Protein AF-0000000074118441 (afdb_homodimer)

Solvent-accessible surface area (backbone atoms only — not comparable to full-atom values): 52347 Å² total; per-residue (Å²): 134,74,75,50,67,67,54,44,51,49,45,45,50,50,43,49,51,46,47,49,44,42,48,49,42,42,48,43,39,48,58,31,47,74,72,45,66,77,75,59,44,64,58,52,54,61,42,54,58,50,47,57,56,16,64,75,68,41,92,73,46,68,39,77,50,61,51,85,44,88,80,38,62,77,92,50,25,36,25,37,32,75,58,68,56,70,75,68,83,51,82,76,58,71,38,61,59,48,60,73,62,56,78,52,41,27,33,36,29,44,79,37,62,91,62,74,19,56,34,28,37,40,25,53,38,66,90,48,88,95,55,78,43,46,67,58,19,53,48,29,46,61,68,18,36,46,73,88,48,47,86,36,33,34,38,39,35,32,42,70,50,82,53,60,68,58,50,51,52,51,52,40,52,48,40,70,73,39,43,66,44,25,74,70,10,29,30,27,38,34,24,54,28,92,77,58,73,72,83,61,87,58,76,72,45,96,84,41,55,61,69,55,46,33,50,38,18,48,52,21,38,52,51,20,50,53,46,52,70,47,37,78,47,19,53,23,41,32,35,43,57,35,33,34,40,46,21,36,21,41,61,55,40,49,52,52,52,48,64,76,41,65,86,53,85,49,67,33,39,30,32,24,85,48,76,64,35,36,34,39,29,48,29,82,52,33,53,35,52,23,51,50,30,44,50,45,18,67,64,48,49,52,50,57,49,52,50,49,53,42,44,65,78,41,42,53,93,89,54,54,68,67,56,26,51,53,42,33,51,65,21,42,43,68,51,81,57,18,39,40,34,55,66,46,52,68,45,81,51,85,93,40,71,41,84,71,60,43,84,45,44,44,78,61,62,81,30,76,56,89,60,70,40,79,65,58,50,62,47,63,72,60,48,55,63,59,92,40,37,66,49,57,18,40,64,29,32,58,49,74,73,39,42,26,37,28,41,47,42,45,61,68,30,32,44,35,37,38,38,78,56,70,40,74,33,42,37,38,41,36,34,27,29,38,94,90,44,100,51,28,40,42,54,55,27,32,34,36,29,34,32,62,49,83,85,59,50,82,89,67,39,44,80,53,24,50,25,34,83,72,9,36,26,51,25,77,63,69,41,65,26,24,32,37,31,40,34,26,70,41,68,35,81,57,51,30,30,36,40,33,40,35,60,76,132,76,74,50,66,68,55,41,50,49,44,44,48,49,43,46,51,45,46,47,45,39,47,49,41,41,46,45,34,45,59,32,41,71,70,52,62,77,80,58,52,62,60,50,41,66,52,51,58,54,47,55,60,22,61,76,74,47,88,81,52,70,42,75,49,56,48,82,43,89,80,38,60,77,91,51,24,34,24,41,34,76,56,76,56,72,75,66,84,45,87,76,57,73,37,60,54,46,64,73,64,56,78,52,42,26,32,36,30,45,78,38,62,91,61,74,18,56,34,27,37,41,26,52,37,66,90,49,85,97,56,78,42,46,67,59,20,54,48,30,48,61,67,18,36,47,74,88,47,46,88,36,33,33,36,39,35,33,41,68,50,82,52,60,68,58,49,51,49,51,49,41,51,47,42,72,72,38,44,65,42,25,72,69,10,29,29,27,39,34,26,52,29,92,79,57,73,72,84,62,87,57,74,72,45,95,83,41,55,60,70,57,44,33,51,37,19,48,51,21,40,51,51,18,50,52,46,52,68,46,36,78,46,18,53,25,41,34,35,43,56,34,33,34,40,46,22,37,22,40,61,56,41,48,52,50,52,47,65,74,40,66,86,52,84,50,68,34,38,30,32,23,84,49,77,63,33,36,33,38,30,48,29,79,51,33,52,37,51,22,50,49,31,41,48,46,16,69,61,47,49,54,50,59,48,52,50,48,53,42,44,65,78,41,42,52,92,90,53,54,69,66,56,25,52,55,41,33,50,66,23,42,44,68,50,81,58,18,39,40,32,54,66,45,53,68,46,80,51,86,92,42,71,40,84,71,61,44,85,46,43,42,78,59,60,80,32,76,55,88,59,69,40,78,66,56,50,63,48,62,72,61,48,54,65,60,91,41,38,66,49,57,18,39,64,31,31,56,46,73,73,39,40,26,38,27,41,46,41,44,61,69,30,32,43,36,37,39,37,78,56,70,40,73,33,44,34,39,39,37,33,26,29,39,95,90,44,98,56,26,40,40,53,56,27,32,35,36,29,34,32,62,47,82,85,57,51,80,91,68,39,45,79,54,23,50,25,33,83,72,9,36,26,52,28,78,63,68,41,66,26,22,33,38,31,39,34,25,70,41,70,33,81,58,52,30,30,37,39,34,39,35,59,75

InterPro domains:
  IPR006759 Glycosyl transferase family 54 [PTHR12062] (14-489)
  IPR057279 MGAT4, conserved region [PF04666] (101-361)

Sequence (1008 aa):
MVLPSSMRVFLIICFAMSFGALIINTNIMLSVHNVVSKKRLSSMFHDELRHVLYDINGPFYRRNEIEINKQLPLGHMPQTLISGINQAKDDIDASPFLYQKNFTPSVVLGHGHYNKDSFVIGIPSVKREGVSYLETTIRSLCRSMYPVNENKTSIVVFLAETDMDYVHKTMGEVYNTFTREVDTGLLQVISPPTHLYPSFNLPQTLGDPSERVQWRSKEVFDAAYLMFVCRNKADYYLMLEDDVIAVKGFVESMKKIVAENKETDFGYISLSTFNSIGKLFRRRDIPAWASFFFTFYGLKPIDWLMLDVMRIQSCNPEKSSSECEANIKKRMPQFSKGLFQHIGKMSSLAGKKQLITDTKFSREPQATNPHVNIKAEVSTTLTSADLSTANELYIDSGGMNKHFLVSKLQTDDVIKVLFSTPSYVQYILVKTGNADMQLRYCTECGLIEYFVDVSQTPSTYQQCGAFDRHGSAHCVINHQISGFQIRNTKPVDSQVWFDLIYMQMVLPSSMRVFLIICFAMSFGALIINTNIMLSVHNVVSKKRLSSMFHDELRHVLYDINGPFYRRNEIEINKQLPLGHMPQTLISGINQAKDDIDASPFLYQKNFTPSVVLGHGHYNKDSFVIGIPSVKREGVSYLETTIRSLCRSMYPVNENKTSIVVFLAETDMDYVHKTMGEVYNTFTREVDTGLLQVISPPTHLYPSFNLPQTLGDPSERVQWRSKEVFDAAYLMFVCRNKADYYLMLEDDVIAVKGFVESMKKIVAENKETDFGYISLSTFNSIGKLFRRRDIPAWASFFFTFYGLKPIDWLMLDVMRIQSCNPEKSSSECEANIKKRMPQFSKGLFQHIGKMSSLAGKKQLITDTKFSREPQATNPHVNIKAEVSTTLTSADLSTANELYIDSGGMNKHFLVSKLQTDDVIKVLFSTPSYVQYILVKTGNADMQLRYCTECGLIEYFVDVSQTPSTYQQCGAFDRHGSAHCVINHQISGFQIRNTKPVDSQVWFDLIYMQ

Secondary structure (DSSP, 8-state):
----HHHHHHHHHHHHHHHHHHHHHHHHHHHHHTTS-HHHHHHHHHHHHHHHHHHHH-S------B---TTS-GGGPPEE----S--------S---SSS---S-SEEES---SSPEEEEEEEEE---SS---HHHHHHHHHHHS-GGGGGGEEEEEEE----HHHHHHHHHHHHHHSHHHHHHTSEEEE---TT----------TT--HHHHHHHHHHHHHHHHHHHHTTTTEEEEEE--SSEEE-TTHHHHHHHHHHHTTT---S-EESSSSTTTTEEEEGGGHHHHHHHHHHHTTTS-HHHHHHHHHHHHH--TTS-HHHHHHHHHHHS-B-SSBSEEE---B-SSTT-B-----TTB--S--S-----PPPEEEEESPPBSSS--HHHHHHHTTSS---EEES-B-TT-EEEEEEEEEEEEEEEEEEE--TTTT----TT-EEEEEESSTT--GGGPEEEEE--TTSEEEEEEEEEEEEEEEEE-S-B-S-EEEEEEEE-/----HHHHHHHHHHHHHHHHHHHHHHHHHHHHHTTS-THHHHHHHHHHHHHHHHHHS-S------B---TTS-GGGPPEE----S--------S---SSS---S-SEEES---SSPEEEEEEEEE---SS---HHHHHHHHHHHS-GGGGGGEEEEEEE----HHHHHHHHHHHHHHSHHHHHHTSEEEE---TT-PPP------TT--HHHHHHHHHHHHHHHHHHHHTTTTEEEEEE--SSEEE-TTHHHHHHHHHHHTTT---S-EESSSSTTTTEEEEGGGHHHHHHHHHHHTTTS-HHHHHHHHHHHHH--TTS-HHHHHHHHHHHS-B-SSBSEEE---B-SSTT-B-----TTB--S--S-----PPPEEEEESPPBSSS--HHHHHHHTTSS---EEES-B-TT-EEEEEEEEEEEEEEEEEEE--TTTT----TT-EEEEEESSTT--GGGPEEEEE--TTSEEEEEEEEEEEEEEEEE-S-B-S-EEEEEEEE-

Foldseek 3Di:
DPPDPVVVVVVVVVVVVVVVVVCVVCVVCVVCVVPPPPVPVVLVVVLVVLVVCDVVQDQASFPLPQPPPVLDDSVFGWGAGDQSQPPPPCPVADQLDPPRDRLRFGTKGADAARDAAAEEEEEEDEDAPPDFLQLVAVVQVVLLAQPVRQNRYAYEYEYADLPVVVLSVVSSVCCVQPVVCRHSRRYMYTYGDNPSDGPLQDDDEPPDDSLVLSVLLSVLLRQLSRLVSCLRRHQKYWYAYSFKHFARHVVVVVVVVCVVCVVQQAQWEAQFDDARHGTMHGSVCSVVLSSQSSRCSSHDHSSVSSLVVLQVVFPDPVDDPVSSVVRSCSNYHYDQAHGMWGRAQDDRRPPDGDPDTGPRYDNHHPDFDPDADADWDKDWPFDAPDPADPVVQNRCQSGPQGKGKTQKAAAFTKIWTFHPDFDFWFKKKWAKADPVPPGLACAQFWFKWFAADPPDDPVPTHTAWTQHRSRMIMGGDRDGGGIMMIGTHHIDNHMMMTGHIHID/DPPDPVVVVVVVVVVCVVVVVCCVVCVVCVVVVVPPNPVPPVVVVVVVVLVVVPVVQDADSAPLPQPPPVLDDSVFRWGADDQVQPPPPCCVADQLDPPRDRLHFGTKGADAASDAAAEEEEEEDEDAPPDFLQLVAVVQVVLLAQPVRLNRYAYEYEYADLPVVVLSVVSSVCCVQPVVCRHSRRYMYTYGDNPSDGPLQDDDEPPDDSLVLSVLLSVLLRQLSRLVSCLRRHQKYWYAYSQKHFARHVVVVVVVVCVVCVVQQAQWEAQFDDARHGTMHGSVCSVVLSSQSSRCSSHDHSSVSSVVVLQVVFDDPVDDPVSSVVRSCSNYHYDQAHGMWGRAQDDRRPPDGDPDIGPRYDNHHPDFDPDADADWDKDWPFDAPDPADPVVQNRCQSGPQGKGKTQKAAAFTKIWTFHPDFDFWFKKKWAKADPVPPQLACAQFWWKWFAADPPDDPVPTHTAWTQHRNRMIMGGDRDGGGIMMIGTHHIDNHMMMTGHIHID

Organism: Ciona intestinalis (NCBI:txid7719)

Structure (mmCIF, N/CA/C/O backbone):
data_AF-0000000074118441-model_v1
#
loop_
_entity.id
_entity.type
_entity.pdbx_description
1 polymer 'Alpha-1,3-mannosyl-glycoprotein 4-beta-N-acetylglucosaminyltransferase A-like'
#
loop_
_atom_site.group_PDB
_atom_site.id
_atom_site.type_symbol
_atom_site.label_atom_id
_atom_site.label_alt_id
_atom_site.label_comp_id
_atom_site.label_asym_id
_atom_site.label_entity_id
_atom_site.label_seq_id
_atom_site.pdbx_PDB_ins_code
_atom_site.Cartn_x
_atom_site.Cartn_y
_atom_site.Cartn_z
_atom_site.occupancy
_atom_site.B_iso_or_equiv
_atom_site.auth_seq_id
_atom_site.auth_comp_id
_atom_site.auth_asym_id
_atom_site.auth_atom_id
_atom_site.pdbx_PDB_model_num
ATOM 1 N N . MET A 1 1 ? -7.27 42.156 -55.875 1 28.77 1 MET A N 1
ATOM 2 C CA . MET A 1 1 ? -5.965 42.031 -55.25 1 28.77 1 MET A CA 1
ATOM 3 C C . MET A 1 1 ? -5.473 40.594 -55.25 1 28.77 1 MET A C 1
ATOM 5 O O . MET A 1 1 ? -6.109 39.719 -54.656 1 28.77 1 MET A O 1
ATOM 9 N N . VAL A 1 2 ? -4.832 40.25 -56.188 1 34.28 2 VAL A N 1
ATOM 10 C CA . VAL A 1 2 ? -4.191 39 -56.531 1 34.28 2 VAL A CA 1
ATOM 11 C C . VAL A 1 2 ? -3.172 38.625 -55.438 1 34.28 2 VAL A C 1
ATOM 13 O O . VAL A 1 2 ? -2.312 39.438 -55.094 1 34.28 2 VAL A O 1
ATOM 16 N N . LEU A 1 3 ? -3.652 37.75 -54.688 1 47.34 3 LEU A N 1
ATOM 17 C CA . LEU A 1 3 ? -2.691 37.312 -53.688 1 47.34 3 LEU A CA 1
ATOM 18 C C . LEU A 1 3 ? -1.372 36.906 -54.344 1 47.34 3 LEU A C 1
ATOM 20 O O . LEU A 1 3 ? -1.361 36.25 -55.375 1 47.34 3 LEU A O 1
ATOM 24 N N . PRO A 1 4 ? -0.341 37.719 -54.25 1 49.69 4 PRO A N 1
ATOM 25 C CA . PRO A 1 4 ? 0.948 37.469 -54.906 1 49.69 4 PRO A CA 1
ATOM 26 C C . PRO A 1 4 ? 1.347 36 -54.844 1 49.69 4 PRO A C 1
ATOM 28 O O . PRO A 1 4 ? 0.874 35.25 -53.969 1 49.69 4 PRO A O 1
ATOM 31 N N . SER A 1 5 ? 2.141 35.625 -55.812 1 53.03 5 SER A N 1
ATOM 32 C CA . SER A 1 5 ? 2.574 34.25 -56.094 1 53.03 5 SER A CA 1
ATOM 33 C C . SER A 1 5 ? 3.213 33.625 -54.844 1 53.03 5 SER A C 1
ATOM 35 O O . SER A 1 5 ? 3.021 32.438 -54.562 1 53.03 5 SER A O 1
ATOM 37 N N . SER A 1 6 ? 3.969 34.5 -54.281 1 51.34 6 SER A N 1
ATOM 38 C CA . SER A 1 6 ? 4.645 33.969 -53.094 1 51.34 6 SER A CA 1
ATOM 39 C C . SER A 1 6 ? 3.643 33.594 -52 1 51.34 6 SER A C 1
ATOM 41 O O . SER A 1 6 ? 3.836 32.594 -51.312 1 51.34 6 SER A O 1
ATOM 43 N N . MET A 1 7 ? 2.641 34.344 -51.906 1 50.94 7 MET A N 1
ATOM 44 C CA . MET A 1 7 ? 1.613 34.031 -50.938 1 50.94 7 MET A CA 1
ATOM 45 C C . MET A 1 7 ? 0.824 32.781 -51.344 1 50.94 7 MET A C 1
ATOM 47 O O . MET A 1 7 ? 0.375 32.031 -50.5 1 50.94 7 MET A O 1
ATOM 51 N N . ARG A 1 8 ? 0.768 32.625 -52.562 1 52 8 ARG A N 1
ATOM 52 C CA . ARG A 1 8 ? 0.094 31.438 -53.031 1 52 8 ARG A CA 1
ATOM 53 C C . ARG A 1 8 ? 0.9 30.188 -52.719 1 52 8 ARG A C 1
ATOM 55 O O . ARG A 1 8 ? 0.342 29.172 -52.281 1 52 8 ARG A O 1
ATOM 62 N N . VAL A 1 9 ? 2.068 30.328 -53.125 1 52.75 9 VAL A N 1
ATOM 63 C CA . VAL A 1 9 ? 2.93 29.188 -52.812 1 52.75 9 VAL A CA 1
ATOM 64 C C . VAL A 1 9 ? 2.939 28.922 -51.312 1 52.75 9 VAL A C 1
ATOM 66 O O . VAL A 1 9 ? 2.855 27.781 -50.875 1 52.75 9 VAL A O 1
ATOM 69 N N . PHE A 1 10 ? 2.986 30.031 -50.562 1 53.25 10 PHE A N 1
ATOM 70 C CA . PHE A 1 10 ? 2.928 29.875 -49.125 1 53.25 10 PHE A CA 1
ATOM 71 C C . PHE A 1 10 ? 1.597 29.266 -48.688 1 53.25 10 PHE A C 1
ATOM 73 O O . PHE A 1 10 ? 1.558 28.375 -47.844 1 53.25 10 PHE A O 1
ATOM 80 N N . LEU A 1 11 ? 0.623 29.625 -49.375 1 51.5 11 LEU A N 1
ATOM 81 C CA . LEU A 1 11 ? -0.678 29.047 -49.062 1 51.5 11 LEU A CA 1
ATOM 82 C C . LEU A 1 11 ? -0.742 27.594 -49.531 1 51.5 11 LEU A C 1
ATOM 84 O O . LEU A 1 11 ? -1.319 26.75 -48.844 1 51.5 11 LEU A O 1
ATOM 88 N N . ILE A 1 12 ? -0.161 27.375 -50.594 1 54.09 12 ILE A N 1
ATOM 89 C CA . ILE A 1 12 ? -0.129 25.984 -51.062 1 54.09 12 ILE A CA 1
ATOM 90 C C . ILE A 1 12 ? 0.71 25.141 -50.094 1 54.09 12 ILE A C 1
ATOM 92 O O . ILE A 1 12 ? 0.326 24.031 -49.75 1 54.09 12 ILE A O 1
ATOM 96 N N . ILE A 1 13 ? 1.788 25.734 -49.688 1 50.56 13 ILE A N 1
ATOM 97 C CA . ILE A 1 13 ? 2.598 24.984 -48.75 1 50.56 13 ILE A CA 1
ATOM 98 C C . ILE A 1 13 ? 1.836 24.844 -47.438 1 50.56 13 ILE A C 1
ATOM 100 O O . ILE A 1 13 ? 1.809 23.766 -46.844 1 50.56 13 ILE A O 1
ATOM 104 N N . CYS A 1 14 ? 1.225 25.891 -47.062 1 50.66 14 CYS A N 1
ATOM 105 C CA . CYS A 1 14 ? 0.407 25.781 -45.875 1 50.66 14 CYS A CA 1
ATOM 106 C C . CYS A 1 14 ? -0.753 24.812 -46.094 1 50.66 14 CYS A C 1
ATOM 108 O O . CYS A 1 14 ? -1.082 24.031 -45.188 1 50.66 14 CYS A O 1
ATOM 110 N N . PHE A 1 15 ? -1.298 24.844 -47.25 1 49.25 15 PHE A N 1
ATOM 111 C CA . PHE A 1 15 ? -2.348 23.891 -47.594 1 49.25 15 PHE A CA 1
ATOM 112 C C . PHE A 1 15 ? -1.788 22.469 -47.656 1 49.25 15 PHE A C 1
ATOM 114 O O . PHE A 1 15 ? -2.404 21.531 -47.156 1 49.25 15 PHE A O 1
ATOM 121 N N . ALA A 1 16 ? -0.771 22.312 -48.312 1 47.03 16 ALA A N 1
ATOM 122 C CA . ALA A 1 16 ? -0.168 20.984 -48.375 1 47.03 16 ALA A CA 1
ATOM 123 C C . ALA A 1 16 ? 0.252 20.5 -47 1 47.03 16 ALA A C 1
ATOM 125 O O . ALA A 1 16 ? 0.066 19.344 -46.656 1 47.03 16 ALA A O 1
ATOM 126 N N . MET A 1 17 ? 0.749 21.391 -46.219 1 45.69 17 MET A N 1
ATOM 127 C CA . MET A 1 17 ? 1.08 21 -44.844 1 45.69 17 MET A CA 1
ATOM 128 C C . MET A 1 17 ? -0.183 20.75 -44.031 1 45.69 17 MET A C 1
ATOM 130 O O . MET A 1 17 ? -0.235 19.812 -43.219 1 45.69 17 MET A O 1
ATOM 134 N N . SER A 1 18 ? -1.138 21.562 -44.312 1 44.22 18 SER A N 1
ATOM 135 C CA . SER A 1 18 ? -2.42 21.312 -43.656 1 44.22 18 SER A CA 1
ATOM 136 C C . SER A 1 18 ? -3.09 20.062 -44.188 1 44.22 18 SER A C 1
ATOM 138 O O . SER A 1 18 ? -3.666 19.281 -43.438 1 44.22 18 SER A O 1
ATOM 140 N N . PHE A 1 19 ? -3.135 19.875 -45.438 1 48.47 19 PHE A N 1
ATOM 141 C CA . PHE A 1 19 ? -3.689 18.656 -46.031 1 48.47 19 PHE A CA 1
ATOM 142 C C . PHE A 1 19 ? -2.857 17.438 -45.625 1 48.47 19 PHE A C 1
ATOM 144 O O . PHE A 1 19 ? -3.404 16.375 -45.375 1 48.47 19 PHE A O 1
ATOM 151 N N . GLY A 1 20 ? -1.539 17.578 -45.688 1 41.5 20 GLY A N 1
ATOM 152 C CA . GLY A 1 20 ? -0.737 16.5 -45.125 1 41.5 20 GLY A CA 1
ATOM 153 C C . GLY A 1 20 ? -1.01 16.234 -43.656 1 41.5 20 GLY A C 1
ATOM 154 O O . GLY A 1 20 ? -1.088 15.094 -43.219 1 41.5 20 GLY A O 1
ATOM 155 N N . ALA A 1 21 ? -1.208 17.328 -42.938 1 43.91 21 ALA A N 1
ATOM 156 C CA . ALA A 1 21 ? -1.635 17.156 -41.562 1 43.91 21 ALA A CA 1
ATOM 157 C C . ALA A 1 21 ? -3.037 16.562 -41.469 1 43.91 21 ALA A C 1
ATOM 159 O O . ALA A 1 21 ? -3.312 15.711 -40.625 1 43.91 21 ALA A O 1
ATOM 160 N N . LEU A 1 22 ? -3.877 16.953 -42.312 1 42.78 22 LEU A N 1
ATOM 161 C CA . LEU A 1 22 ? -5.191 16.328 -42.406 1 42.78 22 LEU A CA 1
ATOM 162 C C . LEU A 1 22 ? -5.07 14.867 -42.812 1 42.78 22 LEU A C 1
ATOM 164 O O . LEU A 1 22 ? -5.738 13.992 -42.25 1 42.78 22 LEU A O 1
ATOM 168 N N . ILE A 1 23 ? -4.402 14.625 -43.875 1 41.09 23 ILE A N 1
ATOM 169 C CA . ILE A 1 23 ? -4.242 13.219 -44.25 1 41.09 23 ILE A CA 1
ATOM 170 C C . ILE A 1 23 ? -3.582 12.461 -43.094 1 41.09 23 ILE A C 1
ATOM 172 O O . ILE A 1 23 ? -4.02 11.359 -42.75 1 41.09 23 ILE A O 1
ATOM 176 N N . ILE A 1 24 ? -2.537 13.133 -42.531 1 39.97 24 ILE A N 1
ATOM 177 C CA . ILE A 1 24 ? -1.952 12.438 -41.406 1 39.97 24 ILE A CA 1
ATOM 178 C C . ILE A 1 24 ? -2.973 12.359 -40.281 1 39.97 24 ILE A C 1
ATOM 180 O O . ILE A 1 24 ? -3.16 11.297 -39.656 1 39.97 24 ILE A O 1
ATOM 184 N N . ASN A 1 25 ? -3.645 13.414 -40.062 1 39.31 25 ASN A N 1
ATOM 185 C CA . ASN A 1 25 ? -4.699 13.367 -39.062 1 39.31 25 ASN A CA 1
ATOM 186 C C . ASN A 1 25 ? -5.836 12.445 -39.5 1 39.31 25 ASN A C 1
ATOM 188 O O . ASN A 1 25 ? -6.352 11.672 -38.688 1 39.31 25 ASN A O 1
ATOM 192 N N . THR A 1 26 ? -6.355 12.641 -40.625 1 39.97 26 THR A N 1
ATOM 193 C CA . THR A 1 26 ? -7.379 11.703 -41.094 1 39.97 26 THR A CA 1
ATOM 194 C C . THR A 1 26 ? -6.832 10.281 -41.125 1 39.97 26 THR A C 1
ATOM 196 O O . THR A 1 26 ? -7.523 9.336 -40.75 1 39.97 26 THR A O 1
ATOM 199 N N . ASN A 1 27 ? -5.621 10.125 -41.625 1 35.31 27 ASN A N 1
ATOM 200 C CA . ASN A 1 27 ? -5.094 8.766 -41.594 1 35.31 27 ASN A CA 1
ATOM 201 C C . ASN A 1 27 ? -4.883 8.297 -40.156 1 35.31 27 ASN A C 1
ATOM 203 O O . ASN A 1 27 ? -5.141 7.137 -39.812 1 35.31 27 ASN A O 1
ATOM 207 N N . ILE A 1 28 ? -4.445 9.227 -39.281 1 37.56 28 ILE A N 1
ATOM 208 C CA . ILE A 1 28 ? -4.488 8.883 -37.844 1 37.56 28 ILE A CA 1
ATOM 209 C C . ILE A 1 28 ? -5.941 8.75 -37.406 1 37.56 28 ILE A C 1
ATOM 211 O O . ILE A 1 28 ? -6.297 7.797 -36.719 1 37.56 28 ILE A O 1
ATOM 215 N N . MET A 1 29 ? -6.766 9.703 -37.656 1 36.12 29 MET A N 1
ATOM 216 C CA . MET A 1 29 ? -8.18 9.578 -37.312 1 36.12 29 MET A CA 1
ATOM 217 C C . MET A 1 29 ? -8.797 8.375 -38.031 1 36.12 29 MET A C 1
ATOM 219 O O . MET A 1 29 ? -9.578 7.633 -37.438 1 36.12 29 MET A O 1
ATOM 223 N N . LEU A 1 30 ? -8.672 8.336 -39.219 1 37.03 30 LEU A N 1
ATOM 224 C CA . LEU A 1 30 ? -9.203 7.164 -39.906 1 37.03 30 LEU A CA 1
ATOM 225 C C . LEU A 1 30 ? -8.516 5.895 -39.406 1 37.03 30 LEU A C 1
ATOM 227 O O . LEU A 1 30 ? -9.156 4.844 -39.281 1 37.03 30 LEU A O 1
ATOM 231 N N . SER A 1 31 ? -7.203 5.973 -39.156 1 31.48 31 SER A N 1
ATOM 232 C CA . SER A 1 31 ? -6.621 4.82 -38.469 1 31.48 31 SER A CA 1
ATOM 233 C C . SER A 1 31 ? -7.117 4.73 -37.031 1 31.48 31 SER A C 1
ATOM 235 O O . SER A 1 31 ? -7.324 3.631 -36.5 1 31.48 31 SER A O 1
ATOM 237 N N . VAL A 1 32 ? -7.336 5.879 -36.312 1 30.75 32 VAL A N 1
ATOM 238 C CA . VAL A 1 32 ? -8.062 5.895 -35.062 1 30.75 32 VAL A CA 1
ATOM 239 C C . VAL A 1 32 ? -9.555 5.707 -35.312 1 30.75 32 VAL A C 1
ATOM 241 O O . VAL A 1 32 ? -10.242 5.023 -34.562 1 30.75 32 VAL A O 1
ATOM 244 N N . HIS A 1 33 ? -10.164 6.488 -36.062 1 32.03 33 HIS A N 1
ATOM 245 C CA . HIS A 1 33 ? -11.57 6.289 -36.406 1 32.03 33 HIS A CA 1
ATOM 246 C C . HIS A 1 33 ? -11.852 4.832 -36.75 1 32.03 33 HIS A C 1
ATOM 248 O O . HIS A 1 33 ? -12.961 4.336 -36.562 1 32.03 33 HIS A O 1
ATOM 254 N N . ASN A 1 34 ? -11.094 4.234 -37.656 1 31.5 34 ASN A N 1
ATOM 255 C CA . ASN A 1 34 ? -11.445 2.826 -37.781 1 31.5 34 ASN A CA 1
ATOM 256 C C . ASN A 1 34 ? -11.375 2.082 -36.469 1 31.5 34 ASN A C 1
ATOM 258 O O . ASN A 1 34 ? -11.945 0.999 -36.312 1 31.5 34 ASN A O 1
ATOM 262 N N . VAL A 1 35 ? -10.422 2.441 -35.406 1 29.25 35 VAL A N 1
ATOM 263 C CA . VAL A 1 35 ? -10.578 1.751 -34.125 1 29.25 35 VAL A CA 1
ATOM 264 C C . VAL A 1 35 ? -11.273 2.67 -33.125 1 29.25 35 VAL A C 1
ATOM 266 O O . VAL A 1 35 ? -12.039 2.205 -32.281 1 29.25 35 VAL A O 1
ATOM 269 N N . VAL A 1 36 ? -10.773 4.016 -32.625 1 28 36 VAL A N 1
ATOM 270 C CA . VAL A 1 36 ? -11.438 4.785 -31.578 1 28 36 VAL A CA 1
ATOM 271 C C . VAL A 1 36 ? -12.312 5.871 -32.188 1 28 36 VAL A C 1
ATOM 273 O O . VAL A 1 36 ? -11.922 6.496 -33.188 1 28 36 VAL A O 1
ATOM 276 N N . SER A 1 37 ? -13.469 6.031 -31.797 1 30.5 37 SER A N 1
ATOM 277 C CA . SER A 1 37 ? -14.414 7.051 -32.219 1 30.5 37 SER A CA 1
ATOM 278 C C . SER A 1 37 ? -13.891 8.453 -31.953 1 30.5 37 SER A C 1
ATOM 280 O O . SER A 1 37 ? -13.055 8.641 -31.062 1 30.5 37 SER A O 1
ATOM 282 N N . LYS A 1 38 ? -13.984 9.727 -32.688 1 32.38 38 LYS A N 1
ATOM 283 C CA . LYS A 1 38 ? -13.656 11.148 -32.688 1 32.38 38 LYS A CA 1
ATOM 284 C C . LYS A 1 38 ? -13.789 11.742 -31.281 1 32.38 38 LYS A C 1
ATOM 286 O O . LYS A 1 38 ? -12.953 12.547 -30.859 1 32.38 38 LYS A O 1
ATOM 291 N N . LYS A 1 39 ? -14.68 11.57 -30.516 1 32.56 39 LYS A N 1
ATOM 292 C CA . LYS A 1 39 ? -15.047 12.164 -29.234 1 32.56 39 LYS A CA 1
ATOM 293 C C . LYS A 1 39 ? -14.031 11.812 -28.141 1 32.56 39 LYS A C 1
ATOM 295 O O . LYS A 1 39 ? -13.719 12.641 -27.281 1 32.56 39 LYS A O 1
ATOM 300 N N . ARG A 1 40 ? -13.398 10.828 -28.219 1 32.16 40 ARG A N 1
ATOM 301 C CA . ARG A 1 40 ? -12.555 10.297 -27.156 1 32.16 40 ARG A CA 1
ATOM 302 C C . ARG A 1 40 ? -11.141 10.867 -27.234 1 32.16 40 ARG A C 1
ATOM 304 O O . ARG A 1 40 ? -10.492 11.086 -26.219 1 32.16 40 ARG A O 1
ATOM 311 N N . LEU A 1 41 ? -10.688 11.266 -28.359 1 31.92 41 LEU A N 1
ATOM 312 C CA . LEU A 1 41 ? -9.359 11.828 -28.562 1 31.92 41 LEU A CA 1
ATOM 313 C C . LEU A 1 41 ? -9.25 13.219 -27.953 1 31.92 41 LEU A C 1
ATOM 315 O O . LEU A 1 41 ? -8.25 13.547 -27.312 1 31.92 41 LEU A O 1
ATOM 319 N N . SER A 1 42 ? -10.148 14 -28.047 1 32.34 42 SER A N 1
ATOM 320 C CA . S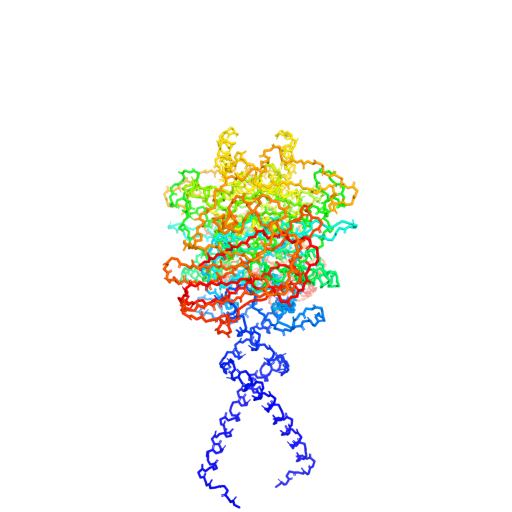ER A 1 42 ? -10.18 15.352 -27.484 1 32.34 42 SER A CA 1
ATOM 321 C C . SER A 1 42 ? -10.078 15.328 -25.969 1 32.34 42 SER A C 1
ATOM 323 O O . SER A 1 42 ? -9.352 16.125 -25.375 1 32.34 42 SER A O 1
ATOM 325 N N . SER A 1 43 ? -10.516 14.391 -25.281 1 34.47 43 SER A N 1
ATOM 326 C CA . SER A 1 43 ? -10.57 14.336 -23.828 1 34.47 43 SER A CA 1
ATOM 327 C C . SER A 1 43 ? -9.234 13.906 -23.234 1 34.47 43 SER A C 1
ATOM 329 O O . SER A 1 43 ? -8.797 14.438 -22.219 1 34.47 43 SER A O 1
ATOM 331 N N . MET A 1 44 ? -8.445 13.25 -23.969 1 32.41 44 MET A N 1
ATOM 332 C CA . MET A 1 44 ? -7.176 12.727 -23.469 1 32.41 44 MET A CA 1
ATOM 333 C C . MET A 1 44 ? -6.098 13.805 -23.484 1 32.41 44 MET A C 1
ATOM 335 O O . MET A 1 44 ? -5.316 13.93 -22.531 1 32.41 44 MET A O 1
ATOM 339 N N . PHE A 1 45 ? -6.02 14.648 -24.484 1 34.44 45 PHE A N 1
ATOM 340 C CA . PHE A 1 45 ? -5.051 15.734 -24.562 1 34.44 45 PHE A CA 1
ATOM 341 C C . PHE A 1 45 ? -5.262 16.734 -23.438 1 34.44 45 PHE A C 1
ATOM 343 O O . PHE A 1 45 ? -4.301 17.156 -22.797 1 34.44 45 PHE A O 1
ATOM 350 N N . HIS A 1 46 ? -6.406 17.094 -23.156 1 33.62 46 HIS A N 1
ATOM 351 C CA . HIS A 1 46 ? -6.699 18.016 -22.062 1 33.62 46 HIS A CA 1
ATOM 352 C C . HIS A 1 46 ? -6.246 17.438 -20.734 1 33.62 46 HIS A C 1
ATOM 354 O O . HIS A 1 46 ? -5.688 18.156 -19.906 1 33.62 46 HIS A O 1
ATOM 360 N N . ASP A 1 47 ? -6.195 16.219 -20.609 1 37.25 47 ASP A N 1
ATOM 361 C CA . ASP A 1 47 ? -5.875 15.594 -19.328 1 37.25 47 ASP A CA 1
ATOM 362 C C . ASP A 1 47 ? -4.363 15.531 -19.109 1 37.25 47 ASP A C 1
ATOM 364 O O . ASP A 1 47 ? -3.879 15.836 -18.016 1 37.25 47 ASP A O 1
ATOM 368 N N . GLU A 1 48 ? -3.525 15.305 -20.062 1 35.5 48 GLU A N 1
ATOM 369 C CA . GLU A 1 48 ? -2.08 15.211 -19.891 1 35.5 48 GLU A CA 1
ATOM 370 C C . GLU A 1 48 ? -1.457 16.594 -19.688 1 35.5 48 GLU A C 1
ATOM 372 O O . GLU A 1 48 ? -0.579 16.766 -18.844 1 35.5 48 GLU A O 1
ATOM 377 N N . LEU A 1 49 ? -1.8 17.609 -20.391 1 34.97 49 LEU A N 1
ATOM 378 C CA . LEU A 1 49 ? -1.317 18.969 -20.172 1 34.97 49 LEU A CA 1
ATOM 379 C C . LEU A 1 49 ? -1.663 19.438 -18.766 1 34.97 49 LEU A C 1
ATOM 381 O O . LEU A 1 49 ? -0.834 20.062 -18.094 1 34.97 49 LEU A O 1
ATOM 385 N N . ARG A 1 50 ? -2.727 19.094 -18.25 1 34.47 50 ARG A N 1
ATOM 386 C CA . ARG A 1 50 ? -3.088 19.406 -16.859 1 34.47 50 ARG A CA 1
ATOM 387 C C . ARG A 1 50 ? -2.145 18.719 -15.883 1 34.47 50 ARG A C 1
ATOM 389 O O . ARG A 1 50 ? -1.725 19.328 -14.891 1 34.47 50 ARG A O 1
ATOM 396 N N . HIS A 1 51 ? -1.67 17.594 -16.203 1 34.41 51 HIS A N 1
ATOM 397 C CA . HIS A 1 51 ? -0.781 16.906 -15.266 1 34.41 51 HIS A CA 1
ATOM 398 C C . HIS A 1 51 ? 0.601 17.547 -15.25 1 34.41 51 HIS A C 1
ATOM 400 O O . HIS A 1 51 ? 1.18 17.75 -14.18 1 34.41 51 HIS A O 1
ATOM 406 N N . VAL A 1 52 ? 1.286 17.891 -16.281 1 32.06 52 VAL A N 1
ATOM 407 C CA . VAL A 1 52 ? 2.588 18.547 -16.297 1 32.06 52 VAL A CA 1
ATOM 408 C C . VAL A 1 52 ? 2.48 19.906 -15.617 1 32.06 52 VAL A C 1
ATOM 410 O O . VAL A 1 52 ? 3.328 20.281 -14.805 1 32.06 52 VAL A O 1
ATOM 413 N N . LEU A 1 53 ? 1.566 20.703 -15.984 1 30.89 53 LEU A N 1
ATOM 414 C CA . LEU A 1 53 ? 1.374 21.969 -15.305 1 30.89 53 LEU A CA 1
ATOM 415 C C . LEU A 1 53 ? 1.021 21.766 -13.836 1 30.89 53 LEU A C 1
ATOM 417 O O . LEU A 1 53 ? 1.401 22.562 -12.977 1 30.89 53 LEU A O 1
ATOM 421 N N . TYR A 1 54 ? 0.415 20.688 -13.523 1 32.84 54 TYR A N 1
ATOM 422 C CA . TYR A 1 54 ? 0.184 20.297 -12.141 1 32.84 54 TYR A CA 1
ATOM 423 C C . TYR A 1 54 ? 1.492 19.906 -11.461 1 32.84 54 TYR A C 1
ATOM 425 O O . TYR A 1 54 ? 1.731 20.281 -10.305 1 32.84 54 TYR A O 1
ATOM 433 N N . ASP A 1 55 ? 2.377 19.078 -11.984 1 33.31 55 ASP A N 1
ATOM 434 C CA . ASP A 1 55 ? 3.65 18.734 -11.352 1 33.31 55 ASP A CA 1
ATOM 435 C C . ASP A 1 55 ? 4.48 19.984 -11.086 1 33.31 55 ASP A C 1
ATOM 437 O O . ASP A 1 55 ? 5.168 20.078 -10.062 1 33.31 55 ASP A O 1
ATOM 441 N N . ILE A 1 56 ? 4.824 20.797 -11.922 1 29.27 56 ILE A N 1
ATOM 442 C CA . ILE A 1 56 ? 5.465 22.078 -11.617 1 29.27 56 ILE A CA 1
ATOM 443 C C . ILE A 1 56 ? 4.637 22.844 -10.594 1 29.27 56 ILE A C 1
ATOM 445 O O . ILE A 1 56 ? 5.188 23.438 -9.656 1 29.27 56 ILE A O 1
ATOM 449 N N . ASN A 1 57 ? 3.451 23.188 -10.961 1 32.88 57 ASN A N 1
ATOM 450 C CA . ASN A 1 57 ? 2.686 24.078 -10.102 1 32.88 57 ASN A CA 1
ATOM 451 C C . ASN A 1 57 ? 2.113 23.344 -8.898 1 32.88 57 ASN A C 1
ATOM 453 O O . ASN A 1 57 ? 1.581 23.969 -7.977 1 32.88 57 ASN A O 1
ATOM 457 N N . GLY A 1 58 ? 2.729 22.266 -8.102 1 34.25 58 GLY A N 1
ATOM 458 C CA . GLY A 1 58 ? 2.383 21.562 -6.871 1 34.25 58 GLY A CA 1
ATOM 459 C C . GLY A 1 58 ? 1.005 20.922 -6.91 1 34.25 58 GLY A C 1
ATOM 460 O O . GLY A 1 58 ? 0.299 21.031 -7.918 1 34.25 58 GLY A O 1
ATOM 461 N N . PRO A 1 59 ? 0.57 19.969 -5.719 1 33.81 59 PRO A N 1
ATOM 462 C CA . PRO A 1 59 ? -0.559 19.062 -5.496 1 33.81 59 PRO A CA 1
ATOM 463 C C . PRO A 1 59 ? -1.853 19.562 -6.137 1 33.81 59 PRO A C 1
ATOM 465 O O . PRO A 1 59 ? -2.783 18.781 -6.348 1 33.81 59 PRO A O 1
ATOM 468 N N . PHE A 1 60 ? -2.432 20.594 -5.871 1 34.91 60 PHE A N 1
ATOM 469 C CA . PHE A 1 60 ? -3.799 20.953 -6.223 1 34.91 60 PHE A CA 1
ATOM 470 C C . PHE A 1 60 ? -3.855 21.547 -7.629 1 34.91 60 PHE A C 1
ATOM 472 O O . PHE A 1 60 ? -3.428 22.688 -7.852 1 34.91 60 PHE A O 1
ATOM 479 N N . TYR A 1 61 ? -3.619 20.719 -8.578 1 34.78 61 TYR A N 1
ATOM 480 C CA . TYR A 1 61 ? -3.875 21.312 -9.891 1 34.78 61 TYR A CA 1
ATOM 481 C C . TYR A 1 61 ? -5.324 21.766 -10.008 1 34.78 61 TYR A C 1
ATOM 483 O O . TYR A 1 61 ? -6.246 21 -9.727 1 34.78 61 TYR A O 1
ATOM 491 N N . ARG A 1 62 ? -5.57 22.969 -9.961 1 36.56 62 ARG A N 1
ATOM 492 C CA . ARG A 1 62 ? -6.816 23.719 -9.922 1 36.56 62 ARG A CA 1
ATOM 493 C C . ARG A 1 62 ? -7.473 23.766 -11.297 1 36.56 62 ARG A C 1
ATOM 495 O O . ARG A 1 62 ? -6.832 24.141 -12.281 1 36.56 62 ARG A O 1
ATOM 502 N N . ARG A 1 63 ? -8.297 22.766 -11.602 1 37.78 63 ARG A N 1
ATOM 503 C CA . ARG A 1 63 ? -9.219 23.266 -12.617 1 37.78 63 ARG A CA 1
ATOM 504 C C . ARG A 1 63 ? -10.18 24.297 -12.023 1 37.78 63 ARG A C 1
ATOM 506 O O . ARG A 1 63 ? -10.789 24.047 -10.969 1 37.78 63 ARG A O 1
ATOM 513 N N . ASN A 1 64 ? -10.102 25.438 -12.391 1 38.28 64 ASN A N 1
ATOM 514 C CA . ASN A 1 64 ? -10.883 26.547 -11.867 1 38.28 64 ASN A CA 1
ATOM 515 C C . ASN A 1 64 ? -12.375 26.375 -12.172 1 38.28 64 ASN A C 1
ATOM 517 O O . ASN A 1 64 ? -12.891 26.984 -13.117 1 38.28 64 ASN A O 1
ATOM 521 N N . GLU A 1 65 ? -12.812 25.125 -12.188 1 42.09 65 GLU A N 1
ATOM 522 C CA . GLU A 1 65 ? -14.25 25.375 -12.164 1 42.09 65 GLU A CA 1
ATOM 523 C C . GLU A 1 65 ? -14.703 25.859 -10.789 1 42.09 65 GLU A C 1
ATOM 525 O O . GLU A 1 65 ? -14.484 25.188 -9.781 1 42.09 65 GLU A O 1
ATOM 530 N N . ILE A 1 66 ? -14.867 27.094 -10.625 1 42.56 66 ILE A N 1
ATOM 531 C CA . ILE A 1 66 ? -15.375 27.781 -9.445 1 42.56 66 ILE A CA 1
ATOM 532 C C . ILE A 1 66 ? -16.812 27.344 -9.172 1 42.56 66 ILE A C 1
ATOM 534 O O . ILE A 1 66 ? -17.688 27.469 -10.039 1 42.56 66 ILE A O 1
ATOM 538 N N . GLU A 1 67 ? -16.906 26.297 -8.375 1 47.94 67 GLU A N 1
ATOM 539 C CA . GLU A 1 67 ? -18.281 26.156 -7.891 1 47.94 67 GLU A CA 1
ATOM 540 C C . GLU A 1 67 ? -18.719 27.406 -7.129 1 47.94 67 GLU A C 1
ATOM 542 O O . GLU A 1 67 ? -18.047 27.844 -6.203 1 47.94 67 GLU A O 1
ATOM 547 N N . ILE A 1 68 ? -19.578 28.031 -7.754 1 43.47 68 ILE A N 1
ATOM 548 C CA . ILE A 1 68 ? -20.109 2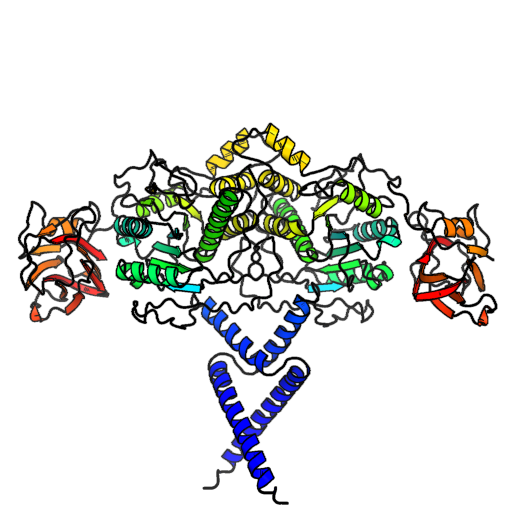9.297 -7.254 1 43.47 68 ILE A CA 1
ATOM 549 C C . ILE A 1 68 ? -20.766 29.078 -5.895 1 43.47 68 ILE A C 1
ATOM 551 O O . ILE A 1 68 ? -21.781 28.391 -5.793 1 43.47 68 ILE A O 1
ATOM 555 N N . ASN A 1 69 ? -19.906 29.016 -4.949 1 44.31 69 ASN A N 1
ATOM 556 C CA . ASN A 1 69 ? -20.484 29.203 -3.623 1 44.31 69 ASN A CA 1
ATOM 557 C C . ASN A 1 69 ? -20.625 30.688 -3.285 1 44.31 69 ASN A C 1
ATOM 559 O O . ASN A 1 69 ? -19.641 31.375 -3.039 1 44.31 69 ASN A O 1
ATOM 563 N N . LYS A 1 70 ? -21.734 31.203 -3.391 1 51.16 70 LYS A N 1
ATOM 564 C CA . LYS A 1 70 ? -22.125 32.625 -3.291 1 51.16 70 LYS A CA 1
ATOM 565 C C . LYS A 1 70 ? -21.656 33.219 -1.975 1 51.16 70 LYS A C 1
ATOM 567 O O . LYS A 1 70 ? -21.656 34.438 -1.815 1 51.16 70 LYS A O 1
ATOM 572 N N . GLN A 1 71 ? -21.25 32.312 -1.112 1 50.41 71 GLN A N 1
ATOM 573 C CA . GLN A 1 71 ? -20.875 32.906 0.17 1 50.41 71 GLN A CA 1
ATOM 574 C C . GLN A 1 71 ? -19.391 33.219 0.221 1 50.41 71 GLN A C 1
ATOM 576 O O . GLN A 1 71 ? -18.922 33.844 1.17 1 50.41 71 GLN A O 1
ATOM 581 N N . LEU A 1 72 ? -18.656 32.75 -0.762 1 54.47 72 LEU A N 1
ATOM 582 C CA . LEU A 1 72 ? -17.219 32.969 -0.765 1 54.47 72 LEU A CA 1
ATOM 583 C C . LEU A 1 72 ? -16.828 33.906 -1.916 1 54.47 72 LEU A C 1
ATOM 585 O O . LEU A 1 72 ? -17.453 33.875 -2.979 1 54.47 72 LEU A O 1
ATOM 589 N N . PRO A 1 73 ? -15.977 34.781 -1.57 1 49.88 73 PRO A N 1
ATOM 590 C CA . PRO A 1 73 ? -15.445 35.531 -2.709 1 49.88 73 PRO A CA 1
ATOM 591 C C . PRO A 1 73 ? -14.859 34.625 -3.789 1 49.88 73 PRO A C 1
ATOM 593 O O . PRO A 1 73 ? -14.453 33.469 -3.5 1 49.88 73 PRO A O 1
ATOM 596 N N . LEU A 1 74 ? -15.023 34.938 -5.016 1 44.84 74 LEU A N 1
ATOM 597 C CA . LEU A 1 74 ? -14.648 34.188 -6.207 1 44.84 74 LEU A CA 1
ATOM 598 C C . LEU A 1 74 ? -13.266 33.562 -6.047 1 44.84 74 LEU A C 1
ATOM 600 O O . LEU A 1 74 ? -13.055 32.406 -6.418 1 44.84 74 LEU A O 1
ATOM 604 N N . GLY A 1 75 ? -12.359 34.344 -5.492 1 44.66 75 GLY A N 1
ATOM 605 C CA . GLY A 1 75 ? -10.984 33.875 -5.398 1 44.66 75 GLY A CA 1
ATOM 606 C C . GLY A 1 75 ? -10.812 32.75 -4.426 1 44.66 75 GLY A C 1
ATOM 607 O O . GLY A 1 75 ? -9.773 32.062 -4.43 1 44.66 75 GLY A O 1
ATOM 608 N N . HIS A 1 76 ? -11.719 32.562 -3.646 1 44.78 76 HIS A N 1
ATOM 609 C CA . HIS A 1 76 ? -11.609 31.531 -2.627 1 44.78 76 HIS A CA 1
ATOM 610 C C . HIS A 1 76 ? -12.664 30.453 -2.818 1 44.78 76 HIS A C 1
ATOM 612 O O . HIS A 1 76 ? -12.969 29.703 -1.887 1 44.78 76 HIS A O 1
ATOM 618 N N . MET A 1 77 ? -13.164 30.516 -3.904 1 46.53 77 MET A N 1
ATOM 619 C CA . MET A 1 77 ? -14.141 29.484 -4.215 1 46.53 77 MET A CA 1
ATOM 620 C C . MET A 1 77 ? -13.469 28.109 -4.301 1 46.53 77 MET A C 1
ATOM 622 O O . MET A 1 77 ? -12.383 27.984 -4.867 1 46.53 77 MET A O 1
ATOM 626 N N . PRO A 1 78 ? -14.109 27.219 -3.504 1 49.41 78 PRO A N 1
ATOM 627 C CA . PRO A 1 78 ? -13.555 25.859 -3.598 1 49.41 78 PRO A CA 1
ATOM 628 C C . PRO A 1 78 ? -13.398 25.391 -5.039 1 49.41 78 PRO A C 1
ATOM 630 O O . PRO A 1 78 ? -14.266 25.641 -5.875 1 49.41 78 PRO A O 1
ATOM 633 N N . GLN A 1 79 ? -12.219 25 -5.441 1 49.06 79 GLN A N 1
ATOM 634 C CA . GLN A 1 79 ? -11.93 24.484 -6.777 1 49.06 79 GLN A CA 1
ATOM 635 C C . GLN A 1 79 ? -12.141 22.984 -6.848 1 49.06 79 GLN A C 1
ATOM 637 O O . GLN A 1 79 ? -11.727 22.25 -5.941 1 49.06 79 GLN A O 1
ATOM 642 N N . THR A 1 80 ? -13.102 22.625 -7.723 1 45.97 80 THR A N 1
ATOM 643 C CA . THR A 1 80 ? -13.266 21.188 -7.977 1 45.97 80 THR A CA 1
ATOM 644 C C . THR A 1 80 ? -12.094 20.656 -8.789 1 45.97 80 THR A C 1
ATOM 646 O O . THR A 1 80 ? -11.68 21.266 -9.773 1 45.97 80 THR A O 1
ATOM 649 N N . LEU A 1 81 ? -11.445 19.75 -8.211 1 46.53 81 LEU A N 1
ATOM 650 C CA . LEU A 1 81 ? -10.305 19.141 -8.875 1 46.53 81 LEU A CA 1
ATOM 651 C C . LEU A 1 81 ? -10.742 17.938 -9.711 1 46.53 81 LEU A C 1
ATOM 653 O O . LEU A 1 81 ? -11.664 17.219 -9.328 1 46.53 81 LEU A O 1
ATOM 657 N N . ILE A 1 82 ? -10.617 17.969 -11.133 1 40.16 82 ILE A N 1
ATOM 658 C CA . ILE A 1 82 ? -10.992 16.859 -12.008 1 40.16 82 ILE A CA 1
ATOM 659 C C . ILE A 1 82 ? -9.914 15.773 -11.945 1 40.16 82 ILE A C 1
ATOM 661 O O . ILE A 1 82 ? -8.719 16.062 -12.047 1 40.16 82 ILE A O 1
ATOM 665 N N . SER A 1 83 ? -10.289 14.75 -11.336 1 40.72 83 SER A N 1
ATOM 666 C CA . SER A 1 83 ? -9.445 13.562 -11.391 1 40.72 83 SER A CA 1
ATOM 667 C C . SER A 1 83 ? -9.336 13.031 -12.812 1 40.72 83 SER A C 1
ATOM 669 O O . SER A 1 83 ? -10.352 12.844 -13.492 1 40.72 83 SER A O 1
ATOM 671 N N . GLY A 1 84 ? -8.523 13.57 -13.594 1 33.5 84 GLY A N 1
ATOM 672 C CA . GLY A 1 84 ? -8.406 12.984 -14.922 1 33.5 84 GLY A CA 1
ATOM 673 C C . GLY A 1 84 ? -8.328 11.469 -14.898 1 33.5 84 GLY A C 1
ATOM 674 O O . GLY A 1 84 ? -7.98 10.852 -15.906 1 33.5 84 GLY A O 1
ATOM 675 N N . ILE A 1 85 ? -8.117 10.984 -13.758 1 34.12 85 ILE A N 1
ATOM 676 C CA . ILE A 1 85 ? -7.977 9.547 -13.945 1 34.12 85 ILE A CA 1
ATOM 677 C C . ILE A 1 85 ? -9.344 8.922 -14.234 1 34.12 85 ILE A C 1
ATOM 679 O O . ILE A 1 85 ? -10.297 9.141 -13.484 1 34.12 85 ILE A O 1
ATOM 683 N N . ASN A 1 86 ? -9.727 8.797 -15.484 1 30.25 86 ASN A N 1
ATOM 684 C CA . ASN A 1 86 ? -10.875 7.953 -15.797 1 30.25 86 ASN A CA 1
ATOM 685 C C . ASN A 1 86 ? -11.047 6.836 -14.773 1 30.25 86 ASN A C 1
ATOM 687 O O . ASN A 1 86 ? -10.07 6.184 -14.398 1 30.25 86 ASN A O 1
ATOM 691 N N . GLN A 1 87 ? -12.211 6.984 -14.016 1 31.36 87 GLN A N 1
ATOM 692 C CA . GLN A 1 87 ? -12.781 6.004 -13.094 1 31.36 87 GLN A CA 1
ATOM 693 C C . GLN A 1 87 ? -12.727 4.598 -13.688 1 31.36 87 GLN A C 1
ATOM 695 O O . GLN A 1 87 ? -13.492 4.277 -14.602 1 31.36 87 GLN A O 1
ATOM 700 N N . ALA A 1 88 ? -11.812 4.059 -14.109 1 30 88 ALA A N 1
ATOM 701 C CA . ALA A 1 88 ? -12.047 2.635 -14.328 1 30 88 ALA A CA 1
ATOM 702 C C . ALA A 1 88 ? -12.836 2.025 -13.172 1 30 88 ALA A C 1
ATOM 704 O O . ALA A 1 88 ? -12.656 2.416 -12.016 1 30 88 ALA A O 1
ATOM 705 N N . LYS A 1 89 ? -14.156 1.559 -13.523 1 28.97 89 LYS A N 1
ATOM 706 C CA . LYS A 1 89 ? -15 0.798 -12.609 1 28.97 89 LYS A CA 1
ATOM 707 C C . LYS A 1 89 ? -14.164 -0.055 -11.664 1 28.97 89 LYS A C 1
ATOM 709 O O . LYS A 1 89 ? -13.328 -0.849 -12.102 1 28.97 89 LYS A O 1
ATOM 714 N N . ASP A 1 90 ? -14.133 0.281 -10.492 1 29.66 90 ASP A N 1
ATOM 715 C CA . ASP A 1 90 ? -13.562 -0.231 -9.258 1 29.66 90 ASP A CA 1
ATOM 716 C C . ASP A 1 90 ? -13.992 -1.674 -9.008 1 29.66 90 ASP A C 1
ATOM 718 O O . ASP A 1 90 ? -13.812 -2.199 -7.902 1 29.66 90 ASP A O 1
ATOM 722 N N . ASP A 1 91 ? -14.875 -2.357 -9.742 1 27.61 91 ASP A N 1
ATOM 723 C CA . ASP A 1 91 ? -15.109 -3.486 -8.844 1 27.61 91 ASP A CA 1
ATOM 724 C C . ASP A 1 91 ? -13.789 -4.027 -8.297 1 27.61 91 ASP A C 1
ATOM 726 O O . ASP A 1 91 ? -13.672 -5.223 -8.008 1 27.61 91 ASP A O 1
ATOM 730 N N . ILE A 1 92 ? -12.859 -3.723 -8.805 1 30.78 92 ILE A N 1
ATOM 731 C CA . ILE A 1 92 ? -11.578 -4.094 -8.219 1 30.78 92 ILE A CA 1
ATOM 732 C C . ILE A 1 92 ? -11.562 -3.725 -6.738 1 30.78 92 ILE A C 1
ATOM 734 O O . ILE A 1 92 ? -11.406 -2.553 -6.387 1 30.78 92 ILE A O 1
ATOM 738 N N . ASP A 1 93 ? -12.578 -4.102 -5.914 1 30.95 93 ASP A N 1
ATOM 739 C CA . ASP A 1 93 ? -12.984 -4.027 -4.516 1 30.95 93 ASP A CA 1
ATOM 740 C C . ASP A 1 93 ? -11.773 -3.865 -3.598 1 30.95 93 ASP A C 1
ATOM 742 O O . ASP A 1 93 ? -11.758 -2.975 -2.744 1 30.95 93 ASP A O 1
ATOM 746 N N . ALA A 1 94 ? -11.359 -5.012 -2.939 1 30.81 94 ALA A N 1
ATOM 747 C CA . ALA A 1 94 ? -10.953 -4.996 -1.536 1 30.81 94 ALA A CA 1
ATOM 748 C C . ALA A 1 94 ? -9.703 -4.145 -1.335 1 30.81 94 ALA A C 1
ATOM 750 O O . ALA A 1 94 ? -9.578 -3.436 -0.333 1 30.81 94 ALA A O 1
ATOM 751 N N . SER A 1 95 ? -8.531 -4.543 -1.832 1 34.06 95 SER A N 1
ATOM 752 C CA . SER A 1 95 ? -7.461 -3.807 -1.179 1 34.06 95 SER A CA 1
ATOM 753 C C . SER A 1 95 ? -7.387 -2.369 -1.685 1 34.06 95 SER A C 1
ATOM 755 O O . SER A 1 95 ? -7.367 -2.131 -2.895 1 34.06 95 SER A O 1
ATOM 757 N N . PRO A 1 96 ? -8.086 -1.388 -1.109 1 39.62 96 PRO A N 1
ATOM 758 C CA . PRO A 1 96 ? -7.926 0.045 -1.366 1 39.62 96 PRO A CA 1
ATOM 759 C C . PRO A 1 96 ? -6.656 0.364 -2.156 1 39.62 96 PRO A C 1
ATOM 761 O O . PRO A 1 96 ? -6.312 1.536 -2.33 1 39.62 96 PRO A O 1
ATOM 764 N N . PHE A 1 97 ? -5.766 -0.514 -2.191 1 40.47 97 PHE A N 1
ATOM 765 C CA . PHE A 1 97 ? -4.52 0.033 -2.715 1 40.47 97 PHE A CA 1
ATOM 766 C C . PHE A 1 97 ? -4.77 0.824 -3.994 1 40.47 97 PHE A C 1
ATOM 768 O O . PHE A 1 97 ? -5.789 0.627 -4.664 1 40.47 97 PHE A O 1
ATOM 775 N N . LEU A 1 98 ? -3.791 1.862 -3.963 1 44.56 98 LEU A N 1
ATOM 776 C CA . LEU A 1 98 ? -3.408 3.1 -4.633 1 44.56 98 LEU A CA 1
ATOM 777 C C . LEU A 1 98 ? -3.486 2.941 -6.148 1 44.56 98 LEU A C 1
ATOM 779 O O . LEU A 1 98 ? -3.26 3.902 -6.891 1 44.56 98 LEU A O 1
ATOM 783 N N . TYR A 1 99 ? -3.955 1.576 -6.43 1 42.16 99 TYR A N 1
ATOM 784 C CA . TYR A 1 99 ? -3.754 1.567 -7.875 1 42.16 99 TYR A CA 1
ATOM 785 C C . TYR A 1 99 ? -4.965 2.146 -8.602 1 42.16 99 TYR A C 1
ATOM 787 O O . TYR A 1 99 ? -6.105 1.787 -8.297 1 42.16 99 TYR A O 1
ATOM 795 N N . GLN A 1 100 ? -4.871 3.18 -8.945 1 46.84 100 GLN A N 1
ATOM 796 C CA . GLN A 1 100 ? -5.66 3.877 -9.953 1 46.84 100 GLN A CA 1
ATOM 797 C C . GLN A 1 100 ? -6.695 4.793 -9.305 1 46.84 100 GLN A C 1
ATOM 799 O O . GLN A 1 100 ? -7.605 5.281 -9.977 1 46.84 100 GLN A O 1
ATOM 804 N N . LYS A 1 101 ? -6.637 4.855 -7.977 1 52.38 101 LYS A N 1
ATOM 805 C CA . LYS A 1 101 ? -7.617 5.758 -7.379 1 52.38 101 LYS A CA 1
ATOM 806 C C . LYS A 1 101 ? -7.184 7.215 -7.516 1 52.38 101 LYS A C 1
ATOM 808 O O . LYS A 1 101 ? -5.984 7.508 -7.555 1 52.38 101 LYS A O 1
ATOM 813 N N . ASN A 1 102 ? -8.258 7.898 -7.812 1 55.97 102 ASN A N 1
ATOM 814 C CA . ASN A 1 102 ? -8.047 9.344 -7.777 1 55.97 102 ASN A CA 1
ATOM 815 C C . ASN A 1 102 ? -7.961 9.859 -6.344 1 55.97 102 ASN A C 1
ATOM 817 O O . ASN A 1 102 ? -8.898 9.688 -5.559 1 55.97 102 ASN A O 1
ATOM 821 N N . PHE A 1 103 ? -6.844 10.367 -5.938 1 67 103 PHE A N 1
ATOM 822 C CA . PHE A 1 103 ? -6.668 10.867 -4.574 1 67 103 PHE A CA 1
ATOM 823 C C . PHE A 1 103 ? -6.684 12.391 -4.547 1 67 103 PHE A C 1
ATOM 825 O O . PHE A 1 103 ? -6.422 13 -3.51 1 67 103 PHE A O 1
ATOM 832 N N . THR A 1 104 ? -7.121 12.914 -5.664 1 68.19 104 THR A N 1
ATOM 833 C CA . THR A 1 104 ? -7.215 14.367 -5.711 1 68.19 104 THR A CA 1
ATOM 834 C C . THR A 1 104 ? -8.461 14.852 -4.98 1 68.19 104 THR A C 1
ATOM 836 O O . THR A 1 104 ? -9.57 14.375 -5.25 1 68.19 104 THR A O 1
ATOM 839 N N . PRO A 1 105 ? -8.281 15.797 -4.051 1 79.5 105 PRO A N 1
ATOM 840 C CA . PRO A 1 105 ? -9.461 16.328 -3.371 1 79.5 105 PRO A CA 1
ATOM 841 C C . PRO A 1 105 ? -10.492 16.906 -4.34 1 79.5 105 PRO A C 1
ATOM 843 O O . PRO A 1 105 ? -10.133 17.453 -5.383 1 79.5 105 PRO A O 1
ATOM 846 N N . SER A 1 106 ? -11.812 16.781 -4.043 1 76.25 106 SER A N 1
ATOM 847 C CA . SER A 1 106 ? -12.891 17.297 -4.875 1 76.25 106 SER A CA 1
ATOM 848 C C . SER A 1 106 ? -12.961 18.828 -4.801 1 76.25 106 SER A C 1
ATOM 850 O O . SER A 1 106 ? -13.188 19.484 -5.812 1 76.25 106 SER A O 1
ATOM 852 N N . VAL A 1 107 ? -12.922 19.328 -3.584 1 80.25 107 VAL A N 1
ATOM 853 C CA . VAL A 1 107 ? -12.969 20.766 -3.34 1 80.25 107 VAL A CA 1
ATOM 854 C C . VAL A 1 107 ? -11.805 21.188 -2.443 1 80.25 107 VAL A C 1
ATOM 856 O O . VAL A 1 107 ? -11.445 20.469 -1.508 1 80.25 107 VAL A O 1
ATOM 859 N N . VAL A 1 108 ? -11.188 22.297 -2.816 1 84.12 108 VAL A N 1
ATOM 860 C CA . VAL A 1 108 ? -10.094 22.844 -2.018 1 84.12 108 VAL A CA 1
ATOM 861 C C . VAL A 1 108 ? -10.359 24.328 -1.721 1 84.12 108 VAL A C 1
ATOM 863 O O . VAL A 1 108 ? -10.672 25.094 -2.627 1 84.12 108 VAL A O 1
ATOM 866 N N . LEU A 1 109 ? -10.383 24.656 -0.49 1 85.88 109 LEU A N 1
ATOM 867 C CA . LEU A 1 109 ? -10.391 26.047 -0.037 1 85.88 109 LEU A CA 1
ATOM 868 C C . LEU A 1 109 ? -9 26.469 0.415 1 85.88 109 LEU A C 1
ATOM 870 O O . LEU A 1 109 ? -8.375 25.797 1.237 1 85.88 109 LEU A O 1
ATOM 874 N N . GLY A 1 110 ? -8.492 27.594 -0.142 1 83.25 110 GLY A N 1
ATOM 875 C CA . GLY A 1 110 ? -7.176 28.094 0.206 1 83.25 110 GLY A CA 1
ATOM 876 C C . GLY A 1 110 ? -6.086 27.594 -0.722 1 83.25 110 GLY A C 1
ATOM 877 O O . GLY A 1 110 ? -6.129 26.469 -1.19 1 83.25 110 GLY A O 1
ATOM 878 N N . HIS A 1 111 ? -5.094 28.344 -0.954 1 75.88 111 HIS A N 1
ATOM 879 C CA . HIS A 1 111 ? -4.051 28.016 -1.918 1 75.88 111 HIS A CA 1
ATOM 880 C C . HIS A 1 111 ? -2.855 27.359 -1.233 1 75.88 111 HIS A C 1
ATOM 882 O O . HIS A 1 111 ? -2.008 26.75 -1.897 1 75.88 111 HIS A O 1
ATOM 888 N N . GLY A 1 112 ? -2.848 27.391 0.06 1 82.12 112 GLY A N 1
ATOM 889 C CA . GLY A 1 112 ? -1.673 26.859 0.741 1 82.12 112 GLY A CA 1
ATOM 890 C C . GLY A 1 112 ? -0.413 27.656 0.449 1 82.12 112 GLY A C 1
ATOM 891 O O . GLY A 1 112 ? -0.471 28.719 -0.176 1 82.12 112 GLY A O 1
ATOM 892 N N . HIS A 1 113 ? 0.674 27.203 1.069 1 81.19 113 HIS A N 1
ATOM 893 C CA . HIS A 1 113 ? 1.959 27.859 0.835 1 81.19 113 HIS A CA 1
ATOM 894 C C . HIS A 1 113 ? 2.592 27.375 -0.465 1 81.19 113 HIS A C 1
ATOM 896 O O . HIS A 1 113 ? 2.371 26.234 -0.883 1 81.19 113 HIS A O 1
ATOM 902 N N . TYR A 1 114 ? 3.371 28.156 -1.046 1 70.5 114 TYR A N 1
ATOM 903 C CA . TYR A 1 114 ? 4.051 27.812 -2.291 1 70.5 114 TYR A CA 1
ATOM 904 C C . TYR A 1 114 ? 5.289 26.969 -2.023 1 70.5 114 TYR A C 1
ATOM 906 O O . TYR A 1 114 ? 5.582 26.031 -2.768 1 70.5 114 TYR A O 1
ATOM 914 N N . ASN A 1 115 ? 5.922 27.312 -0.998 1 76.38 115 ASN A N 1
ATOM 915 C CA . ASN A 1 115 ? 7.133 26.594 -0.633 1 76.38 115 ASN A CA 1
ATOM 916 C C . ASN A 1 115 ? 6.844 25.5 0.389 1 76.38 115 ASN A C 1
ATOM 918 O O . ASN A 1 115 ? 5.816 25.531 1.065 1 76.38 115 ASN A O 1
ATOM 922 N N . LYS A 1 116 ? 7.758 24.578 0.44 1 82.81 116 LYS A N 1
ATOM 923 C CA . LYS A 1 116 ? 7.633 23.5 1.414 1 82.81 116 LYS A CA 1
ATOM 924 C C . LYS A 1 116 ? 7.723 24.031 2.84 1 82.81 116 LYS A C 1
ATOM 926 O O . LYS A 1 116 ? 8.562 24.891 3.137 1 82.81 116 LYS A O 1
ATOM 931 N N . ASP A 1 117 ? 6.859 23.578 3.664 1 92.44 117 ASP A N 1
ATOM 932 C CA . ASP A 1 117 ? 6.805 23.984 5.062 1 92.44 117 ASP A CA 1
ATOM 933 C C . ASP A 1 117 ? 7.672 23.078 5.934 1 92.44 117 ASP A C 1
ATOM 935 O O . ASP A 1 117 ? 8.141 22.031 5.477 1 92.44 117 ASP A O 1
ATOM 939 N N . SER A 1 118 ? 7.926 23.578 7.121 1 96.75 118 SER A N 1
ATOM 940 C CA . SER A 1 118 ? 8.555 22.719 8.117 1 96.75 118 SER A CA 1
ATOM 941 C C . SER A 1 118 ? 7.562 21.703 8.68 1 96.75 118 SER A C 1
ATOM 943 O O . SER A 1 118 ? 7.887 20.531 8.844 1 96.75 118 SER A O 1
ATOM 945 N N . PHE A 1 119 ? 6.344 22.219 8.914 1 98.12 119 PHE A N 1
ATOM 946 C CA . PHE A 1 119 ? 5.32 21.375 9.516 1 98.12 119 PHE A CA 1
ATOM 947 C C . PHE A 1 119 ? 4.004 21.5 8.758 1 98.12 119 PHE A C 1
ATOM 949 O O . PHE A 1 119 ? 3.629 22.594 8.32 1 98.12 119 PHE A O 1
ATOM 956 N N . VAL A 1 120 ? 3.314 20.453 8.523 1 97.94 120 VAL A N 1
ATOM 957 C CA . VAL A 1 120 ? 1.917 20.469 8.102 1 97.94 120 VAL A CA 1
ATOM 958 C C . VAL A 1 120 ? 1.064 19.719 9.133 1 97.94 120 VAL A C 1
ATOM 960 O O . VAL A 1 120 ? 1.418 18.625 9.562 1 97.94 120 VAL A O 1
ATOM 963 N N . ILE A 1 121 ? 0.03 20.359 9.578 1 98.69 121 ILE A N 1
ATOM 964 C CA . ILE A 1 121 ? -0.898 19.812 10.555 1 98.69 121 ILE A CA 1
ATOM 965 C C . ILE A 1 121 ? -2.141 19.281 9.852 1 98.69 121 ILE A C 1
ATOM 967 O O . ILE A 1 121 ? -2.869 20.031 9.203 1 98.69 121 ILE A O 1
ATOM 971 N N . GLY A 1 122 ? -2.34 17.953 9.914 1 98.25 122 GLY A N 1
ATOM 972 C CA . GLY A 1 122 ? -3.525 17.344 9.328 1 98.25 122 GLY A CA 1
ATOM 973 C C . GLY A 1 122 ? -4.645 17.141 10.328 1 98.25 122 GLY A C 1
ATOM 974 O O . GLY A 1 122 ? -4.449 16.516 11.375 1 98.25 122 GLY A O 1
ATOM 975 N N . ILE A 1 123 ? -5.863 17.641 9.969 1 98.31 123 ILE A N 1
ATOM 976 C CA . ILE A 1 123 ? -7.023 17.547 10.844 1 98.31 123 ILE A CA 1
ATOM 977 C C . ILE A 1 123 ? -8.211 16.969 10.078 1 98.31 123 ILE A C 1
ATOM 979 O O . ILE A 1 123 ? -8.938 17.703 9.406 1 98.31 123 ILE A O 1
ATOM 983 N N . PRO A 1 124 ? -8.406 15.719 10.273 1 97.25 124 PRO A N 1
ATOM 984 C CA . PRO A 1 124 ? -9.664 15.195 9.742 1 97.25 124 PRO A CA 1
ATOM 985 C C . PRO A 1 124 ? -10.883 15.625 10.555 1 97.25 124 PRO A C 1
ATOM 987 O O . PRO A 1 124 ? -10.805 15.711 11.789 1 97.25 124 PRO A O 1
ATOM 990 N N . SER A 1 125 ? -11.93 15.945 9.875 1 96.12 125 SER A N 1
ATOM 991 C CA . SER A 1 125 ? -13.164 16.375 10.531 1 96.12 125 SER A CA 1
ATOM 992 C C . SER A 1 125 ? -14.383 15.695 9.914 1 96.12 125 SER A C 1
ATOM 994 O O . SER A 1 125 ? -14.469 15.562 8.695 1 96.12 125 SER A O 1
ATOM 996 N N . VAL A 1 126 ? -15.266 15.219 10.773 1 93.5 126 VAL A N 1
ATOM 997 C CA . VAL A 1 126 ? -16.516 14.594 10.336 1 93.5 126 VAL A CA 1
ATOM 998 C C . VAL A 1 126 ? -17.703 15.367 10.906 1 93.5 126 VAL A C 1
ATOM 1000 O O . VAL A 1 126 ? -17.578 16.062 11.922 1 93.5 126 VAL A O 1
ATOM 1003 N N . LYS A 1 127 ? -18.828 15.227 10.211 1 88.25 127 LYS A N 1
ATOM 1004 C CA . LYS A 1 127 ? -20.062 15.867 10.656 1 88.25 127 LYS A CA 1
ATOM 1005 C C . LYS A 1 127 ? -20.578 15.242 11.945 1 88.25 127 LYS A C 1
ATOM 1007 O O . LYS A 1 127 ? -20.625 14.016 12.07 1 88.25 127 LYS A O 1
ATOM 1012 N N . ARG A 1 128 ? -20.656 16.125 12.977 1 82.25 128 ARG A N 1
ATOM 1013 C CA . ARG A 1 128 ? -21.25 15.711 14.242 1 82.25 128 ARG A CA 1
ATOM 1014 C C . ARG A 1 128 ? -22.609 16.375 14.445 1 82.25 128 ARG A C 1
ATOM 1016 O O . ARG A 1 128 ? -22.844 17.484 13.977 1 82.25 128 ARG A O 1
ATOM 1023 N N . GLU A 1 129 ? -23.422 15.641 15.078 1 77.5 129 GLU A N 1
ATOM 1024 C CA . GLU A 1 129 ? -24.719 16.234 15.375 1 77.5 129 GLU A CA 1
ATOM 1025 C C . GLU A 1 129 ? -24.641 17.188 16.578 1 77.5 129 GLU A C 1
ATOM 1027 O O . GLU A 1 129 ? -24.125 16.812 17.625 1 77.5 129 GLU A O 1
ATOM 1032 N N . GLY A 1 130 ? -25.016 18.438 16.438 1 72.88 130 GLY A N 1
ATOM 1033 C CA . GLY A 1 130 ? -25.266 19.375 17.516 1 72.88 130 GLY A CA 1
ATOM 1034 C C . GLY A 1 130 ? -24.031 20.172 17.922 1 72.88 130 GLY A C 1
ATOM 1035 O O . GLY A 1 130 ? -24.141 21.219 18.562 1 72.88 130 GLY A O 1
ATOM 1036 N N . VAL A 1 131 ? -22.812 19.547 17.828 1 75.69 131 VAL A N 1
ATOM 1037 C CA . VAL A 1 131 ? -21.641 20.281 18.312 1 75.69 131 VAL A CA 1
ATOM 1038 C C . VAL A 1 131 ? -20.531 20.234 17.266 1 75.69 131 VAL A C 1
ATOM 1040 O O . VAL A 1 131 ? -20.391 19.25 16.531 1 75.69 131 VAL A O 1
ATOM 1043 N N . SER A 1 132 ? -19.891 21.359 17.016 1 80.81 132 SER A N 1
ATOM 1044 C CA . SER A 1 132 ? -18.672 21.344 16.203 1 80.81 132 SER A CA 1
ATOM 1045 C C . SER A 1 132 ? -17.5 21.938 16.984 1 80.81 132 SER A C 1
ATOM 1047 O O . SER A 1 132 ? -17.609 23.016 17.562 1 80.81 132 SER A O 1
ATOM 1049 N N . TYR A 1 133 ? -16.453 21.141 17.078 1 89.44 133 TYR A N 1
ATOM 1050 C CA . TYR A 1 133 ? -15.242 21.562 17.766 1 89.44 133 TYR A CA 1
ATOM 1051 C C . TYR A 1 133 ? -14.211 22.094 16.781 1 89.44 133 TYR A C 1
ATOM 1053 O O . TYR A 1 133 ? -13.172 22.625 17.188 1 89.44 133 TYR A O 1
ATOM 1061 N N . LEU A 1 134 ? -14.562 22.031 15.508 1 94.31 134 LEU A N 1
ATOM 1062 C CA . LEU A 1 134 ? -13.586 22.328 14.461 1 94.31 134 LEU A CA 1
ATOM 1063 C C . LEU A 1 134 ? -13.102 23.766 14.562 1 94.31 134 LEU A C 1
ATOM 1065 O O . LEU A 1 134 ? -11.898 24.031 14.547 1 94.31 134 LEU A O 1
ATOM 1069 N N . GLU A 1 135 ? -14.039 24.688 14.672 1 91.44 135 GLU A N 1
ATOM 1070 C CA . GLU A 1 135 ? -13.688 26.109 14.758 1 91.44 135 GLU A CA 1
ATOM 1071 C C . GLU A 1 135 ? -12.789 26.375 15.969 1 91.44 135 GLU A C 1
ATOM 1073 O O . GLU A 1 135 ? -11.805 27.109 15.867 1 91.44 135 GLU A O 1
ATOM 1078 N N . THR A 1 136 ? -13.148 25.781 17.109 1 89 136 THR A N 1
ATOM 1079 C CA . THR A 1 136 ? -12.375 25.938 18.328 1 89 136 THR A CA 1
ATOM 1080 C C . THR A 1 136 ? -10.953 25.406 18.141 1 89 136 THR A C 1
ATOM 1082 O O . THR A 1 136 ? -9.992 26.031 18.578 1 89 136 THR A O 1
ATOM 1085 N N . THR A 1 137 ? -10.836 24.266 17.531 1 94.5 137 THR A N 1
ATOM 1086 C CA . THR A 1 137 ? -9.531 23.656 17.281 1 94.5 137 THR A CA 1
ATOM 1087 C C . THR A 1 137 ? -8.68 24.531 16.375 1 94.5 137 THR A C 1
ATOM 1089 O O . THR A 1 137 ? -7.531 24.844 16.703 1 94.5 137 THR A O 1
ATOM 1092 N N . ILE A 1 138 ? -9.234 25.031 15.25 1 95.25 138 ILE A N 1
ATOM 1093 C CA . ILE A 1 138 ? -8.492 25.875 14.32 1 95.25 138 ILE A CA 1
ATOM 1094 C C . ILE A 1 138 ? -8.07 27.172 15.023 1 95.25 138 ILE A C 1
ATOM 1096 O O . ILE A 1 138 ? -6.918 27.594 14.906 1 95.25 138 ILE A O 1
ATOM 1100 N N . ARG A 1 139 ? -8.961 27.703 15.766 1 88.5 139 ARG A N 1
ATOM 1101 C CA . ARG A 1 139 ? -8.672 28.938 16.5 1 88.5 139 ARG A CA 1
ATOM 1102 C C . ARG A 1 139 ? -7.531 28.734 17.484 1 88.5 139 ARG A C 1
ATOM 1104 O O . ARG A 1 139 ? -6.633 29.578 17.578 1 88.5 139 ARG A O 1
ATOM 1111 N N . SER A 1 140 ? -7.664 27.656 18.234 1 88.88 140 SER A N 1
ATOM 1112 C CA . SER A 1 140 ? -6.621 27.375 19.219 1 88.88 140 SER A CA 1
ATOM 1113 C C . SER A 1 140 ? -5.258 27.219 18.547 1 88.88 140 SER A C 1
ATOM 1115 O O . SER A 1 140 ? -4.262 27.75 19.031 1 88.88 140 SER A O 1
ATOM 1117 N N . LEU A 1 141 ? -5.184 26.531 17.438 1 94.94 141 LEU A N 1
ATOM 1118 C CA . LEU A 1 141 ? -3.928 26.328 16.734 1 94.94 141 LEU A CA 1
ATOM 1119 C C . LEU A 1 141 ? -3.359 27.641 16.219 1 94.94 141 LEU A C 1
ATOM 1121 O O . LEU A 1 141 ? -2.168 27.922 16.391 1 94.94 141 LEU A O 1
ATOM 1125 N N . CYS A 1 142 ? -4.211 28.453 15.648 1 90 142 CYS A N 1
ATOM 1126 C CA . CYS A 1 142 ? -3.777 29.734 15.07 1 90 142 CYS A CA 1
ATOM 1127 C C . CYS A 1 142 ? -3.326 30.688 16.156 1 90 142 CYS A C 1
ATOM 1129 O O . CYS A 1 142 ? -2.336 31.406 15.992 1 90 142 CYS A O 1
ATOM 1131 N N . ARG A 1 143 ? -3.984 30.641 17.25 1 83.38 143 ARG A N 1
ATOM 1132 C CA . ARG A 1 143 ? -3.686 31.594 18.312 1 83.38 143 ARG A CA 1
ATOM 1133 C C . ARG A 1 143 ? -2.48 31.141 19.141 1 83.38 143 ARG A C 1
ATOM 1135 O O . ARG A 1 143 ? -1.756 31.953 19.703 1 83.38 143 ARG A O 1
ATOM 1142 N N . SER A 1 144 ? -2.309 29.859 19.188 1 88.31 144 SER A N 1
ATOM 1143 C CA . SER A 1 144 ? -1.243 29.312 20.016 1 88.31 144 SER A CA 1
ATOM 1144 C C . SER A 1 144 ? 0.065 29.203 19.25 1 88.31 144 SER A C 1
ATOM 1146 O O . SER A 1 144 ? 1.096 28.828 19.812 1 88.31 144 SER A O 1
ATOM 1148 N N . MET A 1 145 ? 0.046 29.578 18.031 1 92.31 145 MET A N 1
ATOM 1149 C CA . MET A 1 145 ? 1.245 29.625 17.203 1 92.31 145 MET A CA 1
ATOM 1150 C C . MET A 1 145 ? 1.818 31.031 17.141 1 92.31 145 MET A C 1
ATOM 1152 O O . MET A 1 145 ? 1.097 31.984 16.844 1 92.31 145 MET A O 1
ATOM 1156 N N . TYR A 1 146 ? 3.111 31.125 17.484 1 90.19 146 TYR A N 1
ATOM 1157 C CA . TYR A 1 146 ? 3.736 32.438 17.297 1 90.19 146 TYR A CA 1
ATOM 1158 C C . TYR A 1 146 ? 3.742 32.812 15.828 1 90.19 146 TYR A C 1
ATOM 1160 O O . TYR A 1 146 ? 4.004 32 14.953 1 90.19 146 TYR A O 1
ATOM 1168 N N . PRO A 1 147 ? 3.475 34.062 15.516 1 88.94 147 PRO A N 1
ATOM 1169 C CA . PRO A 1 147 ? 3.32 34.531 14.141 1 88.94 147 PRO A CA 1
ATOM 1170 C C . PRO A 1 147 ? 4.543 34.219 13.273 1 88.94 147 PRO A C 1
ATOM 1172 O O . PRO A 1 147 ? 4.41 34 12.07 1 88.94 147 PRO A O 1
ATOM 1175 N N . VAL A 1 148 ? 5.703 34.156 13.836 1 89.56 148 VAL A N 1
ATOM 1176 C CA . VAL A 1 148 ? 6.934 33.938 13.086 1 89.56 148 VAL A CA 1
ATOM 1177 C C . VAL A 1 148 ? 6.906 32.562 12.43 1 89.56 148 VAL A C 1
ATOM 1179 O O . VAL A 1 148 ? 7.578 32.344 11.43 1 89.56 148 VAL A O 1
ATOM 1182 N N . ASN A 1 149 ? 6.062 31.672 12.914 1 93.88 149 ASN A N 1
ATOM 1183 C CA . ASN A 1 149 ? 6.023 30.297 12.43 1 93.88 149 ASN A CA 1
ATOM 1184 C C . ASN A 1 149 ? 4.93 30.109 11.375 1 93.88 149 ASN A C 1
ATOM 1186 O O . ASN A 1 149 ? 4.855 29.062 10.734 1 93.88 149 ASN A O 1
ATOM 1190 N N . GLU A 1 150 ? 4.098 31.094 11.109 1 92.19 150 GLU A N 1
ATOM 1191 C CA . GLU A 1 150 ? 2.916 30.938 10.266 1 92.19 150 GLU A CA 1
ATOM 1192 C C . GLU A 1 150 ? 3.305 30.672 8.82 1 92.19 150 GLU A C 1
ATOM 1194 O O . GLU A 1 150 ? 2.584 29.984 8.086 1 92.19 150 GLU A O 1
ATOM 1199 N N . ASN A 1 151 ? 4.469 31.156 8.375 1 88.31 151 ASN A N 1
ATOM 1200 C CA . ASN A 1 151 ? 4.871 31 6.98 1 88.31 151 ASN A CA 1
ATOM 1201 C C . ASN A 1 151 ? 5.59 29.688 6.75 1 88.31 151 ASN A C 1
ATOM 1203 O O . ASN A 1 151 ? 5.91 29.328 5.609 1 88.31 151 ASN A O 1
ATOM 1207 N N . LYS A 1 152 ? 5.828 28.922 7.801 1 94.81 152 LYS A N 1
ATOM 1208 C CA . LYS A 1 152 ? 6.516 27.641 7.684 1 94.81 152 LYS A CA 1
ATOM 1209 C C . LYS A 1 152 ? 5.66 26.5 8.242 1 94.81 152 LYS A C 1
ATOM 1211 O O . LYS A 1 152 ? 6.164 25.406 8.5 1 94.81 152 LYS A O 1
ATOM 1216 N N . THR A 1 153 ? 4.434 26.859 8.461 1 97.44 153 THR A N 1
ATOM 1217 C CA . THR A 1 153 ? 3.482 25.875 8.961 1 97.44 153 THR A CA 1
ATOM 1218 C C . THR A 1 153 ? 2.189 25.906 8.148 1 97.44 153 THR A C 1
ATOM 1220 O O . THR A 1 153 ? 1.712 26.984 7.785 1 97.44 153 THR A O 1
ATOM 1223 N N . SER A 1 154 ? 1.667 24.766 7.828 1 96.75 154 SER A N 1
ATOM 1224 C CA . SER A 1 154 ? 0.375 24.656 7.16 1 96.75 154 SER A CA 1
ATOM 1225 C C . SER A 1 154 ? -0.608 23.828 7.98 1 96.75 154 SER A C 1
ATOM 1227 O O . SER A 1 154 ? -0.215 22.875 8.648 1 96.75 154 SER A O 1
ATOM 1229 N N . ILE A 1 155 ? -1.83 24.266 7.969 1 98.12 155 ILE A N 1
ATOM 1230 C CA . ILE A 1 155 ? -2.936 23.516 8.555 1 98.12 155 ILE A CA 1
ATOM 1231 C C . ILE A 1 155 ? -3.869 23.031 7.449 1 98.12 155 ILE A C 1
ATOM 1233 O O . ILE A 1 155 ? -4.383 23.828 6.66 1 98.12 155 ILE A O 1
ATOM 1237 N N . VAL A 1 156 ? -4.059 21.766 7.359 1 96.69 156 VAL A N 1
ATOM 1238 C CA . VAL A 1 156 ? -4.957 21.203 6.363 1 96.69 156 VAL A CA 1
ATOM 1239 C C . VAL A 1 156 ? -6.117 20.5 7.059 1 96.69 156 VAL A C 1
ATOM 1241 O O . VAL A 1 156 ? -5.922 19.469 7.711 1 96.69 156 VAL A O 1
ATOM 1244 N N . VAL A 1 157 ? -7.293 21.062 6.867 1 97.75 157 VAL A N 1
ATOM 1245 C CA . VAL A 1 157 ? -8.516 20.453 7.379 1 97.75 157 VAL A CA 1
ATOM 1246 C C . VAL A 1 157 ? -9.148 19.594 6.293 1 97.75 157 VAL A C 1
ATOM 1248 O O . VAL A 1 157 ? -9.414 20.062 5.184 1 97.75 157 VAL A O 1
ATOM 1251 N N . PHE A 1 158 ? -9.312 18.328 6.641 1 97.06 158 PHE A N 1
ATOM 1252 C CA . PHE A 1 158 ? -9.984 17.406 5.742 1 97.06 158 PHE A CA 1
ATOM 1253 C C . PHE A 1 158 ? -11.422 17.172 6.184 1 97.06 158 PHE A C 1
ATOM 1255 O O . PHE A 1 158 ? -11.672 16.469 7.16 1 97.06 158 PHE A O 1
ATOM 1262 N N . LEU A 1 159 ? -12.32 17.859 5.477 1 95.94 159 LEU A N 1
ATOM 1263 C CA . LEU A 1 159 ? -13.727 17.562 5.719 1 95.94 159 LEU A CA 1
ATOM 1264 C C . LEU A 1 159 ? -14.094 16.203 5.121 1 95.94 159 LEU A C 1
ATOM 1266 O O . LEU A 1 159 ? -14.445 16.109 3.941 1 95.94 159 LEU A O 1
ATOM 1270 N N . ALA A 1 160 ? -14.133 15.188 5.957 1 95.75 160 ALA A N 1
ATOM 1271 C CA . ALA A 1 160 ? -14.297 13.797 5.531 1 95.75 160 ALA A CA 1
ATOM 1272 C C . ALA A 1 160 ? -15.766 13.469 5.289 1 95.75 160 ALA A C 1
ATOM 1274 O O . ALA A 1 160 ? -16.281 12.492 5.84 1 95.75 160 ALA A O 1
ATOM 1275 N N . GLU A 1 161 ? -16.391 14.227 4.484 1 91.81 161 GLU A N 1
ATOM 1276 C CA . GLU A 1 161 ? -17.797 14.094 4.117 1 91.81 161 GLU A CA 1
ATOM 1277 C C . GLU A 1 161 ? -17.984 14.203 2.607 1 91.81 161 GLU A C 1
ATOM 1279 O O . GLU A 1 161 ? -17.312 14.992 1.947 1 91.81 161 GLU A O 1
ATOM 1284 N N . THR A 1 162 ? -18.938 13.422 2.098 1 87.12 162 THR A N 1
ATOM 1285 C CA . THR A 1 162 ? -19.219 13.469 0.666 1 87.12 162 THR A CA 1
ATOM 1286 C C . THR A 1 162 ? -20.453 14.328 0.378 1 87.12 162 THR A C 1
ATOM 1288 O O . THR A 1 162 ? -20.75 14.617 -0.781 1 87.12 162 THR A O 1
ATOM 1291 N N . ASP A 1 163 ? -21.141 14.766 1.388 1 88.25 163 ASP A N 1
ATOM 1292 C CA . ASP A 1 163 ? -22.25 15.703 1.246 1 88.25 163 ASP A CA 1
ATOM 1293 C C . ASP A 1 163 ? -21.75 17.109 0.91 1 88.25 163 ASP A C 1
ATOM 1295 O O . ASP A 1 163 ? -21.328 17.844 1.797 1 88.25 163 ASP A O 1
ATOM 1299 N N . MET A 1 164 ? -21.969 17.484 -0.307 1 83.62 164 MET A N 1
ATOM 1300 C CA . MET A 1 164 ? -21.375 18.719 -0.807 1 83.62 164 MET A CA 1
ATOM 1301 C C . MET A 1 164 ? -22.031 19.938 -0.172 1 83.62 164 MET A C 1
ATOM 1303 O O . MET A 1 164 ? -21.391 20.984 -0.018 1 83.62 164 MET A O 1
ATOM 1307 N N . ASP A 1 165 ? -23.312 19.812 0.182 1 86 165 ASP A N 1
ATOM 1308 C CA . ASP A 1 165 ? -23.953 20.922 0.876 1 86 165 ASP A CA 1
ATOM 1309 C C . ASP A 1 165 ? -23.281 21.188 2.217 1 86 165 ASP A C 1
ATOM 1311 O O . ASP A 1 165 ? -23 22.344 2.553 1 86 165 ASP A O 1
ATOM 1315 N N . TYR A 1 166 ? -23 20.156 2.926 1 89.38 166 TYR A N 1
ATOM 1316 C CA . TYR A 1 166 ? -22.312 20.281 4.199 1 89.38 166 TYR A CA 1
ATOM 1317 C C . TYR A 1 166 ? -20.906 20.828 3.994 1 89.38 166 TYR A C 1
ATOM 1319 O O . TYR A 1 166 ? -20.453 21.719 4.734 1 89.38 166 TYR A O 1
ATOM 1327 N N . VAL A 1 167 ? -20.219 20.328 3.016 1 89.5 167 VAL A N 1
ATOM 1328 C CA . VAL A 1 167 ? -18.844 20.703 2.738 1 89.5 167 VAL A CA 1
ATOM 1329 C C . VAL A 1 167 ? -18.766 22.188 2.404 1 89.5 167 VAL A C 1
ATOM 1331 O O . VAL A 1 167 ? -17.984 22.938 2.994 1 89.5 167 VAL A O 1
ATOM 1334 N N . HIS A 1 168 ? -19.656 22.625 1.567 1 85.06 168 HIS A N 1
ATOM 1335 C CA . HIS A 1 168 ? -19.641 24.031 1.147 1 85.06 168 HIS A CA 1
ATOM 1336 C C . HIS A 1 168 ? -20.016 24.953 2.299 1 85.06 168 HIS A C 1
ATOM 1338 O O . HIS A 1 168 ? -19.422 26.016 2.467 1 85.06 168 HIS A O 1
ATOM 1344 N N . LYS A 1 169 ? -20.953 24.516 3.004 1 87.81 169 LYS A N 1
ATOM 1345 C CA . LYS A 1 169 ? -21.375 25.312 4.156 1 87.81 169 LYS A CA 1
ATOM 1346 C C . LYS A 1 169 ? -20.234 25.453 5.16 1 87.81 169 LYS A C 1
ATOM 1348 O O . LYS A 1 169 ? -19.938 26.562 5.605 1 87.81 169 LYS A O 1
ATOM 1353 N N . THR A 1 170 ? -19.641 24.344 5.512 1 91.06 170 THR A N 1
ATOM 1354 C CA . THR A 1 170 ? -18.562 24.359 6.484 1 91.06 170 THR A CA 1
ATOM 1355 C C . THR A 1 170 ? -17.375 25.156 5.961 1 91.06 170 THR A C 1
ATOM 1357 O O . THR A 1 170 ? -16.75 25.906 6.707 1 91.06 170 THR A O 1
ATOM 1360 N N . MET A 1 171 ? -16.984 25.031 4.684 1 89 171 MET A N 1
ATOM 1361 C CA . MET A 1 171 ? -15.906 25.812 4.074 1 89 171 MET A CA 1
ATOM 1362 C C . MET A 1 171 ? -16.203 27.297 4.137 1 89 171 MET A C 1
ATOM 1364 O O . MET A 1 171 ? -15.305 28.109 4.418 1 89 171 MET A O 1
ATOM 1368 N N . GLY A 1 172 ? -17.422 27.625 3.828 1 86.06 172 GLY A N 1
ATOM 1369 C CA . GLY A 1 172 ? -17.828 29.016 3.953 1 86.06 172 GLY A CA 1
ATOM 1370 C C . GLY A 1 172 ? -17.656 29.562 5.355 1 86.06 172 GLY A C 1
ATOM 1371 O O . GLY A 1 172 ? -17.156 30.672 5.539 1 86.06 172 GLY A O 1
ATOM 1372 N N . GLU A 1 173 ? -18.078 28.766 6.324 1 86.5 173 GLU A N 1
ATOM 1373 C CA . GLU A 1 173 ? -17.938 29.156 7.723 1 86.5 173 GLU A CA 1
ATOM 1374 C C . GLU A 1 173 ? -16.469 29.328 8.109 1 86.5 173 GLU A C 1
ATOM 1376 O O . GLU A 1 173 ? -16.109 30.297 8.773 1 86.5 173 GLU A O 1
ATOM 1381 N N . VAL A 1 174 ? -15.672 28.422 7.68 1 89.75 174 VAL A N 1
ATOM 1382 C CA . VAL A 1 174 ? -14.242 28.469 7.98 1 89.75 174 VAL A CA 1
ATOM 1383 C C . VAL A 1 174 ? -13.617 29.703 7.328 1 89.75 174 VAL A C 1
ATOM 1385 O O . VAL A 1 174 ? -12.852 30.422 7.961 1 89.75 174 VAL A O 1
ATOM 1388 N N . TYR A 1 175 ? -13.953 29.953 6.109 1 85.56 175 TYR A N 1
ATOM 1389 C CA . TYR A 1 175 ? -13.398 31.109 5.418 1 85.56 175 TYR A CA 1
ATOM 1390 C C . TYR A 1 175 ? -13.805 32.406 6.113 1 85.56 175 TYR A C 1
ATOM 1392 O O . TYR A 1 175 ? -12.977 33.281 6.301 1 85.56 175 TYR A O 1
ATOM 1400 N N . ASN A 1 176 ? -15.055 32.438 6.449 1 81 176 ASN A N 1
ATOM 1401 C CA . ASN A 1 176 ? -15.555 33.656 7.066 1 81 176 ASN A CA 1
ATOM 1402 C C . ASN A 1 176 ? -14.891 33.938 8.414 1 81 176 ASN A C 1
ATOM 1404 O O . ASN A 1 176 ? -14.672 35.062 8.797 1 81 176 ASN A O 1
ATOM 1408 N N . THR A 1 177 ? -14.648 32.906 9.094 1 83.19 177 THR A N 1
ATOM 1409 C CA . THR A 1 177 ? -14.07 33.031 10.43 1 83.19 177 THR A CA 1
ATOM 1410 C C . THR A 1 177 ? -12.555 33.219 10.344 1 83.19 177 THR A C 1
ATOM 1412 O O . THR A 1 177 ? -11.961 33.938 11.141 1 83.19 177 THR A O 1
ATOM 1415 N N . PHE A 1 178 ? -11.914 32.531 9.422 1 86.69 178 PHE A N 1
ATOM 1416 C CA . PHE A 1 178 ? -10.461 32.5 9.328 1 86.69 178 PHE A CA 1
ATOM 1417 C C . PHE A 1 178 ? -9.992 33 7.969 1 86.69 178 PHE A C 1
ATOM 1419 O O . PHE A 1 178 ? -9.172 32.375 7.309 1 86.69 178 PHE A O 1
ATOM 1426 N N . THR A 1 179 ? -10.508 34.094 7.574 1 80.44 179 THR A N 1
ATOM 1427 C CA . THR A 1 179 ? -10.234 34.656 6.262 1 80.44 179 THR A CA 1
ATOM 1428 C C . THR A 1 179 ? -8.734 34.906 6.074 1 80.44 179 THR A C 1
ATOM 1430 O O . THR A 1 179 ? -8.164 34.5 5.055 1 80.44 179 THR A O 1
ATOM 1433 N N . ARG A 1 180 ? -8.078 35.531 6.961 1 78.94 180 ARG A N 1
ATOM 1434 C CA . ARG A 1 180 ? -6.652 35.844 6.848 1 78.94 180 ARG A CA 1
ATOM 1435 C C . ARG A 1 180 ? -5.828 34.562 6.707 1 78.94 180 ARG A C 1
ATOM 1437 O O . ARG A 1 180 ? -4.945 34.469 5.852 1 78.94 180 ARG A O 1
ATOM 1444 N N . GLU A 1 181 ? -6.137 33.594 7.59 1 89.25 181 GLU A N 1
ATOM 1445 C CA . GLU A 1 181 ? -5.379 32.344 7.605 1 89.25 181 GLU A CA 1
ATOM 1446 C C . GLU A 1 181 ? -5.512 31.609 6.277 1 89.25 181 GLU A C 1
ATOM 1448 O O . GLU A 1 181 ? -4.555 30.984 5.812 1 89.25 181 GLU A O 1
ATOM 1453 N N . VAL A 1 182 ? -6.699 31.672 5.668 1 86.75 182 VAL A N 1
ATOM 1454 C CA . VAL A 1 182 ? -6.914 31.047 4.371 1 86.75 182 VAL A CA 1
ATOM 1455 C C . VAL A 1 182 ? -6.191 31.828 3.283 1 86.75 182 VAL A C 1
ATOM 1457 O O . VAL A 1 182 ? -5.496 31.25 2.443 1 86.75 182 VAL A O 1
ATOM 1460 N N . ASP A 1 183 ? -6.23 33.125 3.387 1 76.88 183 ASP A N 1
ATOM 1461 C CA . ASP A 1 183 ? -5.676 34 2.354 1 76.88 183 ASP A CA 1
ATOM 1462 C C . ASP A 1 183 ? -4.148 33.969 2.365 1 76.88 183 ASP A C 1
ATOM 1464 O O . ASP A 1 183 ? -3.512 34.125 1.323 1 76.88 183 ASP A O 1
ATOM 1468 N N . THR A 1 184 ? -3.586 33.781 3.512 1 79.44 184 THR A N 1
ATOM 1469 C CA . THR A 1 184 ? -2.131 33.781 3.619 1 79.44 184 THR A CA 1
ATOM 1470 C C . THR A 1 184 ? -1.568 32.406 3.285 1 79.44 184 THR A C 1
ATOM 1472 O O . THR A 1 184 ? -0.357 32.25 3.113 1 79.44 184 THR A O 1
ATOM 1475 N N . GLY A 1 185 ? -2.438 31.344 3.223 1 84.88 185 GLY A N 1
ATOM 1476 C CA . GLY A 1 185 ? -1.988 30 2.887 1 84.88 185 GLY A CA 1
ATOM 1477 C C . GLY A 1 185 ? -1.781 29.125 4.102 1 84.88 185 GLY A C 1
ATOM 1478 O O . GLY A 1 185 ? -1.514 27.922 3.971 1 84.88 185 GLY A O 1
ATOM 1479 N N . LEU A 1 186 ? -1.916 29.719 5.273 1 92.94 186 LEU A N 1
ATOM 1480 C CA . LEU A 1 186 ? -1.728 28.969 6.516 1 92.94 186 LEU A CA 1
ATOM 1481 C C . LEU A 1 186 ? -2.754 27.859 6.641 1 92.94 186 LEU A C 1
ATOM 1483 O O . LEU A 1 186 ? -2.432 26.766 7.105 1 92.94 186 LEU A O 1
ATOM 1487 N N . LEU A 1 187 ? -3.984 28.141 6.188 1 94.69 187 LEU A N 1
ATOM 1488 C CA . LEU A 1 187 ? -5.102 27.234 6.371 1 94.69 187 LEU A CA 1
ATOM 1489 C C . LEU A 1 187 ? -5.68 26.797 5.027 1 94.69 187 LEU A C 1
ATOM 1491 O O . LEU A 1 187 ? -5.965 27.641 4.172 1 94.69 187 LEU A O 1
ATOM 1495 N N . GLN A 1 188 ? -5.801 25.5 4.84 1 91.44 188 GLN A N 1
ATOM 1496 C CA . GLN A 1 188 ? -6.504 24.906 3.705 1 91.44 188 GLN A CA 1
ATOM 1497 C C . GLN A 1 188 ? -7.594 23.953 4.172 1 91.44 188 GLN A C 1
ATOM 1499 O O . GLN A 1 188 ? -7.469 23.328 5.23 1 91.44 188 GLN A O 1
ATOM 1504 N N . VAL A 1 189 ? -8.664 23.938 3.432 1 93.12 189 VAL A N 1
ATOM 1505 C CA . VAL A 1 189 ? -9.734 22.969 3.668 1 93.12 189 VAL A CA 1
ATOM 1506 C C . VAL A 1 189 ? -9.969 22.141 2.408 1 93.12 189 VAL A C 1
ATOM 1508 O O . VAL A 1 189 ? -10.102 22.688 1.311 1 93.12 189 VAL A O 1
ATOM 1511 N N . ILE A 1 190 ? -9.953 20.812 2.639 1 89.5 190 ILE A N 1
ATOM 1512 C CA . ILE A 1 190 ? -10.133 19.938 1.485 1 89.5 190 ILE A CA 1
ATOM 1513 C C . ILE A 1 190 ? -11.266 18.953 1.755 1 89.5 190 ILE A C 1
ATOM 1515 O O . ILE A 1 190 ? -11.648 18.734 2.908 1 89.5 190 ILE A O 1
ATOM 1519 N N . SER A 1 191 ? -11.852 18.438 0.694 1 89.06 191 SER A N 1
ATOM 1520 C CA . SER A 1 191 ? -12.859 17.391 0.766 1 89.06 191 SER A CA 1
ATOM 1521 C C . SER A 1 191 ? -12.461 16.172 -0.072 1 89.06 191 SER A C 1
ATOM 1523 O O . SER A 1 191 ? -11.633 16.281 -0.98 1 89.06 191 SER A O 1
ATOM 1525 N N . PRO A 1 192 ? -12.977 15.016 0.368 1 87.38 192 PRO A N 1
ATOM 1526 C CA . PRO A 1 192 ? -12.594 13.828 -0.397 1 87.38 192 PRO A CA 1
ATOM 1527 C C . PRO A 1 192 ? -13.148 13.836 -1.817 1 87.38 192 PRO A C 1
ATOM 1529 O O . PRO A 1 192 ? -14.18 14.461 -2.078 1 87.38 192 PRO A O 1
ATOM 1532 N N . PRO A 1 193 ? -12.398 13.086 -2.689 1 73.88 193 PRO A N 1
ATOM 1533 C CA . PRO A 1 193 ? -13.023 12.836 -3.988 1 73.88 193 PRO A CA 1
ATOM 1534 C C . PRO A 1 193 ? -14.32 12.031 -3.873 1 73.88 193 PRO A C 1
ATOM 1536 O O . PRO A 1 193 ? -14.508 11.289 -2.904 1 73.88 193 PRO A O 1
ATOM 1539 N N . THR A 1 194 ? -15.227 12.148 -4.793 1 70.06 194 THR A N 1
ATOM 1540 C CA . THR A 1 194 ? -16.562 11.562 -4.781 1 70.06 194 THR A CA 1
ATOM 1541 C C . THR A 1 194 ? -16.484 10.047 -4.621 1 70.06 194 THR A C 1
ATOM 1543 O O . THR A 1 194 ? -17.328 9.453 -3.932 1 70.06 194 THR A O 1
ATOM 1546 N N . HIS A 1 195 ? -15.516 9.383 -5.141 1 70.38 195 HIS A N 1
ATOM 1547 C CA . HIS A 1 195 ? -15.445 7.926 -5.098 1 70.38 195 HIS A CA 1
ATOM 1548 C C . HIS A 1 195 ? -14.227 7.457 -4.301 1 70.38 195 HIS A C 1
ATOM 1550 O O . HIS A 1 195 ? -13.633 6.43 -4.625 1 70.38 195 HIS A O 1
ATOM 1556 N N . LEU A 1 196 ? -13.922 8.234 -3.236 1 75.62 196 LEU A N 1
ATOM 1557 C CA . LEU A 1 196 ? -12.75 7.906 -2.426 1 75.62 196 LEU A CA 1
ATOM 1558 C C . LEU A 1 196 ? -12.992 6.629 -1.622 1 75.62 196 LEU A C 1
ATOM 1560 O O . LEU A 1 196 ? -12.148 5.734 -1.603 1 75.62 196 LEU A O 1
ATOM 1564 N N . TYR A 1 197 ? -14.203 6.582 -1.058 1 81.88 197 TYR A N 1
ATOM 1565 C CA . TYR A 1 197 ? -14.43 5.598 -0.003 1 81.88 197 TYR A CA 1
ATOM 1566 C C . TYR A 1 197 ? -14.836 4.254 -0.589 1 81.88 197 TYR A C 1
ATOM 1568 O O . TYR A 1 197 ? -15.633 4.191 -1.529 1 81.88 197 TYR A O 1
ATOM 1576 N N . PRO A 1 198 ? -14.305 3.18 -0.03 1 76.88 198 PRO A N 1
ATOM 1577 C CA . PRO A 1 198 ? -14.844 1.847 -0.302 1 76.88 198 PRO A CA 1
ATOM 1578 C C . PRO A 1 198 ? -16.125 1.562 0.474 1 76.88 198 PRO A C 1
ATOM 1580 O O . PRO A 1 198 ? -16.578 2.402 1.255 1 76.88 198 PRO A O 1
ATOM 1583 N N . SER A 1 199 ? -16.688 0.373 0.127 1 81 199 SER A N 1
ATOM 1584 C CA . SER A 1 199 ? -17.781 -0.065 0.999 1 81 199 SER A CA 1
ATOM 1585 C C . SER A 1 199 ? -17.266 -0.385 2.398 1 81 199 SER A C 1
ATOM 1587 O O . SER A 1 199 ? -16.25 -1.064 2.555 1 81 199 SER A O 1
ATOM 1589 N N . PHE A 1 200 ? -17.859 0.188 3.354 1 84.31 200 PHE A N 1
ATOM 1590 C CA . PHE A 1 200 ? -17.438 -0.093 4.723 1 84.31 200 PHE A CA 1
ATOM 1591 C C . PHE A 1 200 ? -18.266 -1.234 5.312 1 84.31 200 PHE A C 1
ATOM 1593 O O . PHE A 1 200 ? -18.359 -1.36 6.535 1 84.31 200 PHE A O 1
ATOM 1600 N N . ASN A 1 201 ? -18.969 -1.958 4.383 1 85.44 201 ASN A N 1
ATOM 1601 C CA . ASN A 1 201 ? -19.516 -3.238 4.805 1 85.44 201 ASN A CA 1
ATOM 1602 C C . ASN A 1 201 ? -18.422 -4.285 5.008 1 85.44 201 ASN A C 1
ATOM 1604 O O . ASN A 1 201 ? -18.188 -5.113 4.129 1 85.44 201 ASN A O 1
ATOM 1608 N N . LEU A 1 202 ? -17.844 -4.258 6.16 1 89.25 202 LEU A N 1
ATOM 1609 C CA . LEU A 1 202 ? -16.641 -5.023 6.473 1 89.25 202 LEU A CA 1
ATOM 1610 C C . LEU A 1 202 ? -16.953 -6.133 7.469 1 89.25 202 LEU A C 1
ATOM 1612 O O . LEU A 1 202 ? -17.875 -6.02 8.266 1 89.25 202 LEU A O 1
ATOM 1616 N N . PRO A 1 203 ? -16.234 -7.188 7.328 1 88 203 PRO A N 1
ATOM 1617 C CA . PRO A 1 203 ? -16.375 -8.211 8.359 1 88 203 PRO A CA 1
ATOM 1618 C C . PRO A 1 203 ? -16.062 -7.691 9.758 1 88 203 PRO A C 1
ATOM 1620 O O . PRO A 1 203 ? -15.18 -6.836 9.922 1 88 203 PRO A O 1
ATOM 1623 N N . GLN A 1 204 ? -16.719 -8.258 10.789 1 91.81 204 GLN A N 1
ATOM 1624 C CA . GLN A 1 204 ? -16.484 -7.859 12.164 1 91.81 204 GLN A CA 1
ATOM 1625 C C . GLN A 1 204 ? -15.109 -8.336 12.641 1 91.81 204 GLN A C 1
ATOM 1627 O O . GLN A 1 204 ? -14.672 -9.438 12.297 1 91.81 204 GLN A O 1
ATOM 1632 N N . THR A 1 205 ? -14.43 -7.492 13.266 1 90.5 205 THR A N 1
ATOM 1633 C CA . THR A 1 205 ? -13.141 -7.801 13.883 1 90.5 205 THR A CA 1
ATOM 1634 C C . THR A 1 205 ? -13.102 -7.316 15.328 1 90.5 205 THR A C 1
ATOM 1636 O O . THR A 1 205 ? -13.859 -6.422 15.711 1 90.5 205 THR A O 1
ATOM 1639 N N . LEU A 1 206 ? -12.289 -7.957 16.219 1 91.94 206 LEU A N 1
ATOM 1640 C CA . LEU A 1 206 ? -12.016 -7.574 17.594 1 91.94 206 LEU A CA 1
ATOM 1641 C C . LEU A 1 206 ? -13.273 -7.676 18.453 1 91.94 206 LEU A C 1
ATOM 1643 O O . LEU A 1 206 ? -13.359 -7.066 19.516 1 91.94 206 LEU A O 1
ATOM 1647 N N . GLY A 1 207 ? -14.32 -8.273 17.938 1 90.19 207 GLY A N 1
ATOM 1648 C CA . GLY A 1 207 ? -15.578 -8.398 18.656 1 90.19 207 GLY A CA 1
ATOM 1649 C C . GLY A 1 207 ? -16.422 -7.141 18.609 1 90.19 207 GLY A C 1
ATOM 1650 O O . GLY A 1 207 ? -17.422 -7.031 19.312 1 90.19 207 GLY A O 1
ATOM 1651 N N . ASP A 1 208 ? -16.094 -6.207 17.766 1 93.38 208 ASP A N 1
ATOM 1652 C CA . ASP A 1 208 ? -16.844 -4.957 17.656 1 93.38 208 ASP A CA 1
ATOM 1653 C C . ASP A 1 208 ? -18.094 -5.141 16.797 1 93.38 208 ASP A C 1
ATOM 1655 O O . ASP A 1 208 ? -18.078 -5.879 15.82 1 93.38 208 ASP A O 1
ATOM 1659 N N . PRO A 1 209 ? -19.156 -4.457 17.234 1 94.25 209 PRO A N 1
ATOM 1660 C CA . PRO A 1 209 ? -20.328 -4.441 16.344 1 94.25 209 PRO A CA 1
ATOM 1661 C C . PRO A 1 209 ? -20.031 -3.77 15 1 94.25 209 PRO A C 1
ATOM 1663 O O . PRO A 1 209 ? -19.078 -3.008 14.883 1 94.25 209 PRO A O 1
ATOM 1666 N N . SER A 1 210 ? -20.859 -4.027 14 1 94.12 210 SER A N 1
ATOM 1667 C CA . SER A 1 210 ? -20.641 -3.574 12.633 1 94.12 210 SER A CA 1
ATOM 1668 C C . SER A 1 210 ? -20.562 -2.053 12.555 1 94.12 210 SER A C 1
ATOM 1670 O O . SER A 1 210 ? -19.75 -1.506 11.805 1 94.12 210 SER A O 1
ATOM 1672 N N . GLU A 1 211 ? -21.375 -1.435 13.336 1 92.81 211 GLU A N 1
ATOM 1673 C CA . GLU A 1 211 ? -21.375 0.025 13.305 1 92.81 211 GLU A CA 1
ATOM 1674 C C . GLU A 1 211 ? -20.047 0.591 13.789 1 92.81 211 GLU A C 1
ATOM 1676 O O . GLU A 1 211 ? -19.531 1.56 13.219 1 92.81 211 GLU A O 1
ATOM 1681 N N . ARG A 1 212 ? -19.5 0.034 14.812 1 93.75 212 ARG A N 1
ATOM 1682 C CA . ARG A 1 212 ? -18.203 0.479 15.336 1 93.75 212 ARG A CA 1
ATOM 1683 C C . ARG A 1 212 ? -17.078 0.173 14.359 1 93.75 212 ARG A C 1
ATOM 1685 O O . ARG A 1 212 ? -16.156 0.978 14.195 1 93.75 212 ARG A O 1
ATOM 1692 N N . VAL A 1 213 ? -17.172 -1.014 13.727 1 95.19 213 VAL A N 1
ATOM 1693 C CA . VAL A 1 213 ? -16.172 -1.373 12.727 1 95.19 213 VAL A CA 1
ATOM 1694 C C . VAL A 1 213 ? -16.172 -0.346 11.594 1 95.19 213 VAL A C 1
ATOM 1696 O O . VAL A 1 213 ? -15.125 0.106 11.156 1 95.19 213 VAL A O 1
ATOM 1699 N N . GLN A 1 214 ? -17.375 -0.013 11.148 1 94.19 214 GLN A N 1
ATOM 1700 C CA . GLN A 1 214 ? -17.5 0.969 10.07 1 94.19 214 GLN A CA 1
ATOM 1701 C C . GLN A 1 214 ? -16.922 2.318 10.492 1 94.19 214 GLN A C 1
ATOM 1703 O O . GLN A 1 214 ? -16.188 2.953 9.734 1 94.19 214 GLN A O 1
ATOM 1708 N N . TRP A 1 215 ? -17.172 2.695 11.688 1 93.88 215 TRP A N 1
ATOM 1709 C CA . TRP A 1 215 ? -16.75 3.99 12.211 1 93.88 215 TRP A CA 1
ATOM 1710 C C . TRP A 1 215 ? -15.227 4.066 12.312 1 93.88 215 TRP A C 1
ATOM 1712 O O . TRP A 1 215 ? -14.609 4.996 11.789 1 93.88 215 TRP A O 1
ATOM 1722 N N . ARG A 1 216 ? -14.625 3.123 12.961 1 95 216 ARG A N 1
ATOM 1723 C CA . ARG A 1 216 ? -13.18 3.186 13.156 1 95 216 ARG A CA 1
ATOM 1724 C C . ARG A 1 216 ? -12.438 2.965 11.844 1 95 216 ARG A C 1
ATOM 1726 O O . ARG A 1 216 ? -11.344 3.49 11.648 1 95 216 ARG A O 1
ATOM 1733 N N . SER A 1 217 ? -13.055 2.137 10.93 1 94 217 SER A N 1
ATOM 1734 C CA . SER A 1 217 ? -12.438 1.921 9.625 1 94 217 SER A CA 1
ATOM 1735 C C . SER A 1 217 ? -12.406 3.209 8.805 1 94 217 SER A C 1
ATOM 1737 O O . SER A 1 217 ? -11.422 3.496 8.125 1 94 217 SER A O 1
ATOM 1739 N N . LYS A 1 218 ? -13.484 3.936 8.836 1 93.5 218 LYS A N 1
ATOM 1740 C CA . LYS A 1 218 ? -13.5 5.219 8.141 1 93.5 218 LYS A CA 1
ATOM 1741 C C . LYS A 1 218 ? -12.484 6.184 8.734 1 93.5 218 LYS A C 1
ATOM 1743 O O . LYS A 1 218 ? -11.844 6.949 8.008 1 93.5 218 LYS A O 1
ATOM 1748 N N . GLU A 1 219 ? -12.344 6.176 10.062 1 95.25 219 GLU A N 1
ATOM 1749 C CA . GLU A 1 219 ? -11.359 7.02 10.727 1 95.25 219 GLU A CA 1
ATOM 1750 C C . GLU A 1 219 ? -9.953 6.73 10.211 1 95.25 219 GLU A C 1
ATOM 1752 O O . GLU A 1 219 ? -9.195 7.656 9.914 1 95.25 219 GLU A O 1
ATOM 1757 N N . VAL A 1 220 ? -9.641 5.445 10.141 1 95.38 220 VAL A N 1
ATOM 1758 C CA . VAL A 1 220 ? -8.328 5.035 9.656 1 95.38 220 VAL A CA 1
ATOM 1759 C C . VAL A 1 220 ? -8.164 5.453 8.195 1 95.38 220 VAL A C 1
ATOM 1761 O O . VAL A 1 220 ? -7.109 5.969 7.809 1 95.38 220 VAL A O 1
ATOM 1764 N N . PHE A 1 221 ? -9.227 5.195 7.438 1 90.94 221 PHE A N 1
ATOM 1765 C CA . PHE A 1 221 ? -9.18 5.516 6.016 1 90.94 221 PHE A CA 1
ATOM 1766 C C . PHE A 1 221 ? -9.016 7.016 5.797 1 90.94 221 PHE A C 1
ATOM 1768 O O . PHE A 1 221 ? -8.234 7.441 4.945 1 90.94 221 PHE A O 1
ATOM 1775 N N . ASP A 1 222 ? -9.688 7.82 6.574 1 94.06 222 ASP A N 1
ATOM 1776 C CA . ASP A 1 222 ? -9.586 9.273 6.512 1 94.06 222 ASP A CA 1
ATOM 1777 C C . ASP A 1 222 ? -8.18 9.75 6.855 1 94.06 222 ASP A C 1
ATOM 1779 O O . ASP A 1 222 ? -7.629 10.617 6.184 1 94.06 222 ASP A O 1
ATOM 1783 N N . ALA A 1 223 ? -7.648 9.195 7.906 1 95.31 223 ALA A N 1
ATOM 1784 C CA . ALA A 1 223 ? -6.293 9.555 8.32 1 95.31 223 ALA A CA 1
ATOM 1785 C C . ALA A 1 223 ? -5.281 9.211 7.23 1 95.31 223 ALA A C 1
ATOM 1787 O O . ALA A 1 223 ? -4.371 10 6.957 1 95.31 223 ALA A O 1
ATOM 1788 N N . ALA A 1 224 ? -5.457 8.031 6.637 1 90.19 224 ALA A N 1
ATOM 1789 C CA . ALA A 1 224 ? -4.559 7.59 5.574 1 90.19 224 ALA A CA 1
ATOM 1790 C C . ALA A 1 224 ? -4.613 8.539 4.383 1 90.19 224 ALA A C 1
ATOM 1792 O O . ALA A 1 224 ? -3.574 8.938 3.848 1 90.19 224 ALA A O 1
ATOM 1793 N N . TYR A 1 225 ? -5.773 8.891 3.986 1 87.88 225 TYR A N 1
ATOM 1794 C CA . TYR A 1 225 ? -5.961 9.781 2.846 1 87.88 225 TYR A CA 1
ATOM 1795 C C . TYR A 1 225 ? -5.32 11.141 3.104 1 87.88 225 TYR A C 1
ATOM 1797 O O . TYR A 1 225 ? -4.602 11.664 2.25 1 87.88 225 TYR A O 1
ATOM 1805 N N . LEU A 1 226 ? -5.609 11.68 4.273 1 93.62 226 LEU A N 1
ATOM 1806 C CA . LEU A 1 226 ? -5.09 13 4.602 1 93.62 226 LEU A CA 1
ATOM 1807 C C . LEU A 1 226 ? -3.566 12.992 4.652 1 93.62 226 LEU A C 1
ATOM 1809 O O . LEU A 1 226 ? -2.916 13.898 4.125 1 93.62 226 LEU A O 1
ATOM 1813 N N . MET A 1 227 ? -3.008 11.953 5.289 1 90.56 227 MET A N 1
ATOM 1814 C CA . MET A 1 227 ? -1.556 11.797 5.309 1 90.56 227 MET A CA 1
ATOM 1815 C C . MET A 1 227 ? -0.991 11.773 3.895 1 90.56 227 MET A C 1
ATOM 1817 O O . MET A 1 227 ? 0.004 12.438 3.607 1 90.56 227 MET A O 1
ATOM 1821 N N . PHE A 1 228 ? -1.651 11.062 3.1 1 80.56 228 PHE A N 1
ATOM 1822 C CA . PHE A 1 228 ? -1.184 10.906 1.729 1 80.56 228 PHE A CA 1
ATOM 1823 C C . PHE A 1 228 ? -1.226 12.234 0.988 1 80.56 228 PHE A C 1
ATOM 1825 O O . PHE A 1 228 ? -0.276 12.594 0.288 1 80.56 228 PHE A O 1
ATOM 1832 N N . VAL A 1 229 ? -2.311 12.969 1.112 1 80.75 229 VAL A N 1
ATOM 1833 C CA . VAL A 1 229 ? -2.49 14.227 0.398 1 80.75 229 VAL A CA 1
ATOM 1834 C C . VAL A 1 229 ? -1.459 15.25 0.876 1 80.75 229 VAL A C 1
ATOM 1836 O O . VAL A 1 229 ? -0.97 16.062 0.09 1 80.75 229 VAL A O 1
ATOM 1839 N N . CYS A 1 230 ? -1.024 15.141 2.096 1 87.56 230 CYS A N 1
ATOM 1840 C CA . CYS A 1 230 ? -0.123 16.109 2.699 1 87.56 230 CYS A CA 1
ATOM 1841 C C . CYS A 1 230 ? 1.329 15.672 2.562 1 87.56 230 CYS A C 1
ATOM 1843 O O . CYS A 1 230 ? 2.24 16.375 3.006 1 87.56 230 CYS A O 1
ATOM 1845 N N . ARG A 1 231 ? 1.657 14.578 1.913 1 80.19 231 ARG A N 1
ATOM 1846 C CA . ARG A 1 231 ? 2.943 13.891 1.974 1 80.19 231 ARG A CA 1
ATOM 1847 C C . ARG A 1 231 ? 4.07 14.789 1.491 1 80.19 231 ARG A C 1
ATOM 1849 O O . ARG A 1 231 ? 5.219 14.648 1.923 1 80.19 231 ARG A O 1
ATOM 1856 N N . ASN A 1 232 ? 3.816 15.734 0.687 1 74.75 232 ASN A N 1
ATOM 1857 C CA . ASN A 1 232 ? 4.883 16.562 0.13 1 74.75 232 ASN A CA 1
ATOM 1858 C C . ASN A 1 232 ? 4.762 18.016 0.586 1 74.75 232 ASN A C 1
ATOM 1860 O O . ASN A 1 232 ? 5.422 18.891 0.036 1 74.75 232 ASN A O 1
ATOM 1864 N N . LYS A 1 233 ? 3.957 18.312 1.566 1 84.69 233 LYS A N 1
ATOM 1865 C CA . LYS A 1 233 ? 3.678 19.703 1.956 1 84.69 233 LYS A CA 1
ATOM 1866 C C . LYS A 1 233 ? 4.73 20.219 2.93 1 84.69 233 LYS A C 1
ATOM 1868 O O . LYS A 1 233 ? 4.977 21.422 3.004 1 84.69 233 LYS A O 1
ATOM 1873 N N . ALA A 1 234 ? 5.297 19.281 3.689 1 93.5 234 ALA A N 1
ATOM 1874 C CA . ALA A 1 234 ? 6.199 19.734 4.742 1 93.5 234 ALA A CA 1
ATOM 1875 C C . ALA A 1 234 ? 7.223 18.656 5.086 1 93.5 234 ALA A C 1
ATOM 1877 O O . ALA A 1 234 ? 7.117 17.531 4.625 1 93.5 234 ALA A O 1
ATOM 1878 N N . ASP A 1 235 ? 8.227 19.062 5.875 1 93.88 235 ASP A N 1
ATOM 1879 C CA . ASP A 1 235 ? 9.227 18.109 6.332 1 93.88 235 ASP A CA 1
ATOM 1880 C C . ASP A 1 235 ? 8.641 17.141 7.359 1 93.88 235 ASP A C 1
ATOM 1882 O O . ASP A 1 235 ? 9.086 15.984 7.461 1 93.88 235 ASP A O 1
ATOM 1886 N N . TYR A 1 236 ? 7.652 17.672 8.086 1 97.19 236 TYR A N 1
ATOM 1887 C CA . TYR A 1 236 ? 7.023 16.859 9.125 1 97.19 236 TYR A CA 1
ATOM 1888 C C . TYR A 1 236 ? 5.504 16.969 9.055 1 97.19 236 TYR A C 1
ATOM 1890 O O . TYR A 1 236 ? 4.965 18.031 8.766 1 97.19 236 TYR A O 1
ATOM 1898 N N . TYR A 1 237 ? 4.816 15.906 9.266 1 97.31 237 TYR A N 1
ATOM 1899 C CA . TYR A 1 237 ? 3.361 15.82 9.328 1 97.31 237 TYR A CA 1
ATOM 1900 C C . TYR A 1 237 ? 2.885 15.586 10.75 1 97.31 237 TYR A C 1
ATOM 1902 O O . TYR A 1 237 ? 3.275 14.602 11.391 1 97.31 237 TYR A O 1
ATOM 1910 N N . LEU A 1 238 ? 2.094 16.469 11.25 1 98.44 238 LEU A N 1
ATOM 1911 C CA . LEU A 1 238 ? 1.493 16.328 12.57 1 98.44 238 LEU A CA 1
ATOM 1912 C C . LEU A 1 238 ? 0.057 15.828 12.461 1 98.44 238 LEU A C 1
ATOM 1914 O O . LEU A 1 238 ? -0.79 16.484 11.844 1 98.44 238 LEU A O 1
ATOM 1918 N N . MET A 1 239 ? -0.186 14.68 13.039 1 97.94 239 MET A N 1
ATOM 1919 C CA . MET A 1 239 ? -1.514 14.07 13.062 1 97.94 239 MET A CA 1
ATOM 1920 C C . MET A 1 239 ? -2.328 14.578 14.25 1 97.94 239 MET A C 1
ATOM 1922 O O . MET A 1 239 ? -1.963 14.344 15.398 1 97.94 239 MET A O 1
ATOM 1926 N N . LEU A 1 240 ? -3.428 15.312 13.992 1 97.31 240 LEU A N 1
ATOM 1927 C CA . LEU A 1 240 ? -4.34 15.789 15.023 1 97.31 240 LEU A CA 1
ATOM 1928 C C . LEU A 1 240 ? -5.777 15.391 14.711 1 97.31 240 LEU A C 1
ATOM 1930 O O . LEU A 1 240 ? -6.027 14.672 13.742 1 97.31 240 LEU A O 1
ATOM 1934 N N . GLU A 1 241 ? -6.691 15.672 15.672 1 94.5 241 GLU A N 1
ATOM 1935 C CA . GLU A 1 241 ? -8.133 15.531 15.5 1 94.5 241 GLU A CA 1
ATOM 1936 C C . GLU A 1 241 ? -8.828 16.891 15.547 1 94.5 241 GLU A C 1
ATOM 1938 O O . GLU A 1 241 ? -8.18 17.922 15.75 1 94.5 241 GLU A O 1
ATOM 1943 N N . ASP A 1 242 ? -10.086 16.938 15.289 1 95.25 242 ASP A N 1
ATOM 1944 C CA . ASP A 1 242 ? -10.805 18.203 15.164 1 95.25 242 ASP A CA 1
ATOM 1945 C C . ASP A 1 242 ? -11.367 18.641 16.516 1 95.25 242 ASP A C 1
ATOM 1947 O O . ASP A 1 242 ? -12.227 19.531 16.578 1 95.25 242 ASP A O 1
ATOM 1951 N N . ASP A 1 243 ? -10.984 17.969 17.609 1 91.88 243 ASP A N 1
ATOM 1952 C CA . ASP A 1 243 ? -11.469 18.328 18.938 1 91.88 243 ASP A CA 1
ATOM 1953 C C . ASP A 1 243 ? -10.312 18.438 19.938 1 91.88 243 ASP A C 1
ATOM 1955 O O . ASP A 1 243 ? -10.375 17.859 21.031 1 91.88 243 ASP A O 1
ATOM 1959 N N . VAL A 1 244 ? -9.312 19.266 19.562 1 92.5 244 VAL A N 1
ATOM 1960 C CA . VAL A 1 244 ? -8.133 19.422 20.406 1 92.5 244 VAL A CA 1
ATOM 1961 C C . VAL A 1 244 ? -7.797 20.906 20.547 1 92.5 244 VAL A C 1
ATOM 1963 O O . VAL A 1 244 ? -8.211 21.734 19.719 1 92.5 244 VAL A O 1
ATOM 1966 N N . ILE A 1 245 ? -7.066 21.266 21.578 1 89.94 245 ILE A N 1
ATOM 1967 C CA . ILE A 1 245 ? -6.473 22.578 21.75 1 89.94 245 ILE A CA 1
ATOM 1968 C C . ILE A 1 245 ? -4.961 22.438 21.922 1 89.94 245 ILE A C 1
ATOM 1970 O O . ILE A 1 245 ? -4.469 21.422 22.391 1 89.94 245 ILE A O 1
ATOM 1974 N N . ALA A 1 246 ? -4.258 23.422 21.562 1 92.81 246 ALA A N 1
ATOM 1975 C CA . ALA A 1 246 ? -2.797 23.422 21.609 1 92.81 246 ALA A CA 1
ATOM 1976 C C . ALA A 1 246 ? -2.27 24.359 22.688 1 92.81 246 ALA A C 1
ATOM 1978 O O . ALA A 1 246 ? -2.92 25.344 23.031 1 92.81 246 ALA A O 1
ATOM 1979 N N . VAL A 1 247 ? -1.161 24.047 23.172 1 89.19 247 VAL A N 1
ATOM 1980 C CA . VAL A 1 247 ? -0.474 24.938 24.109 1 89.19 247 VAL A CA 1
ATOM 1981 C C . VAL A 1 247 ? 0.206 26.078 23.344 1 89.19 247 VAL A C 1
ATOM 1983 O O . VAL A 1 247 ? 0.626 25.891 22.203 1 89.19 247 VAL A O 1
ATOM 1986 N N . LYS A 1 248 ? 0.343 27.203 23.984 1 87.69 248 LYS A N 1
ATOM 1987 C CA . LYS A 1 248 ? 1.009 28.344 23.359 1 87.69 248 LYS A CA 1
ATOM 1988 C C . LYS A 1 248 ? 2.461 28.016 23.031 1 87.69 248 LYS A C 1
ATOM 1990 O O . LYS A 1 248 ? 3.186 27.469 23.859 1 87.69 248 LYS A O 1
ATOM 1995 N N . GLY A 1 249 ? 2.869 28.297 21.812 1 90.75 249 GLY A N 1
ATOM 1996 C CA . GLY A 1 249 ? 4.238 28.062 21.375 1 90.75 249 GLY A CA 1
ATOM 1997 C C . GLY A 1 249 ? 4.496 26.625 20.969 1 90.75 249 GLY A C 1
ATOM 1998 O O . GLY A 1 249 ? 5.645 26.172 20.969 1 90.75 249 GLY A O 1
ATOM 1999 N N . PHE A 1 250 ? 3.471 25.906 20.656 1 94.06 250 PHE A N 1
ATOM 2000 C CA . PHE A 1 250 ? 3.609 24.484 20.375 1 94.06 250 PHE A CA 1
ATOM 2001 C C . PHE A 1 250 ? 4.512 24.25 19.172 1 94.06 250 PHE A C 1
ATOM 2003 O O . PHE A 1 250 ? 5.27 23.281 19.125 1 94.06 250 PHE A O 1
ATOM 2010 N N . VAL A 1 251 ? 4.523 25.125 18.188 1 96.31 251 VAL A N 1
ATOM 2011 C CA . VAL A 1 251 ? 5.371 24.938 17.016 1 96.31 251 VAL A CA 1
ATOM 2012 C C . VAL A 1 251 ? 6.84 25.078 17.406 1 96.31 251 VAL A C 1
ATOM 2014 O O . VAL A 1 251 ? 7.688 24.312 16.938 1 96.31 251 VAL A O 1
ATOM 2017 N N . GLU A 1 252 ? 7.141 26.094 18.25 1 93.62 252 GLU A N 1
ATOM 2018 C CA . GLU A 1 252 ? 8.508 26.234 18.75 1 93.62 252 GLU A CA 1
ATOM 2019 C C . GLU A 1 252 ? 8.945 24.984 19.516 1 93.62 252 GLU A C 1
ATOM 2021 O O . GLU A 1 252 ? 10.102 24.562 19.422 1 93.62 252 GLU A O 1
ATOM 2026 N N . SER A 1 253 ? 8.039 24.5 20.312 1 93.5 253 SER A N 1
ATOM 2027 C CA . SER A 1 253 ? 8.336 23.266 21.047 1 93.5 253 SER A CA 1
ATOM 2028 C C . SER A 1 253 ? 8.625 22.109 20.078 1 93.5 253 SER A C 1
ATOM 2030 O O . SER A 1 253 ? 9.562 21.344 20.297 1 93.5 253 SER A O 1
ATOM 2032 N N . MET A 1 254 ? 7.871 21.969 19.016 1 96.06 254 MET A N 1
ATOM 2033 C CA . MET A 1 254 ? 8.07 20.938 18.016 1 96.06 254 MET A CA 1
ATOM 2034 C C . MET A 1 254 ? 9.43 21.078 17.344 1 96.06 254 MET A C 1
ATOM 2036 O O . MET A 1 254 ? 10.125 20.094 17.109 1 96.06 254 MET A O 1
ATOM 2040 N N . LYS A 1 255 ? 9.797 22.312 17.016 1 96.12 255 LYS A N 1
ATOM 2041 C CA . LYS A 1 255 ? 11.109 22.562 16.406 1 96.12 255 LYS A CA 1
ATOM 2042 C C . LYS A 1 255 ? 12.227 22.047 17.297 1 96.12 255 LYS A C 1
ATOM 2044 O O . LYS A 1 255 ? 13.172 21.406 16.828 1 96.12 255 LYS A O 1
ATOM 2049 N N . LYS A 1 256 ? 12.07 22.359 18.547 1 94.06 256 LYS A N 1
ATOM 2050 C CA . LYS A 1 256 ? 13.078 21.922 19.516 1 94.06 256 LYS A CA 1
ATOM 2051 C C . LYS A 1 256 ? 13.117 20.391 19.609 1 94.06 256 LYS A C 1
ATOM 2053 O O . LYS A 1 256 ? 14.203 19.797 19.625 1 94.06 256 LYS A O 1
ATOM 2058 N N . ILE A 1 257 ? 12 19.797 19.703 1 95.19 257 ILE A N 1
ATOM 2059 C CA . ILE A 1 257 ? 11.891 18.344 19.828 1 95.19 257 ILE A CA 1
ATOM 2060 C C . ILE A 1 257 ? 12.5 17.656 18.609 1 95.19 257 ILE A C 1
ATOM 2062 O O . ILE A 1 257 ? 13.234 16.672 18.734 1 95.19 257 ILE A O 1
ATOM 2066 N N . VAL A 1 258 ? 12.219 18.156 17.391 1 96 258 VAL A N 1
ATOM 2067 C CA . VAL A 1 258 ? 12.766 17.609 16.156 1 96 258 VAL A CA 1
ATOM 2068 C C . VAL A 1 258 ? 14.281 17.75 16.156 1 96 258 VAL A C 1
ATOM 2070 O O . VAL A 1 258 ? 15 16.844 15.742 1 96 258 VAL A O 1
ATOM 2073 N N . ALA A 1 259 ? 14.781 18.938 16.562 1 95.38 259 ALA A N 1
ATOM 2074 C CA . ALA A 1 259 ? 16.219 19.172 16.625 1 95.38 259 ALA A CA 1
ATOM 2075 C C . ALA A 1 259 ? 16.906 18.188 17.562 1 95.38 259 ALA A C 1
ATOM 2077 O O . ALA A 1 259 ? 17.984 17.688 17.266 1 95.38 259 ALA A O 1
ATOM 2078 N N . GLU A 1 260 ? 16.25 17.875 18.672 1 94.81 260 GLU A N 1
ATOM 2079 C CA . GLU A 1 260 ? 16.781 16.969 19.672 1 94.81 260 GLU A CA 1
ATOM 2080 C C . GLU A 1 260 ? 16.766 15.516 19.188 1 94.81 260 GLU A C 1
ATOM 2082 O O . GLU A 1 260 ? 17.5 14.672 19.688 1 94.81 260 GLU A O 1
ATOM 2087 N N . ASN A 1 261 ? 15.906 15.242 18.188 1 95.25 261 ASN A N 1
ATOM 2088 C CA . ASN A 1 261 ? 15.742 13.875 17.703 1 95.25 261 ASN A CA 1
ATOM 2089 C C . ASN A 1 261 ? 16.203 13.734 16.25 1 95.25 261 ASN A C 1
ATOM 2091 O O . ASN A 1 261 ? 15.789 12.82 15.547 1 95.25 261 ASN A O 1
ATOM 2095 N N . LYS A 1 262 ? 17.031 14.617 15.844 1 91.69 262 LYS A N 1
ATOM 2096 C CA . LYS A 1 262 ? 17.484 14.656 14.453 1 91.69 262 LYS A CA 1
ATOM 2097 C C . LYS A 1 262 ? 18.203 13.367 14.078 1 91.69 262 LYS A C 1
ATOM 2099 O O . LYS A 1 262 ? 18.047 12.875 12.953 1 91.69 262 LYS A O 1
ATOM 2104 N N . GLU A 1 263 ? 18.906 12.789 14.984 1 92 263 GLU A N 1
ATOM 2105 C CA . GLU A 1 263 ? 19.703 11.602 14.703 1 92 263 GLU A CA 1
ATOM 2106 C C . GLU A 1 263 ? 18.938 10.32 15.047 1 92 263 GLU A C 1
ATOM 2108 O O . GLU A 1 263 ? 19.406 9.219 14.742 1 92 263 GLU A O 1
ATOM 2113 N N . THR A 1 264 ? 17.828 10.492 15.656 1 92.5 264 THR A N 1
ATOM 2114 C CA . THR A 1 264 ? 17.016 9.336 16.031 1 92.5 264 THR A CA 1
ATOM 2115 C C . THR A 1 264 ? 16.203 8.828 14.852 1 92.5 264 THR A C 1
ATOM 2117 O O . THR A 1 264 ? 15.594 9.617 14.133 1 92.5 264 THR A O 1
ATOM 2120 N N . ASP A 1 265 ? 16.266 7.539 14.609 1 91.56 265 ASP A N 1
ATOM 2121 C CA . ASP A 1 265 ? 15.445 6.941 13.57 1 91.56 265 ASP A CA 1
ATOM 2122 C C . ASP A 1 265 ? 14.055 6.598 14.102 1 91.56 265 ASP A C 1
ATOM 2124 O O . ASP A 1 265 ? 13.656 5.43 14.102 1 91.56 265 ASP A O 1
ATOM 2128 N N . PHE A 1 266 ? 13.336 7.633 14.445 1 95.75 266 PHE A N 1
ATOM 2129 C CA . PHE A 1 266 ? 12.023 7.418 15.047 1 95.75 266 PHE A CA 1
ATOM 2130 C C . PHE A 1 266 ? 10.984 7.137 13.969 1 95.75 266 PHE A C 1
ATOM 2132 O O . PHE A 1 266 ? 11.109 7.605 12.836 1 95.75 266 PHE A O 1
ATOM 2139 N N . GLY A 1 267 ? 10.008 6.309 14.328 1 96 267 GLY A N 1
ATOM 2140 C CA . GLY A 1 267 ? 8.82 6.18 13.5 1 96 267 GLY A CA 1
ATOM 2141 C C . GLY A 1 267 ? 7.906 7.387 13.57 1 96 267 GLY A C 1
ATOM 2142 O O . GLY A 1 267 ? 7.48 7.91 12.539 1 96 267 GLY A O 1
ATOM 2143 N N . TYR A 1 268 ? 7.641 7.785 14.742 1 96.94 268 TYR A N 1
ATOM 2144 C CA . TYR A 1 268 ? 6.961 9.039 15.031 1 96.94 268 TYR A CA 1
ATOM 2145 C C . TYR A 1 268 ? 7.285 9.523 16.438 1 96.94 268 TYR A C 1
ATOM 2147 O O . TYR A 1 268 ? 7.742 8.75 17.281 1 96.94 268 TYR A O 1
ATOM 2155 N N . ILE A 1 269 ? 7.109 10.805 16.672 1 96.94 269 ILE A N 1
ATOM 2156 C CA . ILE A 1 269 ? 7.266 11.391 18 1 96.94 269 ILE A CA 1
ATOM 2157 C C . ILE A 1 269 ? 5.891 11.688 18.594 1 96.94 269 ILE A C 1
ATOM 2159 O O . ILE A 1 269 ? 5.031 12.273 17.938 1 96.94 269 ILE A O 1
ATOM 2163 N N . SER A 1 270 ? 5.699 11.211 19.812 1 95.38 270 SER A N 1
ATOM 2164 C CA . SER A 1 270 ? 4.438 11.461 20.5 1 95.38 270 SER A CA 1
ATOM 2165 C C . SER A 1 270 ? 4.484 12.773 21.281 1 95.38 270 SER A C 1
ATOM 2167 O O . SER A 1 270 ? 5.273 12.906 22.219 1 95.38 270 SER A O 1
ATOM 2169 N N . LEU A 1 271 ? 3.596 13.68 20.922 1 94.88 271 LEU A N 1
ATOM 2170 C CA . LEU A 1 271 ? 3.549 14.992 21.547 1 94.88 271 LEU A CA 1
ATOM 2171 C C . LEU A 1 271 ? 2.352 15.102 22.484 1 94.88 271 LEU A C 1
ATOM 2173 O O . LEU A 1 271 ? 2.121 16.156 23.094 1 94.88 271 LEU A O 1
ATOM 2177 N N . SER A 1 272 ? 1.543 14.086 22.484 1 90.62 272 SER A N 1
ATOM 2178 C CA . SER A 1 272 ? 0.439 13.883 23.406 1 90.62 272 SER A CA 1
ATOM 2179 C C . SER A 1 272 ? 0.309 12.414 23.797 1 90.62 272 SER A C 1
ATOM 2181 O O . SER A 1 272 ? 0.809 11.531 23.109 1 90.62 272 SER A O 1
ATOM 2183 N N . THR A 1 273 ? -0.287 12.102 24.906 1 83.19 273 THR A N 1
ATOM 2184 C CA . THR A 1 273 ? -0.345 10.734 25.406 1 83.19 273 THR A CA 1
ATOM 2185 C C . THR A 1 273 ? -1.579 10.016 24.875 1 83.19 273 THR A C 1
ATOM 2187 O O . THR A 1 273 ? -1.682 8.789 24.969 1 83.19 273 THR A O 1
ATOM 2190 N N . PHE A 1 274 ? -2.369 10.688 24.266 1 75.44 274 PHE A N 1
ATOM 2191 C CA . PHE A 1 274 ? -3.639 10.07 23.906 1 75.44 274 PHE A CA 1
ATOM 2192 C C . PHE A 1 274 ? -3.637 9.625 22.453 1 75.44 274 PHE A C 1
ATOM 2194 O O . PHE A 1 274 ? -3.414 10.438 21.547 1 75.44 274 PHE A O 1
ATOM 2201 N N . ASN A 1 275 ? -3.906 8.305 22.297 1 77.25 275 ASN A N 1
ATOM 2202 C CA . ASN A 1 275 ? -4.277 7.691 21.031 1 77.25 275 ASN A CA 1
ATOM 2203 C C . ASN A 1 275 ? -3.459 8.258 19.875 1 77.25 275 ASN A C 1
ATOM 2205 O O . ASN A 1 275 ? -2.229 8.297 19.938 1 77.25 275 ASN A O 1
ATOM 2209 N N . SER A 1 276 ? -4.141 8.648 18.812 1 86.38 276 SER A N 1
ATOM 2210 C CA . SER A 1 276 ? -3.496 9.062 17.562 1 86.38 276 SER A CA 1
ATOM 2211 C C . SER A 1 276 ? -3.359 10.586 17.5 1 86.38 276 SER A C 1
ATOM 2213 O O . SER A 1 276 ? -2.977 11.133 16.453 1 86.38 276 SER A O 1
ATOM 2215 N N . ILE A 1 277 ? -3.537 11.266 18.641 1 91.81 277 ILE A N 1
ATOM 2216 C CA . ILE A 1 277 ? -3.469 12.727 18.672 1 91.81 277 ILE A CA 1
ATOM 2217 C C . ILE A 1 277 ? -2.031 13.172 18.922 1 91.81 277 ILE A C 1
ATOM 2219 O O . ILE A 1 277 ? -1.367 12.664 19.828 1 91.81 277 ILE A O 1
ATOM 2223 N N . GLY A 1 278 ? -1.591 14.094 18.203 1 95.56 278 GLY A N 1
ATOM 2224 C CA . GLY A 1 278 ? -0.293 14.695 18.438 1 95.56 278 GLY A CA 1
ATOM 2225 C C . GLY A 1 278 ? 0.869 13.789 18.094 1 95.56 278 GLY A C 1
ATOM 2226 O O . GLY A 1 278 ? 1.781 13.594 18.891 1 95.56 278 GLY A O 1
ATOM 2227 N N . LYS A 1 279 ? 0.795 13.102 17 1 97.31 279 LYS A N 1
ATOM 2228 C CA . LYS A 1 279 ? 1.885 12.273 16.5 1 97.31 279 LYS A CA 1
ATOM 2229 C C . LYS A 1 279 ? 2.598 12.945 15.328 1 97.31 279 LYS A C 1
ATOM 2231 O O . LYS A 1 279 ? 1.959 13.352 14.352 1 97.31 279 LYS A O 1
ATOM 2236 N N . LEU A 1 280 ? 3.873 13.117 15.492 1 97.88 280 LEU A N 1
ATOM 2237 C CA . LEU A 1 280 ? 4.688 13.812 14.5 1 97.88 280 LEU A CA 1
ATOM 2238 C C . LEU A 1 280 ? 5.473 12.82 13.648 1 97.88 280 LEU A C 1
ATOM 2240 O O . LEU A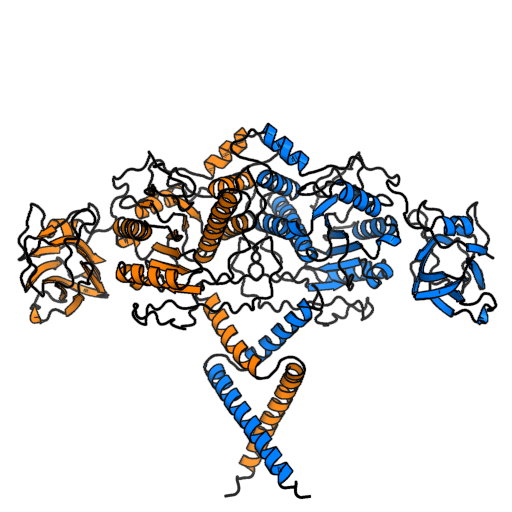 1 280 ? 6.242 12.016 14.172 1 97.88 280 LEU A O 1
ATOM 2244 N N . PHE A 1 281 ? 5.297 12.875 12.297 1 96.94 281 PHE A N 1
ATOM 2245 C CA . PHE A 1 281 ? 5.914 11.953 11.344 1 96.94 281 PHE A CA 1
ATOM 2246 C C . PHE A 1 281 ? 6.879 12.695 10.43 1 96.94 281 PHE A C 1
ATOM 2248 O O . PHE A 1 281 ? 6.672 13.875 10.117 1 96.94 281 PHE A O 1
ATOM 2255 N N . ARG A 1 282 ? 7.898 11.984 9.945 1 94.38 282 ARG A N 1
ATOM 2256 C CA . ARG A 1 282 ? 8.781 12.516 8.906 1 94.38 282 ARG A CA 1
ATOM 2257 C C . ARG A 1 282 ? 8.164 12.336 7.523 1 94.38 282 ARG A C 1
ATOM 2259 O O . ARG A 1 282 ? 7.535 11.32 7.242 1 94.38 282 ARG A O 1
ATOM 2266 N N . ARG A 1 283 ? 8.414 13.273 6.715 1 86.56 283 ARG A N 1
ATOM 2267 C CA . ARG A 1 283 ? 7.906 13.273 5.348 1 86.56 283 ARG A CA 1
ATOM 2268 C C . ARG A 1 283 ? 8.273 11.984 4.625 1 86.56 283 ARG A C 1
ATOM 2270 O O . ARG A 1 283 ? 7.434 11.367 3.969 1 86.56 283 ARG A O 1
ATOM 2277 N N . ARG A 1 284 ? 9.484 11.531 4.738 1 82.12 284 ARG A N 1
ATOM 2278 C CA . ARG A 1 284 ? 10 10.398 3.973 1 82.12 284 ARG A CA 1
ATOM 2279 C C . ARG A 1 284 ? 9.273 9.109 4.34 1 82.12 284 ARG A C 1
ATOM 2281 O O . ARG A 1 284 ? 9.258 8.156 3.555 1 82.12 284 ARG A O 1
ATOM 2288 N N . ASP A 1 285 ? 8.625 9.086 5.52 1 88.19 285 ASP A N 1
ATOM 2289 C CA . ASP A 1 285 ? 8 7.863 6.016 1 88.19 285 ASP A CA 1
ATOM 2290 C C . ASP A 1 285 ? 6.5 7.855 5.73 1 88.19 285 ASP A C 1
ATOM 2292 O O . ASP A 1 285 ? 5.844 6.824 5.871 1 88.19 285 ASP A O 1
ATOM 2296 N N . ILE A 1 286 ? 5.922 8.93 5.262 1 87.12 286 ILE A N 1
ATOM 2297 C CA . ILE A 1 286 ? 4.48 9.109 5.145 1 87.12 286 ILE A CA 1
ATOM 2298 C C . ILE A 1 286 ? 3.914 8.102 4.145 1 87.12 286 ILE A C 1
ATOM 2300 O O . ILE A 1 286 ? 2.873 7.488 4.395 1 87.12 286 ILE A O 1
ATOM 2304 N N . PRO A 1 287 ? 4.594 7.859 3.045 1 78.94 287 PRO A N 1
ATOM 2305 C CA . PRO A 1 287 ? 4.023 6.914 2.088 1 78.94 287 PRO A CA 1
ATOM 2306 C C . PRO A 1 287 ? 3.85 5.512 2.676 1 78.94 287 PRO A C 1
ATOM 2308 O O . PRO A 1 287 ? 2.828 4.863 2.438 1 78.94 287 PRO A O 1
ATOM 2311 N N . ALA A 1 288 ? 4.828 5.039 3.426 1 84.56 288 ALA A N 1
ATOM 2312 C CA . ALA A 1 288 ? 4.723 3.723 4.047 1 84.56 288 ALA A CA 1
ATOM 2313 C C . ALA A 1 288 ? 3.586 3.686 5.066 1 84.56 288 ALA A C 1
ATOM 2315 O O . ALA A 1 288 ? 2.828 2.715 5.125 1 84.56 288 ALA A O 1
ATOM 2316 N N . TRP A 1 289 ? 3.438 4.77 5.84 1 90.75 289 TRP A N 1
ATOM 2317 C CA . TRP A 1 289 ? 2.365 4.855 6.824 1 90.75 289 TRP A CA 1
ATOM 2318 C C . TRP A 1 289 ? 1 4.844 6.145 1 90.75 289 TRP A C 1
ATOM 2320 O O . TRP A 1 289 ? 0.118 4.07 6.52 1 90.75 289 TRP A O 1
ATOM 2330 N N . ALA A 1 290 ? 0.844 5.746 5.16 1 85.56 290 ALA A N 1
ATOM 2331 C CA . ALA A 1 290 ? -0.429 5.836 4.449 1 85.56 290 ALA A CA 1
ATOM 2332 C C . ALA A 1 290 ? -0.778 4.508 3.781 1 85.56 290 ALA A C 1
ATOM 2334 O O . ALA A 1 290 ? -1.917 4.043 3.869 1 85.56 290 ALA A O 1
ATOM 2335 N N . SER A 1 291 ? 0.223 3.859 3.146 1 82.5 291 SER A N 1
ATOM 2336 C CA . SER A 1 291 ? 0.017 2.572 2.494 1 82.5 291 SER A CA 1
ATOM 2337 C C . SER A 1 291 ? -0.449 1.515 3.488 1 82.5 291 SER A C 1
ATOM 2339 O O . SER A 1 291 ? -1.386 0.763 3.211 1 82.5 291 SER A O 1
ATOM 2341 N N . PHE A 1 292 ? 0.217 1.508 4.559 1 90.75 292 PHE A N 1
ATOM 2342 C CA . PHE A 1 292 ? -0.128 0.54 5.59 1 90.75 292 PHE A CA 1
ATOM 2343 C C . PHE A 1 292 ? -1.554 0.758 6.082 1 90.75 292 PHE A C 1
ATOM 2345 O O . PHE A 1 292 ? -2.324 -0.195 6.215 1 90.75 292 PHE A O 1
ATOM 2352 N N . PHE A 1 293 ? -1.908 2.002 6.363 1 91.25 293 PHE A N 1
ATOM 2353 C CA . PHE A 1 293 ? -3.244 2.316 6.855 1 91.25 293 PHE A CA 1
ATOM 2354 C C . PHE A 1 293 ? -4.301 1.961 5.82 1 91.25 293 PHE A C 1
ATOM 2356 O O . PHE A 1 293 ? -5.344 1.393 6.156 1 91.25 293 PHE A O 1
ATOM 2363 N N . PHE A 1 294 ? -4.066 2.275 4.586 1 83.94 294 PHE A N 1
ATOM 2364 C CA . PHE A 1 294 ? -5.016 1.938 3.529 1 83.94 294 PHE A CA 1
ATOM 2365 C C . PHE A 1 294 ? -5.195 0.429 3.424 1 83.94 294 PHE A C 1
ATOM 2367 O O . PHE A 1 294 ? -6.289 -0.051 3.117 1 83.94 294 PHE A O 1
ATOM 2374 N N . THR A 1 295 ? -4.117 -0.31 3.668 1 85.44 295 THR A N 1
ATOM 2375 C CA . THR A 1 295 ? -4.129 -1.76 3.514 1 85.44 295 THR A CA 1
ATOM 2376 C C . THR A 1 295 ? -4.949 -2.414 4.625 1 85.44 295 THR A C 1
ATOM 2378 O O . THR A 1 295 ? -5.691 -3.367 4.375 1 85.44 295 THR A O 1
ATOM 2381 N N . PHE A 1 296 ? -4.871 -1.846 5.828 1 91.62 296 PHE A N 1
ATOM 2382 C CA . PHE A 1 296 ? -5.43 -2.572 6.965 1 91.62 296 PHE A CA 1
ATOM 2383 C C . PHE A 1 296 ? -6.48 -1.733 7.68 1 91.62 296 PHE A C 1
ATOM 2385 O O . PHE A 1 296 ? -6.75 -1.948 8.867 1 91.62 296 PHE A O 1
ATOM 2392 N N . TYR A 1 297 ? -7.066 -0.75 6.961 1 90.12 297 TYR A N 1
ATOM 2393 C CA . TYR A 1 297 ? -7.961 0.231 7.57 1 90.12 297 TYR A CA 1
ATOM 2394 C C . TYR A 1 297 ? -9.125 -0.455 8.281 1 90.12 297 TYR A C 1
ATOM 2396 O O . TYR A 1 297 ? -9.648 0.068 9.258 1 90.12 297 TYR A O 1
ATOM 2404 N N . GLY A 1 298 ? -9.531 -1.624 7.805 1 91.44 298 GLY A N 1
ATOM 2405 C CA . GLY A 1 298 ? -10.734 -2.256 8.32 1 91.44 298 GLY A CA 1
ATOM 2406 C C . GLY A 1 298 ? -10.469 -3.184 9.492 1 91.44 298 GLY A C 1
ATOM 2407 O O . GLY A 1 298 ? -11.398 -3.764 10.055 1 91.44 298 GLY A O 1
ATOM 2408 N N . LEU A 1 299 ? -9.219 -3.277 9.984 1 93.94 299 LEU A N 1
ATOM 2409 C CA . LEU A 1 299 ? -8.875 -4.352 10.906 1 93.94 299 LEU A CA 1
ATOM 2410 C C . LEU A 1 299 ? -8.891 -3.852 12.352 1 93.94 299 LEU A C 1
ATOM 2412 O O . LEU A 1 299 ? -9.383 -4.547 13.242 1 93.94 299 LEU A O 1
ATOM 2416 N N . LYS A 1 300 ? -8.273 -2.625 12.609 1 96.19 300 LYS A N 1
ATOM 2417 C CA . LYS A 1 300 ? -8.078 -2.119 13.961 1 96.19 300 LYS A CA 1
ATOM 2418 C C . LYS A 1 300 ? -8.195 -0.599 14 1 96.19 300 LYS A C 1
ATOM 2420 O O . LYS A 1 300 ? -8.133 0.062 12.961 1 96.19 300 LYS A O 1
ATOM 2425 N N . PRO A 1 301 ? -8.375 -0.096 15.273 1 95.25 301 PRO A N 1
ATOM 2426 C CA . PRO A 1 301 ? -8.258 1.356 15.414 1 95.25 301 PRO A CA 1
ATOM 2427 C C . PRO A 1 301 ? -6.871 1.876 15.031 1 95.25 301 PRO A C 1
ATOM 2429 O O . PRO A 1 301 ? -5.895 1.125 15.07 1 95.25 301 PRO A O 1
ATOM 2432 N N . ILE A 1 302 ? -6.812 3.076 14.664 1 96.19 302 ILE A N 1
ATOM 2433 C CA . ILE A 1 302 ? -5.617 3.654 14.062 1 96.19 302 ILE A CA 1
ATOM 2434 C C . ILE A 1 302 ? -4.453 3.566 15.047 1 96.19 302 ILE A C 1
ATOM 2436 O O . ILE A 1 302 ? -3.309 3.338 14.648 1 96.19 302 ILE A O 1
ATOM 2440 N N . ASP A 1 303 ? -4.648 3.793 16.359 1 94.5 303 ASP A N 1
ATOM 2441 C CA . ASP A 1 303 ? -3.57 3.746 17.344 1 94.5 303 ASP A CA 1
ATOM 2442 C C . ASP A 1 303 ? -2.967 2.346 17.422 1 94.5 303 ASP A C 1
ATOM 2444 O O . ASP A 1 303 ? -1.757 2.195 17.609 1 94.5 303 ASP A O 1
ATOM 2448 N N . TRP A 1 304 ? -3.83 1.331 17.297 1 96.19 304 TRP A N 1
ATOM 2449 C CA . TRP A 1 304 ? -3.338 -0.042 17.328 1 96.19 304 TRP A CA 1
ATOM 2450 C C . TRP A 1 304 ? -2.566 -0.361 16.047 1 96.19 304 TRP A C 1
ATOM 2452 O O . TRP A 1 304 ? -1.571 -1.087 16.078 1 96.19 304 TRP A O 1
ATOM 2462 N N . LEU A 1 305 ? -3.068 0.1 14.93 1 96.81 305 LEU A N 1
ATOM 2463 C CA . LEU A 1 305 ? -2.346 -0.092 13.672 1 96.81 305 LEU A CA 1
ATOM 2464 C C . LEU A 1 305 ? -0.982 0.587 13.719 1 96.81 305 LEU A C 1
ATOM 2466 O O . LEU A 1 305 ? -0.006 0.069 13.172 1 96.81 305 LEU A O 1
ATOM 2470 N N . MET A 1 306 ? -0.907 1.789 14.352 1 96.56 306 MET A N 1
ATOM 2471 C CA . MET A 1 306 ? 0.374 2.475 14.5 1 96.56 306 MET A CA 1
ATOM 2472 C C . MET A 1 306 ? 1.354 1.623 15.305 1 96.56 306 MET A C 1
ATOM 2474 O O . MET A 1 306 ? 2.537 1.548 14.969 1 96.56 306 MET A O 1
ATOM 2478 N N . LEU A 1 307 ? 0.867 0.992 16.312 1 95.06 307 LEU A N 1
ATOM 2479 C CA . LEU A 1 307 ? 1.708 0.102 17.109 1 95.06 307 LEU A CA 1
ATOM 2480 C C . LEU A 1 307 ? 2.184 -1.082 16.281 1 95.06 307 LEU A C 1
ATOM 2482 O O . LEU A 1 307 ? 3.318 -1.541 16.438 1 95.06 307 LEU A O 1
ATOM 2486 N N . ASP A 1 308 ? 1.284 -1.639 15.438 1 96.44 308 ASP A N 1
ATOM 2487 C CA . ASP A 1 308 ? 1.667 -2.729 14.539 1 96.44 308 ASP A CA 1
ATOM 2488 C C . ASP A 1 308 ? 2.844 -2.326 13.656 1 96.44 308 ASP A C 1
ATOM 2490 O O . ASP A 1 308 ? 3.777 -3.107 13.461 1 96.44 308 ASP A O 1
ATOM 2494 N N . VAL A 1 309 ? 2.795 -1.109 13.078 1 95.75 309 VAL A N 1
ATOM 2495 C CA . VAL A 1 309 ? 3.885 -0.633 12.234 1 95.75 309 VAL A CA 1
ATOM 2496 C C . VAL A 1 309 ? 5.18 -0.58 13.047 1 95.75 309 VAL A C 1
ATOM 2498 O O . VAL A 1 309 ? 6.234 -1.004 12.562 1 95.75 309 VAL A O 1
ATOM 2501 N N . MET A 1 310 ? 5.129 -0.06 14.25 1 95.81 310 MET A N 1
ATOM 2502 C CA . MET A 1 310 ? 6.312 0.031 15.094 1 95.81 310 MET A CA 1
ATOM 2503 C C . MET A 1 310 ? 6.883 -1.354 15.383 1 95.81 310 MET A C 1
ATOM 2505 O O . MET A 1 310 ? 8.102 -1.53 15.422 1 95.81 310 MET A O 1
ATOM 2509 N N . ARG A 1 311 ? 6.031 -2.303 15.57 1 95.25 311 ARG A N 1
ATOM 2510 C CA . ARG A 1 311 ? 6.484 -3.668 15.805 1 95.25 311 ARG A CA 1
ATOM 2511 C C . ARG A 1 311 ? 7.176 -4.238 14.57 1 95.25 311 ARG A C 1
ATOM 2513 O O . ARG A 1 311 ? 8.219 -4.891 14.688 1 95.25 311 ARG A O 1
ATOM 2520 N N . ILE A 1 312 ? 6.602 -4.055 13.438 1 95.81 312 ILE A N 1
ATOM 2521 C CA . ILE A 1 312 ? 7.172 -4.547 12.188 1 95.81 312 ILE A CA 1
ATOM 2522 C C . ILE A 1 312 ? 8.57 -3.965 11.992 1 95.81 312 ILE A C 1
ATOM 2524 O O . ILE A 1 312 ? 9.5 -4.684 11.617 1 95.81 312 ILE A O 1
ATOM 2528 N N . GLN A 1 313 ? 8.727 -2.688 12.281 1 94.44 313 GLN A N 1
ATOM 2529 C CA . GLN A 1 313 ? 9.969 -1.971 12.008 1 94.44 313 GLN A CA 1
ATOM 2530 C C . GLN A 1 313 ? 11.023 -2.258 13.07 1 94.44 313 GLN A C 1
ATOM 2532 O O . GLN A 1 313 ? 12.219 -2.127 12.82 1 94.44 313 GLN A O 1
ATOM 2537 N N . SER A 1 314 ? 10.555 -2.707 14.258 1 94.56 314 SER A N 1
ATOM 2538 C CA . SER A 1 314 ? 11.484 -2.684 15.383 1 94.56 314 SER A CA 1
ATOM 2539 C C . SER A 1 314 ? 11.773 -4.094 15.891 1 94.56 314 SER A C 1
ATOM 2541 O O . SER A 1 314 ? 12.758 -4.312 16.609 1 94.56 314 SER A O 1
ATOM 2543 N N . CYS A 1 315 ? 10.883 -5.016 15.539 1 93.62 315 CYS A N 1
ATOM 2544 C CA . CYS A 1 315 ? 10.984 -6.312 16.203 1 93.62 315 CYS A CA 1
ATOM 2545 C C . CYS A 1 315 ? 11.609 -7.348 15.273 1 93.62 315 CYS A C 1
ATOM 2547 O O . CYS A 1 315 ? 11.359 -7.344 14.07 1 93.62 315 CYS A O 1
ATOM 2549 N N . ASN A 1 316 ? 12.43 -8.141 15.852 1 91.5 316 ASN A N 1
ATOM 2550 C CA . ASN A 1 316 ? 13.039 -9.336 15.266 1 91.5 316 ASN A CA 1
ATOM 2551 C C . ASN A 1 316 ? 12.438 -10.609 15.844 1 91.5 316 ASN A C 1
ATOM 2553 O O . ASN A 1 316 ? 12.516 -10.844 17.062 1 91.5 316 ASN A O 1
ATOM 2557 N N . PRO A 1 317 ? 11.867 -11.398 14.992 1 87.31 317 PRO A N 1
ATOM 2558 C CA . PRO A 1 317 ? 11.211 -12.602 15.508 1 87.31 317 PRO A CA 1
ATOM 2559 C C . PRO A 1 317 ? 12.172 -13.539 16.234 1 87.31 317 PRO A C 1
ATOM 2561 O O . PRO A 1 317 ? 11.742 -14.375 17.031 1 87.31 317 PRO A O 1
ATOM 2564 N N . GLU A 1 318 ? 13.422 -13.43 15.992 1 90.44 318 GLU A N 1
ATOM 2565 C CA . GLU A 1 318 ? 14.406 -14.32 16.594 1 90.44 318 GLU A CA 1
ATOM 2566 C C . GLU A 1 318 ? 14.922 -13.742 17.922 1 90.44 318 GLU A C 1
ATOM 2568 O O . GLU A 1 318 ? 15.688 -14.398 18.625 1 90.44 318 GLU A O 1
ATOM 2573 N N . LYS A 1 319 ? 14.578 -12.539 18.25 1 91.38 319 LYS A N 1
ATOM 2574 C CA . LYS A 1 319 ? 15.008 -11.898 19.484 1 91.38 319 LYS A CA 1
ATOM 2575 C C . LYS A 1 319 ? 13.883 -11.898 20.531 1 91.38 319 LYS A C 1
ATOM 2577 O O . LYS A 1 319 ? 12.758 -12.297 20.219 1 91.38 319 LYS A O 1
ATOM 2582 N N . SER A 1 320 ? 14.125 -11.484 21.703 1 90.12 320 SER A N 1
ATOM 2583 C CA . SER A 1 320 ? 13.18 -11.539 22.812 1 90.12 320 SER A CA 1
ATOM 2584 C C . SER A 1 320 ? 12.133 -10.438 22.703 1 90.12 320 SER A C 1
ATOM 2586 O O . SER A 1 320 ? 12.359 -9.422 22.047 1 90.12 320 SER A O 1
ATOM 2588 N N . SER A 1 321 ? 11 -10.68 23.391 1 88.38 321 SER A N 1
ATOM 2589 C CA . SER A 1 321 ? 9.938 -9.68 23.453 1 88.38 321 SER A CA 1
ATOM 2590 C C . SER A 1 321 ? 10.406 -8.414 24.156 1 88.38 321 SER A C 1
ATOM 2592 O O . SER A 1 321 ? 9.977 -7.305 23.828 1 88.38 321 SER A O 1
ATOM 2594 N N . SER A 1 322 ? 11.219 -8.625 25.125 1 92.38 322 SER A N 1
ATOM 2595 C CA . SER A 1 322 ? 11.75 -7.48 25.859 1 92.38 322 SER A CA 1
ATOM 2596 C C . SER A 1 322 ? 12.578 -6.574 24.953 1 92.38 322 SER A C 1
ATOM 2598 O O . SER A 1 322 ? 12.484 -5.348 25.031 1 92.38 322 SER A O 1
ATOM 2600 N N . GLU A 1 323 ? 13.391 -7.188 24.156 1 93.44 323 GLU A N 1
ATOM 2601 C CA . GLU A 1 323 ? 14.172 -6.41 23.203 1 93.44 323 GLU A CA 1
ATOM 2602 C C . GLU A 1 323 ? 13.273 -5.684 22.219 1 93.44 323 GLU A C 1
ATOM 2604 O O . GLU A 1 323 ? 13.547 -4.535 21.844 1 93.44 323 GLU A O 1
ATOM 2609 N N . CYS A 1 324 ? 12.305 -6.363 21.797 1 93.25 324 CYS A N 1
ATOM 2610 C CA . CYS A 1 324 ? 11.336 -5.754 20.906 1 93.25 324 CYS A CA 1
ATOM 2611 C C . CYS A 1 324 ? 10.719 -4.508 21.531 1 93.25 324 CYS A C 1
ATOM 2613 O O . CYS A 1 324 ? 10.703 -3.439 20.906 1 93.25 324 CYS A O 1
ATOM 2615 N N . GLU A 1 325 ? 10.289 -4.594 22.75 1 93.38 325 GLU A N 1
ATOM 2616 C CA . GLU A 1 325 ? 9.656 -3.477 23.438 1 93.38 325 GLU A CA 1
ATOM 2617 C C . GLU A 1 325 ? 10.625 -2.311 23.609 1 93.38 325 GLU A C 1
ATOM 2619 O O . GLU A 1 325 ? 10.234 -1.148 23.484 1 93.38 325 GLU A O 1
ATOM 2624 N N . ALA A 1 326 ? 11.828 -2.611 23.953 1 95.12 326 ALA A N 1
ATOM 2625 C CA . ALA A 1 326 ? 12.844 -1.573 24.109 1 95.12 326 ALA A CA 1
ATOM 2626 C C . ALA A 1 326 ? 13.078 -0.845 22.781 1 95.12 326 ALA A C 1
ATOM 2628 O O . ALA A 1 326 ? 13.219 0.38 22.766 1 95.12 326 ALA A O 1
ATOM 2629 N N . ASN A 1 327 ? 13.164 -1.618 21.719 1 94.69 327 ASN A N 1
ATOM 2630 C CA . ASN A 1 327 ? 13.367 -1.021 20.406 1 94.69 327 ASN A CA 1
ATOM 2631 C C . ASN A 1 327 ? 12.188 -0.148 20 1 94.69 327 ASN A C 1
ATOM 2633 O O . ASN A 1 327 ? 12.375 0.915 19.391 1 94.69 327 ASN A O 1
ATOM 2637 N N . ILE A 1 328 ? 11.016 -0.602 20.297 1 95.25 328 ILE A N 1
ATOM 2638 C CA . ILE A 1 328 ? 9.812 0.154 19.984 1 95.25 328 ILE A CA 1
ATOM 2639 C C . ILE A 1 328 ? 9.828 1.489 20.719 1 95.25 328 ILE A C 1
ATOM 2641 O O . ILE A 1 328 ? 9.57 2.539 20.125 1 95.25 328 ILE A O 1
ATOM 2645 N N . LYS A 1 329 ? 10.109 1.475 21.969 1 94.06 329 LYS A N 1
ATOM 2646 C CA . LYS A 1 329 ? 10.148 2.688 22.766 1 94.06 329 LYS A CA 1
ATOM 2647 C C . LYS A 1 329 ? 11.172 3.682 22.234 1 94.06 329 LYS A C 1
ATOM 2649 O O . LYS A 1 329 ? 10.938 4.891 22.25 1 94.06 329 LYS A O 1
ATOM 2654 N N . LYS A 1 330 ? 12.234 3.166 21.766 1 93.88 330 LYS A N 1
ATOM 2655 C CA . LYS A 1 330 ? 13.281 4.02 21.203 1 93.88 330 LYS A CA 1
ATOM 2656 C C . LYS A 1 330 ? 12.789 4.715 19.938 1 93.88 330 LYS A C 1
ATOM 2658 O O . LYS A 1 330 ? 13.195 5.844 19.641 1 93.88 330 LYS A O 1
ATOM 2663 N N . ARG A 1 331 ? 11.961 4.082 19.203 1 94.94 331 ARG A N 1
ATOM 2664 C CA . ARG A 1 331 ? 11.508 4.613 17.922 1 94.94 331 ARG A CA 1
ATOM 2665 C C . ARG A 1 331 ? 10.227 5.422 18.094 1 94.94 331 ARG A C 1
ATOM 2667 O O . ARG A 1 331 ? 9.711 5.992 17.125 1 94.94 331 ARG A O 1
ATOM 2674 N N . MET A 1 332 ? 9.719 5.484 19.297 1 94.25 332 MET A N 1
ATOM 2675 C CA . MET A 1 332 ? 8.531 6.273 19.609 1 94.25 332 MET A CA 1
ATOM 2676 C C . MET A 1 332 ? 8.805 7.223 20.781 1 94.25 332 MET A C 1
ATOM 2678 O O . MET A 1 332 ? 8.141 7.148 21.812 1 94.25 332 MET A O 1
ATOM 2682 N N . PRO A 1 333 ? 9.719 8.156 20.516 1 94.19 333 PRO A N 1
ATOM 2683 C CA . PRO A 1 333 ? 9.961 9.078 21.625 1 94.19 333 PRO A CA 1
ATOM 2684 C C . PRO A 1 333 ? 8.688 9.805 22.078 1 94.19 333 PRO A C 1
ATOM 2686 O O . PRO A 1 333 ? 7.859 10.18 21.25 1 94.19 333 PRO A O 1
ATOM 2689 N N . GLN A 1 334 ? 8.547 9.859 23.391 1 90.88 334 GLN A N 1
ATOM 2690 C CA . GLN A 1 334 ? 7.422 10.539 24.016 1 90.88 334 GLN A CA 1
ATOM 2691 C C . GLN A 1 334 ? 7.867 11.828 24.703 1 90.88 334 GLN A C 1
ATOM 2693 O O . GLN A 1 334 ? 8.773 11.812 25.531 1 90.88 334 GLN A O 1
ATOM 2698 N N . PHE A 1 335 ? 7.273 12.875 24.25 1 87.69 335 PHE A N 1
ATOM 2699 C CA . PHE A 1 335 ? 7.551 14.141 24.922 1 87.69 335 PHE A CA 1
ATOM 2700 C C . PHE A 1 335 ? 6.816 14.219 26.266 1 87.69 335 PHE A C 1
ATOM 2702 O O . PHE A 1 335 ? 5.664 13.805 26.359 1 87.69 335 PHE A O 1
ATOM 2709 N N . SER A 1 336 ? 7.508 14.641 27.234 1 79.56 336 SER A N 1
ATOM 2710 C CA . SER A 1 336 ? 7.031 14.586 28.609 1 79.56 336 SER A CA 1
ATOM 2711 C C . SER A 1 336 ? 5.879 15.555 28.844 1 79.56 336 SER A C 1
ATOM 2713 O O . SER A 1 336 ? 4.996 15.297 29.656 1 79.56 336 SER A O 1
ATOM 2715 N N . LYS A 1 337 ? 5.918 16.656 28.141 1 82.38 337 LYS A N 1
ATOM 2716 C CA . LYS A 1 337 ? 4.855 17.656 28.297 1 82.38 337 LYS A CA 1
ATOM 2717 C C . LYS A 1 337 ? 3.877 17.594 27.125 1 82.38 337 LYS A C 1
ATOM 2719 O O . LYS A 1 337 ? 4.293 17.5 25.969 1 82.38 337 LYS A O 1
ATOM 2724 N N . GLY A 1 338 ? 2.631 17.344 27.359 1 87.44 338 GLY A N 1
ATOM 2725 C CA . GLY A 1 338 ? 1.622 17.312 26.312 1 87.44 338 GLY A CA 1
ATOM 2726 C C . GLY A 1 338 ? 1.386 18.656 25.656 1 87.44 338 GLY A C 1
ATOM 2727 O O . GLY A 1 338 ? 1.227 19.672 26.359 1 87.44 338 GLY A O 1
ATOM 2728 N N . LEU A 1 339 ? 1.507 18.672 24.312 1 92.5 339 LEU A N 1
ATOM 2729 C CA . LEU A 1 339 ? 1.319 19.922 23.594 1 92.5 339 LEU A CA 1
ATOM 2730 C C . LEU A 1 339 ? -0.136 20.094 23.172 1 92.5 339 LEU A C 1
ATOM 2732 O O . LEU A 1 339 ? -0.553 21.203 22.797 1 92.5 339 LEU A O 1
ATOM 2736 N N . PHE A 1 340 ? -0.903 19.016 23.266 1 92.62 340 PHE A N 1
ATOM 2737 C CA . PHE A 1 340 ? -2.281 19.047 22.797 1 92.62 340 PHE A CA 1
ATOM 2738 C C . PHE A 1 340 ? -3.213 18.375 23.797 1 92.62 340 PHE A C 1
ATOM 2740 O O . PHE A 1 340 ? -2.848 17.375 24.422 1 92.62 340 PHE A O 1
ATOM 2747 N N . GLN A 1 341 ? -4.402 18.922 23.922 1 88.94 341 GLN A N 1
ATOM 2748 C CA . GLN A 1 341 ? -5.398 18.391 24.844 1 88.94 341 GLN A CA 1
ATOM 2749 C C . GLN A 1 341 ? -6.719 18.109 24.125 1 88.94 341 GLN A C 1
ATOM 2751 O O . GLN A 1 341 ? -7.199 18.953 23.359 1 88.94 341 GLN A O 1
ATOM 2756 N N . HIS A 1 342 ? -7.219 16.953 24.344 1 88.44 342 HIS A N 1
ATOM 2757 C CA . HIS A 1 342 ? -8.523 16.578 23.812 1 88.44 342 HIS A CA 1
ATOM 2758 C C . HIS A 1 342 ? -9.648 17.328 24.516 1 88.44 342 HIS A C 1
ATOM 2760 O O . HIS A 1 342 ? -9.68 17.375 25.75 1 88.44 342 HIS A O 1
ATOM 2766 N N . ILE A 1 343 ? -10.562 17.875 23.812 1 83.81 343 ILE A N 1
ATOM 2767 C CA . ILE A 1 343 ? -11.633 18.656 24.422 1 83.81 343 ILE A CA 1
ATOM 2768 C C . ILE A 1 343 ? -12.984 18.078 24.016 1 83.81 343 ILE A C 1
ATOM 2770 O O . ILE A 1 343 ? -14.031 18.531 24.484 1 83.81 343 ILE A O 1
ATOM 2774 N N . GLY A 1 344 ? -12.938 17.125 23.109 1 80.38 344 GLY A N 1
ATOM 2775 C CA . GLY A 1 344 ? -14.188 16.547 22.656 1 80.38 344 GLY A CA 1
ATOM 2776 C C . GLY A 1 344 ? -14.891 15.727 23.719 1 80.38 344 GLY A C 1
ATOM 2777 O O . GLY A 1 344 ? -14.336 14.742 24.219 1 80.38 344 GLY A O 1
ATOM 2778 N N . LYS A 1 345 ? -16.031 16.172 24.047 1 76.94 345 LYS A N 1
ATOM 2779 C CA . LYS A 1 345 ? -16.828 15.422 25.016 1 76.94 345 LYS A CA 1
ATOM 2780 C C . LYS A 1 345 ? -17.734 14.422 24.312 1 76.94 345 LYS A C 1
ATOM 2782 O O . LYS A 1 345 ? -18.016 13.352 24.844 1 76.94 345 LYS A O 1
ATOM 2787 N N . MET A 1 346 ? -18.141 14.789 23.109 1 73.69 346 MET A N 1
ATOM 2788 C CA . MET A 1 346 ? -19 13.906 22.328 1 73.69 346 MET A CA 1
ATOM 2789 C C . MET A 1 346 ? -18.219 13.289 21.172 1 73.69 346 MET A C 1
ATOM 2791 O O . MET A 1 346 ? -17.656 14 20.344 1 73.69 346 MET A O 1
ATOM 2795 N N . SER A 1 347 ? -18.266 11.938 21.188 1 75.62 347 SER A N 1
ATOM 2796 C CA . SER A 1 347 ? -17.594 11.219 20.109 1 75.62 347 SER A CA 1
ATOM 2797 C C . SER A 1 347 ? -18.391 11.312 18.812 1 75.62 347 SER A C 1
ATOM 2799 O O . SER A 1 347 ? -19.578 11.617 18.828 1 75.62 347 SER A O 1
ATOM 2801 N N . SER A 1 348 ? -17.672 11.148 17.688 1 75.19 348 SER A N 1
ATOM 2802 C CA . SER A 1 348 ? -18.328 11.102 16.391 1 75.19 348 SER A CA 1
ATOM 2803 C C . SER A 1 348 ? -19.125 9.805 16.219 1 75.19 348 SER A C 1
ATOM 2805 O O . SER A 1 348 ? -19.953 9.695 15.312 1 75.19 348 SER A O 1
ATOM 2807 N N . LEU A 1 349 ? -18.75 8.852 17.016 1 73.94 349 LEU A N 1
ATOM 2808 C CA . LEU A 1 349 ? -19.594 7.668 17.094 1 73.94 349 LEU A CA 1
ATOM 2809 C C . LEU A 1 349 ? -20.828 7.934 17.938 1 73.94 349 LEU A C 1
ATOM 2811 O O . LEU A 1 349 ? -20.734 8.312 19.109 1 73.94 349 LEU A O 1
ATOM 2815 N N . ALA A 1 350 ? -21.922 7.715 17.297 1 72.06 350 ALA A N 1
ATOM 2816 C CA . ALA A 1 350 ? -23.188 8.055 17.953 1 72.06 350 ALA A CA 1
ATOM 2817 C C . ALA A 1 350 ? -23.297 7.371 19.312 1 72.06 350 ALA A C 1
ATOM 2819 O O . ALA A 1 350 ? -23.062 6.168 19.438 1 72.06 350 ALA A O 1
ATOM 2820 N N . GLY A 1 351 ? -23.547 8.156 20.297 1 69.31 351 GLY A N 1
ATOM 2821 C CA . GLY A 1 351 ? -23.828 7.637 21.625 1 69.31 351 GLY A CA 1
ATOM 2822 C C . GLY A 1 351 ? -22.578 7.473 22.484 1 69.31 351 GLY A C 1
ATOM 2823 O O . GLY A 1 351 ? -22.672 7.184 23.672 1 69.31 351 GLY A O 1
ATOM 2824 N N . LYS A 1 352 ? -21.328 7.734 21.922 1 69.75 352 LYS A N 1
ATOM 2825 C CA . LYS A 1 352 ? -20.094 7.531 22.672 1 69.75 352 LYS A CA 1
ATOM 2826 C C . LYS A 1 352 ? -19.562 8.844 23.234 1 69.75 352 LYS A C 1
ATOM 2828 O O . LYS A 1 352 ? -19.438 9.836 22.516 1 69.75 352 LYS A O 1
ATOM 2833 N N . LYS A 1 353 ? -19.453 8.812 24.609 1 70.12 353 LYS A N 1
ATOM 2834 C CA . LYS A 1 353 ? -18.844 9.953 25.297 1 70.12 353 LYS A CA 1
ATOM 2835 C C . LYS A 1 353 ? -17.406 9.664 25.688 1 70.12 353 LYS A C 1
ATOM 2837 O O . LYS A 1 353 ? -17.094 8.547 26.125 1 70.12 353 LYS A O 1
ATOM 2842 N N . GLN A 1 354 ? -16.484 10.484 25.344 1 66.81 354 GLN A N 1
ATOM 2843 C CA . GLN A 1 354 ? -15.078 10.312 25.703 1 66.81 354 GLN A CA 1
ATOM 2844 C C . GLN A 1 354 ? -14.594 11.469 26.578 1 66.81 354 GLN A C 1
ATOM 2846 O O . GLN A 1 354 ? -14.516 12.609 26.109 1 66.81 354 GLN A O 1
ATOM 2851 N N . LEU A 1 355 ? -14.273 11.188 27.797 1 67.44 355 LEU A N 1
ATOM 2852 C CA . LEU A 1 355 ? -13.867 12.227 28.734 1 67.44 355 LEU A CA 1
ATOM 2853 C C . LEU A 1 355 ? -12.367 12.172 29 1 67.44 355 LEU A C 1
ATOM 2855 O O . LEU A 1 355 ? -11.859 12.891 29.859 1 67.44 355 LEU A O 1
ATOM 2859 N N . ILE A 1 356 ? -11.711 11.492 28.125 1 68.12 356 ILE A N 1
ATOM 2860 C CA . ILE A 1 356 ? -10.305 11.273 28.406 1 68.12 356 ILE A CA 1
ATOM 2861 C C . ILE A 1 356 ? -9.5 12.523 28.062 1 68.12 356 ILE A C 1
ATOM 2863 O O . ILE A 1 356 ? -9.719 13.141 27.016 1 68.12 356 ILE A O 1
ATOM 2867 N N . THR A 1 357 ? -8.758 13.062 29.047 1 71.69 357 THR A N 1
ATOM 2868 C CA . THR A 1 357 ? -7.859 14.195 28.859 1 71.69 357 THR A CA 1
ATOM 2869 C C . THR A 1 357 ? -6.41 13.789 29.109 1 71.69 357 THR A C 1
ATOM 2871 O O . THR A 1 357 ? -6.152 12.781 29.766 1 71.69 357 THR A O 1
ATOM 2874 N N . ASP A 1 358 ? -5.535 14.406 28.453 1 73.69 358 ASP A N 1
ATOM 2875 C CA . ASP A 1 358 ? -4.113 14.203 28.703 1 73.69 358 ASP A CA 1
ATOM 2876 C C . ASP A 1 358 ? -3.693 14.836 30.031 1 73.69 358 ASP A C 1
ATOM 2878 O O . ASP A 1 358 ? -3.717 16.062 30.172 1 73.69 358 ASP A O 1
ATOM 2882 N N . THR A 1 359 ? -3.287 14.008 30.859 1 69.38 359 THR A N 1
ATOM 2883 C CA . THR A 1 359 ? -2.908 14.484 32.188 1 69.38 359 THR A CA 1
ATOM 2884 C C . THR A 1 359 ? -1.589 15.25 32.125 1 69.38 359 THR A C 1
ATOM 2886 O O . THR A 1 359 ? -1.265 16 33.062 1 69.38 359 THR A O 1
ATOM 2889 N N . LYS A 1 360 ? -0.894 15.141 31.078 1 70 360 LYS A N 1
ATOM 2890 C CA . LYS A 1 360 ? 0.412 15.789 30.984 1 70 360 LYS A CA 1
ATOM 2891 C C . LYS A 1 360 ? 0.312 17.109 30.219 1 70 360 LYS A C 1
ATOM 2893 O O . LYS A 1 360 ? 1.322 17.781 30 1 70 360 LYS A O 1
ATOM 2898 N N . PHE A 1 361 ? -0.889 17.484 29.891 1 73.56 361 PHE A N 1
ATOM 2899 C CA . PHE A 1 361 ? -1.087 18.734 29.188 1 73.56 361 PHE A CA 1
ATOM 2900 C C . PHE A 1 361 ? -0.866 19.922 30.125 1 73.56 361 PHE A C 1
ATOM 2902 O O . PHE A 1 361 ? -1.411 19.953 31.234 1 73.56 361 PHE A O 1
ATOM 2909 N N . SER A 1 362 ? 0.139 20.719 29.766 1 67.44 362 SER A N 1
ATOM 2910 C CA . SER A 1 362 ? 0.364 21.953 30.516 1 67.44 362 SER A CA 1
ATOM 2911 C C . SER A 1 362 ? -0.08 23.172 29.703 1 67.44 362 SER A C 1
ATOM 2913 O O . SER A 1 362 ? 0.361 23.359 28.562 1 67.44 362 SER A O 1
ATOM 2915 N N . ARG A 1 363 ? -0.835 23.953 30.328 1 69.62 363 ARG A N 1
ATOM 2916 C CA . ARG A 1 363 ? -1.329 25.156 29.656 1 69.62 363 ARG A CA 1
ATOM 2917 C C . ARG A 1 363 ? -0.234 26.203 29.547 1 69.62 363 ARG A C 1
ATOM 2919 O O . ARG A 1 363 ? -0.322 27.109 28.719 1 69.62 363 ARG A O 1
ATOM 2926 N N . GLU A 1 364 ? 0.781 25.984 30.328 1 70.81 364 GLU A N 1
ATOM 2927 C CA . GLU A 1 364 ? 1.861 26.969 30.281 1 70.81 364 GLU A CA 1
ATOM 2928 C C . GLU A 1 364 ? 2.697 26.812 29.016 1 70.81 364 GLU A C 1
ATOM 2930 O O . GLU A 1 364 ? 2.979 25.688 28.594 1 70.81 364 GLU A O 1
ATOM 2935 N N . PRO A 1 365 ? 2.99 28.031 28.531 1 72.56 365 PRO A N 1
ATOM 2936 C CA . PRO A 1 365 ? 3.832 27.953 27.328 1 72.56 365 PRO A CA 1
ATOM 2937 C C . PRO A 1 365 ? 5.141 27.203 27.578 1 72.56 365 PRO A C 1
ATOM 2939 O O . PRO A 1 365 ? 5.793 27.422 28.609 1 72.56 365 PRO A O 1
ATOM 2942 N N . GLN A 1 366 ? 5.426 26.375 26.688 1 71 366 GLN A N 1
ATOM 2943 C CA . GLN A 1 366 ? 6.605 25.531 26.875 1 71 366 GLN A CA 1
ATOM 2944 C C . GLN A 1 366 ? 7.816 26.125 26.156 1 71 366 GLN A C 1
ATOM 2946 O O . GLN A 1 366 ? 8.961 25.797 26.5 1 71 366 GLN A O 1
ATOM 2951 N N . ALA A 1 367 ? 7.543 27 25.172 1 79.5 367 ALA A N 1
ATOM 2952 C CA . ALA A 1 367 ? 8.633 27.609 24.422 1 79.5 367 ALA A CA 1
ATOM 2953 C C . ALA A 1 367 ? 8.438 29.125 24.297 1 79.5 367 ALA A C 1
ATOM 2955 O O . ALA A 1 367 ? 7.305 29.594 24.188 1 79.5 367 ALA A O 1
ATOM 2956 N N . THR A 1 368 ? 9.57 29.75 24.375 1 80.94 368 THR A N 1
ATOM 2957 C CA . THR A 1 368 ? 9.531 31.203 24.297 1 80.94 368 THR A CA 1
ATOM 2958 C C . THR A 1 368 ? 9.375 31.656 22.844 1 80.94 368 THR A C 1
ATOM 2960 O O . THR A 1 368 ? 9.734 30.938 21.922 1 80.94 368 THR A O 1
ATOM 2963 N N . ASN A 1 369 ? 8.805 32.812 22.688 1 87.31 369 ASN A N 1
ATOM 2964 C CA . ASN A 1 369 ? 8.727 33.438 21.375 1 87.31 369 ASN A CA 1
ATOM 2965 C C . ASN A 1 369 ? 10.102 33.844 20.859 1 87.31 369 ASN A C 1
ATOM 2967 O O . ASN A 1 369 ? 10.812 34.594 21.5 1 87.31 369 ASN A O 1
ATOM 2971 N N . PRO A 1 370 ? 10.445 33.344 19.719 1 87.75 370 PRO A N 1
ATOM 2972 C CA . PRO A 1 370 ? 11.781 33.656 19.203 1 87.75 370 PRO A CA 1
ATOM 2973 C C . PRO A 1 370 ? 11.836 35.031 18.547 1 87.75 370 PRO A C 1
ATOM 2975 O O . PRO A 1 370 ? 12.93 35.531 18.25 1 87.75 370 PRO A O 1
ATOM 2978 N N . HIS A 1 371 ? 10.719 35.656 18.422 1 90.88 371 HIS A N 1
ATOM 2979 C CA . HIS A 1 371 ? 10.656 36.906 17.672 1 90.88 371 HIS A CA 1
ATOM 2980 C C . HIS A 1 371 ? 10.633 38.125 18.609 1 90.88 371 HIS A C 1
ATOM 2982 O O . HIS A 1 371 ? 9.984 38.094 19.656 1 90.88 371 HIS A O 1
ATOM 2988 N N . VAL A 1 372 ? 11.414 39.125 18.188 1 91.19 372 VAL A N 1
ATOM 2989 C CA . VAL A 1 372 ? 11.375 40.438 18.844 1 91.19 372 VAL A CA 1
ATOM 2990 C C . VAL A 1 372 ? 11.133 41.531 17.812 1 91.19 372 VAL A C 1
ATOM 2992 O O . VAL A 1 372 ? 11.859 41.625 16.812 1 91.19 372 VAL A O 1
ATOM 2995 N N . ASN A 1 373 ? 10.086 42.312 18.094 1 94.94 373 ASN A N 1
ATOM 2996 C CA . ASN A 1 373 ? 9.82 43.438 17.203 1 94.94 373 ASN A CA 1
ATOM 2997 C C . ASN A 1 373 ? 10.984 44.438 17.172 1 94.94 373 ASN A C 1
ATOM 2999 O O . ASN A 1 373 ? 11.781 44.469 18.125 1 94.94 373 ASN A O 1
ATOM 3003 N N . ILE A 1 374 ? 11.031 45.188 16.125 1 94.5 374 ILE A N 1
ATOM 3004 C CA . ILE A 1 374 ? 12.039 46.25 15.984 1 94.5 374 ILE A CA 1
ATOM 3005 C C . ILE A 1 374 ? 11.914 47.219 17.141 1 94.5 374 ILE A C 1
ATOM 3007 O O . ILE A 1 374 ? 10.805 47.594 17.547 1 94.5 374 ILE A O 1
ATOM 3011 N N . LYS A 1 375 ? 13.102 47.625 17.641 1 94.88 375 LYS A N 1
ATOM 3012 C CA . LYS A 1 375 ? 13.094 48.594 18.734 1 94.88 375 LYS A CA 1
ATOM 3013 C C . LYS A 1 375 ? 12.43 49.906 18.281 1 94.88 375 LYS A C 1
ATOM 3015 O O . LYS A 1 375 ? 12.766 50.438 17.234 1 94.88 375 LYS A O 1
ATOM 3020 N N . ALA A 1 376 ? 11.477 50.344 19.156 1 96.69 376 ALA A N 1
ATOM 3021 C CA . ALA A 1 376 ? 10.711 51.531 18.766 1 96.69 376 ALA A CA 1
ATOM 3022 C C . ALA A 1 376 ? 10.148 52.25 19.984 1 96.69 376 ALA A C 1
ATOM 3024 O O . ALA A 1 376 ? 10.156 51.719 21.094 1 96.69 376 ALA A O 1
ATOM 3025 N N . GLU A 1 377 ? 9.812 53.5 19.719 1 96.38 377 GLU A N 1
ATOM 3026 C CA . GLU A 1 377 ? 9.008 54.281 20.672 1 96.38 377 GLU A CA 1
ATOM 3027 C C . GLU A 1 377 ? 7.527 54.188 20.328 1 96.38 377 GLU A C 1
ATOM 3029 O O . GLU A 1 377 ? 7.133 54.469 19.188 1 96.38 377 GLU A O 1
ATOM 3034 N N . VAL A 1 378 ? 6.742 53.781 21.328 1 97.81 378 VAL A N 1
ATOM 3035 C CA . VAL A 1 378 ? 5.309 53.625 21.094 1 97.81 378 VAL A CA 1
ATOM 3036 C C . VAL A 1 378 ? 4.543 54.719 21.828 1 97.81 378 VAL A C 1
ATOM 3038 O O . VAL A 1 378 ? 4.75 54.938 23.031 1 97.81 378 VAL A O 1
ATOM 3041 N N . SER A 1 379 ? 3.768 55.438 21.094 1 96.81 379 SER A N 1
ATOM 3042 C CA . SER A 1 379 ? 2.877 56.438 21.656 1 96.81 379 SER A CA 1
ATOM 3043 C C . SER A 1 379 ? 1.433 56.219 21.219 1 96.81 379 SER A C 1
ATOM 3045 O O . SER A 1 379 ? 1.181 55.562 20.219 1 96.81 379 SER A O 1
ATOM 3047 N N . THR A 1 380 ? 0.464 56.625 22.047 1 97.69 380 THR A N 1
ATOM 3048 C CA . THR A 1 380 ? -0.934 56.406 21.688 1 97.69 380 THR A CA 1
ATOM 3049 C C . THR A 1 380 ? -1.815 57.531 22.234 1 97.69 380 THR A C 1
ATOM 3051 O O . THR A 1 380 ? -1.457 58.188 23.219 1 97.69 380 THR A O 1
ATOM 3054 N N . THR A 1 381 ? -2.865 57.812 21.516 1 97.25 381 THR A N 1
ATOM 3055 C CA . THR A 1 381 ? -3.885 58.75 22 1 97.25 381 THR A CA 1
ATOM 3056 C C . THR A 1 381 ? -5.012 58 22.688 1 97.25 381 THR A C 1
ATOM 3058 O O . THR A 1 381 ? -5.953 58.594 23.203 1 97.25 381 THR A O 1
ATOM 3061 N N . LEU A 1 382 ? -4.898 56.688 22.734 1 96.12 382 LEU A N 1
ATOM 3062 C CA . LEU A 1 382 ? -5.938 55.875 23.328 1 96.12 382 LEU A CA 1
ATOM 3063 C C . LEU A 1 382 ? -5.789 55.781 24.844 1 96.12 382 LEU A C 1
ATOM 3065 O O . LEU A 1 382 ? -4.672 55.844 25.359 1 96.12 382 LEU A O 1
ATOM 3069 N N . THR A 1 383 ? -6.898 55.688 25.438 1 94.94 383 THR A N 1
ATOM 3070 C CA . THR A 1 383 ? -6.898 55.562 26.891 1 94.94 383 THR A CA 1
ATOM 3071 C C . THR A 1 383 ? -7.066 54.094 27.312 1 94.94 383 THR A C 1
ATOM 3073 O O . THR A 1 383 ? -8 53.438 26.875 1 94.94 383 THR A O 1
ATOM 3076 N N . SER A 1 384 ? -6.199 53.688 28.141 1 95.12 384 SER A N 1
ATOM 3077 C CA . SER A 1 384 ? -6.258 52.312 28.625 1 95.12 384 SER A CA 1
ATOM 3078 C C . SER A 1 384 ? -7.41 52.125 29.625 1 95.12 384 SER A C 1
ATOM 3080 O O . SER A 1 384 ? -7.68 53 30.438 1 95.12 384 SER A O 1
ATOM 3082 N N . ALA A 1 385 ? -8.055 51.031 29.484 1 93.75 385 ALA A N 1
ATOM 3083 C CA . ALA A 1 385 ? -9.141 50.719 30.406 1 93.75 385 ALA A CA 1
ATOM 3084 C C . ALA A 1 385 ? -8.625 49.969 31.625 1 93.75 385 ALA A C 1
ATOM 3086 O O . ALA A 1 385 ? -9.367 49.75 32.594 1 93.75 385 ALA A O 1
ATOM 3087 N N . ASP A 1 386 ? -7.371 49.562 31.625 1 93.62 386 ASP A N 1
ATOM 3088 C CA . ASP A 1 386 ? -6.746 48.875 32.75 1 93.62 386 ASP A CA 1
ATOM 3089 C C . ASP A 1 386 ? -5.281 49.25 32.875 1 93.62 386 ASP A C 1
ATOM 3091 O O . ASP A 1 386 ? -4.926 50.406 32.656 1 93.62 386 ASP A O 1
ATOM 3095 N N . LEU A 1 387 ? -4.402 48.344 33.312 1 93.88 387 LEU A N 1
ATOM 3096 C CA . LEU A 1 387 ? -3.004 48.688 33.562 1 93.88 387 LEU A CA 1
ATOM 3097 C C . LEU A 1 387 ? -2.164 48.375 32.312 1 93.88 387 LEU A C 1
ATOM 3099 O O . LEU A 1 387 ? -0.952 48.625 32.312 1 93.88 387 LEU A O 1
ATOM 3103 N N . SER A 1 388 ? -2.822 47.906 31.25 1 93.88 388 SER A N 1
ATOM 3104 C CA . SER A 1 388 ? -2.088 47.531 30.047 1 93.88 388 SER A CA 1
ATOM 3105 C C . SER A 1 388 ? -1.661 48.75 29.25 1 93.88 388 SER A C 1
ATOM 3107 O O . SER A 1 388 ? -2.297 49.812 29.328 1 93.88 388 SER A O 1
ATOM 3109 N N . THR A 1 389 ? -0.552 48.656 28.516 1 96 389 THR A N 1
ATOM 3110 C CA . THR A 1 389 ? -0.074 49.75 27.688 1 96 389 THR A CA 1
ATOM 3111 C C . THR A 1 389 ? 0.215 49.281 26.266 1 96 389 THR A C 1
ATOM 3113 O O . THR A 1 389 ? 0.523 48.094 26.062 1 96 389 THR A O 1
ATOM 3116 N N . ALA A 1 390 ? 0.111 50.188 25.406 1 96.5 390 ALA A N 1
ATOM 3117 C CA . ALA A 1 390 ? 0.452 49.875 24.031 1 96.5 390 ALA A CA 1
ATOM 3118 C C . ALA A 1 390 ? 1.915 49.469 23.891 1 96.5 390 ALA A C 1
ATOM 3120 O O . ALA A 1 390 ? 2.256 48.594 23.078 1 96.5 390 ALA A O 1
ATOM 3121 N N . ASN A 1 391 ? 2.73 50.062 24.656 1 95.88 391 ASN A N 1
ATOM 3122 C CA . ASN A 1 391 ? 4.16 49.781 24.625 1 95.88 391 ASN A CA 1
ATOM 3123 C C . ASN A 1 391 ? 4.445 48.344 25.047 1 95.88 391 ASN A C 1
ATOM 3125 O O . ASN A 1 391 ? 5.242 47.656 24.406 1 95.88 391 ASN A O 1
ATOM 3129 N N . GLU A 1 392 ? 3.846 47.906 26.125 1 94.94 392 GLU A N 1
ATOM 3130 C CA . GLU A 1 392 ? 4.035 46.531 26.594 1 94.94 392 GLU A CA 1
ATOM 3131 C C . GLU A 1 392 ? 3.545 45.531 25.562 1 94.94 392 GLU A C 1
ATOM 3133 O O . GLU A 1 392 ? 4.168 44.5 25.359 1 94.94 392 GLU A O 1
ATOM 3138 N N . LEU A 1 393 ? 2.449 45.812 24.938 1 94.88 393 LEU A N 1
ATOM 3139 C CA . LEU A 1 393 ? 1.922 44.938 23.891 1 94.88 393 LEU A CA 1
ATOM 3140 C C . LEU A 1 393 ? 2.898 44.844 22.719 1 94.88 393 LEU A C 1
ATOM 3142 O O . LEU A 1 393 ? 3.154 43.75 22.219 1 94.88 393 LEU A O 1
ATOM 3146 N N . TYR A 1 394 ? 3.412 45.938 22.312 1 95.88 394 TYR A N 1
ATOM 3147 C CA . TYR A 1 394 ? 4.348 46 21.188 1 95.88 394 TYR A CA 1
ATOM 3148 C C . TYR A 1 394 ? 5.602 45.188 21.5 1 95.88 394 TYR A C 1
ATOM 3150 O O . TYR A 1 394 ? 6.07 44.406 20.672 1 95.88 394 TYR A O 1
ATOM 3158 N N . ILE A 1 395 ? 6.172 45.344 22.688 1 92.75 395 ILE A N 1
ATOM 3159 C CA . ILE A 1 395 ? 7.41 44.688 23.078 1 92.75 395 ILE A CA 1
ATOM 3160 C C . ILE A 1 395 ? 7.18 43.188 23.188 1 92.75 395 ILE A C 1
ATOM 3162 O O . ILE A 1 395 ? 8.062 42.375 22.859 1 92.75 395 ILE A O 1
ATOM 3166 N N . ASP A 1 396 ? 5.98 42.781 23.609 1 89.12 396 ASP A N 1
ATOM 3167 C CA . ASP A 1 396 ? 5.617 41.375 23.734 1 89.12 396 ASP A CA 1
ATOM 3168 C C . ASP A 1 396 ? 5.723 40.656 22.391 1 89.12 396 ASP A C 1
ATOM 3170 O O . ASP A 1 396 ? 6.121 39.5 22.328 1 89.12 396 ASP A O 1
ATOM 3174 N N . SER A 1 397 ? 5.402 41.281 21.297 1 88.19 397 SER A N 1
ATOM 3175 C CA . SER A 1 397 ? 5.469 40.781 19.922 1 88.19 397 SER A CA 1
ATOM 3176 C C . SER A 1 397 ? 4.758 39.438 19.781 1 88.19 397 SER A C 1
ATOM 3178 O O . SER A 1 397 ? 5.203 38.562 19.047 1 88.19 397 SER A O 1
ATOM 3180 N N . GLY A 1 398 ? 3.771 39.094 20.75 1 78 398 GLY A N 1
ATOM 3181 C CA . GLY A 1 398 ? 2.992 37.875 20.719 1 78 398 GLY A CA 1
ATOM 3182 C C . GLY A 1 398 ? 3.596 36.75 21.562 1 78 398 GLY A C 1
ATOM 3183 O O . GLY A 1 398 ? 3.195 35.594 21.453 1 78 398 GLY A O 1
ATOM 3184 N N . GLY A 1 399 ? 4.516 37.062 22.5 1 75.38 399 GLY A N 1
ATOM 3185 C CA . GLY A 1 399 ? 5.258 36.062 23.25 1 75.38 399 GLY A CA 1
ATOM 3186 C C . GLY A 1 399 ? 4.66 35.75 24.609 1 75.38 399 GLY A C 1
ATOM 3187 O O . GLY A 1 399 ? 4.73 34.625 25.078 1 75.38 399 GLY A O 1
ATOM 3188 N N . MET A 1 400 ? 4.195 36.688 25.375 1 70.88 400 MET A N 1
ATOM 3189 C CA . MET A 1 400 ? 3.762 36.531 26.766 1 70.88 400 MET A CA 1
ATOM 3190 C C . MET A 1 400 ? 2.273 36.844 26.906 1 70.88 400 MET A C 1
ATOM 3192 O O . MET A 1 400 ? 1.772 37.031 28.016 1 70.88 400 MET A O 1
ATOM 3196 N N . ASN A 1 401 ? 1.621 36.938 25.812 1 75.56 401 ASN A N 1
ATOM 3197 C CA . ASN A 1 401 ? 0.189 37.219 25.797 1 75.56 401 ASN A CA 1
ATOM 3198 C C . ASN A 1 401 ? -0.129 38.531 26.5 1 75.56 401 ASN A C 1
ATOM 3200 O O . ASN A 1 401 ? -1.022 38.594 27.344 1 75.56 401 ASN A O 1
ATOM 3204 N N . LYS A 1 402 ? 0.723 39.5 26.344 1 86.44 402 LYS A N 1
ATOM 3205 C CA . LYS A 1 402 ? 0.367 40.844 26.797 1 86.44 402 LYS A CA 1
ATOM 3206 C C . LYS A 1 402 ? -0.728 41.438 25.906 1 86.44 402 LYS A C 1
ATOM 3208 O O . LYS A 1 402 ? -0.884 41.031 24.75 1 86.44 402 LYS A O 1
ATOM 3213 N N . HIS A 1 403 ? -1.506 42.281 26.562 1 89.75 403 HIS A N 1
ATOM 3214 C CA . HIS A 1 403 ? -2.607 42.906 25.844 1 89.75 403 HIS A CA 1
ATOM 3215 C C . HIS A 1 403 ? -2.621 44.406 26.078 1 89.75 403 HIS A C 1
ATOM 3217 O O . HIS A 1 403 ? -1.84 44.938 26.875 1 89.75 403 HIS A O 1
ATOM 3223 N N . PHE A 1 404 ? -3.355 45.188 25.25 1 94.56 404 PHE A N 1
ATOM 3224 C CA . PHE A 1 404 ? -3.709 46.594 25.438 1 94.56 404 PHE A CA 1
ATOM 3225 C C . PHE A 1 404 ? -5.219 46.781 25.359 1 94.56 404 PHE A C 1
ATOM 3227 O O . PHE A 1 404 ? -5.797 46.719 24.266 1 94.56 404 PHE A O 1
ATOM 3234 N N . LEU A 1 405 ? -5.805 46.906 26.578 1 93.62 405 LEU A N 1
ATOM 3235 C CA . LEU A 1 405 ? -7.246 47.125 26.641 1 93.62 405 LEU A CA 1
ATOM 3236 C C . LEU A 1 405 ? -7.59 48.594 26.594 1 93.62 405 LEU A C 1
ATOM 3238 O O . LEU A 1 405 ? -7.152 49.375 27.438 1 93.62 405 LEU A O 1
ATOM 3242 N N . VAL A 1 406 ? -8.375 48.969 25.625 1 94.75 406 VAL A N 1
ATOM 3243 C CA . VAL A 1 406 ? -8.734 50.375 25.422 1 94.75 406 VAL A CA 1
ATOM 3244 C C . VAL A 1 406 ? -10.203 50.594 25.781 1 94.75 406 VAL A C 1
ATOM 3246 O O . VAL A 1 406 ? -11.047 49.75 25.5 1 94.75 406 VAL A O 1
ATOM 3249 N N . SER A 1 407 ? -10.508 51.719 26.406 1 92.88 407 SER A N 1
ATOM 3250 C CA . SER A 1 407 ? -11.852 52 26.891 1 92.88 407 SER A CA 1
ATOM 3251 C C . SER A 1 407 ? -12.789 52.312 25.719 1 92.88 407 SER A C 1
ATOM 3253 O O . SER A 1 407 ? -13.914 51.812 25.672 1 92.88 407 SER A O 1
ATOM 3255 N N . LYS A 1 408 ? -12.414 53.156 24.906 1 92.69 408 LYS A N 1
ATOM 3256 C CA . LYS A 1 408 ? -13.156 53.531 23.703 1 92.69 408 LYS A CA 1
ATOM 3257 C C . LYS A 1 408 ? -12.211 54.031 22.594 1 92.69 408 LYS A C 1
ATOM 3259 O O . LYS A 1 408 ? -11.062 54.375 22.875 1 92.69 408 LYS A O 1
ATOM 3264 N N . LEU A 1 409 ? -12.734 53.875 21.469 1 93.62 409 LEU A N 1
ATOM 3265 C CA . LEU A 1 409 ? -11.992 54.375 20.312 1 93.62 409 LEU A CA 1
ATOM 3266 C C . LEU A 1 409 ? -12.711 55.562 19.688 1 93.62 409 LEU A C 1
ATOM 3268 O O . LEU A 1 409 ? -13.93 55.531 19.5 1 93.62 409 LEU A O 1
ATOM 3272 N N . GLN A 1 410 ? -11.984 56.594 19.5 1 94.94 410 GLN A N 1
ATOM 3273 C CA . GLN A 1 410 ? -12.492 57.75 18.75 1 94.94 410 GLN A CA 1
ATOM 3274 C C . GLN A 1 410 ? -11.836 57.812 17.375 1 94.94 410 GLN A C 1
ATOM 3276 O O . GLN A 1 410 ? -10.75 57.25 17.156 1 94.94 410 GLN A O 1
ATOM 3281 N N . THR A 1 411 ? -12.555 58.469 16.516 1 95.75 411 THR A N 1
ATOM 3282 C CA . THR A 1 411 ? -11.977 58.656 15.195 1 95.75 411 THR A CA 1
ATOM 3283 C C . THR A 1 411 ? -10.633 59.375 15.297 1 95.75 411 THR A C 1
ATOM 3285 O O . THR A 1 411 ? -10.484 60.344 16.031 1 95.75 411 THR A O 1
ATOM 3288 N N . ASP A 1 412 ? -9.625 58.812 14.641 1 94.75 412 ASP A N 1
ATOM 3289 C CA . ASP A 1 412 ? -8.289 59.375 14.484 1 94.75 412 ASP A CA 1
ATOM 3290 C C . ASP A 1 412 ? -7.434 59.094 15.727 1 94.75 412 ASP A C 1
ATOM 3292 O O . ASP A 1 412 ? -6.332 59.625 15.852 1 94.75 412 ASP A O 1
ATOM 3296 N N . ASP A 1 413 ? -8.062 58.344 16.641 1 96.44 413 ASP A N 1
ATOM 3297 C CA . ASP A 1 413 ? -7.176 57.812 17.672 1 96.44 413 ASP A CA 1
ATOM 3298 C C . ASP A 1 413 ? -6.074 56.938 17.062 1 96.44 413 ASP A C 1
ATOM 3300 O O . ASP A 1 413 ? -6.301 56.25 16.078 1 96.44 413 ASP A O 1
ATOM 3304 N N . VAL A 1 414 ? -4.852 56.969 17.672 1 97 414 VAL A N 1
ATOM 3305 C CA . VAL A 1 414 ? -3.756 56.281 17.016 1 97 414 VAL A CA 1
ATOM 3306 C C . VAL A 1 414 ? -2.898 55.562 18.047 1 97 414 VAL A C 1
ATOM 3308 O O . VAL A 1 414 ? -2.846 55.938 19.203 1 97 414 VAL A O 1
ATOM 3311 N N . ILE A 1 415 ? -2.412 54.438 17.703 1 97.31 415 ILE A N 1
ATOM 3312 C CA . ILE A 1 415 ? -1.188 53.875 18.25 1 97.31 415 ILE A CA 1
ATOM 3313 C C . ILE A 1 415 ? -0.034 54.094 17.266 1 97.31 415 ILE A C 1
ATOM 3315 O O . ILE A 1 415 ? -0.04 53.562 16.156 1 97.31 415 ILE A O 1
ATOM 3319 N N . LYS A 1 416 ? 0.92 54.844 17.672 1 97.38 416 LYS A N 1
ATOM 3320 C CA . LYS A 1 416 ? 2.027 55.188 16.781 1 97.38 416 LYS A CA 1
ATOM 3321 C C . LYS A 1 416 ? 3.318 54.5 17.219 1 97.38 416 LYS A C 1
ATOM 3323 O O . LYS A 1 416 ? 3.666 54.531 18.391 1 97.38 416 LYS A O 1
ATOM 3328 N N . VAL A 1 417 ? 3.986 53.906 16.312 1 97.62 417 VAL A N 1
ATOM 3329 C CA . VAL A 1 417 ? 5.25 53.219 16.531 1 97.62 417 VAL A CA 1
ATOM 3330 C C . VAL A 1 417 ? 6.352 53.875 15.711 1 97.62 417 VAL A C 1
ATOM 3332 O O . VAL A 1 417 ? 6.305 53.875 14.477 1 97.62 417 VAL A O 1
ATOM 3335 N N . LEU A 1 418 ? 7.273 54.438 16.344 1 97.06 418 LEU A N 1
ATOM 3336 C CA . LEU A 1 418 ? 8.414 55.094 15.703 1 97.06 418 LEU A CA 1
ATOM 3337 C C . LEU A 1 418 ? 9.703 54.312 15.953 1 97.06 418 LEU A C 1
ATOM 3339 O O . LEU A 1 418 ? 10.133 54.188 17.109 1 97.06 418 LEU A O 1
ATOM 3343 N N . PHE A 1 419 ? 10.305 53.906 14.867 1 97 419 PHE A N 1
ATOM 3344 C CA . PHE A 1 419 ? 11.508 53.094 15.008 1 97 419 PHE A CA 1
ATOM 3345 C C . PHE A 1 419 ? 12.695 53.969 15.43 1 97 419 PHE A C 1
ATOM 3347 O O . PHE A 1 419 ? 12.766 55.125 15.094 1 97 419 PHE A O 1
ATOM 3354 N N . SER A 1 420 ? 13.586 53.281 16.156 1 93.75 420 SER A N 1
ATOM 3355 C CA . SER A 1 420 ? 14.82 53.969 16.5 1 93.75 420 SER A CA 1
ATOM 3356 C C . SER A 1 420 ? 15.672 54.25 15.258 1 93.75 420 SER A C 1
ATOM 3358 O O . SER A 1 420 ? 16.359 55.281 15.188 1 93.75 420 SER A O 1
ATOM 3360 N N . THR A 1 421 ? 15.695 53.25 14.375 1 94.69 421 THR A N 1
ATOM 3361 C CA . THR A 1 421 ? 16.344 53.375 13.07 1 94.69 421 THR A CA 1
ATOM 3362 C C . THR A 1 421 ? 15.445 52.781 11.977 1 94.69 421 THR A C 1
ATOM 3364 O O . THR A 1 421 ? 14.789 51.781 12.18 1 94.69 421 THR A O 1
ATOM 3367 N N . PRO A 1 422 ? 15.422 53.625 10.938 1 95.5 422 PRO A N 1
ATOM 3368 C CA . PRO A 1 422 ? 14.664 53.031 9.836 1 95.5 422 PRO A CA 1
ATOM 3369 C C . PRO A 1 422 ? 15.055 51.562 9.578 1 95.5 422 PRO A C 1
ATOM 3371 O O . PRO A 1 422 ? 16.234 51.219 9.641 1 95.5 422 PRO A O 1
ATOM 3374 N N . SER A 1 423 ? 14.07 50.75 9.414 1 96.06 423 SER A N 1
ATOM 3375 C CA . SER A 1 423 ? 14.312 49.312 9.305 1 96.06 423 SER A CA 1
ATOM 3376 C C . SER A 1 423 ? 13.445 48.688 8.211 1 96.06 423 SER A C 1
ATOM 3378 O O . SER A 1 423 ? 12.383 49.219 7.875 1 96.06 423 SER A O 1
ATOM 3380 N N . TYR A 1 424 ? 13.992 47.656 7.617 1 95.56 424 TYR A N 1
ATOM 3381 C CA . TYR A 1 424 ? 13.234 46.906 6.621 1 95.56 424 TYR A CA 1
ATOM 3382 C C . TYR A 1 424 ? 12.125 46.094 7.273 1 95.56 424 TYR A C 1
ATOM 3384 O O . TYR A 1 424 ? 12.383 45.312 8.195 1 95.56 424 TYR A O 1
ATOM 3392 N N . VAL A 1 425 ? 10.852 46.344 6.887 1 94.44 425 VAL A N 1
ATOM 3393 C CA . VAL A 1 425 ? 9.68 45.656 7.406 1 94.44 425 VAL A CA 1
ATOM 3394 C C . VAL A 1 425 ? 8.984 44.906 6.273 1 94.44 425 VAL A C 1
ATOM 3396 O O . VAL A 1 425 ? 8.648 45.5 5.246 1 94.44 425 VAL A O 1
ATOM 3399 N N . GLN A 1 426 ? 8.812 43.625 6.445 1 90.06 426 GLN A N 1
ATOM 3400 C CA . GLN A 1 426 ? 8.102 42.844 5.449 1 90.06 426 GLN A CA 1
ATOM 3401 C C . GLN A 1 426 ? 6.59 42.938 5.637 1 90.06 426 GLN A C 1
ATOM 3403 O O . GLN A 1 426 ? 5.855 43.188 4.68 1 90.06 426 GLN A O 1
ATOM 3408 N N . TYR A 1 427 ? 6.207 42.688 6.852 1 90.06 427 TYR A N 1
ATOM 3409 C CA . TYR A 1 427 ? 4.77 42.75 7.09 1 90.06 427 TYR A CA 1
ATOM 3410 C C . TYR A 1 427 ? 4.473 43.125 8.547 1 90.06 427 TYR A C 1
ATOM 3412 O O . TYR A 1 427 ? 5.32 42.906 9.422 1 90.06 427 TYR A O 1
ATOM 3420 N N . ILE A 1 428 ? 3.314 43.719 8.805 1 93.75 428 ILE A N 1
ATOM 3421 C CA . ILE A 1 428 ? 2.785 44.031 10.117 1 93.75 428 ILE A CA 1
ATOM 3422 C C . ILE A 1 428 ? 1.461 43.312 10.344 1 93.75 428 ILE A C 1
ATOM 3424 O O . ILE A 1 428 ? 0.641 43.219 9.43 1 93.75 428 ILE A O 1
ATOM 3428 N N . LEU A 1 429 ? 1.312 42.719 11.516 1 92.88 429 LEU A N 1
ATOM 3429 C CA . LEU A 1 429 ? 0.079 42.031 11.906 1 92.88 429 LEU A CA 1
ATOM 3430 C C . LEU A 1 429 ? -0.447 42.594 13.227 1 92.88 429 LEU A C 1
ATOM 3432 O O . LEU A 1 429 ? 0.303 42.688 14.203 1 92.88 429 LEU A O 1
ATOM 3436 N N . VAL A 1 430 ? -1.671 43 13.211 1 92.31 430 VAL A N 1
ATOM 3437 C CA . VAL A 1 430 ? -2.348 43.469 14.422 1 92.31 430 VAL A CA 1
ATOM 3438 C C . VAL A 1 430 ? -3.605 42.625 14.656 1 92.31 430 VAL A C 1
ATOM 3440 O O . VAL A 1 430 ? -4.391 42.406 13.727 1 92.31 430 VAL A O 1
ATOM 3443 N N . LYS A 1 431 ? -3.723 42.094 15.844 1 88 431 LYS A N 1
ATOM 3444 C CA . LYS A 1 431 ? -4.918 41.344 16.203 1 88 431 LYS A CA 1
ATOM 3445 C C . LYS A 1 431 ? -5.598 41.938 17.438 1 88 431 LYS A C 1
ATOM 3447 O O . LYS A 1 431 ? -4.926 42.406 18.359 1 88 431 LYS A O 1
ATOM 3452 N N . THR A 1 432 ? -6.914 41.969 17.312 1 88.12 432 THR A N 1
ATOM 3453 C CA . THR A 1 432 ? -7.715 42.375 18.453 1 88.12 432 THR A CA 1
ATOM 3454 C C . THR A 1 432 ? -8.664 41.25 18.875 1 88.12 432 THR A C 1
ATOM 3456 O O . THR A 1 432 ? -8.844 40.281 18.141 1 88.12 432 THR A O 1
ATOM 3459 N N . GLY A 1 433 ? -9.086 41.375 20.016 1 81 433 GLY A N 1
ATOM 3460 C CA . GLY A 1 433 ? -10.055 40.406 20.516 1 81 433 GLY A CA 1
ATOM 3461 C C . GLY A 1 433 ? -9.445 39.375 21.469 1 81 433 GLY A C 1
ATOM 3462 O O . GLY A 1 433 ? -8.234 39.188 21.484 1 81 433 GLY A O 1
ATOM 3463 N N . ASN A 1 434 ? -10.266 38.906 22.391 1 69 434 ASN A N 1
ATOM 3464 C CA . ASN A 1 434 ? -9.922 37.844 23.328 1 69 434 ASN A CA 1
ATOM 3465 C C . ASN A 1 434 ? -11.008 36.781 23.375 1 69 434 ASN A C 1
ATOM 3467 O O . ASN A 1 434 ? -12.188 37.062 23.562 1 69 434 ASN A O 1
ATOM 3471 N N . ALA A 1 435 ? -10.617 35.5 22.875 1 56.84 435 ALA A N 1
ATOM 3472 C CA . ALA A 1 435 ? -11.602 34.406 22.828 1 56.84 435 ALA A CA 1
ATOM 3473 C C . ALA A 1 435 ? -12.367 34.312 24.141 1 56.84 435 ALA A C 1
ATOM 3475 O O . ALA A 1 435 ? -13.555 33.938 24.141 1 56.84 435 ALA A O 1
ATOM 3476 N N . ASP A 1 436 ? -11.672 34.438 25.219 1 53.97 436 ASP A N 1
ATOM 3477 C CA . ASP A 1 436 ? -12.281 34.188 26.516 1 53.97 436 ASP A CA 1
ATOM 3478 C C . ASP A 1 436 ? -13.188 35.344 26.922 1 53.97 436 ASP A C 1
ATOM 3480 O O . ASP A 1 436 ? -14.023 35.219 27.812 1 53.97 436 ASP A O 1
ATOM 3484 N N . MET A 1 437 ? -12.891 36.438 26.312 1 50.44 437 MET A N 1
ATOM 3485 C CA . MET A 1 437 ? -13.641 37.625 26.719 1 50.44 437 MET A CA 1
ATOM 3486 C C . MET A 1 437 ? -14.625 38.062 25.641 1 50.44 437 MET A C 1
ATOM 3488 O O . MET A 1 437 ? -14.492 37.656 24.484 1 50.44 437 MET A O 1
ATOM 3492 N N . GLN A 1 438 ? -16.062 38.344 25.875 1 53.5 438 GLN A N 1
ATOM 3493 C CA . GLN A 1 438 ? -17.141 38.812 25 1 53.5 438 GLN A CA 1
ATOM 3494 C C . GLN A 1 438 ? -16.562 39.5 23.75 1 53.5 438 GLN A C 1
ATOM 3496 O O . GLN A 1 438 ? -17.156 40.469 23.25 1 53.5 438 GLN A O 1
ATOM 3501 N N . LEU A 1 439 ? -15.5 39.156 22.859 1 59.94 439 LEU A N 1
ATOM 3502 C CA . LEU A 1 439 ? -14.977 39.25 21.5 1 59.94 439 LEU A CA 1
ATOM 3503 C C . LEU A 1 439 ? -14.43 40.656 21.234 1 59.94 439 LEU A C 1
ATOM 3505 O O . LEU A 1 439 ? -14.039 40.969 20.109 1 59.94 439 LEU A O 1
ATOM 3509 N N . ARG A 1 440 ? -14.172 41.562 22.172 1 68.19 440 ARG A N 1
ATOM 3510 C CA . ARG A 1 440 ? -13.789 42.969 22.094 1 68.19 440 ARG A CA 1
ATOM 3511 C C . ARG A 1 440 ? -12.891 43.25 20.891 1 68.19 440 ARG A C 1
ATOM 3513 O O . ARG A 1 440 ? -11.789 43.781 21.031 1 68.19 440 ARG A O 1
ATOM 3520 N N . TYR A 1 441 ? -13.547 42.938 19.75 1 76.19 441 TYR A N 1
ATOM 3521 C CA . TYR A 1 441 ? -12.836 43.094 18.484 1 76.19 441 TYR A CA 1
ATOM 3522 C C . TYR A 1 441 ? -12.984 44.5 17.906 1 76.19 441 TYR A C 1
ATOM 3524 O O . TYR A 1 441 ? -14 45.156 18.125 1 76.19 441 TYR A O 1
ATOM 3532 N N . CYS A 1 442 ? -11.883 44.969 17.375 1 81 442 CYS A N 1
ATOM 3533 C CA . CYS A 1 442 ? -11.984 46.094 16.469 1 81 442 CYS A CA 1
ATOM 3534 C C . CYS A 1 442 ? -12.508 45.688 15.102 1 81 442 CYS A C 1
ATOM 3536 O O . CYS A 1 442 ? -11.727 45.406 14.188 1 81 442 CYS A O 1
ATOM 3538 N N . THR A 1 443 ? -13.836 45.688 14.984 1 84.38 443 THR A N 1
ATOM 3539 C CA . THR A 1 443 ? -14.438 45.281 13.719 1 84.38 443 THR A CA 1
ATOM 3540 C C . THR A 1 443 ? -14.422 46.406 12.711 1 84.38 443 THR A C 1
ATOM 3542 O O . THR A 1 443 ? -15.242 47.344 12.797 1 84.38 443 THR A O 1
ATOM 3545 N N . GLU A 1 444 ? -13.531 46.281 11.703 1 86.31 444 GLU A N 1
ATOM 3546 C CA . GLU A 1 444 ? -13.414 47.281 10.641 1 86.31 444 GLU A CA 1
ATOM 3547 C C . GLU A 1 444 ? -13.289 48.688 11.211 1 86.31 444 GLU A C 1
ATOM 3549 O O . GLU A 1 444 ? -13.969 49.625 10.758 1 86.31 444 GLU A O 1
ATOM 3554 N N . CYS A 1 445 ? -12.453 48.781 12.172 1 88.75 445 CYS A N 1
ATOM 3555 C CA . CYS A 1 445 ? -12.492 50.031 12.938 1 88.75 445 CYS A CA 1
ATOM 3556 C C . CYS A 1 445 ? -11.266 50.906 12.641 1 88.75 445 CYS A C 1
ATOM 3558 O O . CYS A 1 445 ? -11.141 52 13.164 1 88.75 445 CYS A O 1
ATOM 3560 N N . GLY A 1 446 ? -10.391 50.406 11.828 1 93 446 GLY A N 1
ATOM 3561 C CA . GLY A 1 446 ? -9.18 51.188 11.648 1 93 446 GLY A CA 1
ATOM 3562 C C . GLY A 1 446 ? -8.297 50.688 10.523 1 93 446 GLY A C 1
ATOM 3563 O O . GLY A 1 446 ? -8.711 49.812 9.75 1 93 446 GLY A O 1
ATOM 3564 N N . LEU A 1 447 ? -7.148 51.438 10.414 1 94.69 447 LEU A N 1
ATOM 3565 C CA . LEU A 1 447 ? -6.195 51.125 9.352 1 94.69 447 LEU A CA 1
ATOM 3566 C C . LEU A 1 447 ? -4.766 51.156 9.883 1 94.69 447 LEU A C 1
ATOM 3568 O O . LEU A 1 447 ? -4.484 51.812 10.891 1 94.69 447 LEU A O 1
ATOM 3572 N N . ILE A 1 448 ? -3.941 50.375 9.219 1 95.94 448 ILE A N 1
ATOM 3573 C CA . ILE A 1 448 ? -2.5 50.5 9.422 1 95.94 448 ILE A CA 1
ATOM 3574 C C . ILE A 1 448 ? -1.894 51.406 8.359 1 95.94 448 ILE A C 1
ATOM 3576 O O . ILE A 1 448 ? -2.135 51.219 7.164 1 95.94 448 ILE A O 1
ATOM 3580 N N . GLU A 1 449 ? -1.16 52.406 8.789 1 96.75 449 GLU A N 1
ATOM 3581 C CA . GLU A 1 449 ? -0.448 53.344 7.922 1 96.75 449 GLU A CA 1
ATOM 3582 C C . GLU A 1 449 ? 1.034 53.406 8.281 1 96.75 449 GLU A C 1
ATOM 3584 O O . GLU A 1 449 ? 1.397 53.344 9.453 1 96.75 449 GLU A O 1
ATOM 3589 N N . TYR A 1 450 ? 1.837 53.406 7.254 1 96.12 450 TYR A N 1
ATOM 3590 C CA . TYR A 1 450 ? 3.266 53.5 7.543 1 96.12 450 TYR A CA 1
ATOM 3591 C C . TYR A 1 450 ? 3.881 54.719 6.902 1 96.12 450 TYR A C 1
ATOM 3593 O O . TYR A 1 450 ? 3.27 55.344 6.035 1 96.12 450 TYR A O 1
ATOM 3601 N N . PHE A 1 451 ? 5.012 55.156 7.395 1 96.12 451 PHE A N 1
ATOM 3602 C CA . PHE A 1 451 ? 5.762 56.281 6.867 1 96.12 451 PHE A CA 1
ATOM 3603 C C . PHE A 1 451 ? 7.234 55.938 6.707 1 96.12 451 PHE A C 1
ATOM 3605 O O . PHE A 1 451 ? 7.805 55.219 7.539 1 96.12 451 PHE A O 1
ATOM 3612 N N . VAL A 1 452 ? 7.746 56.344 5.605 1 94.62 452 VAL A N 1
ATOM 3613 C CA . VAL A 1 452 ? 9.117 56.031 5.23 1 94.62 452 VAL A CA 1
ATOM 3614 C C . VAL A 1 452 ? 10.086 56.969 5.938 1 94.62 452 VAL A C 1
ATOM 3616 O O . VAL A 1 452 ? 11.18 56.562 6.348 1 94.62 452 VAL A O 1
ATOM 3619 N N . ASP A 1 453 ? 9.609 58.219 6.02 1 92.88 453 ASP A N 1
ATOM 3620 C CA . ASP A 1 453 ? 10.461 59.25 6.629 1 92.88 453 ASP A CA 1
ATOM 3621 C C . ASP A 1 453 ? 9.773 59.875 7.844 1 92.88 453 ASP A C 1
ATOM 3623 O O . ASP A 1 453 ? 8.57 60.125 7.82 1 92.88 453 ASP A O 1
ATOM 3627 N N . VAL A 1 454 ? 10.602 60.156 8.852 1 90.62 454 VAL A N 1
ATOM 3628 C CA . VAL A 1 454 ? 10.086 60.719 10.109 1 90.62 454 VAL A CA 1
ATOM 3629 C C . VAL A 1 454 ? 9.492 62.094 9.875 1 90.62 454 VAL A C 1
ATOM 3631 O O . VAL A 1 454 ? 8.625 62.531 10.625 1 90.62 454 VAL A O 1
ATOM 3634 N N . SER A 1 455 ? 9.938 62.688 8.883 1 89.62 455 SER A N 1
ATOM 3635 C CA . SER A 1 455 ? 9.484 64.062 8.602 1 89.62 455 SER A CA 1
ATOM 3636 C C . SER A 1 455 ? 8.094 64.062 7.984 1 89.62 455 SER A C 1
ATOM 3638 O O . SER A 1 455 ? 7.441 65.125 7.922 1 89.62 455 SER A O 1
ATOM 3640 N N . GLN A 1 456 ? 7.691 62.906 7.688 1 88.44 456 GLN A N 1
ATOM 3641 C CA . GLN A 1 456 ? 6.375 62.844 7.059 1 88.44 456 GLN A CA 1
ATOM 3642 C C . GLN A 1 456 ? 5.27 63.188 8.055 1 88.44 456 GLN A C 1
ATOM 3644 O O . GLN A 1 456 ? 5.414 62.938 9.258 1 88.44 456 GLN A O 1
ATOM 3649 N N . THR A 1 457 ? 4.203 63.75 7.449 1 89 457 THR A N 1
ATOM 3650 C CA . THR A 1 457 ? 3.014 64.062 8.242 1 89 457 THR A CA 1
ATOM 3651 C C . THR A 1 457 ? 1.933 63 8.016 1 89 457 THR A C 1
ATOM 3653 O O . THR A 1 457 ? 1.952 62.312 7.008 1 89 457 THR A O 1
ATOM 3656 N N . PRO A 1 458 ? 1.016 62.906 8.961 1 88.44 458 PRO A N 1
ATOM 3657 C CA . PRO A 1 458 ? -0.011 61.875 8.875 1 88.44 458 PRO A CA 1
ATOM 3658 C C . PRO A 1 458 ? -0.757 61.875 7.547 1 88.44 458 PRO A C 1
ATOM 3660 O O . PRO A 1 458 ? -1.198 60.812 7.074 1 88.44 458 PRO A O 1
ATOM 3663 N N . SER A 1 459 ? -0.875 63 6.957 1 85.75 459 SER A N 1
ATOM 3664 C CA . SER A 1 459 ? -1.595 63.094 5.691 1 85.75 459 SER A CA 1
ATOM 3665 C C . SER A 1 459 ? -0.826 62.406 4.566 1 85.75 459 SER A C 1
ATOM 3667 O O . SER A 1 459 ? -1.403 62.062 3.533 1 85.75 459 SER A O 1
ATOM 3669 N N . THR A 1 460 ? 0.382 62.094 4.801 1 90.25 460 THR A N 1
ATOM 3670 C CA . THR A 1 460 ? 1.197 61.531 3.74 1 90.25 460 THR A CA 1
ATOM 3671 C C . THR A 1 460 ? 1.511 60.062 4.039 1 90.25 460 THR A C 1
ATOM 3673 O O . THR A 1 460 ? 2.242 59.406 3.287 1 90.25 460 THR A O 1
ATOM 3676 N N . TYR A 1 461 ? 1.027 59.656 5.129 1 94.88 461 TYR A N 1
ATOM 3677 C CA . TYR A 1 461 ? 1.274 58.25 5.469 1 94.88 461 TYR A CA 1
ATOM 3678 C C . TYR A 1 461 ? 0.641 57.312 4.441 1 94.88 461 TYR A C 1
ATOM 3680 O O . TYR A 1 461 ? -0.403 57.625 3.863 1 94.88 461 TYR A O 1
ATOM 3688 N N . GLN A 1 462 ? 1.25 56.219 4.145 1 94.38 462 GLN A N 1
ATOM 3689 C CA . GLN A 1 462 ? 0.735 55.25 3.195 1 94.38 462 GLN A CA 1
ATOM 3690 C C . GLN A 1 462 ? -0.162 54.219 3.889 1 94.38 462 GLN A C 1
ATOM 3692 O O . GLN A 1 462 ? 0.267 53.531 4.828 1 94.38 462 GLN A O 1
ATOM 3697 N N . GLN A 1 463 ? -1.355 54.156 3.438 1 93.56 463 GLN A N 1
ATOM 3698 C CA . GLN A 1 463 ? -2.277 53.156 3.961 1 93.56 463 GLN A CA 1
ATOM 3699 C C . GLN A 1 463 ? -1.928 51.781 3.441 1 93.56 463 GLN A C 1
ATOM 3701 O O . GLN A 1 463 ? -1.619 51.594 2.26 1 93.56 463 GLN A O 1
ATOM 3706 N N . CYS A 1 464 ? -1.867 50.781 4.359 1 90.75 464 CYS A N 1
ATOM 3707 C CA . CYS A 1 464 ? -1.346 49.5 3.91 1 90.75 464 CYS A CA 1
ATOM 3708 C C . CYS A 1 464 ? -2.256 48.375 4.352 1 90.75 464 CYS A C 1
ATOM 3710 O O . CYS A 1 464 ? -2.189 47.281 3.801 1 90.75 464 CYS A O 1
ATOM 3712 N N . GLY A 1 465 ? -3.092 48.5 5.371 1 91.12 465 GLY A N 1
ATOM 3713 C CA . GLY A 1 465 ? -3.979 47.438 5.824 1 91.12 465 GLY A CA 1
ATOM 3714 C C . GLY A 1 465 ? -5.133 47.969 6.668 1 91.12 465 GLY A C 1
ATOM 3715 O O . GLY A 1 465 ? -4.984 48.938 7.41 1 91.12 465 GLY A O 1
ATOM 3716 N N . ALA A 1 466 ? -6.301 47.25 6.496 1 90.81 466 ALA A N 1
ATOM 3717 C CA . ALA A 1 466 ? -7.48 47.625 7.273 1 90.81 466 ALA A CA 1
ATOM 3718 C C . ALA A 1 466 ? -7.938 46.469 8.156 1 90.81 466 ALA A C 1
ATOM 3720 O O . ALA A 1 466 ? -7.695 45.312 7.836 1 90.81 466 ALA A O 1
ATOM 3721 N N . PHE A 1 467 ? -8.508 46.844 9.281 1 89.69 467 PHE A N 1
ATOM 3722 C CA . PHE A 1 467 ? -9.078 45.812 10.141 1 89.69 467 PHE A CA 1
ATOM 3723 C C . PHE A 1 467 ? -10.258 45.125 9.461 1 89.69 467 PHE A C 1
ATOM 3725 O O . PHE A 1 467 ? -11.102 45.781 8.859 1 89.69 467 PHE A O 1
ATOM 3732 N N . ASP A 1 468 ? -10.273 43.875 9.555 1 80 468 ASP A N 1
ATOM 3733 C CA . ASP A 1 468 ? -11.383 43.094 8.984 1 80 468 ASP A CA 1
ATOM 3734 C C . ASP A 1 468 ? -12.484 42.906 10.016 1 80 468 ASP A C 1
ATOM 3736 O O . ASP A 1 468 ? -12.477 43.5 11.086 1 80 468 ASP A O 1
ATOM 3740 N N . ARG A 1 469 ? -13.484 42.156 9.633 1 76.81 469 ARG A N 1
ATOM 3741 C CA . ARG A 1 469 ? -14.656 41.938 10.477 1 76.81 469 ARG A CA 1
ATOM 3742 C C . ARG A 1 469 ? -14.281 41.125 11.719 1 76.81 469 ARG A C 1
ATOM 3744 O O . ARG A 1 469 ? -15.031 41.094 12.695 1 76.81 469 ARG A O 1
ATOM 3751 N N . HIS A 1 470 ? -13.109 40.531 11.719 1 74.44 470 HIS A N 1
ATOM 3752 C CA . HIS A 1 470 ? -12.695 39.688 12.836 1 74.44 470 HIS A CA 1
ATOM 3753 C C . HIS A 1 470 ? -11.648 40.406 13.695 1 74.44 470 HIS A C 1
ATOM 3755 O O . HIS A 1 470 ? -11.07 39.781 14.594 1 74.44 470 HIS A O 1
ATOM 3761 N N . GLY A 1 471 ? -11.43 41.625 13.398 1 81.75 471 GLY A N 1
ATOM 3762 C CA . GLY A 1 471 ? -10.586 42.438 14.25 1 81.75 471 GLY A CA 1
ATOM 3763 C C . GLY A 1 471 ? -9.102 42.281 13.961 1 81.75 471 GLY A C 1
ATOM 3764 O O . GLY A 1 471 ? -8.266 42.531 14.828 1 81.75 471 GLY A O 1
ATOM 3765 N N . SER A 1 472 ? -8.773 41.75 12.875 1 85.31 472 SER A N 1
ATOM 3766 C CA . SER A 1 472 ? -7.367 41.625 12.492 1 85.31 472 SER A CA 1
ATOM 3767 C C . SER A 1 472 ? -7.023 42.531 11.312 1 85.31 472 SER A C 1
ATOM 3769 O O . SER A 1 472 ? -7.879 42.812 10.469 1 85.31 472 SER A O 1
ATOM 3771 N N . ALA A 1 473 ? -5.863 43.094 11.32 1 89.19 473 ALA A N 1
ATOM 3772 C CA . ALA A 1 473 ? -5.332 43.875 10.211 1 89.19 473 ALA A CA 1
ATOM 3773 C C . ALA A 1 473 ? -3.904 43.438 9.875 1 89.19 473 ALA A C 1
ATOM 3775 O O . ALA A 1 473 ? -3.111 43.156 10.773 1 89.19 473 ALA A O 1
ATOM 3776 N N . HIS A 1 474 ? -3.656 43.281 8.617 1 88.75 474 HIS A N 1
ATOM 3777 C CA . HIS A 1 474 ? -2.295 42.969 8.203 1 88.75 474 HIS A CA 1
ATOM 3778 C C . HIS A 1 474 ? -1.857 43.844 7.035 1 88.75 474 HIS A C 1
ATOM 3780 O O . HIS A 1 474 ? -2.693 44.344 6.277 1 88.75 474 HIS A O 1
ATOM 3786 N N . CYS A 1 475 ? -0.598 44.156 6.957 1 89.06 475 CYS A N 1
ATOM 3787 C CA . CYS A 1 475 ? -0 45.031 5.961 1 89.06 475 CYS A CA 1
ATOM 3788 C C . CYS A 1 475 ? 1.312 44.469 5.441 1 89.06 475 CYS A C 1
ATOM 3790 O O . CYS A 1 475 ? 2.229 44.188 6.219 1 89.06 475 CYS A O 1
ATOM 3792 N N . VAL A 1 476 ? 1.329 44.219 4.121 1 87.19 476 VAL A N 1
ATOM 3793 C CA . VAL A 1 476 ? 2.586 43.812 3.488 1 87.19 476 VAL A CA 1
ATOM 3794 C C . VAL A 1 476 ? 3.309 45.062 2.971 1 87.19 476 VAL A C 1
ATOM 3796 O O . VAL A 1 476 ? 2.773 45.812 2.139 1 87.19 476 VAL A O 1
ATOM 3799 N N . ILE A 1 477 ? 4.477 45.344 3.475 1 89.69 477 ILE A N 1
ATOM 3800 C CA . ILE A 1 477 ? 5.184 46.594 3.16 1 89.69 477 ILE A CA 1
ATOM 3801 C C . ILE A 1 477 ? 6.41 46.281 2.303 1 89.69 477 ILE A C 1
ATOM 3803 O O . ILE A 1 477 ? 6.578 46.844 1.221 1 89.69 477 ILE A O 1
ATOM 3807 N N . ASN A 1 478 ? 7.27 45.312 2.68 1 90.69 478 ASN A N 1
ATOM 3808 C CA . ASN A 1 478 ? 8.508 44.969 2.012 1 90.69 478 ASN A CA 1
ATOM 3809 C C . ASN A 1 478 ? 9.336 46.188 1.643 1 90.69 478 ASN A C 1
ATOM 3811 O O . ASN A 1 478 ? 9.758 46.344 0.494 1 90.69 478 ASN A O 1
ATOM 3815 N N . HIS A 1 479 ? 9.523 47.031 2.559 1 92.31 479 HIS A N 1
ATOM 3816 C CA . HIS A 1 479 ? 10.258 48.281 2.365 1 92.31 479 HIS A CA 1
ATOM 3817 C C . HIS A 1 479 ? 10.859 48.781 3.676 1 92.31 479 HIS A C 1
ATOM 3819 O O . HIS A 1 479 ? 10.398 48.406 4.758 1 92.31 479 HIS A O 1
ATOM 3825 N N . GLN A 1 480 ? 11.922 49.531 3.49 1 95.69 480 GLN A N 1
ATOM 3826 C CA . GLN A 1 480 ? 12.469 50.188 4.656 1 95.69 480 GLN A CA 1
ATOM 3827 C C . GLN A 1 480 ? 11.562 51.344 5.094 1 95.69 480 GLN A C 1
ATOM 3829 O O . GLN A 1 480 ? 11.211 52.219 4.289 1 95.69 480 GLN A O 1
ATOM 3834 N N . ILE A 1 481 ? 11.164 51.312 6.332 1 96.44 481 ILE A N 1
ATOM 3835 C CA . ILE A 1 481 ? 10.289 52.375 6.832 1 96.44 481 ILE A CA 1
ATOM 3836 C C . ILE A 1 481 ? 10.82 52.906 8.172 1 96.44 481 ILE A C 1
ATOM 3838 O O . ILE A 1 481 ? 11.688 52.281 8.781 1 96.44 481 ILE A O 1
ATOM 3842 N N . SER A 1 482 ? 10.25 54.062 8.562 1 97.06 482 SER A N 1
ATOM 3843 C CA . SER A 1 482 ? 10.664 54.656 9.828 1 97.06 482 SER A CA 1
ATOM 3844 C C . SER A 1 482 ? 9.656 54.375 10.938 1 97.06 482 SER A C 1
ATOM 3846 O O . SER A 1 482 ? 9.969 54.531 12.117 1 97.06 482 SER A O 1
ATOM 3848 N N . GLY A 1 483 ? 8.547 53.938 10.547 1 97.06 483 GLY A N 1
ATOM 3849 C CA . GLY A 1 483 ? 7.527 53.625 11.523 1 97.06 483 GLY A CA 1
ATOM 3850 C C . GLY A 1 483 ? 6.156 53.406 10.906 1 97.06 483 GLY A C 1
ATOM 3851 O O . GLY A 1 483 ? 6.02 53.375 9.688 1 97.06 483 GLY A O 1
ATOM 3852 N N . PHE A 1 484 ? 5.18 53.156 11.805 1 97.12 484 PHE A N 1
ATOM 3853 C CA . PHE A 1 484 ? 3.797 53 11.375 1 97.12 484 PHE A CA 1
ATOM 3854 C C . PHE A 1 484 ? 2.832 53.406 12.477 1 97.12 484 PHE A C 1
ATOM 3856 O O . PHE A 1 484 ? 3.252 53.75 13.586 1 97.12 484 PHE A O 1
ATOM 3863 N N . GLN A 1 485 ? 1.614 53.562 12.164 1 96.75 485 GLN A N 1
ATOM 3864 C CA . GLN A 1 485 ? 0.587 53.812 13.172 1 96.75 485 GLN A CA 1
ATOM 3865 C C . GLN A 1 485 ? -0.689 53.031 12.867 1 96.75 485 GLN A C 1
ATOM 3867 O O . GLN A 1 485 ? -0.934 52.656 11.719 1 96.75 485 GLN A O 1
ATOM 3872 N N . ILE A 1 486 ? -1.35 52.688 13.859 1 96.69 486 ILE A N 1
ATOM 3873 C CA . ILE A 1 486 ? -2.707 52.156 13.812 1 96.69 486 ILE A CA 1
ATOM 3874 C C . ILE A 1 486 ? -3.707 53.281 14.117 1 96.69 486 ILE A C 1
ATOM 3876 O O . ILE A 1 486 ? -3.723 53.812 15.227 1 96.69 486 ILE A O 1
ATOM 3880 N N . ARG A 1 487 ? -4.512 53.594 13.078 1 97.06 487 ARG A N 1
ATOM 3881 C CA . ARG A 1 487 ? -5.43 54.719 13.25 1 97.06 487 ARG A CA 1
ATOM 3882 C C . ARG A 1 487 ? -6.883 54.25 13.195 1 97.06 487 ARG A C 1
ATOM 3884 O O . ARG A 1 487 ? -7.273 53.531 12.273 1 97.06 487 ARG A O 1
ATOM 3891 N N . ASN A 1 488 ? -7.609 54.688 14.117 1 96.12 488 ASN A N 1
ATOM 3892 C CA . ASN A 1 488 ? -9.039 54.406 14.133 1 96.12 488 ASN A CA 1
ATOM 3893 C C . ASN A 1 488 ? -9.805 55.281 13.148 1 96.12 488 ASN A C 1
ATOM 3895 O O . ASN A 1 488 ? -9.562 56.5 13.07 1 96.12 488 ASN A O 1
ATOM 3899 N N . THR A 1 489 ? -10.703 54.656 12.398 1 94.81 489 THR A N 1
ATOM 3900 C CA . THR A 1 489 ? -11.422 55.406 11.367 1 94.81 489 THR A CA 1
ATOM 3901 C C . THR A 1 489 ? -12.859 55.656 11.797 1 94.81 489 THR A C 1
ATOM 3903 O O . THR A 1 489 ? -13.562 56.469 11.164 1 94.81 489 THR A O 1
ATOM 3906 N N . LYS A 1 490 ? -13.375 55 12.82 1 94.06 490 LYS A N 1
ATOM 3907 C CA . LYS A 1 490 ? -14.727 55.188 13.336 1 94.06 490 LYS A CA 1
ATOM 3908 C C . LYS A 1 490 ? -14.773 55.031 14.852 1 94.06 490 LYS A C 1
ATOM 3910 O O . LYS A 1 490 ? -13.922 54.375 15.438 1 94.06 490 LYS A O 1
ATOM 3915 N N . PRO A 1 491 ? -15.727 55.688 15.414 1 93.06 491 PRO A N 1
ATOM 3916 C CA . PRO A 1 491 ? -15.828 55.531 16.875 1 93.06 491 PRO A CA 1
ATOM 3917 C C . PRO A 1 491 ? -16.328 54.156 17.281 1 93.06 491 PRO A C 1
ATOM 3919 O O . PRO A 1 491 ? -17.172 53.562 16.594 1 93.06 491 PRO A O 1
ATOM 3922 N N . VAL A 1 492 ? -15.727 53.656 18.281 1 92.75 492 VAL A N 1
ATOM 3923 C CA . VAL A 1 492 ? -16.156 52.406 18.922 1 92.75 492 VAL A CA 1
ATOM 3924 C C . VAL A 1 492 ? -16.344 52.656 20.422 1 92.75 492 VAL A C 1
ATOM 3926 O O . VAL A 1 492 ? -15.367 52.875 21.156 1 92.75 492 VAL A O 1
ATOM 3929 N N . ASP A 1 493 ? -17.562 52.5 20.844 1 89.69 493 ASP A N 1
ATOM 3930 C CA . ASP A 1 493 ? -17.891 52.844 22.234 1 89.69 493 ASP A CA 1
ATOM 3931 C C . ASP A 1 493 ? -17.562 51.719 23.188 1 89.69 493 ASP A C 1
ATOM 3933 O O . ASP A 1 493 ? -17.375 51.938 24.391 1 89.69 493 ASP A O 1
ATOM 3937 N N . SER A 1 494 ? -17.484 50.562 22.672 1 88.94 494 SER A N 1
ATOM 3938 C CA . SER A 1 494 ? -17.156 49.406 23.516 1 88.94 494 SER A CA 1
ATOM 3939 C C . SER A 1 494 ? -15.648 49.281 23.688 1 88.94 494 SER A C 1
ATOM 3941 O O . SER A 1 494 ? -14.875 49.812 22.906 1 88.94 494 SER A O 1
ATOM 3943 N N . GLN A 1 495 ? -15.266 48.562 24.719 1 90.88 495 GLN A N 1
ATOM 3944 C CA . GLN A 1 495 ? -13.844 48.281 24.953 1 90.88 495 GLN A CA 1
ATOM 3945 C C . GLN A 1 495 ? -13.273 47.406 23.812 1 90.88 495 GLN A C 1
ATOM 3947 O O . GLN A 1 495 ? -13.961 46.562 23.281 1 90.88 495 GLN A O 1
ATOM 3952 N N . VAL A 1 496 ? -12.062 47.688 23.469 1 91.94 496 VAL A N 1
ATOM 3953 C CA . VAL A 1 496 ? -11.359 46.906 22.438 1 91.94 496 VAL A CA 1
ATOM 3954 C C . VAL A 1 496 ? -10.086 46.312 23.031 1 91.94 496 VAL A C 1
ATOM 3956 O O . VAL A 1 496 ? -9.312 47.031 23.688 1 91.94 496 VAL A O 1
ATOM 3959 N N . TRP A 1 497 ? -9.961 45.062 22.812 1 91.56 497 TRP A N 1
ATOM 3960 C CA . TRP A 1 497 ? -8.805 44.312 23.297 1 91.56 497 TRP A CA 1
ATOM 3961 C C . TRP A 1 497 ? -7.773 44.125 22.188 1 91.56 497 TRP A C 1
ATOM 3963 O O . TRP A 1 497 ? -7.977 43.344 21.266 1 91.56 497 TRP A O 1
ATOM 3973 N N . PHE A 1 498 ? -6.645 44.906 22.25 1 92 498 PHE A N 1
ATOM 3974 C CA . PHE A 1 498 ? -5.539 44.625 21.344 1 92 498 PHE A CA 1
ATOM 3975 C C . PHE A 1 498 ? -4.719 43.438 21.844 1 92 498 PHE A C 1
ATOM 3977 O O . PHE A 1 498 ? -4.148 43.5 22.938 1 92 498 PHE A O 1
ATOM 3984 N N . ASP A 1 499 ? -4.652 42.469 20.984 1 88.81 499 ASP A N 1
ATOM 3985 C CA . ASP A 1 499 ? -4.078 41.219 21.406 1 88.81 499 ASP A CA 1
ATOM 3986 C C . ASP A 1 499 ? -2.658 41.031 20.859 1 88.81 499 ASP A C 1
ATOM 3988 O O . ASP A 1 499 ? -1.865 40.281 21.422 1 88.81 499 ASP A O 1
ATOM 3992 N N . LEU A 1 500 ? -2.383 41.688 19.781 1 91.5 500 LEU A N 1
ATOM 3993 C CA . LEU A 1 500 ? -1.103 41.438 19.125 1 91.5 500 LEU A CA 1
ATOM 3994 C C . LEU A 1 500 ? -0.703 42.594 18.234 1 91.5 500 LEU A C 1
ATOM 3996 O O . LEU A 1 500 ? -1.54 43.156 17.516 1 91.5 500 LEU A O 1
ATOM 4000 N N . ILE A 1 501 ? 0.461 43.062 18.312 1 94.31 501 ILE A N 1
ATOM 4001 C CA . ILE A 1 501 ? 1.166 43.844 17.312 1 94.31 501 ILE A CA 1
ATOM 4002 C C . ILE A 1 501 ? 2.473 43.156 16.938 1 94.31 501 ILE A C 1
ATOM 4004 O O . ILE A 1 501 ? 3.402 43.094 17.734 1 94.31 501 ILE A O 1
ATOM 4008 N N . TYR A 1 502 ? 2.51 42.688 15.734 1 93.81 502 TYR A N 1
ATOM 4009 C CA . TYR A 1 502 ? 3.633 41.875 15.258 1 93.81 502 TYR A CA 1
ATOM 4010 C C . TYR A 1 502 ? 4.215 42.469 13.977 1 93.81 502 TYR A C 1
ATOM 4012 O O . TYR A 1 502 ? 3.475 42.938 13.117 1 93.81 502 TYR A O 1
ATOM 4020 N N . MET A 1 503 ? 5.594 42.531 13.945 1 91.5 503 MET A N 1
ATOM 4021 C CA . MET A 1 503 ? 6.297 43 12.75 1 91.5 503 MET A CA 1
ATOM 4022 C C . MET A 1 503 ? 7.391 42.031 12.344 1 91.5 503 MET A C 1
ATOM 4024 O O . MET A 1 503 ? 8.086 41.469 13.203 1 91.5 503 MET A O 1
ATOM 4028 N N . GLN A 1 504 ? 7.484 41.719 11.078 1 87.44 504 GLN A N 1
ATOM 4029 C CA . GLN A 1 504 ? 8.562 40.906 10.539 1 87.44 504 GLN A CA 1
ATOM 4030 C C . GLN A 1 504 ? 9.516 41.719 9.68 1 87.44 504 GLN A C 1
ATOM 4032 O O . GLN A 1 504 ? 9.078 42.438 8.773 1 87.44 504 GLN A O 1
ATOM 4037 N N . MET B 1 1 ? -15.977 21.766 -65.812 1 29.16 1 MET B N 1
ATOM 4038 C CA . MET B 1 1 ? -17.109 21.172 -65.125 1 29.16 1 MET B CA 1
ATOM 4039 C C . MET B 1 1 ? -17.328 21.844 -63.781 1 29.16 1 MET B C 1
ATOM 4041 O O . MET B 1 1 ? -16.438 21.844 -62.906 1 29.16 1 MET B O 1
ATOM 4045 N N . VAL B 1 2 ? -18.125 22.781 -63.75 1 33.75 2 VAL B N 1
ATOM 4046 C CA . VAL B 1 2 ? -18.594 23.641 -62.656 1 33.75 2 VAL B CA 1
ATOM 4047 C C . VAL B 1 2 ? -19.266 22.797 -61.594 1 33.75 2 VAL B C 1
ATOM 4049 O O . VAL B 1 2 ? -20.172 22.016 -61.875 1 33.75 2 VAL B O 1
ATOM 4052 N N . LEU B 1 3 ? -18.5 22.562 -60.625 1 48.47 3 LEU B N 1
ATOM 4053 C CA . LEU B 1 3 ? -19.141 21.859 -59.5 1 48.47 3 LEU B CA 1
ATOM 4054 C C . LEU B 1 3 ? -20.484 22.484 -59.156 1 48.47 3 LEU B C 1
ATOM 4056 O O . LEU B 1 3 ? -20.594 23.719 -59.094 1 48.47 3 LEU B O 1
ATOM 4060 N N . PRO B 1 4 ? -21.625 21.844 -59.5 1 50.41 4 PRO B N 1
ATOM 4061 C CA . PRO B 1 4 ? -22.953 22.391 -59.219 1 50.41 4 PRO B CA 1
ATOM 4062 C C . PRO B 1 4 ? -23.047 23.062 -57.875 1 50.41 4 PRO B C 1
ATOM 4064 O O . PRO B 1 4 ? -22.266 22.766 -56.969 1 50.41 4 PRO B O 1
ATOM 4067 N N . SER B 1 5 ? -24.016 24.047 -57.844 1 52.72 5 SER B N 1
ATOM 4068 C CA . SER B 1 5 ? -24.219 24.938 -56.688 1 52.72 5 SER B CA 1
ATOM 4069 C C . SER B 1 5 ? -24.453 24.125 -55.438 1 52.72 5 SER B C 1
ATOM 4071 O O . SER B 1 5 ? -23.984 24.516 -54.344 1 52.72 5 SER B O 1
ATOM 4073 N N . SER B 1 6 ? -25.266 23.156 -55.688 1 51.56 6 SER B N 1
ATOM 4074 C CA . SER B 1 6 ? -25.562 22.359 -54.5 1 51.56 6 SER B CA 1
ATOM 4075 C C . SER B 1 6 ? -24.312 21.703 -53.938 1 51.56 6 SER B C 1
ATOM 4077 O O . SER B 1 6 ? -24.141 21.578 -52.719 1 51.56 6 SER B O 1
ATOM 4079 N N . MET B 1 7 ? -23.5 21.25 -54.844 1 50.28 7 MET B N 1
ATOM 4080 C CA . MET B 1 7 ? -22.25 20.641 -54.375 1 50.28 7 MET B CA 1
ATOM 4081 C C . MET B 1 7 ? -21.328 21.688 -53.781 1 50.28 7 MET B C 1
ATOM 4083 O O . MET B 1 7 ? -20.547 21.391 -52.875 1 50.28 7 MET B O 1
ATOM 4087 N N . ARG B 1 8 ? -21.5 22.828 -54.25 1 51.75 8 ARG B N 1
ATOM 4088 C CA . ARG B 1 8 ? -20.719 23.922 -53.688 1 51.75 8 ARG B CA 1
ATOM 4089 C C . ARG B 1 8 ? -21.172 24.234 -52.25 1 51.75 8 ARG B C 1
ATOM 4091 O O . ARG B 1 8 ? -20.328 24.422 -51.344 1 51.75 8 ARG B O 1
ATOM 4098 N N . VAL B 1 9 ? -22.406 24.406 -52.25 1 53.22 9 VAL B N 1
ATOM 4099 C CA . VAL B 1 9 ? -22.938 24.672 -50.906 1 53.22 9 VAL B CA 1
ATOM 4100 C C . VAL B 1 9 ? -22.594 23.516 -49.969 1 53.22 9 VAL B C 1
ATOM 4102 O O . VAL B 1 9 ? -22.188 23.734 -48.812 1 53.22 9 VAL B O 1
ATOM 4105 N N . PHE B 1 10 ? -22.766 22.312 -50.531 1 53.25 10 PHE B N 1
ATOM 4106 C CA . PHE B 1 10 ? -22.375 21.156 -49.719 1 53.25 10 PHE B CA 1
ATOM 4107 C C . PHE B 1 10 ? -20.891 21.203 -49.406 1 53.25 10 PHE B C 1
ATOM 4109 O O . PHE B 1 10 ? -20.484 20.938 -48.25 1 53.25 10 PHE B O 1
ATOM 4116 N N . LEU B 1 11 ? -20.156 21.625 -50.344 1 51.16 11 LEU B N 1
ATOM 4117 C CA . LEU B 1 11 ? -18.719 21.766 -50.094 1 51.16 11 LEU B CA 1
ATOM 4118 C C . LEU B 1 11 ? -18.453 22.922 -49.125 1 51.16 11 LEU B C 1
ATOM 4120 O O . LEU B 1 11 ? -17.578 22.828 -48.281 1 51.16 11 LEU B O 1
ATOM 4124 N N . ILE B 1 12 ? -19.219 23.938 -49.312 1 53.94 12 ILE B N 1
ATOM 4125 C CA . ILE B 1 12 ? -19.062 25.047 -48.375 1 53.94 12 ILE B CA 1
ATOM 4126 C C . ILE B 1 12 ? -19.484 24.594 -46.969 1 53.94 12 ILE B C 1
ATOM 4128 O O . ILE B 1 12 ? -18.812 24.906 -45.969 1 53.94 12 ILE B O 1
ATOM 4132 N N . ILE B 1 13 ? -20.578 23.891 -46.969 1 50.34 13 ILE B N 1
ATOM 4133 C CA . ILE B 1 13 ? -21 23.406 -45.656 1 50.34 13 ILE B CA 1
ATOM 4134 C C . ILE B 1 13 ? -19.969 22.422 -45.125 1 50.34 13 ILE B C 1
ATOM 4136 O O . ILE B 1 13 ? -19.594 22.484 -43.938 1 50.34 13 ILE B O 1
ATOM 4140 N N . CYS B 1 14 ? -19.562 21.562 -46 1 50.28 14 CYS B N 1
ATOM 4141 C CA . CYS B 1 14 ? -18.5 20.656 -45.562 1 50.28 14 CYS B CA 1
ATOM 4142 C C . CYS B 1 14 ? -17.234 21.422 -45.25 1 50.28 14 CYS B C 1
ATOM 4144 O O . CYS B 1 14 ? -16.547 21.109 -44.25 1 50.28 14 CYS B O 1
ATOM 4146 N N . PHE B 1 15 ? -16.953 22.453 -46 1 48.81 15 PHE B N 1
ATOM 4147 C CA . PHE B 1 15 ? -15.82 23.312 -45.688 1 48.81 15 PHE B CA 1
ATOM 4148 C C . PHE B 1 15 ? -16.078 24.094 -44.406 1 48.81 15 PHE B C 1
ATOM 4150 O O . PHE B 1 15 ? -15.18 24.219 -43.562 1 48.81 15 PHE B O 1
ATOM 4157 N N . ALA B 1 16 ? -17.172 24.672 -44.312 1 46.59 16 ALA B N 1
ATOM 4158 C CA . ALA B 1 16 ? -17.484 25.391 -43.094 1 46.59 16 ALA B CA 1
ATOM 4159 C C . ALA B 1 16 ? -17.5 24.438 -41.906 1 46.59 16 ALA B C 1
ATOM 4161 O O . ALA B 1 16 ? -17 24.781 -40.812 1 46.59 16 ALA B O 1
ATOM 4162 N N . MET B 1 17 ? -18.031 23.312 -42.062 1 45.5 17 MET B N 1
ATOM 4163 C CA . MET B 1 17 ? -17.969 22.328 -40.969 1 45.5 17 MET B CA 1
ATOM 4164 C C . MET B 1 17 ? -16.547 21.844 -40.75 1 45.5 17 MET B C 1
ATOM 4166 O O . MET B 1 17 ? -16.109 21.656 -39.594 1 45.5 17 MET B O 1
ATOM 4170 N N . SER B 1 18 ? -15.859 21.688 -41.875 1 44.28 18 SER B N 1
ATOM 4171 C CA . SER B 1 18 ? -14.445 21.344 -41.719 1 44.28 18 SER B CA 1
ATOM 4172 C C . SER B 1 18 ? -13.648 22.531 -41.188 1 44.28 18 SER B C 1
ATOM 4174 O O . SER B 1 18 ? -12.75 22.359 -40.344 1 44.28 18 SER B O 1
ATOM 4176 N N . PHE B 1 19 ? -13.828 23.672 -41.656 1 47.88 19 PHE B N 1
ATOM 4177 C CA . PHE B 1 19 ? -13.172 24.859 -41.125 1 47.88 19 PHE B CA 1
ATOM 4178 C C . PHE B 1 19 ? -13.633 25.141 -39.688 1 47.88 19 PHE B C 1
ATOM 4180 O O . PHE B 1 19 ? -12.836 25.531 -38.844 1 47.88 19 PHE B O 1
ATOM 4187 N N . GLY B 1 20 ? -14.945 25.047 -39.438 1 41.66 20 GLY B N 1
ATOM 4188 C CA . GLY B 1 20 ? -15.359 25.094 -38.031 1 41.66 20 GLY B CA 1
ATOM 4189 C C . GLY B 1 20 ? -14.742 24 -37.188 1 41.66 20 GLY B C 1
ATOM 4190 O O . GLY B 1 20 ? -14.328 24.25 -36.062 1 41.66 20 GLY B O 1
ATOM 4191 N N . ALA B 1 21 ? -14.672 22.812 -37.75 1 43.84 21 ALA B N 1
ATOM 4192 C CA . ALA B 1 21 ? -13.93 21.766 -37.062 1 43.84 21 ALA B CA 1
ATOM 4193 C C . ALA B 1 21 ? -12.445 22.109 -36.969 1 43.84 21 ALA B C 1
ATOM 4195 O O . ALA B 1 21 ? -11.797 21.859 -35.969 1 43.84 21 ALA B O 1
ATOM 4196 N N . LEU B 1 22 ? -11.891 22.641 -38 1 42.41 22 LEU B N 1
ATOM 4197 C CA . LEU B 1 22 ? -10.516 23.141 -37.906 1 42.41 22 LEU B CA 1
ATOM 4198 C C . LEU B 1 22 ? -10.414 24.281 -36.906 1 42.41 22 LEU B C 1
ATOM 4200 O O . LEU B 1 22 ? -9.461 24.344 -36.125 1 42.41 22 LEU B O 1
ATOM 4204 N N . ILE B 1 23 ? -11.211 25.25 -37.094 1 40.66 23 ILE B N 1
ATOM 4205 C CA . ILE B 1 23 ? -11.141 26.312 -36.062 1 40.66 23 ILE B CA 1
ATOM 4206 C C . ILE B 1 23 ? -11.367 25.703 -34.688 1 40.66 23 ILE B C 1
ATOM 4208 O O . ILE B 1 23 ? -10.641 26.016 -33.75 1 40.66 23 ILE B O 1
ATOM 4212 N N . ILE B 1 24 ? -12.398 24.859 -34.625 1 39.5 24 ILE B N 1
ATOM 4213 C CA . ILE B 1 24 ? -12.555 24.234 -33.312 1 39.5 24 ILE B CA 1
ATOM 4214 C C . ILE B 1 24 ? -11.336 23.375 -33 1 39.5 24 ILE B C 1
ATOM 4216 O O . ILE B 1 24 ? -10.781 23.438 -31.891 1 39.5 24 ILE B O 1
ATOM 4220 N N . ASN B 1 25 ? -10.906 22.656 -33.938 1 39 25 ASN B N 1
ATOM 4221 C CA . ASN B 1 25 ? -9.672 21.891 -33.75 1 39 25 ASN B CA 1
ATOM 4222 C C . ASN B 1 25 ? -8.469 22.812 -33.594 1 39 25 ASN B C 1
ATOM 4224 O O . ASN B 1 25 ? -7.602 22.594 -32.75 1 39 25 ASN B O 1
ATOM 4228 N N . THR B 1 26 ? -8.242 23.656 -34.531 1 38.72 26 THR B N 1
ATOM 4229 C CA . THR B 1 26 ? -7.168 24.625 -34.312 1 38.72 26 THR B CA 1
ATOM 4230 C C . THR B 1 26 ? -7.379 25.422 -33.031 1 38.72 26 THR B C 1
ATOM 4232 O O . THR B 1 26 ? -6.43 25.656 -32.281 1 38.72 26 THR B O 1
ATOM 4235 N N . ASN B 1 27 ? -8.594 25.859 -32.781 1 34.78 27 ASN B N 1
ATOM 4236 C CA . ASN B 1 27 ? -8.766 26.516 -31.484 1 34.78 27 ASN B CA 1
ATOM 4237 C C . ASN B 1 27 ? -8.555 25.531 -30.344 1 34.78 27 ASN B C 1
ATOM 4239 O O . ASN B 1 27 ? -7.973 25.891 -29.312 1 34.78 27 ASN B O 1
ATOM 4243 N N . ILE B 1 28 ? -9.031 24.297 -30.484 1 36.75 28 ILE B N 1
ATOM 4244 C CA . ILE B 1 28 ? -8.586 23.281 -29.531 1 36.75 28 ILE B CA 1
ATOM 4245 C C . ILE B 1 28 ? -7.086 23.031 -29.688 1 36.75 28 ILE B C 1
ATOM 4247 O O . ILE B 1 28 ? -6.348 22.984 -28.703 1 36.75 28 ILE B O 1
ATOM 4251 N N . MET B 1 29 ? -6.609 22.75 -30.859 1 34.81 29 MET B N 1
ATOM 4252 C CA . MET B 1 29 ? -5.172 22.625 -31.094 1 34.81 29 MET B CA 1
ATOM 4253 C C . MET B 1 29 ? -4.445 23.922 -30.719 1 34.81 29 MET B C 1
ATOM 4255 O O . MET B 1 29 ? -3.38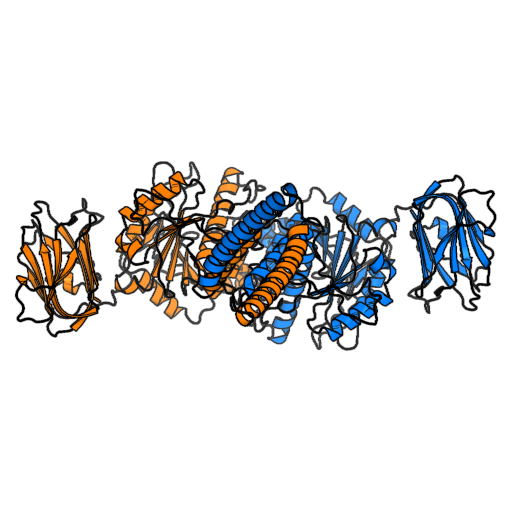1 23.875 -30.109 1 34.81 29 MET B O 1
ATOM 4259 N N . LEU B 1 30 ? -4.801 24.906 -31.281 1 35.62 30 LEU B N 1
ATOM 4260 C CA . LEU B 1 30 ? -4.188 26.156 -30.859 1 35.62 30 LEU B CA 1
ATOM 4261 C C . LEU B 1 30 ? -4.441 26.422 -29.375 1 35.62 30 LEU B C 1
ATOM 4263 O O . LEU B 1 30 ? -3.574 26.938 -28.672 1 35.62 30 LEU B O 1
ATOM 4267 N N . SER B 1 31 ? -5.633 26.109 -28.906 1 31.09 31 SER B N 1
ATOM 4268 C CA . SER B 1 31 ? -5.723 26.109 -27.453 1 31.09 31 SER B CA 1
ATOM 4269 C C . SER B 1 31 ? -4.922 24.953 -26.844 1 31.09 31 SER B C 1
ATOM 4271 O O . SER B 1 31 ? -4.305 25.109 -25.797 1 31.09 31 SER B O 1
ATOM 4273 N N . VAL B 1 32 ? -4.879 23.781 -27.453 1 29.78 32 VAL B N 1
ATOM 4274 C CA . VAL B 1 32 ? -3.883 22.766 -27.125 1 29.78 32 VAL B CA 1
ATOM 4275 C C . VAL B 1 32 ? -2.539 23.141 -27.75 1 29.78 32 VAL B C 1
ATOM 4277 O O . VAL B 1 32 ? -1.487 22.922 -27.141 1 29.78 32 VAL B O 1
ATOM 4280 N N . HIS B 1 33 ? -2.393 23.281 -28.969 1 31.39 33 HIS B N 1
ATOM 4281 C CA . HIS B 1 33 ? -1.151 23.75 -29.578 1 31.39 33 HIS B CA 1
ATOM 4282 C C . HIS B 1 33 ? -0.569 24.938 -28.812 1 31.39 33 HIS B C 1
ATOM 4284 O O . HIS B 1 33 ? 0.646 25.141 -28.812 1 31.39 33 HIS B O 1
ATOM 4290 N N . ASN B 1 34 ? -1.303 25.953 -28.578 1 30.44 34 ASN B N 1
ATOM 4291 C CA . ASN B 1 34 ? -0.58 26.891 -27.719 1 30.44 34 ASN B CA 1
ATOM 4292 C C . ASN B 1 34 ? 0.002 26.188 -26.5 1 30.44 34 ASN B C 1
ATOM 4294 O O . ASN B 1 34 ? 0.906 26.719 -25.844 1 30.44 34 ASN B O 1
ATOM 4298 N N . VAL B 1 35 ? -0.604 25.078 -25.844 1 28.39 35 VAL B N 1
ATOM 4299 C CA . VAL B 1 35 ? 0.26 24.359 -24.906 1 28.39 35 VAL B CA 1
ATOM 4300 C C . VAL B 1 35 ? 0.824 23.109 -25.578 1 28.39 35 VAL B C 1
ATOM 4302 O O . VAL B 1 35 ? 1.979 22.75 -25.359 1 28.39 35 VAL B O 1
ATOM 4305 N N . VAL B 1 36 ? 0.091 21.859 -26.047 1 27.44 36 VAL B N 1
ATOM 4306 C CA . VAL B 1 36 ? 0.782 20.641 -26.484 1 27.44 36 VAL B CA 1
ATOM 4307 C C . VAL B 1 36 ? 0.852 20.609 -28 1 27.44 36 VAL B C 1
ATOM 4309 O O . VAL B 1 36 ? -0.118 20.953 -28.688 1 27.44 36 VAL B O 1
ATOM 4312 N N . SER B 1 37 ? 1.952 20.344 -28.641 1 30.91 37 SER B N 1
ATOM 4313 C CA . SER B 1 37 ? 2.322 20.266 -30.062 1 30.91 37 SER B CA 1
ATOM 4314 C C . SER B 1 37 ? 1.524 19.188 -30.781 1 30.91 37 SER B C 1
ATOM 4316 O O . SER B 1 37 ? 1.049 18.234 -30.156 1 30.91 37 SER B O 1
ATOM 4318 N N . LYS B 1 38 ? 1.02 19.078 -32.156 1 32.91 38 LYS B N 1
ATOM 4319 C CA . LYS B 1 38 ? 0.261 18.234 -33.094 1 32.91 38 LYS B CA 1
ATOM 4320 C C . LYS B 1 38 ? 0.679 16.781 -32.969 1 32.91 38 LYS B C 1
ATOM 4322 O O . LYS B 1 38 ? -0.166 15.883 -33.031 1 32.91 38 LYS B O 1
ATOM 4327 N N . LYS B 1 39 ? 1.814 16.391 -33.094 1 31.48 39 LYS B N 1
ATOM 4328 C CA . LYS B 1 39 ? 2.432 15.07 -33.094 1 31.48 39 LYS B CA 1
ATOM 4329 C C . LYS B 1 39 ? 2.049 14.281 -31.844 1 31.48 39 LYS B C 1
ATOM 4331 O O . LYS B 1 39 ? 1.868 13.062 -31.906 1 31.48 39 LYS B O 1
ATOM 4336 N N . ARG B 1 40 ? 1.756 14.914 -30.828 1 30.36 40 ARG B N 1
ATOM 4337 C CA . ARG B 1 40 ? 1.562 14.32 -29.516 1 30.36 40 ARG B CA 1
ATOM 4338 C C . ARG B 1 40 ? 0.119 13.859 -29.328 1 30.36 40 ARG B C 1
ATOM 4340 O O . ARG B 1 40 ? -0.14 12.875 -28.625 1 30.36 40 ARG B O 1
ATOM 4347 N N . LEU B 1 41 ? -0.759 14.422 -30.031 1 31.61 41 LEU B N 1
ATOM 4348 C CA . LEU B 1 41 ? -2.178 14.117 -29.891 1 31.61 41 LEU B CA 1
ATOM 4349 C C . LEU B 1 41 ? -2.502 12.766 -30.516 1 31.61 41 LEU B C 1
ATOM 4351 O O . LEU B 1 41 ? -3.242 11.969 -29.938 1 31.61 41 LEU B O 1
ATOM 4355 N N . SER B 1 42 ? -2.057 12.445 -31.625 1 32.03 42 SER B N 1
ATOM 4356 C CA . SER B 1 42 ? -2.293 11.203 -32.344 1 32.03 42 SER B CA 1
ATOM 4357 C C . SER B 1 42 ? -1.833 9.992 -31.547 1 32.03 42 SER B C 1
ATOM 4359 O O . SER B 1 42 ? -2.537 8.984 -31.469 1 32.03 42 SER B O 1
ATOM 4361 N N . SER B 1 43 ? -0.834 10.047 -30.875 1 33.09 43 SER B N 1
ATOM 4362 C CA . SER B 1 43 ? -0.237 8.953 -30.109 1 33.09 43 SER B CA 1
ATOM 4363 C C . SER B 1 43 ? -1.021 8.672 -28.828 1 33.09 43 SER B C 1
ATOM 4365 O O . SER B 1 43 ? -1.133 7.523 -28.406 1 33.09 43 SER B O 1
ATOM 4367 N N . MET B 1 44 ? -1.773 9.594 -28.438 1 30.91 44 MET B N 1
ATOM 4368 C CA . MET B 1 44 ? -2.484 9.5 -27.156 1 30.91 44 MET B CA 1
ATOM 4369 C C . MET B 1 44 ? -3.791 8.734 -27.328 1 30.91 44 MET B C 1
ATOM 4371 O O . MET B 1 44 ? -4.141 7.91 -26.469 1 30.91 44 MET B O 1
ATOM 4375 N N . PHE B 1 45 ? -4.527 8.875 -28.391 1 34.34 45 PHE B N 1
ATOM 4376 C CA . PHE B 1 45 ? -5.793 8.18 -28.609 1 34.34 45 PHE B CA 1
ATOM 4377 C C . PHE B 1 45 ? -5.566 6.684 -28.797 1 34.34 45 PHE B C 1
ATOM 4379 O O . PHE B 1 45 ? -6.285 5.871 -28.219 1 34.34 45 PHE B O 1
ATOM 4386 N N . HIS B 1 46 ? -4.652 6.246 -29.578 1 32.94 46 HIS B N 1
ATOM 4387 C CA . HIS B 1 46 ? -4.309 4.844 -29.766 1 32.94 46 HIS B CA 1
ATOM 4388 C C . HIS B 1 46 ? -3.959 4.176 -28.438 1 32.94 46 HIS B C 1
ATOM 4390 O O . HIS B 1 46 ? -4.371 3.045 -28.172 1 32.94 46 HIS B O 1
ATOM 4396 N N . ASP B 1 47 ? -3.438 4.91 -27.547 1 35.59 47 ASP B N 1
ATOM 4397 C CA . ASP B 1 47 ? -2.998 4.371 -26.266 1 35.59 47 ASP B CA 1
ATOM 4398 C C . ASP B 1 47 ? -4.176 4.223 -25.297 1 35.59 47 ASP B C 1
ATOM 4400 O O . ASP B 1 47 ? -4.293 3.207 -24.609 1 35.59 47 ASP B O 1
ATOM 4404 N N . GLU B 1 48 ? -5.199 4.996 -25.328 1 35.12 48 GLU B N 1
ATOM 4405 C CA . GLU B 1 48 ? -6.309 4.926 -24.391 1 35.12 48 GLU B CA 1
ATOM 4406 C C . GLU B 1 48 ? -7.277 3.805 -24.75 1 35.12 48 GLU B C 1
ATOM 4408 O O . GLU B 1 48 ? -7.75 3.074 -23.875 1 35.12 48 GLU B O 1
ATOM 4413 N N . LEU B 1 49 ? -7.66 3.549 -25.969 1 34.19 49 LEU B N 1
ATOM 4414 C CA . LEU B 1 49 ? -8.508 2.441 -26.391 1 34.19 49 LEU B CA 1
ATOM 4415 C C . LEU B 1 49 ? -7.852 1.102 -26.078 1 34.19 49 LEU B C 1
ATOM 4417 O O . LEU B 1 49 ? -8.516 0.178 -25.594 1 34.19 49 LEU B O 1
ATOM 4421 N N . ARG B 1 50 ? -6.617 0.939 -26.234 1 34.31 50 ARG B N 1
ATOM 4422 C CA . ARG B 1 50 ? -5.891 -0.25 -25.797 1 34.31 50 ARG B CA 1
ATOM 4423 C C . ARG B 1 50 ? -6.043 -0.467 -24.297 1 34.31 50 ARG B C 1
ATOM 4425 O O . ARG B 1 50 ? -6.227 -1.599 -23.844 1 34.31 50 ARG B O 1
ATOM 4432 N N . HIS B 1 51 ? -6.16 0.575 -23.578 1 33.12 51 HIS B N 1
ATOM 4433 C CA . HIS B 1 51 ? -6.254 0.434 -22.125 1 33.12 51 HIS B CA 1
ATOM 4434 C C . HIS B 1 51 ? -7.656 -0 -21.703 1 33.12 51 HIS B C 1
ATOM 4436 O O . HIS B 1 51 ? -7.809 -0.875 -20.844 1 33.12 51 HIS B O 1
ATOM 4442 N N . VAL B 1 52 ? -8.797 0.452 -22.188 1 32 52 VAL B N 1
ATOM 4443 C CA . VAL B 1 52 ? -10.141 0.058 -21.797 1 32 52 VAL B CA 1
ATOM 4444 C C . VAL B 1 52 ? -10.391 -1.397 -22.188 1 32 52 VAL B C 1
ATOM 4446 O O . VAL B 1 52 ? -10.914 -2.178 -21.375 1 32 52 VAL B O 1
ATOM 4449 N N . LEU B 1 53 ? -10.188 -1.823 -23.375 1 30.86 53 LEU B N 1
ATOM 4450 C CA . LEU B 1 53 ? -10.32 -3.221 -23.781 1 30.86 53 LEU B CA 1
ATOM 4451 C C . LEU B 1 53 ? -9.383 -4.109 -22.969 1 30.86 53 LEU B C 1
ATOM 4453 O O . LEU B 1 53 ? -9.719 -5.254 -22.656 1 30.86 53 LEU B O 1
ATOM 4457 N N . TYR B 1 54 ? -8.25 -3.637 -22.641 1 31.66 54 TYR B N 1
ATOM 4458 C CA . TYR B 1 54 ? -7.383 -4.324 -21.688 1 31.66 54 TYR B CA 1
ATOM 4459 C C . TYR B 1 54 ? -8.023 -4.363 -20.297 1 31.66 54 TYR B C 1
ATOM 4461 O O . TYR B 1 54 ? -7.957 -5.383 -19.609 1 31.66 54 TYR B O 1
ATOM 4469 N N . ASP B 1 55 ? -8.656 -3.398 -19.75 1 31.44 55 ASP B N 1
ATOM 4470 C CA . ASP B 1 55 ? -9.25 -3.395 -18.422 1 31.44 55 ASP B CA 1
ATOM 4471 C C . ASP B 1 55 ? -10.367 -4.43 -18.328 1 31.44 55 ASP B C 1
ATOM 4473 O O . ASP B 1 55 ? -10.539 -5.066 -17.281 1 31.44 55 ASP B O 1
ATOM 4477 N N . ILE B 1 56 ? -11.461 -4.527 -19.047 1 29.05 56 ILE B N 1
ATOM 4478 C CA . ILE B 1 56 ? -12.438 -5.609 -19.078 1 29.05 56 ILE B CA 1
ATOM 4479 C C . ILE B 1 56 ? -11.727 -6.941 -19.312 1 29.05 56 ILE B C 1
ATOM 4481 O O . ILE B 1 56 ? -12.07 -7.949 -18.672 1 29.05 56 ILE B O 1
ATOM 4485 N N . ASN B 1 57 ? -11.219 -7.141 -20.516 1 30.28 57 ASN B N 1
ATOM 4486 C CA . ASN B 1 57 ? -10.609 -8.43 -20.812 1 30.28 57 ASN B CA 1
ATOM 4487 C C . ASN B 1 57 ? -9.297 -8.617 -20.047 1 30.28 57 ASN B C 1
ATOM 4489 O O . ASN B 1 57 ? -8.672 -9.68 -20.141 1 30.28 57 ASN B O 1
ATOM 4493 N N . GLY B 1 58 ? -9.047 -8.391 -18.60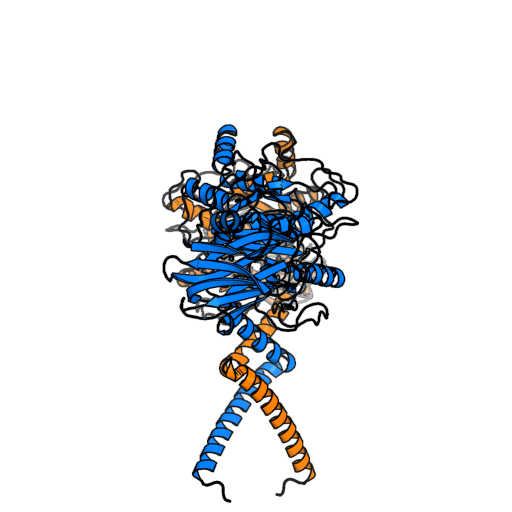9 1 31.78 58 GLY B N 1
ATOM 4494 C CA . GLY B 1 58 ? -7.977 -8.664 -17.672 1 31.78 58 GLY B CA 1
ATOM 4495 C C . GLY B 1 58 ? -6.605 -8.281 -18.188 1 31.78 58 GLY B C 1
ATOM 4496 O O . GLY B 1 58 ? -6.5 -7.602 -19.219 1 31.78 58 GLY B O 1
ATOM 4497 N N . PRO B 1 59 ? -5.289 -8.867 -17.547 1 30.91 59 PRO B N 1
ATOM 4498 C CA . PRO B 1 59 ? -3.844 -8.625 -17.516 1 30.91 59 PRO B CA 1
ATOM 4499 C C . PRO B 1 59 ? -3.297 -8.156 -18.859 1 30.91 59 PRO B C 1
ATOM 4501 O O . PRO B 1 59 ? -2.406 -7.305 -18.906 1 30.91 59 PRO B O 1
ATOM 4504 N N . PHE B 1 60 ? -2.73 -8.883 -19.875 1 31.33 60 PHE B N 1
ATOM 4505 C CA . PHE B 1 60 ? -1.684 -8.711 -20.891 1 31.33 60 PHE B CA 1
ATOM 4506 C C . PHE B 1 60 ? -2.223 -7.988 -22.109 1 31.33 60 PHE B C 1
ATOM 4508 O O . PHE B 1 60 ? -2.877 -8.594 -22.953 1 31.33 60 PHE B O 1
ATOM 4515 N N . TYR B 1 61 ? -2.58 -6.871 -21.906 1 33.22 61 TYR B N 1
ATOM 4516 C CA . TYR B 1 61 ? -2.924 -6.27 -23.188 1 33.22 61 TYR B CA 1
ATOM 4517 C C . TYR B 1 61 ? -1.681 -6.062 -24.047 1 33.22 61 TYR B C 1
ATOM 4519 O O . TYR B 1 61 ? -0.702 -5.461 -23.594 1 33.22 61 TYR B O 1
ATOM 4527 N N . ARG B 1 62 ? -1.418 -6.777 -25.016 1 33.75 62 ARG B N 1
ATOM 4528 C CA . ARG B 1 62 ? -0.34 -7.07 -25.953 1 33.75 62 ARG B CA 1
ATOM 4529 C C . ARG B 1 62 ? -0.19 -5.957 -26.984 1 33.75 62 ARG B C 1
ATOM 4531 O O . ARG B 1 62 ? -1.163 -5.57 -27.641 1 33.75 62 ARG B O 1
ATOM 4538 N N . ARG B 1 63 ? 0.556 -4.91 -26.625 1 34.69 63 ARG B N 1
ATOM 4539 C CA . ARG B 1 63 ? 0.985 -4.352 -27.891 1 34.69 63 ARG B CA 1
ATOM 4540 C C . ARG B 1 63 ? 1.967 -5.285 -28.594 1 34.69 63 ARG B C 1
ATOM 4542 O O . ARG B 1 63 ? 2.941 -5.738 -28 1 34.69 63 ARG B O 1
ATOM 4549 N N . ASN B 1 64 ? 1.675 -5.816 -29.594 1 36.72 64 ASN B N 1
ATOM 4550 C CA . ASN B 1 64 ? 2.4 -6.832 -30.344 1 36.72 64 ASN B CA 1
ATOM 4551 C C . ASN B 1 64 ? 3.725 -6.293 -30.875 1 36.72 64 ASN B C 1
ATOM 4553 O O . ASN B 1 64 ? 3.82 -5.926 -32.062 1 36.72 64 ASN B O 1
ATOM 4557 N N . GLU B 1 65 ? 4.27 -5.293 -30.141 1 40.25 65 GLU B N 1
ATOM 4558 C CA . GLU B 1 65 ? 5.562 -5.305 -30.812 1 40.25 65 GLU B CA 1
ATOM 4559 C C . GLU B 1 65 ? 6.348 -6.57 -30.484 1 40.25 65 GLU B C 1
ATOM 4561 O O . GLU B 1 65 ? 6.582 -6.867 -29.312 1 40.25 65 GLU B O 1
ATOM 4566 N N . ILE B 1 66 ? 6.336 -7.449 -31.312 1 41.25 66 ILE B N 1
ATOM 4567 C CA . ILE B 1 66 ? 7.059 -8.719 -31.281 1 41.25 66 ILE B CA 1
ATOM 4568 C C . ILE B 1 66 ? 8.562 -8.453 -31.312 1 41.25 66 ILE B C 1
ATOM 4570 O O . ILE B 1 66 ? 9.055 -7.773 -32.219 1 41.25 66 ILE B O 1
ATOM 4574 N N . GLU B 1 67 ? 9.117 -8.273 -30.141 1 47.56 67 GLU B N 1
ATOM 4575 C CA . GLU B 1 67 ? 10.57 -8.352 -30.234 1 47.56 67 GLU B CA 1
ATOM 4576 C C . GLU B 1 67 ? 11.008 -9.68 -30.859 1 47.56 67 GLU B C 1
ATOM 4578 O O . GLU B 1 67 ? 10.594 -10.75 -30.406 1 47.56 67 GLU B O 1
ATOM 4583 N N . ILE B 1 68 ? 11.516 -9.461 -31.969 1 42.94 68 ILE B N 1
ATOM 4584 C CA . ILE B 1 68 ? 11.938 -10.578 -32.812 1 42.94 68 ILE B CA 1
ATOM 4585 C C . ILE B 1 68 ? 13.031 -11.367 -32.094 1 42.94 68 ILE B C 1
ATOM 4587 O O . ILE B 1 68 ? 14.125 -10.852 -31.859 1 42.94 68 ILE B O 1
ATOM 4591 N N . ASN B 1 69 ? 12.57 -12.148 -31.203 1 43.81 69 ASN B N 1
ATOM 4592 C CA . ASN B 1 69 ? 13.508 -13.203 -30.828 1 43.81 69 ASN B CA 1
ATOM 4593 C C . ASN B 1 69 ? 13.508 -14.344 -31.828 1 43.81 69 ASN B C 1
ATOM 4595 O O . ASN B 1 69 ? 12.578 -15.148 -31.859 1 43.81 69 ASN B O 1
ATOM 4599 N N . LYS B 1 70 ? 14.422 -14.336 -32.688 1 50.66 70 LYS B N 1
ATOM 4600 C CA . LYS B 1 70 ? 14.57 -15.227 -33.844 1 50.66 70 LYS B CA 1
ATOM 4601 C C . LYS B 1 70 ? 14.477 -16.688 -33.406 1 50.66 70 LYS B C 1
ATOM 4603 O O . LYS B 1 70 ? 14.312 -17.562 -34.25 1 50.66 70 LYS B O 1
ATOM 4608 N N . GLN B 1 71 ? 14.508 -16.844 -32.094 1 50.28 71 GLN B N 1
ATOM 4609 C CA . GLN B 1 71 ? 14.477 -18.25 -31.703 1 50.28 71 GLN B CA 1
ATOM 4610 C C . GLN B 1 71 ? 13.047 -18.719 -31.438 1 50.28 71 GLN B C 1
ATOM 4612 O O . GLN B 1 71 ? 12.812 -19.906 -31.234 1 50.28 71 GLN B O 1
ATOM 4617 N N . LEU B 1 72 ? 12.148 -17.766 -31.375 1 55 72 LEU B N 1
ATOM 4618 C CA . LEU B 1 72 ? 10.766 -18.141 -31.094 1 55 72 LEU B CA 1
ATOM 4619 C C . LEU B 1 72 ? 9.891 -17.922 -32.312 1 55 72 LEU B C 1
ATOM 4621 O O . LEU B 1 72 ? 10.141 -17.016 -33.125 1 55 72 LEU B O 1
ATOM 4625 N N . PRO B 1 73 ? 9.086 -18.875 -32.5 1 49.84 73 PRO B N 1
ATOM 4626 C CA . PRO B 1 73 ? 8.109 -18.578 -33.562 1 49.84 73 PRO B CA 1
ATOM 4627 C C . PRO B 1 73 ? 7.344 -17.281 -33.312 1 49.84 73 PRO B C 1
ATOM 4629 O O . PRO B 1 73 ? 7.227 -16.828 -32.156 1 49.84 73 PRO B O 1
ATOM 4632 N N . LEU B 1 74 ? 7.039 -16.547 -34.312 1 44.28 74 LEU B N 1
ATOM 4633 C CA . LEU B 1 74 ? 6.422 -15.219 -34.344 1 44.28 74 LEU B CA 1
ATOM 4634 C C . LEU B 1 74 ? 5.305 -15.133 -33.312 1 44.28 74 LEU B C 1
ATOM 4636 O O . LEU B 1 74 ? 5.195 -14.141 -32.594 1 44.28 74 LEU B O 1
ATOM 4640 N N . GLY B 1 75 ? 4.504 -16.156 -33.219 1 44.41 75 GLY B N 1
ATOM 4641 C CA . GLY B 1 75 ? 3.342 -16.094 -32.344 1 44.41 75 GLY B CA 1
ATOM 4642 C C . GLY B 1 75 ? 3.699 -16.125 -30.875 1 44.41 75 GLY B C 1
ATOM 4643 O O . GLY B 1 75 ? 2.863 -15.82 -30.016 1 44.41 75 GLY B O 1
ATOM 4644 N N . HIS B 1 76 ? 4.828 -16.5 -30.625 1 44.59 76 HIS B N 1
ATOM 4645 C CA . HIS B 1 76 ? 5.234 -16.625 -29.234 1 44.59 76 HIS B CA 1
ATOM 4646 C C . HIS B 1 76 ? 6.336 -15.633 -28.875 1 44.59 76 HIS B C 1
ATOM 4648 O O . HIS B 1 76 ? 7.047 -15.812 -27.891 1 44.59 76 HIS B O 1
ATOM 4654 N N . MET B 1 77 ? 6.43 -14.742 -29.719 1 46.59 77 MET B N 1
ATOM 4655 C CA . MET B 1 77 ? 7.406 -13.695 -29.438 1 46.59 77 MET B CA 1
ATOM 4656 C C . MET B 1 77 ? 6.98 -12.867 -28.234 1 46.59 77 MET B C 1
ATOM 4658 O O . MET B 1 77 ? 5.801 -12.531 -28.094 1 46.59 77 MET B O 1
ATOM 4662 N N . PRO B 1 78 ? 7.988 -12.805 -27.297 1 48.19 78 PRO B N 1
ATOM 4663 C CA . PRO B 1 78 ? 7.664 -11.961 -26.141 1 48.19 78 PRO B CA 1
ATOM 4664 C C . PRO B 1 78 ? 7.137 -10.586 -26.547 1 48.19 78 PRO B C 1
ATOM 4666 O O . PRO B 1 78 ? 7.645 -9.977 -27.484 1 48.19 78 PRO B O 1
ATOM 4669 N N . GLN B 1 79 ? 6.012 -10.195 -26.062 1 47.66 79 GLN B N 1
ATOM 4670 C CA . GLN B 1 79 ? 5.398 -8.906 -26.328 1 47.66 79 GLN B CA 1
ATOM 4671 C C . GLN B 1 79 ? 5.82 -7.863 -25.297 1 47.66 79 GLN B C 1
ATOM 4673 O O . GLN B 1 79 ? 5.844 -8.148 -24.094 1 47.66 79 GLN B O 1
ATOM 4678 N N . THR B 1 80 ? 6.535 -6.828 -25.812 1 44.5 80 THR B N 1
ATOM 4679 C CA . THR B 1 80 ? 6.844 -5.707 -24.922 1 44.5 80 THR B CA 1
ATOM 4680 C C . THR B 1 80 ? 5.586 -4.902 -24.609 1 44.5 80 THR B C 1
ATOM 4682 O O . THR B 1 80 ? 4.812 -4.57 -25.516 1 44.5 80 THR B O 1
ATOM 4685 N N . LEU B 1 81 ? 5.281 -4.863 -23.391 1 45.41 81 LEU B N 1
ATOM 4686 C CA . LEU B 1 81 ? 4.102 -4.137 -22.938 1 45.41 81 LEU B CA 1
ATOM 4687 C C . LEU B 1 81 ? 4.449 -2.689 -22.609 1 45.41 81 LEU B C 1
ATOM 4689 O O . LEU B 1 81 ? 5.535 -2.41 -22.094 1 45.41 81 LEU B O 1
ATOM 4693 N N . ILE B 1 82 ? 3.959 -1.632 -23.391 1 39.19 82 ILE B N 1
ATOM 4694 C CA . ILE B 1 82 ? 4.223 -0.224 -23.109 1 39.19 82 ILE B CA 1
ATOM 4695 C C . ILE B 1 82 ? 3.338 0.251 -21.969 1 39.19 82 ILE B C 1
ATOM 4697 O O . ILE B 1 82 ? 2.139 -0.037 -21.938 1 39.19 82 ILE B O 1
ATOM 4701 N N . SER B 1 83 ? 3.99 0.48 -20.922 1 40.59 83 SER B N 1
ATOM 4702 C CA . SER B 1 83 ? 3.303 1.141 -19.828 1 40.59 83 SER B CA 1
ATOM 4703 C C . SER B 1 83 ? 2.826 2.533 -20.219 1 40.59 83 SER B C 1
ATOM 4705 O O . SER B 1 83 ? 3.584 3.312 -20.797 1 40.59 83 SER B O 1
ATOM 4707 N N . GLY B 1 84 ? 1.725 2.631 -20.812 1 33.28 84 GLY B N 1
ATOM 4708 C CA . GLY B 1 84 ? 1.274 3.98 -21.109 1 33.28 84 GLY B CA 1
ATOM 4709 C C . GLY B 1 84 ? 1.479 4.949 -19.953 1 33.28 84 GLY B C 1
ATOM 4710 O O . GLY B 1 84 ? 0.971 6.07 -19.984 1 33.28 84 GLY B O 1
ATOM 4711 N N . ILE B 1 85 ? 1.695 4.398 -18.859 1 34.22 85 ILE B N 1
ATOM 4712 C CA . ILE B 1 85 ? 1.725 5.453 -17.844 1 34.22 85 ILE B CA 1
ATOM 4713 C C . ILE B 1 85 ? 3.021 6.25 -17.969 1 34.22 85 ILE B C 1
ATOM 4715 O O . ILE B 1 85 ? 4.113 5.676 -17.969 1 34.22 85 ILE B O 1
ATOM 4719 N N . ASN B 1 86 ? 3.059 7.328 -18.734 1 30.06 86 ASN B N 1
ATOM 4720 C CA . ASN B 1 86 ? 4.168 8.266 -18.656 1 30.06 86 ASN B CA 1
ATOM 4721 C C . ASN B 1 86 ? 4.801 8.266 -17.266 1 30.06 86 ASN B C 1
ATOM 4723 O O . ASN B 1 86 ? 4.09 8.281 -16.25 1 30.06 86 ASN B O 1
ATOM 4727 N N . GLN B 1 87 ? 6.141 7.809 -17.266 1 31.27 87 GLN B N 1
ATOM 4728 C CA . GLN B 1 87 ? 7.109 7.832 -16.172 1 31.27 87 GLN B CA 1
ATOM 4729 C C . GLN B 1 87 ? 7.074 9.164 -15.438 1 31.27 87 GLN B C 1
ATOM 4731 O O . GLN B 1 87 ? 7.578 10.172 -15.938 1 31.27 87 GLN B O 1
ATOM 4736 N N . ALA B 1 88 ? 6.152 9.758 -15.109 1 30 88 ALA B N 1
ATOM 4737 C CA . ALA B 1 88 ? 6.539 10.875 -14.258 1 30 88 ALA B CA 1
ATOM 4738 C C . ALA B 1 88 ? 7.676 10.484 -13.312 1 30 88 ALA B C 1
ATOM 4740 O O . ALA B 1 88 ? 7.73 9.352 -12.836 1 30 88 ALA B O 1
ATOM 4741 N N . LYS B 1 89 ? 8.922 11.234 -13.516 1 29.45 89 LYS B N 1
ATOM 4742 C CA . LYS B 1 89 ? 10.094 11.18 -12.656 1 29.45 89 LYS B CA 1
ATOM 4743 C C . LYS B 1 89 ? 9.703 10.945 -11.203 1 29.45 89 LYS B C 1
ATOM 4745 O O . LYS B 1 89 ? 8.977 11.75 -10.609 1 29.45 89 LYS B O 1
ATOM 4750 N N . ASP B 1 90 ? 9.766 9.859 -10.773 1 29.66 90 ASP B N 1
ATOM 4751 C CA . ASP B 1 90 ? 9.57 9.289 -9.445 1 29.66 90 ASP B CA 1
ATOM 4752 C C . ASP B 1 90 ? 10.508 9.938 -8.43 1 29.66 90 ASP B C 1
ATOM 4754 O O . ASP B 1 90 ? 10.719 9.406 -7.336 1 29.66 90 ASP B O 1
ATOM 4758 N N . ASP B 1 91 ? 11.273 10.984 -8.578 1 27.72 91 ASP B N 1
ATOM 4759 C CA . ASP B 1 91 ? 11.969 10.914 -7.297 1 27.72 91 ASP B CA 1
ATOM 4760 C C . ASP B 1 91 ? 11 10.547 -6.172 1 27.72 91 ASP B C 1
ATOM 4762 O O . ASP B 1 91 ? 11.18 10.984 -5.031 1 27.72 91 ASP B O 1
ATOM 4766 N N . ILE B 1 92 ? 9.922 10.516 -6.383 1 31.7 92 ILE B N 1
ATOM 4767 C CA . ILE B 1 92 ? 8.898 10.055 -5.453 1 31.7 92 ILE B CA 1
ATOM 4768 C C . ILE B 1 92 ? 9.273 8.68 -4.906 1 31.7 92 ILE B C 1
ATOM 4770 O O . ILE B 1 92 ? 9.055 7.664 -5.566 1 31.7 92 ILE B O 1
ATOM 4774 N N . ASP B 1 93 ? 10.539 8.398 -4.551 1 31.36 93 ASP B N 1
ATOM 4775 C CA . ASP B 1 93 ? 11.359 7.301 -4.039 1 31.36 93 ASP B CA 1
ATOM 4776 C C . ASP B 1 93 ? 10.523 6.344 -3.188 1 31.36 93 ASP B C 1
ATOM 4778 O O . ASP B 1 93 ? 10.586 5.129 -3.373 1 31.36 93 ASP B O 1
ATOM 4782 N N . ALA B 1 94 ? 10.562 6.578 -1.834 1 31.14 94 ALA B N 1
ATOM 4783 C CA . ALA B 1 94 ? 10.672 5.441 -0.922 1 31.14 94 ALA B CA 1
ATOM 4784 C C . ALA B 1 94 ? 9.469 4.512 -1.064 1 31.14 94 ALA B C 1
ATOM 4786 O O . ALA B 1 94 ? 9.609 3.287 -1.017 1 31.14 94 ALA B O 1
ATOM 4787 N N . SER B 1 95 ? 8.25 4.879 -0.64 1 34.69 95 SER B N 1
ATOM 4788 C CA . SER B 1 95 ? 7.348 3.736 -0.517 1 34.69 95 SER B CA 1
ATOM 4789 C C . SER B 1 95 ? 6.84 3.281 -1.882 1 34.69 95 SER B C 1
ATOM 4791 O O . SER B 1 95 ? 6.359 4.094 -2.672 1 34.69 95 SER B O 1
ATOM 4793 N N . PRO B 1 96 ? 7.508 2.346 -2.609 1 39.59 96 PRO B N 1
ATOM 4794 C CA . PRO B 1 96 ? 7.008 1.687 -3.818 1 39.59 96 PRO B CA 1
ATOM 4795 C C . PRO B 1 96 ? 5.508 1.899 -4.027 1 39.59 96 PRO B C 1
ATOM 4797 O O . PRO B 1 96 ? 4.918 1.307 -4.934 1 39.59 96 PRO B O 1
ATOM 4800 N N . PHE B 1 97 ? 4.859 2.303 -3.033 1 40.62 97 PHE B N 1
ATOM 4801 C CA . PHE B 1 97 ? 3.428 2.191 -3.299 1 40.62 97 PHE B CA 1
ATOM 4802 C C . PHE B 1 97 ? 3.088 2.752 -4.672 1 40.62 97 PHE B C 1
ATOM 4804 O O . PHE B 1 97 ? 3.863 3.518 -5.246 1 40.62 97 PHE B O 1
ATOM 4811 N N . LEU B 1 98 ? 1.856 2.117 -5.027 1 44.41 98 LEU B N 1
ATOM 4812 C CA . LEU B 1 98 ? 0.997 1.832 -6.172 1 44.41 98 LEU B CA 1
ATOM 4813 C C . LEU B 1 98 ? 0.732 3.098 -6.98 1 44.41 98 LEU B C 1
ATOM 4815 O O . LEU B 1 98 ? 0.121 3.039 -8.055 1 44.41 98 LEU B O 1
ATOM 4819 N N . TYR B 1 99 ? 1.422 4.203 -6.289 1 42.12 99 TYR B N 1
ATOM 4820 C CA . TYR B 1 99 ? 0.839 5.301 -7.055 1 42.12 99 TYR B CA 1
ATOM 4821 C C . TYR B 1 99 ? 1.688 5.621 -8.281 1 42.12 99 TYR B C 1
ATOM 4823 O O . TYR B 1 99 ? 2.91 5.738 -8.18 1 42.12 99 TYR B O 1
ATOM 4831 N N . GLN B 1 100 ? 1.345 5.238 -9.266 1 46.75 100 GLN B N 1
ATOM 4832 C CA . GLN B 1 100 ? 1.691 5.684 -10.609 1 46.75 100 GLN B CA 1
ATOM 4833 C C . GLN B 1 100 ? 2.709 4.746 -11.25 1 46.75 100 GLN B C 1
ATOM 4835 O O . GLN B 1 100 ? 3.275 5.066 -12.305 1 46.75 100 GLN B O 1
ATOM 4840 N N . LYS B 1 101 ? 3.043 3.678 -10.523 1 52.25 101 LYS B N 1
ATOM 4841 C CA . LYS B 1 101 ? 4.008 2.791 -11.172 1 52.25 101 LYS B CA 1
ATOM 4842 C C . LYS B 1 101 ? 3.33 1.896 -12.203 1 52.25 101 LYS B C 1
ATOM 4844 O O . LYS B 1 101 ? 2.156 1.545 -12.055 1 52.25 101 LYS B O 1
ATOM 4849 N N . ASN B 1 102 ? 4.141 1.83 -13.258 1 55.69 102 ASN B N 1
ATOM 4850 C CA . ASN B 1 102 ? 3.734 0.852 -14.266 1 55.69 102 ASN B CA 1
ATOM 4851 C C . ASN B 1 102 ? 4.043 -0.573 -13.812 1 55.69 102 ASN B C 1
ATOM 4853 O O . ASN B 1 102 ? 5.203 -0.91 -13.562 1 55.69 102 ASN B O 1
ATOM 4857 N N . PHE B 1 103 ? 3.051 -1.395 -13.594 1 66.56 103 PHE B N 1
ATOM 4858 C CA . PHE B 1 103 ? 3.258 -2.764 -13.141 1 66.56 103 PHE B CA 1
ATOM 4859 C C . PHE B 1 103 ? 3.045 -3.752 -14.281 1 66.56 103 PHE B C 1
ATOM 4861 O O . PHE B 1 103 ? 3.039 -4.965 -14.062 1 66.56 103 PHE B O 1
ATOM 4868 N N . THR B 1 104 ? 3.012 -3.176 -15.445 1 67.88 104 THR B N 1
ATOM 4869 C CA . THR B 1 104 ? 2.861 -4.051 -16.609 1 67.88 104 THR B CA 1
ATOM 4870 C C . THR B 1 104 ? 4.188 -4.719 -16.953 1 67.88 104 THR B C 1
ATOM 4872 O O . THR B 1 104 ? 5.211 -4.043 -17.094 1 67.88 104 THR B O 1
ATOM 4875 N N . PRO B 1 105 ? 4.164 -6.055 -17.094 1 79.06 105 PRO B N 1
ATOM 4876 C CA . PRO B 1 105 ? 5.406 -6.723 -17.484 1 79.06 105 PRO B CA 1
ATOM 4877 C C . PRO B 1 105 ? 5.969 -6.191 -18.812 1 79.06 105 PRO B C 1
ATOM 4879 O O . PRO B 1 105 ? 5.207 -5.812 -19.703 1 79.06 105 PRO B O 1
ATOM 4882 N N . SER B 1 106 ? 7.312 -6.121 -18.969 1 76.06 106 SER B N 1
ATOM 4883 C CA . SER B 1 106 ? 7.969 -5.652 -20.188 1 76.06 106 SER B CA 1
ATOM 4884 C C . SER B 1 106 ? 7.832 -6.668 -21.312 1 76.06 106 SER B C 1
ATOM 4886 O O . SER B 1 106 ? 7.617 -6.293 -22.469 1 76.06 106 SER B O 1
ATOM 4888 N N . VAL B 1 107 ? 8.086 -7.922 -21 1 80.31 107 VAL B N 1
ATOM 4889 C CA . VAL B 1 107 ? 7.992 -9.016 -21.969 1 80.31 107 VAL B CA 1
ATOM 4890 C C . VAL B 1 107 ? 7.133 -10.141 -21.391 1 80.31 107 VAL B C 1
ATOM 4892 O O . VAL B 1 107 ? 7.211 -10.445 -20.203 1 80.31 107 VAL B O 1
ATOM 4895 N N . VAL B 1 108 ? 6.273 -10.656 -22.25 1 84.31 108 VAL B N 1
ATOM 4896 C CA . VAL B 1 108 ? 5.43 -11.781 -21.859 1 84.31 108 VAL B CA 1
ATOM 4897 C C . VAL B 1 108 ? 5.547 -12.898 -22.891 1 84.31 108 VAL B C 1
ATOM 4899 O O . VAL B 1 108 ? 5.43 -12.656 -24.094 1 84.31 108 VAL B O 1
ATOM 4902 N N . LEU B 1 109 ? 5.91 -14.047 -22.453 1 86.06 109 LEU B N 1
ATOM 4903 C CA . LEU B 1 109 ? 5.852 -15.266 -23.25 1 86.06 109 LEU B CA 1
ATOM 4904 C C . LEU B 1 109 ? 4.637 -16.109 -22.875 1 86.06 109 LEU B C 1
ATOM 4906 O O . LEU B 1 109 ? 4.426 -16.406 -21.688 1 86.06 109 LEU B O 1
ATOM 4910 N N . GLY B 1 110 ? 3.814 -16.484 -23.859 1 83.5 110 GLY B N 1
ATOM 4911 C CA . GLY B 1 110 ? 2.623 -17.281 -23.625 1 83.5 110 GLY B CA 1
ATOM 4912 C C . GLY B 1 110 ? 1.374 -16.453 -23.422 1 83.5 110 GLY B C 1
ATOM 4913 O O . GLY B 1 110 ? 1.436 -15.359 -22.844 1 83.5 110 GLY B O 1
ATOM 4914 N N . HIS B 1 111 ? 0.262 -16.906 -23.781 1 76.38 111 HIS B N 1
ATOM 4915 C CA . HIS B 1 111 ? -0.977 -16.141 -23.75 1 76.38 111 HIS B CA 1
ATOM 4916 C C . HIS B 1 111 ? -1.768 -16.422 -22.484 1 76.38 111 HIS B C 1
ATOM 4918 O O . HIS B 1 111 ? -2.686 -15.672 -22.141 1 76.38 111 HIS B O 1
ATOM 4924 N N . GLY B 1 112 ? -1.356 -17.422 -21.766 1 82.5 112 GLY B N 1
ATOM 4925 C CA . GLY B 1 112 ? -2.148 -17.781 -20.609 1 82.5 112 GLY B CA 1
ATOM 4926 C C . GLY B 1 112 ? -3.541 -18.266 -20.969 1 82.5 112 GLY B C 1
ATOM 4927 O O . GLY B 1 112 ? -3.855 -18.469 -22.141 1 82.5 112 GLY B O 1
ATOM 4928 N N . HIS B 1 113 ? -4.273 -18.625 -19.906 1 82.12 113 HIS B N 1
ATOM 4929 C CA . HIS B 1 113 ? -5.648 -19.062 -20.109 1 82.12 113 HIS B CA 1
ATOM 4930 C C . HIS B 1 113 ? -6.59 -17.875 -20.297 1 82.12 113 HIS B C 1
ATOM 4932 O O . HIS B 1 113 ? -6.352 -16.797 -19.734 1 82.12 113 HIS B O 1
ATOM 4938 N N . TYR B 1 114 ? -7.625 -18.062 -20.953 1 70.62 114 TYR B N 1
ATOM 4939 C CA . TYR B 1 114 ? -8.617 -17.031 -21.188 1 70.62 114 TYR B CA 1
ATOM 4940 C C . TYR B 1 114 ? -9.555 -16.875 -20 1 70.62 114 TYR B C 1
ATOM 4942 O O . TYR B 1 114 ? -9.93 -15.766 -19.625 1 70.62 114 TYR B O 1
ATOM 4950 N N . ASN B 1 115 ? -9.859 -17.984 -19.453 1 76.69 115 ASN B N 1
ATOM 4951 C CA . ASN B 1 115 ? -10.758 -17.984 -18.312 1 76.69 115 ASN B CA 1
ATOM 4952 C C . ASN B 1 115 ? -9.984 -18 -17 1 76.69 115 ASN B C 1
ATOM 4954 O O . ASN B 1 115 ? -8.805 -18.375 -16.969 1 76.69 115 ASN B O 1
ATOM 4958 N N . LYS B 1 116 ? -10.68 -17.594 -15.992 1 83.19 116 LYS B N 1
ATOM 4959 C CA . LYS B 1 116 ? -10.07 -17.625 -14.656 1 83.19 116 LYS B CA 1
ATOM 4960 C C . LYS B 1 116 ? -9.773 -19.047 -14.219 1 83.19 116 LYS B C 1
ATOM 4962 O O . LYS B 1 116 ? -10.594 -19.953 -14.414 1 83.19 116 LYS B O 1
ATOM 4967 N N . ASP B 1 117 ? -8.625 -19.234 -13.688 1 92.88 117 ASP B N 1
ATOM 4968 C CA . ASP B 1 117 ? -8.18 -20.547 -13.203 1 92.88 117 ASP B CA 1
ATOM 4969 C C . ASP B 1 117 ? -8.562 -20.75 -11.742 1 92.88 117 ASP B C 1
ATOM 4971 O O . ASP B 1 117 ? -8.992 -19.812 -11.07 1 92.88 117 ASP B O 1
ATOM 4975 N N . SER B 1 118 ? -8.5 -22.016 -11.359 1 96.81 118 SER B N 1
ATOM 4976 C CA . SER B 1 118 ? -8.633 -22.312 -9.938 1 96.81 118 SER B CA 1
ATOM 4977 C C . SER B 1 118 ? -7.363 -21.938 -9.18 1 96.81 118 SER B C 1
ATOM 4979 O O . SER B 1 118 ? -7.43 -21.359 -8.086 1 96.81 118 SER B O 1
ATOM 4981 N N . PHE B 1 119 ? -6.227 -22.234 -9.836 1 98.19 119 PHE B N 1
ATOM 4982 C CA . PHE B 1 119 ? -4.945 -21.984 -9.188 1 98.19 119 PHE B CA 1
ATOM 4983 C C . PHE B 1 119 ? -3.984 -21.297 -10.141 1 98.19 119 PHE B C 1
ATOM 4985 O O . PHE B 1 119 ? -3.947 -21.594 -11.328 1 98.19 119 PHE B O 1
ATOM 4992 N N . VAL B 1 120 ? -3.262 -20.344 -9.703 1 98 120 VAL B N 1
ATOM 4993 C CA . VAL B 1 120 ? -2.1 -19.797 -10.406 1 98 120 VAL B CA 1
ATOM 4994 C C . VAL B 1 120 ? -0.853 -19.969 -9.539 1 98 120 VAL B C 1
ATOM 4996 O O . VAL B 1 120 ? -0.868 -19.641 -8.352 1 98 120 VAL B O 1
ATOM 4999 N N . ILE B 1 121 ? 0.16 -20.547 -10.102 1 98.69 121 ILE B N 1
ATOM 5000 C CA . ILE B 1 121 ? 1.432 -20.797 -9.43 1 98.69 121 ILE B CA 1
ATOM 5001 C C . ILE B 1 121 ? 2.441 -19.719 -9.836 1 98.69 121 ILE B C 1
ATOM 5003 O O . ILE B 1 121 ? 2.787 -19.594 -11.008 1 98.69 121 ILE B O 1
ATOM 5007 N N . GLY B 1 122 ? 2.854 -18.906 -8.867 1 98.31 122 GLY B N 1
ATOM 5008 C CA . GLY B 1 122 ? 3.861 -17.875 -9.125 1 98.31 122 GLY B CA 1
ATOM 5009 C C . GLY B 1 122 ? 5.266 -18.328 -8.758 1 98.31 122 GLY B C 1
ATOM 5010 O O . GLY B 1 122 ? 5.52 -18.734 -7.625 1 98.31 122 GLY B O 1
ATOM 5011 N N . ILE B 1 123 ? 6.199 -18.188 -9.742 1 98.31 123 ILE B N 1
ATOM 5012 C CA . ILE B 1 123 ? 7.582 -18.609 -9.547 1 98.31 123 ILE B CA 1
ATOM 5013 C C . ILE B 1 123 ? 8.531 -17.469 -9.93 1 98.31 123 ILE B C 1
ATOM 5015 O O . ILE B 1 123 ? 8.875 -17.312 -11.102 1 98.31 123 ILE B O 1
ATOM 5019 N N . PRO B 1 124 ? 8.977 -16.781 -8.945 1 97.25 124 PRO B N 1
ATOM 5020 C CA . PRO B 1 124 ? 10.055 -15.844 -9.266 1 97.25 124 PRO B CA 1
ATOM 5021 C C . PRO B 1 124 ? 11.391 -16.547 -9.516 1 97.25 124 PRO B C 1
ATOM 5023 O O . PRO B 1 124 ? 11.703 -17.531 -8.852 1 97.25 124 PRO B O 1
ATOM 5026 N N . SER B 1 125 ? 12.102 -16.062 -10.484 1 96.19 125 SER B N 1
ATOM 5027 C CA . SER B 1 125 ? 13.398 -16.641 -10.82 1 96.19 125 SER B CA 1
ATOM 5028 C C . SER B 1 125 ? 14.445 -15.555 -11.062 1 96.19 125 SER B C 1
ATOM 5030 O O . SER B 1 125 ? 14.148 -14.531 -11.688 1 96.19 125 SER B O 1
ATOM 5032 N N . VAL B 1 126 ? 15.602 -15.75 -10.492 1 93.44 126 VAL B N 1
ATOM 5033 C CA . VAL B 1 126 ? 16.719 -14.828 -10.688 1 93.44 126 VAL B CA 1
ATOM 5034 C C . VAL B 1 126 ? 17.891 -15.562 -11.328 1 93.44 126 VAL B C 1
ATOM 5036 O O . VAL B 1 126 ? 18 -16.781 -11.227 1 93.44 126 VAL B O 1
ATOM 5039 N N . LYS B 1 127 ? 18.734 -14.773 -11.992 1 88.25 127 LYS B N 1
ATOM 5040 C CA . LYS B 1 127 ? 19.922 -15.328 -12.625 1 88.25 127 LYS B CA 1
ATOM 5041 C C . LYS B 1 127 ? 20.922 -15.82 -11.586 1 88.25 127 LYS B C 1
ATOM 5043 O O . LYS B 1 127 ? 21.219 -15.125 -10.609 1 88.25 127 LYS B O 1
ATOM 5048 N N . ARG B 1 128 ? 21.203 -17.156 -11.688 1 82.25 128 ARG B N 1
ATOM 5049 C CA . ARG B 1 128 ? 22.234 -17.75 -10.852 1 82.25 128 ARG B CA 1
ATOM 5050 C C . ARG B 1 128 ? 23.469 -18.109 -11.672 1 82.25 128 ARG B C 1
ATOM 5052 O O . ARG B 1 128 ? 23.359 -18.422 -12.859 1 82.25 128 ARG B O 1
ATOM 5059 N N . GLU B 1 129 ? 24.547 -17.984 -11.031 1 77.44 129 GLU B N 1
ATOM 5060 C CA . GLU B 1 129 ? 25.766 -18.391 -11.727 1 77.44 129 GLU B CA 1
ATOM 5061 C C . GLU B 1 129 ? 25.906 -19.906 -11.727 1 77.44 129 GLU B C 1
ATOM 5063 O O . GLU B 1 129 ? 25.828 -20.547 -10.672 1 77.44 129 GLU B O 1
ATOM 5068 N N . GLY B 1 130 ? 26.047 -20.547 -12.875 1 72.62 130 GLY B N 1
ATOM 5069 C CA . GLY B 1 130 ? 26.484 -21.922 -13.039 1 72.62 130 GLY B CA 1
ATOM 5070 C C . GLY B 1 130 ? 25.344 -22.922 -13.008 1 72.62 130 GLY B C 1
ATOM 5071 O O . GLY B 1 130 ? 25.484 -24.062 -13.477 1 72.62 130 GLY B O 1
ATOM 5072 N N . VAL B 1 131 ? 24.266 -22.641 -12.188 1 75.56 131 VAL B N 1
ATOM 5073 C CA . VAL B 1 131 ? 23.219 -23.656 -12.086 1 75.56 131 VAL B CA 1
ATOM 5074 C C . VAL B 1 131 ? 21.859 -23.016 -12.281 1 75.56 131 VAL B C 1
ATOM 5076 O O . VAL B 1 131 ? 21.641 -21.859 -11.914 1 75.56 131 VAL B O 1
ATOM 5079 N N . SER B 1 132 ? 21.016 -23.656 -13.07 1 80.56 132 SER B N 1
ATOM 5080 C CA . SER B 1 132 ? 19.609 -23.234 -13.125 1 80.56 132 SER B CA 1
ATOM 5081 C C . SER B 1 132 ? 18.672 -24.375 -12.742 1 80.56 132 SER B C 1
ATOM 5083 O O . SER B 1 132 ? 18.797 -25.484 -13.25 1 80.56 132 SER B O 1
ATOM 5085 N N . TYR B 1 133 ? 17.859 -24.094 -11.75 1 89.38 133 TYR B N 1
ATOM 5086 C CA . TYR B 1 133 ? 16.875 -25.062 -11.273 1 89.38 133 TYR B CA 1
ATOM 5087 C C . TYR B 1 133 ? 15.516 -24.828 -11.906 1 89.38 133 TYR B C 1
ATOM 5089 O O . TYR B 1 133 ? 14.594 -25.625 -11.727 1 89.38 133 TYR B O 1
ATOM 5097 N N . LEU B 1 134 ? 15.438 -23.781 -12.711 1 94.31 134 LEU B N 1
ATOM 5098 C CA . LEU B 1 134 ? 14.141 -23.328 -13.211 1 94.31 134 LEU B CA 1
ATOM 5099 C C . LEU B 1 134 ? 13.508 -24.406 -14.086 1 94.31 134 LEU B C 1
ATOM 5101 O O . LEU B 1 134 ? 12.336 -24.75 -13.906 1 94.31 134 LEU B O 1
ATOM 5105 N N . GLU B 1 135 ? 14.281 -24.922 -15.023 1 91.19 135 GLU B N 1
ATOM 5106 C CA . GLU B 1 135 ? 13.758 -25.938 -15.922 1 91.19 135 GLU B CA 1
ATOM 5107 C C . GLU B 1 135 ? 13.273 -27.172 -15.141 1 91.19 135 GLU B C 1
ATOM 5109 O O . GLU B 1 135 ? 12.211 -27.719 -15.438 1 91.19 135 GLU B O 1
ATOM 5114 N N . THR B 1 136 ? 14.078 -27.594 -14.164 1 88.69 136 THR B N 1
ATOM 5115 C CA . THR B 1 136 ? 13.727 -28.734 -13.336 1 88.69 136 THR B CA 1
ATOM 5116 C C . THR B 1 136 ? 12.43 -28.484 -12.578 1 88.69 136 THR B C 1
ATOM 5118 O O . THR B 1 136 ? 11.57 -29.359 -12.484 1 88.69 136 THR B O 1
ATOM 5121 N N . THR B 1 137 ? 12.289 -27.312 -12.039 1 94.44 137 THR B N 1
ATOM 5122 C CA . THR B 1 137 ? 11.086 -26.938 -11.289 1 94.44 137 THR B CA 1
ATOM 5123 C C . THR B 1 137 ? 9.859 -26.953 -12.195 1 94.44 137 THR B C 1
ATOM 5125 O O . THR B 1 137 ? 8.852 -27.594 -11.867 1 94.44 137 THR B O 1
ATOM 5128 N N . ILE B 1 138 ? 9.93 -26.328 -13.383 1 95.19 138 ILE B N 1
ATOM 5129 C CA . ILE B 1 138 ? 8.805 -26.281 -14.312 1 95.19 138 ILE B CA 1
ATOM 5130 C C . ILE B 1 138 ? 8.445 -27.703 -14.75 1 95.19 138 ILE B C 1
ATOM 5132 O O . ILE B 1 138 ? 7.266 -28.062 -14.758 1 95.19 138 ILE B O 1
ATOM 5136 N N . ARG B 1 139 ? 9.438 -28.469 -15.016 1 88.19 139 ARG B N 1
ATOM 5137 C CA . ARG B 1 139 ? 9.219 -29.844 -15.438 1 88.19 139 ARG B CA 1
ATOM 5138 C C . ARG B 1 139 ? 8.5 -30.641 -14.359 1 88.19 139 ARG B C 1
ATOM 5140 O O . ARG B 1 139 ? 7.566 -31.391 -14.641 1 88.19 139 ARG B O 1
ATOM 5147 N N . SER B 1 140 ? 9.039 -30.5 -13.156 1 88.69 140 SER B N 1
ATOM 5148 C CA . SER B 1 140 ? 8.43 -31.219 -12.039 1 88.69 140 SER B CA 1
ATOM 5149 C C . SER B 1 140 ? 6.965 -30.828 -11.867 1 88.69 140 SER B C 1
ATOM 5151 O O . SER B 1 140 ? 6.109 -31.703 -11.672 1 88.69 140 SER B O 1
ATOM 5153 N N . LEU B 1 141 ? 6.637 -29.578 -11.961 1 94.94 141 LEU B N 1
ATOM 5154 C CA . LEU B 1 141 ? 5.266 -29.109 -11.805 1 94.94 141 LEU B CA 1
ATOM 5155 C C . LEU B 1 141 ? 4.371 -29.656 -12.906 1 94.94 141 LEU B C 1
ATOM 5157 O O . LEU B 1 141 ? 3.273 -30.156 -12.633 1 94.94 141 LEU B O 1
ATOM 5161 N N . CYS B 1 142 ? 4.859 -29.609 -14.125 1 89.81 142 CYS B N 1
ATOM 5162 C CA . CYS B 1 142 ? 4.07 -30.062 -15.273 1 89.81 142 CYS B CA 1
ATOM 5163 C C . CYS B 1 142 ? 3.857 -31.562 -15.227 1 89.81 142 CYS B C 1
ATOM 5165 O O . CYS B 1 142 ? 2.77 -32.062 -15.547 1 89.81 142 CYS B O 1
ATOM 5167 N N . ARG B 1 143 ? 4.84 -32.25 -14.781 1 82.94 143 ARG B N 1
ATOM 5168 C CA . ARG B 1 143 ? 4.766 -33.719 -14.789 1 82.94 143 ARG B CA 1
ATOM 5169 C C . ARG B 1 143 ? 3.973 -34.219 -13.594 1 82.94 143 ARG B C 1
ATOM 5171 O O . ARG B 1 143 ? 3.354 -35.281 -13.664 1 82.94 143 ARG B O 1
ATOM 5178 N N . SER B 1 144 ? 4.02 -33.469 -12.547 1 88 144 SER B N 1
ATOM 5179 C CA . SER B 1 144 ? 3.377 -33.938 -11.32 1 88 144 SER B CA 1
ATOM 5180 C C . SER B 1 144 ? 1.922 -33.469 -11.25 1 88 144 SER B C 1
ATOM 5182 O O . SER B 1 144 ? 1.201 -33.812 -10.312 1 88 144 SER B O 1
ATOM 5184 N N . MET B 1 145 ? 1.494 -32.781 -12.227 1 92.12 145 MET B N 1
ATOM 5185 C CA . MET B 1 145 ? 0.1 -32.375 -12.344 1 92.12 145 MET B CA 1
ATOM 5186 C C . MET B 1 145 ? -0.676 -33.312 -13.258 1 92.12 145 MET B C 1
ATOM 5188 O O . MET B 1 145 ? -0.249 -33.594 -14.383 1 92.12 145 MET B O 1
ATOM 5192 N N . TYR B 1 146 ? -1.779 -33.844 -12.703 1 89.81 146 TYR B N 1
ATOM 5193 C CA . TYR B 1 146 ? -2.623 -34.625 -13.586 1 89.81 146 TYR B CA 1
ATOM 5194 C C . TYR B 1 146 ? -3.174 -33.781 -14.727 1 89.81 146 TYR B C 1
ATOM 5196 O O . TYR B 1 146 ? -3.576 -32.625 -14.516 1 89.81 146 TYR B O 1
ATOM 5204 N N . PRO B 1 147 ? -3.225 -34.312 -15.93 1 88.62 147 PRO B N 1
ATOM 5205 C CA . PRO B 1 147 ? -3.607 -33.531 -17.109 1 88.62 147 PRO B CA 1
ATOM 5206 C C . PRO B 1 147 ? -4.984 -32.906 -16.984 1 88.62 147 PRO B C 1
ATOM 5208 O O . PRO B 1 147 ? -5.219 -31.812 -17.531 1 88.62 147 PRO B O 1
ATOM 5211 N N . VAL B 1 148 ? -5.875 -33.469 -16.25 1 89.31 148 VAL B N 1
ATOM 5212 C CA . VAL B 1 148 ? -7.234 -32.938 -16.109 1 89.31 148 VAL B CA 1
ATOM 5213 C C . VAL B 1 148 ? -7.203 -31.578 -15.445 1 89.31 148 VAL B C 1
ATOM 5215 O O . VAL B 1 148 ? -8.125 -30.781 -15.617 1 89.31 148 VAL B O 1
ATOM 5218 N N . ASN B 1 149 ? -6.129 -31.234 -14.766 1 93.75 149 ASN B N 1
ATOM 5219 C CA . ASN B 1 149 ? -6.035 -29.969 -14.023 1 93.75 149 ASN B CA 1
ATOM 5220 C C . ASN B 1 149 ? -5.328 -28.891 -14.836 1 93.75 149 ASN B C 1
ATOM 5222 O O . ASN B 1 149 ? -5.301 -27.734 -14.43 1 93.75 149 ASN B O 1
ATOM 5226 N N . GLU B 1 150 ? -4.789 -29.188 -15.992 1 92.06 150 GLU B N 1
ATOM 5227 C CA . GLU B 1 150 ? -3.936 -28.266 -16.75 1 92.06 150 GLU B CA 1
ATOM 5228 C C . GLU B 1 150 ? -4.73 -27.078 -17.25 1 92.06 150 GLU B C 1
ATOM 5230 O O . GLU B 1 150 ? -4.188 -25.969 -17.391 1 92.06 150 GLU B O 1
ATOM 5235 N N . ASN B 1 151 ? -6.031 -27.234 -17.5 1 88.38 151 ASN B N 1
ATOM 5236 C CA . ASN B 1 151 ? -6.84 -26.156 -18.047 1 88.38 151 ASN B CA 1
ATOM 5237 C C . ASN B 1 151 ? -7.383 -25.25 -16.938 1 88.38 151 ASN B C 1
ATOM 5239 O O . ASN B 1 151 ? -7.996 -24.219 -17.219 1 88.38 151 ASN B O 1
ATOM 5243 N N . LYS B 1 152 ? -7.148 -25.594 -15.68 1 94.81 152 LYS B N 1
ATOM 5244 C CA . LYS B 1 152 ? -7.629 -24.797 -14.555 1 94.81 152 LYS B CA 1
ATOM 5245 C C . LYS B 1 152 ? -6.477 -24.359 -13.664 1 94.81 152 LYS B C 1
ATOM 5247 O O . LYS B 1 152 ? -6.691 -23.938 -12.523 1 94.81 152 LYS B O 1
ATOM 5252 N N . THR B 1 153 ? -5.316 -24.547 -14.203 1 97.5 153 THR B N 1
ATOM 5253 C CA . THR B 1 153 ? -4.113 -24.141 -13.484 1 97.5 153 THR B CA 1
ATOM 5254 C C . THR B 1 153 ? -3.178 -23.359 -14.398 1 97.5 153 THR B C 1
ATOM 5256 O O . THR B 1 153 ? -3.023 -23.688 -15.578 1 97.5 153 THR B O 1
ATOM 5259 N N . SER B 1 154 ? -2.615 -22.297 -13.883 1 96.81 154 SER B N 1
ATOM 5260 C CA . SER B 1 154 ? -1.612 -21.531 -14.609 1 96.81 154 SER B CA 1
ATOM 5261 C C . SER B 1 154 ? -0.299 -21.469 -13.836 1 96.81 154 SER B C 1
ATOM 5263 O O . SER B 1 154 ? -0.3 -21.422 -12.602 1 96.81 154 SER B O 1
ATOM 5265 N N . ILE B 1 155 ? 0.766 -21.547 -14.57 1 98.19 155 ILE B N 1
ATOM 5266 C CA . ILE B 1 155 ? 2.104 -21.328 -14.031 1 98.19 155 ILE B CA 1
ATOM 5267 C C . ILE B 1 155 ? 2.689 -20.047 -14.602 1 98.19 155 ILE B C 1
ATOM 5269 O O . ILE B 1 155 ? 2.787 -19.875 -15.82 1 98.19 155 ILE B O 1
ATOM 5273 N N . VAL B 1 156 ? 3.031 -19.141 -13.758 1 96.81 156 VAL B N 1
ATOM 5274 C CA . VAL B 1 156 ? 3.635 -17.875 -14.195 1 96.81 156 VAL B CA 1
ATOM 5275 C C . VAL B 1 156 ? 5.055 -17.766 -13.641 1 96.81 156 VAL B C 1
ATOM 5277 O O . VAL B 1 156 ? 5.246 -17.641 -12.43 1 96.81 156 VAL B O 1
ATOM 5280 N N . VAL B 1 157 ? 6 -17.812 -14.562 1 97.81 157 VAL B N 1
ATOM 5281 C CA . VAL B 1 157 ? 7.398 -17.609 -14.211 1 97.81 157 VAL B CA 1
ATOM 5282 C C . VAL B 1 157 ? 7.773 -16.141 -14.383 1 97.81 157 VAL B C 1
ATOM 5284 O O . VAL B 1 157 ? 7.586 -15.562 -15.453 1 97.81 157 VAL B O 1
ATOM 5287 N N . PHE B 1 158 ? 8.227 -15.57 -13.281 1 97.06 158 PHE B N 1
ATOM 5288 C CA . PHE B 1 158 ? 8.703 -14.188 -13.305 1 97.06 158 PHE B CA 1
ATOM 5289 C C . PHE B 1 158 ? 10.227 -14.148 -13.344 1 97.06 158 PHE B C 1
ATOM 5291 O O . PHE B 1 158 ? 10.891 -14.391 -12.328 1 97.06 158 PHE B O 1
ATOM 5298 N N . LEU B 1 159 ? 10.727 -13.914 -14.555 1 95.94 159 LEU B N 1
ATOM 5299 C CA . LEU B 1 159 ? 12.164 -13.688 -14.641 1 95.94 159 LEU B CA 1
ATOM 5300 C C . LEU B 1 159 ? 12.523 -12.312 -14.086 1 95.94 159 LEU B C 1
ATOM 5302 O O . LEU B 1 159 ? 12.477 -11.312 -14.805 1 95.94 159 LEU B O 1
ATOM 5306 N N . ALA B 1 160 ? 12.984 -12.281 -12.844 1 95.81 160 ALA B N 1
ATOM 5307 C CA . ALA B 1 160 ? 13.211 -11.055 -12.094 1 95.81 160 ALA B CA 1
ATOM 5308 C C . ALA B 1 160 ? 14.555 -10.422 -12.461 1 95.81 160 ALA B C 1
ATOM 5310 O O . ALA B 1 160 ? 15.367 -10.133 -11.578 1 95.81 160 ALA B O 1
ATOM 5311 N N . GLU B 1 161 ? 14.758 -10.203 -13.695 1 91.81 161 GLU B N 1
ATOM 5312 C CA . GLU B 1 161 ? 15.969 -9.617 -14.266 1 91.81 161 GLU B CA 1
ATOM 5313 C C . GLU B 1 161 ? 15.641 -8.523 -15.273 1 91.81 161 GLU B C 1
ATOM 5315 O O . GLU B 1 161 ? 14.672 -8.641 -16.031 1 91.81 161 GLU B O 1
ATOM 5320 N N . THR B 1 162 ? 16.484 -7.492 -15.281 1 87.25 162 THR B N 1
ATOM 5321 C CA . THR B 1 162 ? 16.25 -6.402 -16.219 1 87.25 162 THR B CA 1
ATOM 5322 C C . THR B 1 162 ? 17.172 -6.531 -17.438 1 87.25 162 THR B C 1
ATOM 5324 O O . THR B 1 162 ? 17.047 -5.789 -18.406 1 87.25 162 THR B O 1
ATOM 5327 N N . ASP B 1 163 ? 18.078 -7.457 -17.406 1 88.25 163 ASP B N 1
ATOM 5328 C CA . ASP B 1 163 ? 18.922 -7.77 -18.562 1 88.25 163 ASP B CA 1
ATOM 5329 C C . ASP B 1 163 ? 18.125 -8.492 -19.641 1 88.25 163 ASP B C 1
ATOM 5331 O O . ASP B 1 163 ? 17.891 -9.695 -19.562 1 88.25 163 ASP B O 1
ATOM 5335 N N . MET B 1 164 ? 17.891 -7.789 -20.703 1 83.62 164 MET B N 1
ATOM 5336 C CA . MET B 1 164 ? 16.969 -8.289 -21.734 1 83.62 164 MET B CA 1
ATOM 5337 C C . MET B 1 164 ? 17.609 -9.445 -22.5 1 83.62 164 MET B C 1
ATOM 5339 O O . MET B 1 164 ? 16.906 -10.328 -23 1 83.62 164 MET B O 1
ATOM 5343 N N . ASP B 1 165 ? 18.922 -9.43 -22.609 1 85.81 165 ASP B N 1
ATOM 5344 C CA . ASP B 1 165 ? 19.578 -10.555 -23.266 1 85.81 165 ASP B CA 1
ATOM 5345 C C . ASP B 1 165 ? 19.344 -11.852 -22.484 1 85.81 165 ASP B C 1
ATOM 5347 O O . ASP B 1 165 ? 19.031 -12.883 -23.078 1 85.81 165 ASP B O 1
ATOM 5351 N N . TYR B 1 166 ? 19.484 -11.758 -21.219 1 89.44 166 TYR B N 1
ATOM 5352 C CA . TYR B 1 166 ? 19.234 -12.914 -20.359 1 89.44 166 TYR B CA 1
ATOM 5353 C C . TYR B 1 166 ? 17.766 -13.336 -20.438 1 89.44 166 TYR B C 1
ATOM 5355 O O . TYR B 1 166 ? 17.469 -14.523 -20.531 1 89.44 166 TYR B O 1
ATOM 5363 N N . VAL B 1 167 ? 16.891 -12.383 -20.391 1 89.5 167 VAL B N 1
ATOM 5364 C CA . VAL B 1 167 ? 15.461 -12.633 -20.391 1 89.5 167 VAL B CA 1
ATOM 5365 C C . VAL B 1 167 ? 15.055 -13.344 -21.672 1 89.5 167 VAL B C 1
ATOM 5367 O O . VAL B 1 167 ? 14.391 -14.383 -21.641 1 89.5 167 VAL B O 1
ATOM 5370 N N . HIS B 1 168 ? 15.539 -12.844 -22.766 1 84.88 168 HIS B N 1
ATOM 5371 C CA . HIS B 1 168 ? 15.172 -13.422 -24.047 1 84.88 168 HIS B CA 1
ATOM 5372 C C . HIS B 1 168 ? 15.758 -14.82 -24.219 1 84.88 168 HIS B C 1
ATOM 5374 O O . HIS B 1 168 ? 15.094 -15.719 -24.734 1 84.88 168 HIS B O 1
ATOM 5380 N N . LYS B 1 169 ? 16.938 -14.914 -23.797 1 87.62 169 LYS B N 1
ATOM 5381 C CA . LYS B 1 169 ? 17.578 -16.219 -23.875 1 87.62 169 LYS B CA 1
ATOM 5382 C C . LYS B 1 169 ? 16.828 -17.266 -23.047 1 87.62 169 LYS B C 1
ATOM 5384 O O . LYS B 1 169 ? 16.516 -18.344 -23.531 1 87.62 169 LYS B O 1
ATOM 5389 N N . THR B 1 170 ? 16.547 -16.906 -21.812 1 91 170 THR B N 1
ATOM 5390 C CA . THR B 1 170 ? 15.852 -17.812 -20.906 1 91 170 THR B CA 1
ATOM 5391 C C . THR B 1 170 ? 14.445 -18.125 -21.422 1 91 170 THR B C 1
ATOM 5393 O O . THR B 1 170 ? 13.992 -19.266 -21.359 1 91 170 THR B O 1
ATOM 5396 N N . MET B 1 171 ? 13.703 -17.141 -21.938 1 88.94 171 MET B N 1
ATOM 5397 C CA . MET B 1 171 ? 12.375 -17.359 -22.516 1 88.94 171 MET B CA 1
ATOM 5398 C C . MET B 1 171 ? 12.438 -18.312 -23.688 1 88.94 171 MET B C 1
ATOM 5400 O O . MET B 1 171 ? 11.57 -19.188 -23.844 1 88.94 171 MET B O 1
ATOM 5404 N N . GLY B 1 172 ? 13.43 -18.078 -24.516 1 85.94 172 GLY B N 1
ATOM 5405 C CA . GLY B 1 172 ? 13.625 -19 -25.625 1 85.94 172 GLY B CA 1
ATOM 5406 C C . GLY B 1 172 ? 13.844 -20.438 -25.172 1 85.94 172 GLY B C 1
ATOM 5407 O O . GLY B 1 172 ? 13.266 -21.359 -25.75 1 85.94 172 GLY B O 1
ATOM 5408 N N . GLU B 1 173 ? 14.68 -20.578 -24.156 1 86.25 173 GLU B N 1
ATOM 5409 C CA . GLU B 1 173 ? 14.953 -21.922 -23.609 1 86.25 173 GLU B CA 1
ATOM 5410 C C . GLU B 1 173 ? 13.688 -22.547 -23.031 1 86.25 173 GLU B C 1
ATOM 5412 O O . GLU B 1 173 ? 13.422 -23.734 -23.266 1 86.25 173 GLU B O 1
ATOM 5417 N N . VAL B 1 174 ? 12.93 -21.781 -22.344 1 89.62 174 VAL B N 1
ATOM 5418 C CA . VAL B 1 174 ? 11.695 -22.266 -21.734 1 89.62 174 VAL B CA 1
ATOM 5419 C C . VAL B 1 174 ? 10.711 -22.672 -22.844 1 89.62 174 VAL B C 1
ATOM 5421 O O . VAL B 1 174 ? 10.094 -23.734 -22.781 1 89.62 174 VAL B O 1
ATOM 5424 N N . TYR B 1 175 ? 10.586 -21.844 -23.828 1 85.75 175 TYR B N 1
ATOM 5425 C CA . TYR B 1 175 ? 9.664 -22.156 -24.906 1 85.75 175 TYR B CA 1
ATOM 5426 C C . TYR B 1 175 ? 10.07 -23.438 -25.625 1 85.75 175 TYR B C 1
ATOM 5428 O O . TYR B 1 175 ? 9.227 -24.297 -25.922 1 85.75 175 TYR B O 1
ATOM 5436 N N . ASN B 1 176 ? 11.344 -23.516 -25.859 1 80.62 176 ASN B N 1
ATOM 5437 C CA . ASN B 1 176 ? 11.828 -24.688 -26.594 1 80.62 176 ASN B CA 1
ATOM 5438 C C . ASN B 1 176 ? 11.609 -25.969 -25.812 1 80.62 176 ASN B C 1
ATOM 5440 O O . ASN B 1 176 ? 11.352 -27.031 -26.391 1 80.62 176 ASN B O 1
ATOM 5444 N N . THR B 1 177 ? 11.75 -25.859 -24.578 1 83.06 177 THR B N 1
ATOM 5445 C CA . THR B 1 177 ? 11.633 -27.047 -23.734 1 83.06 177 THR B CA 1
ATOM 5446 C C . THR B 1 177 ? 10.164 -27.344 -23.406 1 83.06 177 THR B C 1
ATOM 5448 O O . THR B 1 177 ? 9.766 -28.5 -23.312 1 83.06 177 THR B O 1
ATOM 5451 N N . PHE B 1 178 ? 9.375 -26.312 -23.234 1 86.62 178 PHE B N 1
ATOM 5452 C CA . PHE B 1 178 ? 7.992 -26.438 -22.797 1 86.62 178 PHE B CA 1
ATOM 5453 C C . PHE B 1 178 ? 7.035 -25.828 -23.797 1 86.62 178 PHE B C 1
ATOM 5455 O O . PHE B 1 178 ? 6.152 -25.047 -23.438 1 86.62 178 PHE B O 1
ATOM 5462 N N . THR B 1 179 ? 7.223 -26.156 -25.016 1 80.44 179 THR B N 1
ATOM 5463 C CA . THR B 1 179 ? 6.453 -25.578 -26.109 1 80.44 179 THR B CA 1
ATOM 5464 C C . THR B 1 179 ? 4.961 -25.812 -25.906 1 80.44 179 THR B C 1
ATOM 5466 O O . THR B 1 179 ? 4.152 -24.891 -26.016 1 80.44 179 THR B O 1
ATOM 5469 N N . ARG B 1 180 ? 4.535 -27 -25.656 1 78.94 180 ARG B N 1
ATOM 5470 C CA . ARG B 1 180 ? 3.123 -27.328 -25.484 1 78.94 180 ARG B CA 1
ATOM 5471 C C . ARG B 1 180 ? 2.504 -26.531 -24.344 1 78.94 180 ARG B C 1
ATOM 5473 O O . ARG B 1 180 ? 1.414 -25.969 -24.484 1 78.94 180 ARG B O 1
ATOM 5480 N N . GLU B 1 181 ? 3.229 -26.531 -23.219 1 89.31 181 GLU B N 1
ATOM 5481 C CA . GLU B 1 181 ? 2.719 -25.859 -22.016 1 89.31 181 GLU B CA 1
ATOM 5482 C C . GLU B 1 181 ? 2.521 -24.375 -22.266 1 89.31 181 GLU B C 1
ATOM 5484 O O . GLU B 1 181 ? 1.574 -23.781 -21.75 1 89.31 181 GLU B O 1
ATOM 5489 N N . VAL B 1 182 ? 3.418 -23.766 -23.047 1 86.88 182 VAL B N 1
ATOM 5490 C CA . VAL B 1 182 ? 3.291 -22.359 -23.391 1 86.88 182 VAL B CA 1
ATOM 5491 C C . VAL B 1 182 ? 2.143 -22.172 -24.375 1 86.88 182 VAL B C 1
ATOM 5493 O O . VAL B 1 182 ? 1.311 -21.266 -24.203 1 86.88 182 VAL B O 1
ATOM 5496 N N . ASP B 1 183 ? 2.012 -23.062 -25.281 1 77.31 183 ASP B N 1
ATOM 5497 C CA . ASP B 1 183 ? 1.026 -22.938 -26.359 1 77.31 183 ASP B CA 1
ATOM 5498 C C . ASP B 1 183 ? -0.389 -23.156 -25.828 1 77.31 183 ASP B C 1
ATOM 5500 O O . ASP B 1 183 ? -1.348 -22.578 -26.344 1 77.31 183 ASP B O 1
ATOM 5504 N N . THR B 1 184 ? -0.509 -23.984 -24.844 1 79.5 184 THR B N 1
ATOM 5505 C CA . THR B 1 184 ? -1.831 -24.297 -24.312 1 79.5 184 THR B CA 1
ATOM 5506 C C . THR B 1 184 ? -2.25 -23.25 -23.281 1 79.5 184 THR B C 1
ATOM 5508 O O . THR B 1 184 ? -3.408 -23.219 -22.859 1 79.5 184 THR B O 1
ATOM 5511 N N . GLY B 1 185 ? -1.319 -22.406 -22.828 1 85.31 185 GLY B N 1
ATOM 5512 C CA . GLY B 1 185 ? -1.643 -21.359 -21.859 1 85.31 185 GLY B CA 1
ATOM 5513 C C . GLY B 1 185 ? -1.304 -21.75 -20.438 1 85.31 185 GLY B C 1
ATOM 5514 O O . GLY B 1 185 ? -1.42 -20.922 -19.516 1 85.31 185 GLY B O 1
ATOM 5515 N N . LEU B 1 186 ? -0.875 -22.969 -20.25 1 93.06 186 LEU B N 1
ATOM 5516 C CA . LEU B 1 186 ? -0.53 -23.469 -18.922 1 93.06 186 LEU B CA 1
ATOM 5517 C C . LEU B 1 186 ? 0.642 -22.672 -18.344 1 93.06 186 LEU B C 1
ATOM 5519 O O . LEU B 1 186 ? 0.661 -22.375 -17.141 1 93.06 186 LEU B O 1
ATOM 5523 N N . LEU B 1 187 ? 1.594 -22.328 -19.219 1 94.75 187 LEU B N 1
ATOM 5524 C CA . LEU B 1 187 ? 2.838 -21.703 -18.781 1 94.75 187 LEU B CA 1
ATOM 5525 C C . LEU B 1 187 ? 3.002 -20.312 -19.406 1 94.75 187 LEU B C 1
ATOM 5527 O O . LEU B 1 187 ? 2.859 -20.172 -20.625 1 94.75 187 LEU B O 1
ATOM 5531 N N . GLN B 1 188 ? 3.256 -19.328 -18.578 1 91.69 188 GLN B N 1
ATOM 5532 C CA . GLN B 1 188 ? 3.633 -17.984 -19 1 91.69 188 GLN B CA 1
ATOM 5533 C C . GLN B 1 188 ? 4.949 -17.562 -18.375 1 91.69 188 GLN B C 1
ATOM 5535 O O . GLN B 1 188 ? 5.273 -17.969 -17.25 1 91.69 188 GLN B O 1
ATOM 5540 N N . VAL B 1 189 ? 5.711 -16.828 -19.125 1 93.12 189 VAL B N 1
ATOM 5541 C CA . VAL B 1 189 ? 6.934 -16.219 -18.609 1 93.12 189 VAL B CA 1
ATOM 5542 C C . VAL B 1 189 ? 6.871 -14.703 -18.781 1 93.12 189 VAL B C 1
ATOM 5544 O O . VAL B 1 189 ? 6.543 -14.203 -19.859 1 93.12 189 VAL B O 1
ATOM 5547 N N . ILE B 1 190 ? 7.137 -14.031 -17.641 1 89.69 190 ILE B N 1
ATOM 5548 C CA . ILE B 1 190 ? 7.062 -12.578 -17.688 1 89.69 190 ILE B CA 1
ATOM 5549 C C . ILE B 1 190 ? 8.359 -11.977 -17.156 1 89.69 190 ILE B C 1
ATOM 5551 O O . ILE B 1 190 ? 9.125 -12.641 -16.453 1 89.69 190 ILE B O 1
ATOM 5555 N N . SER B 1 191 ? 8.641 -10.758 -17.562 1 89.06 191 SER B N 1
ATOM 5556 C CA . SER B 1 191 ? 9.766 -9.984 -17.047 1 89.06 191 SER B CA 1
ATOM 5557 C C . SER B 1 191 ? 9.305 -8.641 -16.484 1 89.06 191 SER B C 1
ATOM 5559 O O . SER B 1 191 ? 8.219 -8.164 -16.812 1 89.06 191 SER B O 1
ATOM 5561 N N . PRO B 1 192 ? 10.109 -8.164 -15.523 1 87.31 192 PRO B N 1
ATOM 5562 C CA . PRO B 1 192 ? 9.688 -6.887 -14.938 1 87.31 192 PRO B CA 1
ATOM 5563 C C . PRO B 1 192 ? 9.75 -5.73 -15.938 1 87.31 192 PRO B C 1
ATOM 5565 O O . PRO B 1 192 ? 10.523 -5.773 -16.891 1 87.31 192 PRO B O 1
ATOM 5568 N N . PRO B 1 193 ? 8.883 -4.699 -15.625 1 73.62 193 PRO B N 1
ATOM 5569 C CA . PRO B 1 193 ? 9.086 -3.461 -16.375 1 73.62 193 PRO B CA 1
ATOM 5570 C C . PRO B 1 193 ? 10.461 -2.84 -16.125 1 73.62 193 PRO B C 1
ATOM 5572 O O . PRO B 1 193 ? 11.062 -3.07 -15.078 1 73.62 193 PRO B O 1
ATOM 5575 N N . THR B 1 194 ? 10.984 -2.082 -17.031 1 70 194 THR B N 1
ATOM 5576 C CA . THR B 1 194 ? 12.328 -1.513 -17.031 1 70 194 THR B CA 1
ATOM 5577 C C . THR B 1 194 ? 12.547 -0.677 -15.766 1 70 194 THR B C 1
ATOM 5579 O O . THR B 1 194 ? 13.641 -0.686 -15.195 1 70 194 THR B O 1
ATOM 5582 N N . HIS B 1 195 ? 11.562 -0.008 -15.25 1 70.25 195 HIS B N 1
ATOM 5583 C CA . HIS B 1 195 ? 11.734 0.877 -14.102 1 70.25 195 HIS B CA 1
ATOM 5584 C C . HIS B 1 195 ? 10.938 0.389 -12.898 1 70.25 195 HIS B C 1
ATOM 5586 O O . HIS B 1 195 ? 10.438 1.196 -12.109 1 70.25 195 HIS B O 1
ATOM 5592 N N . LEU B 1 196 ? 10.875 -0.965 -12.789 1 75.31 196 LEU B N 1
ATOM 5593 C CA . LEU B 1 196 ? 10.102 -1.548 -11.703 1 75.31 196 LEU B CA 1
ATOM 5594 C C . LEU B 1 196 ? 10.781 -1.304 -10.359 1 75.31 196 LEU B C 1
ATOM 5596 O O . LEU B 1 196 ? 10.141 -0.886 -9.398 1 75.31 196 LEU B O 1
ATOM 5600 N N . TYR B 1 197 ? 12.109 -1.495 -10.391 1 81.75 197 TYR B N 1
ATOM 5601 C CA . TYR B 1 197 ? 12.805 -1.631 -9.117 1 81.75 197 TYR B CA 1
ATOM 5602 C C . TYR B 1 197 ? 13.203 -0.267 -8.562 1 81.75 197 TYR B C 1
ATOM 5604 O O . TYR B 1 197 ? 13.656 0.604 -9.312 1 81.75 197 TYR B O 1
ATOM 5612 N N . PRO B 1 198 ? 13.039 -0.089 -7.266 1 76.62 198 PRO B N 1
ATOM 5613 C CA . PRO B 1 198 ? 13.664 1.05 -6.59 1 76.62 198 PRO B CA 1
ATOM 5614 C C . PRO B 1 198 ? 15.156 0.847 -6.344 1 76.62 198 PRO B C 1
ATOM 5616 O O . PRO B 1 198 ? 15.703 -0.209 -6.68 1 76.62 198 PRO B O 1
ATOM 5619 N N . SER B 1 199 ? 15.766 1.954 -5.836 1 80.81 199 SER B N 1
ATOM 5620 C CA . SER B 1 199 ? 17.125 1.744 -5.359 1 80.81 199 SER B CA 1
ATOM 5621 C C . SER B 1 199 ? 17.156 0.81 -4.156 1 80.81 199 SER B C 1
ATOM 5623 O O . SER B 1 199 ? 16.359 0.966 -3.225 1 80.81 199 SER B O 1
ATOM 5625 N N . PHE B 1 200 ? 17.938 -0.181 -4.238 1 84.31 200 PHE B N 1
ATOM 5626 C CA . PHE B 1 200 ? 18.031 -1.1 -3.107 1 84.31 200 PHE B CA 1
ATOM 5627 C C . PHE B 1 200 ? 19.156 -0.692 -2.176 1 84.31 200 PHE B C 1
ATOM 5629 O O . PHE B 1 200 ? 19.672 -1.517 -1.418 1 84.31 200 PHE B O 1
ATOM 5636 N N . ASN B 1 201 ? 19.625 0.583 -2.402 1 85.25 201 ASN B N 1
ATOM 5637 C CA . ASN B 1 201 ? 20.484 1.168 -1.375 1 85.25 201 ASN B CA 1
ATOM 5638 C C . ASN B 1 201 ? 19.688 1.515 -0.118 1 85.25 201 ASN B C 1
ATOM 5640 O O . ASN B 1 201 ? 19.312 2.67 0.083 1 85.25 201 ASN B O 1
ATOM 5644 N N . LEU B 1 202 ? 19.531 0.527 0.713 1 89.19 202 LEU B N 1
ATOM 5645 C CA . LEU B 1 202 ? 18.625 0.595 1.857 1 89.19 202 LEU B CA 1
ATOM 5646 C C . LEU B 1 202 ? 19.406 0.6 3.166 1 89.19 202 LEU B C 1
ATOM 5648 O O . LEU B 1 202 ? 20.531 0.074 3.23 1 89.19 202 LEU B O 1
ATOM 5652 N N . PRO B 1 203 ? 18.859 1.275 4.105 1 87.88 203 PRO B N 1
ATOM 5653 C CA . PRO B 1 203 ? 19.484 1.175 5.422 1 87.88 203 PRO B CA 1
ATOM 5654 C C . PRO B 1 203 ? 19.562 -0.263 5.93 1 87.88 203 PRO B C 1
ATOM 5656 O O . PRO B 1 203 ? 18.672 -1.067 5.66 1 87.88 203 PRO B O 1
ATOM 5659 N N . GLN B 1 204 ? 20.609 -0.571 6.715 1 91.81 204 GLN B N 1
ATOM 5660 C CA . GLN B 1 204 ? 20.781 -1.905 7.285 1 91.81 204 GLN B CA 1
ATOM 5661 C C . GLN B 1 204 ? 19.719 -2.178 8.359 1 91.81 204 GLN B C 1
ATOM 5663 O O . GLN B 1 204 ? 19.375 -1.284 9.133 1 91.81 204 GLN B O 1
ATOM 5668 N N . THR B 1 205 ? 19.156 -3.301 8.312 1 90.62 205 THR B N 1
ATOM 5669 C CA . THR B 1 205 ? 18.203 -3.77 9.32 1 90.62 205 THR B CA 1
ATOM 5670 C C . THR B 1 205 ? 18.562 -5.176 9.789 1 90.62 205 THR B C 1
ATOM 5672 O O . THR B 1 205 ? 19.266 -5.914 9.078 1 90.62 205 THR B O 1
ATOM 5675 N N . LEU B 1 206 ? 18.203 -5.555 11.047 1 92 206 LEU B N 1
ATOM 5676 C CA . LEU B 1 206 ? 18.328 -6.883 11.633 1 92 206 LEU B CA 1
ATOM 5677 C C . LEU B 1 206 ? 19.797 -7.262 11.789 1 92 206 LEU B C 1
ATOM 5679 O O . LEU B 1 206 ? 20.125 -8.445 11.922 1 92 206 LEU B O 1
ATOM 5683 N N . GLY B 1 207 ? 20.688 -6.336 11.609 1 90.31 207 GLY B N 1
ATOM 5684 C CA . GLY B 1 207 ? 22.125 -6.598 11.703 1 90.31 207 GLY B CA 1
ATOM 5685 C C . GLY B 1 207 ? 22.703 -7.238 10.453 1 90.31 207 GLY B C 1
ATOM 5686 O O . GLY B 1 207 ? 23.844 -7.691 10.453 1 90.31 207 GLY B O 1
ATOM 5687 N N . ASP B 1 208 ? 21.984 -7.258 9.383 1 93.38 208 ASP B N 1
ATOM 5688 C CA . ASP B 1 208 ? 22.438 -7.852 8.125 1 93.38 208 ASP B CA 1
ATOM 5689 C C . ASP B 1 208 ? 23.359 -6.898 7.375 1 93.38 208 ASP B C 1
ATOM 5691 O O . ASP B 1 208 ? 23.141 -5.684 7.371 1 93.38 208 ASP B O 1
ATOM 5695 N N . PRO B 1 209 ? 24.391 -7.488 6.754 1 94.25 209 PRO B N 1
ATOM 5696 C CA . PRO B 1 209 ? 25.188 -6.648 5.855 1 94.25 209 PRO B CA 1
ATOM 5697 C C . PRO B 1 209 ? 24.375 -6.113 4.676 1 94.25 209 PRO B C 1
ATOM 5699 O O . PRO B 1 209 ? 23.328 -6.66 4.344 1 94.25 209 PRO B O 1
ATOM 5702 N N . SER B 1 210 ? 24.859 -5.059 4.027 1 94.19 210 SER B N 1
ATOM 5703 C CA . SER B 1 210 ? 24.141 -4.348 2.977 1 94.19 210 SER B CA 1
ATOM 5704 C C . SER B 1 210 ? 23.797 -5.277 1.815 1 94.19 210 SER B C 1
ATOM 5706 O O . SER B 1 210 ? 22.719 -5.18 1.229 1 94.19 210 SER B O 1
ATOM 5708 N N . GLU B 1 211 ? 24.703 -6.129 1.533 1 92.94 211 GLU B N 1
ATOM 5709 C CA . GLU B 1 211 ? 24.484 -7.039 0.415 1 92.94 211 GLU B CA 1
ATOM 5710 C C . GLU B 1 211 ? 23.312 -7.973 0.693 1 92.94 211 GLU B C 1
ATOM 5712 O O . GLU B 1 211 ? 22.5 -8.242 -0.197 1 92.94 211 GLU B O 1
ATOM 5717 N N . ARG B 1 212 ? 23.219 -8.477 1.87 1 93.81 212 ARG B N 1
ATOM 5718 C CA . ARG B 1 212 ? 22.109 -9.359 2.252 1 93.81 212 ARG B CA 1
ATOM 5719 C C . ARG B 1 212 ? 20.797 -8.602 2.291 1 93.81 212 ARG B C 1
ATOM 5721 O O . ARG B 1 212 ? 19.75 -9.133 1.889 1 93.81 212 ARG B O 1
ATOM 5728 N N . VAL B 1 213 ? 20.859 -7.355 2.797 1 95.19 213 VAL B N 1
ATOM 5729 C CA . VAL B 1 213 ? 19.656 -6.527 2.82 1 95.19 213 VAL B CA 1
ATOM 5730 C C . VAL B 1 213 ? 19.141 -6.332 1.398 1 95.19 213 VAL B C 1
ATOM 5732 O O . VAL B 1 213 ? 17.938 -6.453 1.147 1 95.19 213 VAL B O 1
ATOM 5735 N N . GLN B 1 214 ? 20.062 -6.012 0.502 1 94.25 214 GLN B N 1
ATOM 5736 C CA . GLN B 1 214 ? 19.672 -5.809 -0.89 1 94.25 214 GLN B CA 1
ATOM 5737 C C . GLN B 1 214 ? 19.062 -7.078 -1.482 1 94.25 214 GLN B C 1
ATOM 5739 O O . GLN B 1 214 ? 18.031 -7.02 -2.16 1 94.25 214 GLN B O 1
ATOM 5744 N N . TRP B 1 215 ? 19.609 -8.18 -1.158 1 93.88 215 TRP B N 1
ATOM 5745 C CA . TRP B 1 215 ? 19.188 -9.469 -1.695 1 93.88 215 TRP B CA 1
ATOM 5746 C C . TRP B 1 215 ? 17.797 -9.828 -1.202 1 93.88 215 TRP B C 1
ATOM 5748 O O . TRP B 1 215 ? 16.906 -10.125 -2.002 1 93.88 215 TRP B O 1
ATOM 5758 N N . ARG B 1 216 ? 17.594 -9.812 0.07 1 95 216 ARG B N 1
ATOM 5759 C CA . ARG B 1 216 ? 16.297 -10.219 0.605 1 95 216 ARG B CA 1
ATOM 5760 C C . ARG B 1 216 ? 15.211 -9.203 0.262 1 95 216 ARG B C 1
ATOM 5762 O O . ARG B 1 216 ? 14.039 -9.562 0.112 1 95 216 ARG B O 1
ATOM 5769 N N . SER B 1 217 ? 15.617 -7.887 0.168 1 94.06 217 SER B N 1
ATOM 5770 C CA . SER B 1 217 ? 14.656 -6.863 -0.215 1 94.06 217 SER B CA 1
ATOM 5771 C C . SER B 1 217 ? 14.164 -7.07 -1.644 1 94.06 217 SER B C 1
ATOM 5773 O O . SER B 1 217 ? 12.977 -6.902 -1.928 1 94.06 217 SER B O 1
ATOM 5775 N N . LYS B 1 218 ? 15.055 -7.387 -2.516 1 93.5 218 LYS B N 1
ATOM 5776 C CA . LYS B 1 218 ? 14.648 -7.676 -3.887 1 93.5 218 LYS B CA 1
ATOM 5777 C C . LYS B 1 218 ? 13.742 -8.898 -3.943 1 93.5 218 LYS B C 1
ATOM 5779 O O . LYS B 1 218 ? 12.789 -8.945 -4.73 1 93.5 218 LYS B O 1
ATOM 5784 N N . GLU B 1 219 ? 14.055 -9.914 -3.139 1 95.25 219 GLU B N 1
ATOM 5785 C CA . GLU B 1 219 ? 13.219 -11.109 -3.078 1 95.25 219 GLU B CA 1
ATOM 5786 C C . GLU B 1 219 ? 11.789 -10.758 -2.695 1 95.25 219 GLU B C 1
ATOM 5788 O O . GLU B 1 219 ? 10.836 -11.234 -3.322 1 95.25 219 GLU B O 1
ATOM 5793 N N . VAL B 1 220 ? 11.672 -9.93 -1.668 1 95.38 220 VAL B N 1
ATOM 5794 C CA . VAL B 1 220 ? 10.352 -9.516 -1.209 1 95.38 220 VAL B CA 1
ATOM 5795 C C . VAL B 1 220 ? 9.656 -8.703 -2.303 1 95.38 220 VAL B C 1
ATOM 5797 O O . VAL B 1 220 ? 8.469 -8.914 -2.574 1 95.38 220 VAL B O 1
ATOM 5800 N N . PHE B 1 221 ? 10.438 -7.797 -2.887 1 90.94 221 PHE B N 1
ATOM 5801 C CA . PHE B 1 221 ? 9.883 -6.938 -3.924 1 90.94 221 PHE B CA 1
ATOM 5802 C C . PHE B 1 221 ? 9.43 -7.758 -5.125 1 90.94 221 PHE B C 1
ATOM 5804 O O . PHE B 1 221 ? 8.352 -7.52 -5.676 1 90.94 221 PHE B O 1
ATOM 5811 N N . ASP B 1 222 ? 10.188 -8.758 -5.496 1 94.12 222 ASP B N 1
ATOM 5812 C CA . ASP B 1 222 ? 9.852 -9.648 -6.598 1 94.12 222 ASP B CA 1
ATOM 5813 C C . ASP B 1 222 ? 8.57 -10.438 -6.301 1 94.12 222 ASP B C 1
ATOM 5815 O O . ASP B 1 222 ? 7.703 -10.57 -7.164 1 94.12 222 ASP B O 1
ATOM 5819 N N . ALA B 1 223 ? 8.508 -10.969 -5.117 1 95.38 223 ALA B N 1
ATOM 5820 C CA . ALA B 1 223 ? 7.324 -11.719 -4.711 1 95.38 223 ALA B CA 1
ATOM 5821 C C . ALA B 1 223 ? 6.078 -10.844 -4.746 1 95.38 223 ALA B C 1
ATOM 5823 O O . ALA B 1 223 ? 5.016 -11.281 -5.199 1 95.38 223 ALA B O 1
ATOM 5824 N N . ALA B 1 224 ? 6.227 -9.617 -4.242 1 90.12 224 ALA B N 1
ATOM 5825 C CA . ALA B 1 224 ? 5.109 -8.672 -4.223 1 90.12 224 ALA B CA 1
ATOM 5826 C C . ALA B 1 224 ? 4.621 -8.375 -5.637 1 90.12 224 ALA B C 1
ATOM 5828 O O . ALA B 1 224 ? 3.414 -8.398 -5.902 1 90.12 224 ALA B O 1
ATOM 5829 N N . TYR B 1 225 ? 5.523 -8.109 -6.508 1 87.81 225 TYR B N 1
ATOM 5830 C CA . TYR B 1 225 ? 5.184 -7.789 -7.891 1 87.81 225 TYR B CA 1
ATOM 5831 C C . TYR B 1 225 ? 4.461 -8.953 -8.562 1 87.81 225 TYR B C 1
ATOM 5833 O O . TYR B 1 225 ? 3.43 -8.758 -9.203 1 87.81 225 TYR B O 1
ATOM 5841 N N . LEU B 1 226 ? 5.035 -10.125 -8.398 1 93.56 226 LEU B N 1
ATOM 5842 C CA . LEU B 1 226 ? 4.457 -11.297 -9.039 1 93.56 226 LEU B CA 1
ATOM 5843 C C . LEU B 1 226 ? 3.053 -11.57 -8.5 1 93.56 226 LEU B C 1
ATOM 5845 O O . LEU B 1 226 ? 2.135 -11.852 -9.273 1 93.56 226 LEU B O 1
ATOM 5849 N N . MET B 1 227 ? 2.908 -11.484 -7.172 1 90.5 227 MET B N 1
ATOM 5850 C CA . MET B 1 227 ? 1.586 -11.625 -6.566 1 90.5 227 MET B CA 1
ATOM 5851 C C . MET B 1 227 ? 0.599 -10.633 -7.172 1 90.5 227 MET B C 1
ATOM 5853 O O . MET B 1 227 ? -0.525 -11 -7.516 1 90.5 227 MET B O 1
ATOM 5857 N N . PHE B 1 228 ? 1.062 -9.477 -7.301 1 80.75 228 PHE B N 1
ATOM 5858 C CA . PHE B 1 228 ? 0.2 -8.414 -7.812 1 80.75 228 PHE B CA 1
ATOM 5859 C C . PHE B 1 228 ? -0.208 -8.695 -9.258 1 80.75 228 PHE B C 1
ATOM 5861 O O . PHE B 1 228 ? -1.379 -8.547 -9.617 1 80.75 228 PHE B O 1
ATOM 5868 N N . VAL B 1 229 ? 0.729 -9.086 -10.094 1 80.88 229 VAL B N 1
ATOM 5869 C CA . VAL B 1 229 ? 0.469 -9.32 -11.508 1 80.88 229 VAL B CA 1
ATOM 5870 C C . VAL B 1 229 ? -0.49 -10.492 -11.672 1 80.88 229 VAL B C 1
ATOM 5872 O O . VAL B 1 229 ? -1.331 -10.5 -12.578 1 80.88 229 VAL B O 1
ATOM 5875 N N . CYS B 1 230 ? -0.479 -11.406 -10.758 1 87.62 230 CYS B N 1
ATOM 5876 C CA . CYS B 1 230 ? -1.272 -12.625 -10.859 1 87.62 230 CYS B CA 1
ATOM 5877 C C . CYS B 1 230 ? -2.604 -12.477 -10.133 1 87.62 230 CYS B C 1
ATOM 5879 O O . CYS B 1 230 ? -3.414 -13.398 -10.109 1 87.62 230 CYS B O 1
ATOM 5881 N N . ARG B 1 231 ? -2.953 -11.352 -9.562 1 80.31 231 ARG B N 1
ATOM 5882 C CA . ARG B 1 231 ? -4.023 -11.172 -8.586 1 80.31 231 ARG B CA 1
ATOM 5883 C C . ARG B 1 231 ? -5.375 -11.555 -9.18 1 80.31 231 ARG B C 1
ATOM 5885 O O . ARG B 1 231 ? -6.281 -11.977 -8.453 1 80.31 231 ARG B O 1
ATOM 5892 N N . ASN B 1 232 ? -5.551 -11.508 -10.43 1 74.75 232 ASN B N 1
ATOM 5893 C CA . ASN B 1 232 ? -6.855 -11.781 -11.023 1 74.75 232 ASN B CA 1
ATOM 5894 C C . ASN B 1 232 ? -6.82 -13.031 -11.898 1 74.75 232 ASN B C 1
ATOM 5896 O O . ASN B 1 232 ? -7.754 -13.289 -12.656 1 74.75 232 ASN B O 1
ATOM 5900 N N . LYS B 1 233 ? -5.805 -13.828 -11.836 1 84.81 233 LYS B N 1
ATOM 5901 C CA . LYS B 1 233 ? -5.629 -14.953 -12.742 1 84.81 233 LYS B CA 1
ATOM 5902 C C . LYS B 1 233 ? -6.371 -16.188 -12.234 1 84.81 233 LYS B C 1
ATOM 5904 O O . LYS B 1 233 ? -6.75 -17.062 -13.023 1 84.81 233 LYS B O 1
ATOM 5909 N N . ALA B 1 234 ? -6.5 -16.266 -10.922 1 93.81 234 ALA B N 1
ATOM 5910 C CA . ALA B 1 234 ? -7.074 -17.484 -10.375 1 93.81 234 ALA B CA 1
ATOM 5911 C C . ALA B 1 234 ? -7.746 -17.219 -9.031 1 93.81 234 ALA B C 1
ATOM 5913 O O . ALA B 1 234 ? -7.617 -16.125 -8.469 1 93.81 234 ALA B O 1
ATOM 5914 N N . ASP B 1 235 ? -8.484 -18.219 -8.555 1 93.88 235 ASP B N 1
ATOM 5915 C CA . ASP B 1 235 ? -9.125 -18.125 -7.25 1 93.88 235 ASP B CA 1
ATOM 5916 C C . ASP B 1 235 ? -8.094 -18.188 -6.125 1 93.88 235 ASP B C 1
ATOM 5918 O O . ASP B 1 235 ? -8.297 -17.609 -5.059 1 93.88 235 ASP B O 1
ATOM 5922 N N . TYR B 1 236 ? -7.023 -18.922 -6.438 1 97.19 236 TYR B N 1
ATOM 5923 C CA . TYR B 1 236 ? -5.969 -19.078 -5.441 1 97.19 236 TYR B CA 1
ATOM 5924 C C . TYR B 1 236 ? -4.594 -18.859 -6.059 1 97.19 236 TYR B C 1
ATOM 5926 O O . TYR B 1 236 ? -4.352 -19.234 -7.207 1 97.19 236 TYR B O 1
ATOM 5934 N N . TYR B 1 237 ? -3.715 -18.219 -5.355 1 97.44 237 TYR B N 1
ATOM 5935 C CA . TYR B 1 237 ? -2.326 -17.984 -5.73 1 97.44 237 TYR B CA 1
ATOM 5936 C C . TYR B 1 237 ? -1.381 -18.828 -4.895 1 97.44 237 TYR B C 1
ATOM 5938 O O . TYR B 1 237 ? -1.388 -18.75 -3.662 1 97.44 237 TYR B O 1
ATOM 5946 N N . LEU B 1 238 ? -0.614 -19.656 -5.543 1 98.44 238 LEU B N 1
ATOM 5947 C CA . LEU B 1 238 ? 0.4 -20.469 -4.875 1 98.44 238 LEU B CA 1
ATOM 5948 C C . LEU B 1 238 ? 1.782 -19.844 -5.023 1 98.44 238 LEU B C 1
ATOM 5950 O O . LEU B 1 238 ? 2.268 -19.656 -6.145 1 98.44 238 LEU B O 1
ATOM 5954 N N . MET B 1 239 ? 2.375 -19.5 -3.91 1 97.94 239 MET B N 1
ATOM 5955 C CA . MET B 1 239 ? 3.711 -18.922 -3.873 1 97.94 239 MET B CA 1
ATOM 5956 C C . MET B 1 239 ? 4.781 -20 -3.844 1 97.94 239 MET B C 1
ATOM 5958 O O . MET B 1 239 ? 4.859 -20.781 -2.887 1 97.94 239 MET B O 1
ATOM 5962 N N . LEU B 1 240 ? 5.617 -20.109 -4.891 1 97.31 240 LEU B N 1
ATOM 5963 C CA . LEU B 1 240 ? 6.727 -21.047 -4.961 1 97.31 240 LEU B CA 1
ATOM 5964 C C . LEU B 1 240 ? 8.031 -20.328 -5.309 1 97.31 240 LEU B C 1
ATOM 5966 O O . LEU B 1 240 ? 8.055 -19.109 -5.414 1 97.31 240 LEU B O 1
ATOM 5970 N N . GLU B 1 241 ? 9.148 -21.094 -5.242 1 94.5 241 GLU B N 1
ATOM 5971 C CA . GLU B 1 241 ? 10.453 -20.641 -5.707 1 94.5 241 GLU B CA 1
ATOM 5972 C C . GLU B 1 241 ? 10.906 -21.438 -6.934 1 94.5 241 GLU B C 1
ATOM 5974 O O . GLU B 1 241 ? 10.211 -22.344 -7.379 1 94.5 241 GLU B O 1
ATOM 5979 N N . ASP B 1 242 ? 11.992 -21.062 -7.531 1 95.31 242 ASP B N 1
ATOM 5980 C CA . ASP B 1 242 ? 12.422 -21.672 -8.789 1 95.31 242 ASP B CA 1
ATOM 5981 C C . ASP B 1 242 ? 13.32 -22.875 -8.539 1 95.31 242 ASP B C 1
ATOM 5983 O O . ASP B 1 242 ? 14 -23.344 -9.453 1 95.31 242 ASP B O 1
ATOM 5987 N N . ASP B 1 243 ? 13.422 -23.328 -7.281 1 91.94 243 ASP B N 1
ATOM 5988 C CA . ASP B 1 243 ? 14.258 -24.484 -6.953 1 91.94 243 ASP B CA 1
ATOM 5989 C C . ASP B 1 243 ? 13.492 -25.484 -6.09 1 91.94 243 ASP B C 1
ATOM 5991 O O . ASP B 1 243 ? 13.992 -25.938 -5.059 1 91.94 243 ASP B O 1
ATOM 5995 N N . VAL B 1 244 ? 12.297 -25.891 -6.613 1 92.5 244 VAL B N 1
ATOM 5996 C CA . VAL B 1 244 ? 11.445 -26.812 -5.871 1 92.5 244 VAL B CA 1
ATOM 5997 C C . VAL B 1 244 ? 10.953 -27.922 -6.801 1 92.5 244 VAL B C 1
ATOM 5999 O O . VAL B 1 244 ? 10.938 -27.75 -8.023 1 92.5 244 VAL B O 1
ATOM 6002 N N . ILE B 1 245 ? 10.562 -29.016 -6.242 1 89.81 245 ILE B N 1
ATOM 6003 C CA . ILE B 1 245 ? 9.859 -30.094 -6.941 1 89.81 245 ILE B CA 1
ATOM 6004 C C . ILE B 1 245 ? 8.523 -30.375 -6.258 1 89.81 245 ILE B C 1
ATOM 6006 O O . ILE B 1 245 ? 8.375 -30.141 -5.055 1 89.81 245 ILE B O 1
ATOM 6010 N N . ALA B 1 246 ? 7.605 -30.844 -6.973 1 92.69 246 ALA B N 1
ATOM 6011 C CA . ALA B 1 246 ? 6.258 -31.109 -6.473 1 92.69 246 ALA B CA 1
ATOM 6012 C C . ALA B 1 246 ? 5.973 -32.594 -6.398 1 92.69 246 ALA B C 1
ATOM 6014 O O . ALA B 1 246 ? 6.527 -33.375 -7.168 1 92.69 246 ALA B O 1
ATOM 6015 N N . VAL B 1 247 ? 5.148 -32.938 -5.512 1 88.94 247 VAL B N 1
ATOM 6016 C CA . VAL B 1 247 ? 4.676 -34.344 -5.418 1 88.94 247 VAL B CA 1
ATOM 6017 C C . VAL B 1 247 ? 3.619 -34.594 -6.492 1 88.94 247 VAL B C 1
ATOM 6019 O O . VAL B 1 247 ? 2.883 -33.688 -6.875 1 88.94 247 VAL B O 1
ATOM 6022 N N . LYS B 1 248 ? 3.527 -35.812 -6.953 1 87.25 248 LYS B N 1
ATOM 6023 C CA . LYS B 1 248 ? 2.525 -36.188 -7.949 1 87.25 248 LYS B CA 1
ATOM 6024 C C . LYS B 1 248 ? 1.113 -35.938 -7.422 1 87.25 248 LYS B C 1
ATOM 6026 O O . LYS B 1 248 ? 0.793 -36.312 -6.297 1 87.25 248 LYS B O 1
ATOM 6031 N N . GLY B 1 249 ? 0.291 -35.25 -8.188 1 90.44 249 GLY B N 1
ATOM 6032 C CA . GLY B 1 249 ? -1.091 -35 -7.816 1 90.44 249 GLY B CA 1
ATOM 6033 C C . GLY B 1 249 ? -1.245 -33.812 -6.879 1 90.44 249 GLY B C 1
ATOM 6034 O O . GLY B 1 249 ? -2.242 -33.719 -6.164 1 90.44 249 GLY B O 1
ATOM 6035 N N . PHE B 1 250 ? -0.281 -32.969 -6.852 1 93.94 250 PHE B N 1
ATOM 6036 C CA . PHE B 1 250 ? -0.281 -31.875 -5.887 1 93.94 250 PHE B CA 1
ATOM 6037 C C . PHE B 1 250 ? -1.48 -30.953 -6.105 1 93.94 250 PHE B C 1
ATOM 6039 O O . PHE B 1 250 ? -2.049 -30.438 -5.145 1 93.94 250 PHE B O 1
ATOM 6046 N N . VAL B 1 251 ? -1.956 -30.781 -7.332 1 96.25 251 VAL B N 1
ATOM 6047 C CA . VAL B 1 251 ? -3.1 -29.906 -7.586 1 96.25 251 VAL B CA 1
ATOM 6048 C C . VAL B 1 251 ? -4.359 -30.531 -6.984 1 96.25 251 VAL B C 1
ATOM 6050 O O . VAL B 1 251 ? -5.184 -29.828 -6.391 1 96.25 251 VAL B O 1
ATOM 6053 N N . GLU B 1 252 ? -4.52 -31.859 -7.156 1 93.5 252 GLU B N 1
ATOM 6054 C CA . GLU B 1 252 ? -5.656 -32.531 -6.539 1 93.5 252 GLU B CA 1
ATOM 6055 C C . GLU B 1 252 ? -5.625 -32.406 -5.02 1 93.5 252 GLU B C 1
ATOM 6057 O O . GLU B 1 252 ? -6.668 -32.219 -4.387 1 93.5 252 GLU B O 1
ATOM 6062 N N . SER B 1 253 ? -4.441 -32.531 -4.488 1 93.38 253 SER B N 1
ATOM 6063 C CA . SER B 1 253 ? -4.293 -32.344 -3.049 1 93.38 253 SER B CA 1
ATOM 6064 C C . SER B 1 253 ? -4.699 -30.938 -2.639 1 93.38 253 SER B C 1
ATOM 6066 O O . SER B 1 253 ? -5.383 -30.75 -1.63 1 93.38 253 SER B O 1
ATOM 6068 N N . MET B 1 254 ? -4.312 -29.922 -3.389 1 96 254 MET B N 1
ATOM 6069 C CA . MET B 1 254 ? -4.664 -28.531 -3.107 1 96 254 MET B CA 1
ATOM 6070 C C . MET B 1 254 ? -6.176 -28.344 -3.166 1 96 254 MET B C 1
ATOM 6072 O O . MET B 1 254 ? -6.746 -27.641 -2.326 1 96 254 MET B O 1
ATOM 6076 N N . LYS B 1 255 ? -6.824 -28.938 -4.16 1 96 255 LYS B N 1
ATOM 6077 C CA . LYS B 1 255 ? -8.273 -28.844 -4.258 1 96 255 LYS B CA 1
ATOM 6078 C C . LYS B 1 255 ? -8.945 -29.375 -2.992 1 96 255 LYS B C 1
ATOM 6080 O O . LYS B 1 255 ? -9.883 -28.75 -2.477 1 96 255 LYS B O 1
ATOM 6085 N N . LYS B 1 256 ? -8.445 -30.484 -2.58 1 93.94 256 LYS B N 1
ATOM 6086 C CA . LYS B 1 256 ? -9 -31.094 -1.373 1 93.94 256 LYS B CA 1
ATOM 6087 C C . LYS B 1 256 ? -8.773 -30.188 -0.157 1 93.94 256 LYS B C 1
ATOM 6089 O O . LYS B 1 256 ? -9.688 -30 0.651 1 93.94 256 LYS B O 1
ATOM 6094 N N . ILE B 1 257 ? -7.605 -29.703 -0.007 1 95.12 257 ILE B N 1
ATOM 6095 C CA . ILE B 1 257 ? -7.238 -28.859 1.128 1 95.12 257 ILE B CA 1
ATOM 6096 C C . ILE B 1 257 ? -8.102 -27.594 1.14 1 95.12 257 ILE B C 1
ATOM 6098 O O . ILE B 1 257 ? -8.586 -27.188 2.193 1 95.12 257 ILE B O 1
ATOM 6102 N N . VAL B 1 258 ? -8.305 -26.953 -0.024 1 96 258 VAL B N 1
ATOM 6103 C CA . VAL B 1 258 ? -9.141 -25.766 -0.134 1 96 258 VAL B CA 1
ATOM 6104 C C . VAL B 1 258 ? -10.578 -26.094 0.249 1 96 258 VAL B C 1
ATOM 6106 O O . VAL B 1 258 ? -11.234 -25.328 0.945 1 96 258 VAL B O 1
ATOM 6109 N N . ALA B 1 259 ? -11.086 -27.25 -0.237 1 95.38 259 ALA B N 1
ATOM 6110 C CA . ALA B 1 259 ? -12.445 -27.672 0.084 1 95.38 259 ALA B CA 1
ATOM 6111 C C . ALA B 1 259 ? -12.625 -27.859 1.588 1 95.38 259 ALA B C 1
ATOM 6113 O O . ALA B 1 259 ? -13.656 -27.484 2.15 1 95.38 259 ALA B O 1
ATOM 6114 N N . GLU B 1 260 ? -11.594 -28.375 2.236 1 94.81 260 GLU B N 1
ATOM 6115 C CA . GLU B 1 260 ? -11.633 -28.641 3.672 1 94.81 260 GLU B CA 1
ATOM 6116 C C . GLU B 1 260 ? -11.539 -27.344 4.473 1 94.81 260 GLU B C 1
ATOM 6118 O O . GLU B 1 260 ? -11.938 -27.312 5.641 1 94.81 260 GLU B O 1
ATOM 6123 N N . ASN B 1 261 ? -11.039 -26.281 3.836 1 95.19 261 ASN B N 1
ATOM 6124 C CA . ASN B 1 261 ? -10.836 -25.016 4.535 1 95.19 261 ASN B CA 1
ATOM 6125 C C . ASN B 1 261 ? -11.727 -23.906 3.973 1 95.19 261 ASN B C 1
ATOM 6127 O O . ASN B 1 261 ? -11.422 -22.734 4.125 1 95.19 261 ASN B O 1
ATOM 6131 N N . LYS B 1 262 ? -12.766 -24.297 3.33 1 91.69 262 LYS B N 1
ATOM 6132 C CA . LYS B 1 262 ? -13.641 -23.344 2.66 1 91.69 262 LYS B CA 1
ATOM 6133 C C . LYS B 1 262 ? -14.234 -22.359 3.656 1 91.69 262 LYS B C 1
ATOM 6135 O O . LYS B 1 262 ? -14.398 -21.172 3.342 1 91.69 262 LYS B O 1
ATOM 6140 N N . GLU B 1 263 ? -14.508 -22.781 4.848 1 91.94 263 GLU B N 1
ATOM 6141 C CA . GLU B 1 263 ? -15.164 -21.953 5.848 1 91.94 263 GLU B CA 1
ATOM 6142 C C . GLU B 1 263 ? -14.141 -21.281 6.762 1 91.94 263 GLU B C 1
ATOM 6144 O O . GLU B 1 263 ? -14.492 -20.422 7.574 1 91.94 263 GLU B O 1
ATOM 6149 N N . THR B 1 264 ? -12.922 -21.656 6.609 1 92.5 264 THR B N 1
ATOM 6150 C CA . THR B 1 264 ? -11.867 -21.078 7.43 1 92.5 264 THR B CA 1
ATOM 6151 C C . THR B 1 264 ? -11.414 -19.734 6.871 1 92.5 264 THR B C 1
ATOM 6153 O O . THR B 1 264 ? -11.195 -19.594 5.668 1 92.5 264 THR B O 1
ATOM 6156 N N . ASP B 1 265 ? -11.367 -18.734 7.723 1 91.5 265 ASP B N 1
ATOM 6157 C CA . ASP B 1 265 ? -10.852 -17.438 7.309 1 91.5 265 ASP B CA 1
ATOM 6158 C C . ASP B 1 265 ? -9.328 -17.406 7.422 1 91.5 265 ASP B C 1
ATOM 6160 O O . ASP B 1 265 ? -8.781 -16.594 8.188 1 91.5 265 ASP B O 1
ATOM 6164 N N . PHE B 1 266 ? -8.688 -18.203 6.605 1 95.81 266 PHE B N 1
ATOM 6165 C CA . PHE B 1 266 ? -7.238 -18.312 6.68 1 95.81 266 PHE B CA 1
ATOM 6166 C C . PHE B 1 266 ? -6.57 -17.156 5.941 1 95.81 266 PHE B C 1
ATOM 6168 O O . PHE B 1 266 ? -7.133 -16.609 4.984 1 95.81 266 PHE B O 1
ATOM 6175 N N . GLY B 1 267 ? -5.426 -16.734 6.449 1 96 267 GLY B N 1
ATOM 6176 C CA . GLY B 1 267 ? -4.57 -15.836 5.691 1 96 267 GLY B CA 1
ATOM 6177 C C . GLY B 1 267 ? -3.883 -16.516 4.523 1 96 267 GLY B C 1
ATOM 6178 O O . GLY B 1 267 ? -3.91 -16.016 3.398 1 96 267 GLY B O 1
ATOM 6179 N N . TYR B 1 268 ? -3.309 -17.609 4.816 1 97 268 TYR B N 1
ATOM 6180 C CA . TYR B 1 268 ? -2.775 -18.531 3.811 1 97 268 TYR B CA 1
ATOM 6181 C C . TYR B 1 268 ? -2.693 -19.953 4.352 1 97 268 TYR B C 1
ATOM 6183 O O . TYR B 1 268 ? -2.725 -20.156 5.566 1 97 268 TYR B O 1
ATOM 6191 N N . ILE B 1 269 ? -2.641 -20.906 3.467 1 97 269 ILE B N 1
ATOM 6192 C CA . ILE B 1 269 ? -2.445 -22.297 3.828 1 97 269 ILE B CA 1
ATOM 6193 C C . ILE B 1 269 ? -1.015 -22.719 3.504 1 97 269 ILE B C 1
ATOM 6195 O O . ILE B 1 269 ? -0.519 -22.469 2.404 1 97 269 ILE B O 1
ATOM 6199 N N . SER B 1 270 ? -0.37 -23.312 4.488 1 95.44 270 SER B N 1
ATOM 6200 C CA . SER B 1 270 ? 0.993 -23.797 4.285 1 95.44 270 SER B CA 1
ATOM 6201 C C . SER B 1 270 ? 1.001 -25.234 3.764 1 95.44 270 SER B C 1
ATOM 6203 O O . SER B 1 270 ? 0.55 -26.156 4.449 1 95.44 270 SER B O 1
ATOM 6205 N N . LEU B 1 271 ? 1.575 -25.391 2.574 1 94.88 271 LEU B N 1
ATOM 6206 C CA . LEU B 1 271 ? 1.622 -26.703 1.934 1 94.88 271 LEU B CA 1
ATOM 6207 C C . LEU B 1 271 ? 3.027 -27.297 2.006 1 94.88 271 LEU B C 1
ATOM 6209 O O . LEU B 1 271 ? 3.271 -28.391 1.494 1 94.88 271 LEU B O 1
ATOM 6213 N N . SER B 1 272 ? 3.938 -26.5 2.486 1 90.69 272 SER B N 1
ATOM 6214 C CA . SER B 1 272 ? 5.301 -26.906 2.812 1 90.69 272 SER B CA 1
ATOM 6215 C C . SER B 1 272 ? 5.785 -26.234 4.094 1 90.69 272 SER B C 1
ATOM 6217 O O . SER B 1 272 ? 5.238 -25.219 4.512 1 90.69 272 SER B O 1
ATOM 6219 N N . THR B 1 273 ? 6.742 -26.781 4.781 1 83.38 273 THR B N 1
ATOM 6220 C CA . THR B 1 273 ? 7.172 -26.266 6.074 1 83.38 273 THR B CA 1
ATOM 6221 C C . THR B 1 273 ? 8.273 -25.219 5.902 1 83.38 273 THR B C 1
ATOM 6223 O O . THR B 1 273 ? 8.602 -24.5 6.848 1 83.38 273 THR B O 1
ATOM 6226 N N . PHE B 1 274 ? 8.688 -25.078 4.773 1 75.75 274 PHE B N 1
ATOM 6227 C CA . PHE B 1 274 ? 9.859 -24.234 4.621 1 75.75 274 PHE B CA 1
ATOM 6228 C C . PHE B 1 274 ? 9.453 -22.844 4.137 1 75.75 274 PHE B C 1
ATOM 6230 O O . PHE B 1 274 ? 8.82 -22.703 3.084 1 75.75 274 PHE B O 1
ATOM 6237 N N . ASN B 1 275 ? 9.867 -21.844 4.973 1 77.75 275 ASN B N 1
ATOM 6238 C CA . ASN B 1 275 ? 9.891 -20.438 4.605 1 77.75 275 ASN B CA 1
ATOM 6239 C C . ASN B 1 275 ? 8.664 -20.062 3.781 1 77.75 275 ASN B C 1
ATOM 6241 O O . ASN B 1 275 ? 7.527 -20.328 4.184 1 77.75 275 ASN B O 1
ATOM 6245 N N . SER B 1 276 ? 8.875 -19.375 2.65 1 86.56 276 SER B N 1
ATOM 6246 C CA . SER B 1 276 ? 7.805 -18.812 1.844 1 86.56 276 SER B CA 1
ATOM 6247 C C . SER B 1 276 ? 7.41 -19.75 0.705 1 86.56 276 SER B C 1
ATOM 6249 O O . SER B 1 276 ? 6.617 -19.375 -0.162 1 86.56 276 SER B O 1
ATOM 6251 N N . ILE B 1 277 ? 7.863 -21.016 0.775 1 91.94 277 ILE B N 1
ATOM 6252 C CA . ILE B 1 277 ? 7.578 -21.969 -0.288 1 91.94 277 ILE B CA 1
ATOM 6253 C C . ILE B 1 277 ? 6.25 -22.672 -0.009 1 91.94 277 ILE B C 1
ATOM 6255 O O . ILE B 1 277 ? 6.008 -23.141 1.108 1 91.94 277 ILE B O 1
ATOM 6259 N N . GLY B 1 278 ? 5.465 -22.781 -0.98 1 95.69 278 GLY B N 1
ATOM 6260 C CA . GLY B 1 278 ? 4.242 -23.562 -0.877 1 95.69 278 GLY B CA 1
ATOM 6261 C C . GLY B 1 278 ? 3.184 -22.891 -0.016 1 95.69 278 GLY B C 1
ATOM 6262 O O . GLY B 1 278 ? 2.625 -23.516 0.887 1 95.69 278 GLY B O 1
ATOM 6263 N N . LYS B 1 279 ? 2.996 -21.641 -0.149 1 97.31 279 LYS B N 1
ATOM 6264 C CA . LYS B 1 279 ? 1.945 -20.891 0.547 1 97.31 279 LYS B CA 1
ATOM 6265 C C . LYS B 1 279 ? 0.795 -20.562 -0.396 1 97.31 279 LYS B C 1
ATOM 6267 O O . LYS B 1 279 ? 1.01 -19.984 -1.464 1 97.31 279 LYS B O 1
ATOM 6272 N N . LEU B 1 280 ? -0.363 -20.984 -0.009 1 97.94 280 LEU B N 1
ATOM 6273 C CA . LEU B 1 280 ? -1.553 -20.812 -0.836 1 97.94 280 LEU B CA 1
ATOM 6274 C C . LEU B 1 280 ? -2.41 -19.672 -0.322 1 97.94 280 LEU B C 1
ATOM 6276 O O . LEU B 1 280 ? -2.83 -19.672 0.838 1 97.94 280 LEU B O 1
ATOM 6280 N N . PHE B 1 281 ? -2.703 -18.656 -1.185 1 97 281 PHE B N 1
ATOM 6281 C CA . PHE B 1 281 ? -3.445 -17.453 -0.836 1 97 281 PHE B CA 1
ATOM 6282 C C . PHE B 1 281 ? -4.762 -17.375 -1.604 1 97 281 PHE B C 1
ATOM 6284 O O . PHE B 1 281 ? -4.852 -17.859 -2.734 1 97 281 PHE B O 1
ATOM 6291 N N . ARG B 1 282 ? -5.758 -16.719 -1.015 1 94.38 282 ARG B N 1
ATOM 6292 C CA . ARG B 1 282 ? -7 -16.422 -1.72 1 94.38 282 ARG B CA 1
ATOM 6293 C C . ARG B 1 282 ? -6.852 -15.172 -2.576 1 94.38 282 ARG B C 1
ATOM 6295 O O . ARG B 1 282 ? -6.199 -14.211 -2.17 1 94.38 282 ARG B O 1
ATOM 6302 N N . ARG B 1 283 ? -7.496 -15.203 -3.658 1 86.88 283 ARG B N 1
ATOM 6303 C CA . ARG B 1 283 ? -7.469 -14.094 -4.605 1 86.88 283 ARG B CA 1
ATOM 6304 C C . ARG B 1 283 ? -7.848 -12.781 -3.926 1 86.88 283 ARG B C 1
ATOM 6306 O O . ARG B 1 283 ? -7.18 -11.758 -4.109 1 86.88 283 ARG B O 1
ATOM 6313 N N . ARG B 1 284 ? -8.867 -12.758 -3.123 1 82.25 284 ARG B N 1
ATOM 6314 C CA . ARG B 1 284 ? -9.422 -11.547 -2.539 1 82.25 284 ARG B CA 1
ATOM 6315 C C . ARG B 1 284 ? -8.43 -10.883 -1.591 1 82.25 284 ARG B C 1
ATOM 6317 O O . ARG B 1 284 ? -8.516 -9.688 -1.327 1 82.25 284 ARG B O 1
ATOM 6324 N N . ASP B 1 285 ? -7.441 -11.664 -1.112 1 88.19 285 ASP B N 1
ATOM 6325 C CA . ASP B 1 285 ? -6.512 -11.164 -0.106 1 88.19 285 ASP B CA 1
ATOM 6326 C C . ASP B 1 285 ? -5.203 -10.711 -0.747 1 88.19 285 ASP B C 1
ATOM 6328 O O . ASP B 1 285 ? -4.383 -10.055 -0.099 1 88.19 285 ASP B O 1
ATOM 6332 N N . ILE B 1 286 ? -4.98 -10.938 -2.008 1 87.25 286 ILE B N 1
ATOM 6333 C CA . ILE B 1 286 ? -3.699 -10.734 -2.68 1 87.25 286 ILE B CA 1
ATOM 6334 C C . ILE B 1 286 ? -3.342 -9.25 -2.674 1 87.25 286 ILE B C 1
ATOM 6336 O O . ILE B 1 286 ? -2.195 -8.883 -2.41 1 87.25 286 ILE B O 1
ATOM 6340 N N . PRO B 1 287 ? -4.293 -8.375 -2.902 1 78.75 287 PRO B N 1
ATOM 6341 C CA . PRO B 1 287 ? -3.924 -6.953 -2.918 1 78.75 287 PRO B CA 1
ATOM 6342 C C . PRO B 1 287 ? -3.354 -6.477 -1.583 1 78.75 287 PRO B C 1
ATOM 6344 O O . PRO B 1 287 ? -2.379 -5.723 -1.559 1 78.75 287 PRO B O 1
ATOM 6347 N N . ALA B 1 288 ? -3.949 -6.902 -0.479 1 84.5 288 ALA B N 1
ATOM 6348 C CA . ALA B 1 288 ? -3.443 -6.516 0.835 1 84.5 288 ALA B CA 1
ATOM 6349 C C . ALA B 1 288 ? -2.049 -7.082 1.076 1 84.5 288 ALA B C 1
ATOM 6351 O O . ALA B 1 288 ? -1.171 -6.391 1.6 1 84.5 288 ALA B O 1
ATOM 6352 N N . TRP B 1 289 ? -1.827 -8.328 0.652 1 90.69 289 TRP B N 1
ATOM 6353 C CA . TRP B 1 289 ? -0.519 -8.961 0.796 1 90.69 289 TRP B CA 1
ATOM 6354 C C . TRP B 1 289 ? 0.534 -8.227 -0.026 1 90.69 289 TRP B C 1
ATOM 6356 O O . TRP B 1 289 ? 1.598 -7.871 0.489 1 90.69 289 TRP B O 1
ATOM 6366 N N . ALA B 1 290 ? 0.22 -8.031 -1.317 1 85.5 290 ALA B N 1
ATOM 6367 C CA . ALA B 1 290 ? 1.159 -7.352 -2.205 1 85.5 290 ALA B CA 1
ATOM 6368 C C . ALA B 1 290 ? 1.474 -5.949 -1.7 1 85.5 290 ALA B C 1
ATOM 6370 O O . ALA B 1 290 ? 2.637 -5.535 -1.673 1 85.5 290 ALA B O 1
ATOM 6371 N N . SER B 1 291 ? 0.436 -5.215 -1.238 1 82.12 291 SER B N 1
ATOM 6372 C CA . SER B 1 291 ? 0.615 -3.865 -0.707 1 82.12 291 SER B CA 1
ATOM 6373 C C . SER B 1 291 ? 1.539 -3.869 0.506 1 82.12 291 SER B C 1
ATOM 6375 O O . SER B 1 291 ? 2.438 -3.029 0.61 1 82.12 291 SER B O 1
ATOM 6377 N N . PHE B 1 292 ? 1.272 -4.781 1.33 1 90.56 292 PHE B N 1
ATOM 6378 C CA . PHE B 1 292 ? 2.082 -4.887 2.537 1 90.56 292 PHE B CA 1
ATOM 6379 C C . PHE B 1 292 ? 3.539 -5.172 2.189 1 90.56 292 PHE B C 1
ATOM 6381 O O . PHE B 1 292 ? 4.449 -4.539 2.73 1 90.56 292 PHE B O 1
ATOM 6388 N N . PHE B 1 293 ? 3.76 -6.113 1.294 1 91.12 293 PHE B N 1
ATOM 6389 C CA . PHE B 1 293 ? 5.117 -6.477 0.902 1 91.12 293 PHE B CA 1
ATOM 6390 C C . PHE B 1 293 ? 5.82 -5.305 0.231 1 91.12 293 PHE B C 1
ATOM 6392 O O . PHE B 1 293 ? 6.992 -5.031 0.51 1 91.12 293 PHE B O 1
ATOM 6399 N N . PHE B 1 294 ? 5.152 -4.598 -0.629 1 83.88 294 PHE B N 1
ATOM 6400 C CA . PHE B 1 294 ? 5.742 -3.439 -1.287 1 83.88 294 PHE B CA 1
ATOM 6401 C C . PHE B 1 294 ? 6.113 -2.367 -0.268 1 83.88 294 PHE B C 1
ATOM 6403 O O . PHE B 1 294 ? 7.105 -1.656 -0.44 1 83.88 294 PHE B O 1
ATOM 6410 N N . THR B 1 295 ? 5.301 -2.258 0.78 1 85.31 295 THR B N 1
ATOM 6411 C CA . THR B 1 295 ? 5.488 -1.217 1.783 1 85.31 295 THR B CA 1
ATOM 6412 C C . THR B 1 295 ? 6.715 -1.51 2.643 1 85.31 295 THR B C 1
ATOM 6414 O O . THR B 1 295 ? 7.477 -0.599 2.98 1 85.31 295 THR B O 1
ATOM 6417 N N . PHE B 1 296 ? 6.949 -2.787 2.92 1 91.44 296 PHE B N 1
ATOM 6418 C CA . PHE B 1 296 ? 7.953 -3.094 3.934 1 91.44 296 PHE B CA 1
ATOM 6419 C C . PHE B 1 296 ? 9.031 -4.008 3.367 1 91.44 296 PHE B C 1
ATOM 6421 O O . PHE B 1 296 ? 9.703 -4.719 4.113 1 91.44 296 PHE B O 1
ATOM 6428 N N . TYR B 1 297 ? 9.203 -3.996 2.021 1 90.19 297 TYR B N 1
ATOM 6429 C CA . TYR B 1 297 ? 10.078 -4.938 1.335 1 90.19 297 TYR B CA 1
ATOM 6430 C C . TYR B 1 297 ? 11.5 -4.859 1.882 1 90.19 297 TYR B C 1
ATOM 6432 O O . TYR B 1 297 ? 12.227 -5.852 1.873 1 90.19 297 TYR B O 1
ATOM 6440 N N . GLY B 1 298 ? 11.906 -3.686 2.357 1 91.25 298 GLY B N 1
ATOM 6441 C CA . GLY B 1 298 ? 13.297 -3.486 2.734 1 91.25 298 GLY B CA 1
ATOM 6442 C C . GLY B 1 298 ? 13.57 -3.818 4.188 1 91.25 298 GLY B C 1
ATOM 6443 O O . GLY B 1 298 ? 14.711 -3.727 4.645 1 91.25 298 GLY B O 1
ATOM 6444 N N . LEU B 1 299 ? 12.586 -4.328 4.949 1 93.94 299 LEU B N 1
ATOM 6445 C CA . LEU B 1 299 ? 12.727 -4.395 6.398 1 93.94 299 LEU B CA 1
ATOM 6446 C C . LEU B 1 299 ? 13.141 -5.797 6.84 1 93.94 299 LEU B C 1
ATOM 6448 O O . LEU B 1 299 ? 14 -5.949 7.711 1 93.94 299 LEU B O 1
ATOM 6452 N N . LYS B 1 300 ? 12.453 -6.871 6.266 1 96.25 300 LYS B N 1
ATOM 6453 C CA . LYS B 1 300 ? 12.641 -8.25 6.719 1 96.25 300 LYS B CA 1
ATOM 6454 C C . LYS B 1 300 ? 12.531 -9.227 5.555 1 96.25 300 LYS B C 1
ATOM 6456 O O . LYS B 1 300 ? 12.031 -8.875 4.484 1 96.25 300 LYS B O 1
ATOM 6461 N N . PRO B 1 301 ? 13.031 -10.484 5.848 1 95.25 301 PRO B N 1
ATOM 6462 C CA . PRO B 1 301 ? 12.742 -11.531 4.871 1 95.25 301 PRO B CA 1
ATOM 6463 C C . PRO B 1 301 ? 11.242 -11.797 4.715 1 95.25 301 PRO B C 1
ATOM 6465 O O . PRO B 1 301 ? 10.461 -11.5 5.621 1 95.25 301 PRO B O 1
ATOM 6468 N N . ILE B 1 302 ? 10.883 -12.297 3.607 1 96.19 302 ILE B N 1
ATOM 6469 C CA . ILE B 1 302 ? 9.477 -12.398 3.221 1 96.19 302 ILE B CA 1
ATOM 6470 C C . ILE B 1 302 ? 8.727 -13.266 4.227 1 96.19 302 ILE B C 1
ATOM 6472 O O . ILE B 1 302 ? 7.562 -13 4.543 1 96.19 302 ILE B O 1
ATOM 6476 N N . ASP B 1 303 ? 9.305 -14.367 4.746 1 94.56 303 ASP B N 1
ATOM 6477 C CA . ASP B 1 303 ? 8.625 -15.242 5.695 1 94.56 303 ASP B CA 1
ATOM 6478 C C . ASP B 1 303 ? 8.312 -14.508 6.996 1 94.56 303 ASP B C 1
ATOM 6480 O O . ASP B 1 303 ? 7.27 -14.742 7.609 1 94.56 303 ASP B O 1
ATOM 6484 N N . TRP B 1 304 ? 9.234 -13.633 7.406 1 96.19 304 TRP B N 1
ATOM 6485 C CA . TRP B 1 304 ? 8.992 -12.844 8.609 1 96.19 304 TRP B CA 1
ATOM 6486 C C . TRP B 1 304 ? 7.91 -11.797 8.375 1 96.19 304 TRP B C 1
ATOM 6488 O O . TRP B 1 304 ? 7.105 -11.516 9.266 1 96.19 304 TRP B O 1
ATOM 6498 N N . LEU B 1 305 ? 7.938 -11.18 7.227 1 96.81 305 LEU B N 1
ATOM 6499 C CA . LEU B 1 305 ? 6.887 -10.227 6.891 1 96.81 305 LEU B CA 1
ATOM 6500 C C . LEU B 1 305 ? 5.523 -10.914 6.855 1 96.81 305 LEU B C 1
ATOM 6502 O O . LEU B 1 305 ? 4.52 -10.32 7.254 1 96.81 305 LEU B O 1
ATOM 6506 N N . MET B 1 306 ? 5.473 -12.156 6.332 1 96.62 306 MET B N 1
ATOM 6507 C CA . MET B 1 306 ? 4.219 -12.906 6.32 1 96.62 306 MET B CA 1
ATOM 6508 C C . MET B 1 306 ? 3.701 -13.117 7.738 1 96.62 306 MET B C 1
ATOM 6510 O O . MET B 1 306 ? 2.5 -13 7.988 1 96.62 306 MET B O 1
ATOM 6514 N N . LEU B 1 307 ? 4.586 -13.422 8.625 1 95.06 307 LEU B N 1
ATOM 6515 C CA . LEU B 1 307 ? 4.199 -13.578 10.023 1 95.06 307 LEU B CA 1
ATOM 6516 C C . LEU B 1 307 ? 3.668 -12.273 10.594 1 95.06 307 LEU B C 1
ATOM 6518 O O . LEU B 1 307 ? 2.732 -12.273 11.398 1 95.06 307 LEU B O 1
ATOM 6522 N N . ASP B 1 308 ? 4.316 -11.133 10.242 1 96.44 308 ASP B N 1
ATOM 6523 C CA . ASP B 1 308 ? 3.838 -9.828 10.68 1 96.44 308 ASP B CA 1
ATOM 6524 C C . ASP B 1 308 ? 2.389 -9.602 10.258 1 96.44 308 ASP B C 1
ATOM 6526 O O . ASP B 1 308 ? 1.577 -9.102 11.039 1 96.44 308 ASP B O 1
ATOM 6530 N N . VAL B 1 309 ? 2.059 -9.938 9 1 95.75 309 VAL B N 1
ATOM 6531 C CA . VAL B 1 309 ? 0.693 -9.773 8.516 1 95.75 309 VAL B CA 1
ATOM 6532 C C . VAL B 1 309 ? -0.258 -10.625 9.359 1 95.75 309 VAL B C 1
ATOM 6534 O O . VAL B 1 309 ? -1.333 -10.156 9.75 1 95.75 309 VAL B O 1
ATOM 6537 N N . MET B 1 310 ? 0.108 -11.859 9.633 1 95.88 310 MET B N 1
ATOM 6538 C CA . MET B 1 310 ? -0.731 -12.742 10.438 1 95.88 310 MET B CA 1
ATOM 6539 C C . MET B 1 310 ? -0.958 -12.164 11.828 1 95.88 310 MET B C 1
ATOM 6541 O O . MET B 1 310 ? -2.057 -12.273 12.375 1 95.88 310 MET B O 1
ATOM 6545 N N . ARG B 1 311 ? 0.033 -11.562 12.375 1 95.25 311 ARG B N 1
ATOM 6546 C CA . ARG B 1 311 ? -0.102 -10.938 13.688 1 95.25 311 ARG B CA 1
ATOM 6547 C C . ARG B 1 311 ? -1.062 -9.758 13.641 1 95.25 311 ARG B C 1
ATOM 6549 O O . ARG B 1 311 ? -1.893 -9.586 14.531 1 95.25 311 ARG B O 1
ATOM 6556 N N . ILE B 1 312 ? -0.922 -8.93 12.656 1 95.75 312 ILE B N 1
ATOM 6557 C CA . ILE B 1 312 ? -1.784 -7.762 12.5 1 95.75 312 ILE B CA 1
ATOM 6558 C C . ILE B 1 312 ? -3.242 -8.203 12.406 1 95.75 312 ILE B C 1
ATOM 6560 O O . ILE B 1 312 ? -4.121 -7.613 13.039 1 95.75 312 ILE B O 1
ATOM 6564 N N . GLN B 1 313 ? -3.49 -9.266 11.664 1 94.38 313 GLN B N 1
ATOM 6565 C CA . GLN B 1 313 ? -4.848 -9.711 11.367 1 94.38 313 GLN B CA 1
ATOM 6566 C C . GLN B 1 313 ? -5.438 -10.492 12.539 1 94.38 313 GLN B C 1
ATOM 6568 O O . GLN B 1 313 ? -6.66 -10.57 12.688 1 94.38 313 GLN B O 1
ATOM 6573 N N . SER B 1 314 ? -4.543 -11.031 13.406 1 94.56 314 SER B N 1
ATOM 6574 C CA . SER B 1 314 ? -5.051 -12.039 14.336 1 94.56 314 SER B CA 1
ATOM 6575 C C . SER B 1 314 ? -4.934 -11.562 15.781 1 94.56 314 SER B C 1
ATOM 6577 O O . SER B 1 314 ? -5.582 -12.117 16.672 1 94.56 314 SER B O 1
ATOM 6579 N N . CYS B 1 315 ? -4.074 -10.57 15.984 1 93.56 315 CYS B N 1
ATOM 6580 C CA . CYS B 1 315 ? -3.756 -10.258 17.375 1 93.56 315 CYS B CA 1
ATOM 6581 C C . CYS B 1 315 ? -4.477 -8.992 17.828 1 93.56 315 CYS B C 1
ATOM 6583 O O . CYS B 1 315 ? -4.637 -8.047 17.047 1 93.56 315 CYS B O 1
ATOM 6585 N N . ASN B 1 316 ? -4.934 -9.047 19.031 1 91.56 316 ASN B N 1
ATOM 6586 C CA . ASN B 1 316 ? -5.504 -7.938 19.781 1 91.56 316 ASN B CA 1
ATOM 6587 C C . ASN B 1 316 ? -4.555 -7.469 20.891 1 91.56 316 ASN B C 1
ATOM 6589 O O . ASN B 1 316 ? -4.195 -8.242 21.781 1 91.56 316 ASN B O 1
ATOM 6593 N N . PRO B 1 317 ? -4.16 -6.234 20.797 1 87.31 317 PRO B N 1
ATOM 6594 C CA . PRO B 1 317 ? -3.189 -5.758 21.781 1 87.31 317 PRO B CA 1
ATOM 6595 C C . PRO B 1 317 ? -3.707 -5.859 23.219 1 87.31 317 PRO B C 1
ATOM 6597 O O . PRO B 1 317 ? -2.918 -5.859 24.156 1 87.31 317 PRO B O 1
ATOM 6600 N N . GLU B 1 318 ? -4.969 -5.941 23.422 1 90.44 318 GLU B N 1
ATOM 6601 C CA . GLU B 1 318 ? -5.547 -5.992 24.75 1 90.44 318 GLU B CA 1
ATOM 6602 C C . GLU B 1 318 ? -5.691 -7.434 25.234 1 90.44 318 GLU B C 1
ATOM 6604 O O . GLU B 1 318 ? -6.07 -7.672 26.391 1 90.44 318 GLU B O 1
ATOM 6609 N N . LYS B 1 319 ? -5.461 -8.398 24.406 1 91.5 319 LYS B N 1
ATOM 6610 C CA . LYS B 1 319 ? -5.559 -9.805 24.766 1 91.5 319 LYS B CA 1
ATOM 6611 C C . LYS B 1 319 ? -4.176 -10.414 24.984 1 91.5 319 LYS B C 1
ATOM 6613 O O . LYS B 1 319 ? -3.16 -9.758 24.75 1 91.5 319 LYS B O 1
ATOM 6618 N N . SER B 1 320 ? -4.074 -11.609 25.422 1 90.25 320 SER B N 1
ATOM 6619 C CA . SER B 1 320 ? -2.822 -12.266 25.797 1 90.25 320 SER B CA 1
ATOM 6620 C C . SER B 1 320 ? -2.057 -12.727 24.562 1 90.25 320 SER B C 1
ATOM 6622 O O . SER B 1 320 ? -2.645 -12.906 23.484 1 90.25 320 SER B O 1
ATOM 6624 N N . SER B 1 321 ? -0.743 -12.93 24.766 1 88.38 321 SER B N 1
ATOM 6625 C CA . SER B 1 321 ? 0.106 -13.445 23.703 1 88.38 321 SER B CA 1
ATOM 6626 C C . SER B 1 321 ? -0.302 -14.859 23.297 1 88.38 321 SER B C 1
ATOM 6628 O O . SER B 1 321 ? -0.186 -15.242 22.141 1 88.38 321 SER B O 1
ATOM 6630 N N . SER B 1 322 ? -0.714 -15.562 24.281 1 92.44 322 SER B N 1
ATOM 6631 C CA . SER B 1 322 ? -1.147 -16.938 24 1 92.44 322 SER B CA 1
ATOM 6632 C C . SER B 1 322 ? -2.355 -16.953 23.078 1 92.44 322 SER B C 1
ATOM 6634 O O . SER B 1 322 ? -2.434 -17.781 22.172 1 92.44 322 SER B O 1
ATOM 6636 N N . GLU B 1 323 ? -3.275 -16.094 23.344 1 93.5 323 GLU B N 1
ATOM 6637 C CA . GLU B 1 323 ? -4.438 -15.992 22.469 1 93.5 323 GLU B CA 1
ATOM 6638 C C . GLU B 1 323 ? -4.031 -15.562 21.062 1 93.5 323 GLU B C 1
ATOM 6640 O O . GLU B 1 323 ? -4.582 -16.062 20.078 1 93.5 323 GLU B O 1
ATOM 6645 N N . CYS B 1 324 ? -3.158 -14.672 21.031 1 93.31 324 CYS B N 1
ATOM 6646 C CA . CYS B 1 324 ? -2.637 -14.227 19.734 1 93.31 324 CYS B CA 1
ATOM 6647 C C . CYS B 1 324 ? -2.053 -15.398 18.953 1 93.31 324 CYS B C 1
ATOM 6649 O O . CYS B 1 324 ? -2.408 -15.609 17.797 1 93.31 324 CYS B O 1
ATOM 6651 N N . GLU B 1 325 ? -1.248 -16.203 19.578 1 93.5 325 GLU B N 1
ATOM 6652 C CA . GLU B 1 325 ? -0.606 -17.344 18.922 1 93.5 325 GLU B CA 1
ATOM 6653 C C . GLU B 1 325 ? -1.64 -18.359 18.453 1 93.5 325 GLU B C 1
ATOM 6655 O O . GLU B 1 325 ? -1.502 -18.938 17.375 1 93.5 325 GLU B O 1
ATOM 6660 N N . ALA B 1 326 ? -2.594 -18.609 19.281 1 95.19 326 ALA B N 1
ATOM 6661 C CA . ALA B 1 326 ? -3.656 -19.547 18.906 1 95.19 326 ALA B CA 1
ATOM 6662 C C . ALA B 1 326 ? -4.418 -19.047 17.672 1 95.19 326 ALA B C 1
ATOM 6664 O O . ALA B 1 326 ? -4.746 -19.828 16.781 1 95.19 326 ALA B O 1
ATOM 6665 N N . ASN B 1 327 ? -4.73 -17.766 17.672 1 94.75 327 ASN B N 1
ATOM 6666 C CA . ASN B 1 327 ? -5.445 -17.172 16.547 1 94.75 327 ASN B CA 1
ATOM 6667 C C . ASN B 1 327 ? -4.609 -17.234 15.266 1 94.75 327 ASN B C 1
ATOM 6669 O O . ASN B 1 327 ? -5.141 -17.484 14.188 1 94.75 327 ASN B O 1
ATOM 6673 N N . ILE B 1 328 ? -3.35 -16.984 15.398 1 95.25 328 ILE B N 1
ATOM 6674 C CA . ILE B 1 328 ? -2.443 -17.047 14.258 1 95.25 328 ILE B CA 1
ATOM 6675 C C . ILE B 1 328 ? -2.428 -18.453 13.68 1 95.25 328 ILE B C 1
ATOM 6677 O O . ILE B 1 328 ? -2.545 -18.641 12.469 1 95.25 328 ILE B O 1
ATOM 6681 N N . LYS B 1 329 ? -2.281 -19.438 14.492 1 94.12 329 LYS B N 1
ATOM 6682 C CA . LYS B 1 329 ? -2.238 -20.828 14.055 1 94.12 329 LYS B CA 1
ATOM 6683 C C . LYS B 1 329 ? -3.523 -21.203 13.328 1 94.12 329 LYS B C 1
ATOM 6685 O O . LYS B 1 329 ? -3.488 -21.953 12.344 1 94.12 329 LYS B O 1
ATOM 6690 N N . LYS B 1 330 ? -4.594 -20.688 13.797 1 94 330 LYS B N 1
ATOM 6691 C CA . LYS B 1 330 ? -5.879 -20.969 13.172 1 94 330 LYS B CA 1
ATOM 6692 C C . LYS B 1 330 ? -5.945 -20.391 11.766 1 94 330 LYS B C 1
ATOM 6694 O O . LYS B 1 330 ? -6.594 -20.953 10.883 1 94 330 LYS B O 1
ATOM 6699 N N . ARG B 1 331 ? -5.312 -19.312 11.547 1 95 331 ARG B N 1
ATOM 6700 C CA . ARG B 1 331 ? -5.391 -18.609 10.266 1 95 331 ARG B CA 1
ATOM 6701 C C . ARG B 1 331 ? -4.266 -19.047 9.336 1 95 331 ARG B C 1
ATOM 6703 O O . ARG B 1 331 ? -4.184 -18.594 8.195 1 95 331 ARG B O 1
ATOM 6710 N N . MET B 1 332 ? -3.408 -19.922 9.82 1 94.31 332 MET B N 1
ATOM 6711 C CA . MET B 1 332 ? -2.322 -20.469 9.016 1 94.31 332 MET B CA 1
ATOM 6712 C C . MET B 1 332 ? -2.344 -22 9.047 1 94.31 332 MET B C 1
ATOM 6714 O O . MET B 1 332 ? -1.376 -22.625 9.477 1 94.31 332 MET B O 1
ATOM 6718 N N . PRO B 1 333 ? -3.418 -22.531 8.492 1 94.19 333 PRO B N 1
ATOM 6719 C CA . PRO B 1 333 ? -3.42 -24 8.508 1 94.19 333 PRO B CA 1
ATOM 6720 C C . PRO B 1 333 ? -2.201 -24.594 7.809 1 94.19 333 PRO B C 1
ATOM 6722 O O . PRO B 1 333 ? -1.754 -24.078 6.785 1 94.19 333 PRO B O 1
ATOM 6725 N N . GLN B 1 334 ? -1.663 -25.609 8.469 1 90.88 334 GLN B N 1
ATOM 6726 C CA . GLN B 1 334 ? -0.508 -26.328 7.949 1 90.88 334 GLN B CA 1
ATOM 6727 C C . GLN B 1 334 ? -0.897 -27.734 7.508 1 90.88 334 GLN B C 1
ATOM 6729 O O . GLN B 1 334 ? -1.462 -28.5 8.289 1 90.88 334 GLN B O 1
ATOM 6734 N N . PHE B 1 335 ? -0.648 -27.969 6.262 1 87.69 335 PHE B N 1
ATOM 6735 C CA . PHE B 1 335 ? -0.883 -29.328 5.781 1 87.69 335 PHE B CA 1
ATOM 6736 C C . PHE B 1 335 ? 0.223 -30.266 6.246 1 87.69 335 PHE B C 1
ATOM 6738 O O . PHE B 1 335 ? 1.398 -29.891 6.254 1 87.69 335 PHE B O 1
ATOM 6745 N N . SER B 1 336 ? -0.173 -31.375 6.715 1 79.44 336 SER B N 1
ATOM 6746 C CA . SER B 1 336 ? 0.729 -32.312 7.391 1 79.44 336 SER B CA 1
ATOM 6747 C C . SER B 1 336 ? 1.726 -32.906 6.41 1 79.44 336 SER B C 1
ATOM 6749 O O . SER B 1 336 ? 2.857 -33.219 6.785 1 79.44 336 SER B O 1
ATOM 6751 N N . LYS B 1 337 ? 1.288 -33.062 5.195 1 82.25 337 LYS B N 1
ATOM 6752 C CA . LYS B 1 337 ? 2.176 -33.656 4.191 1 82.25 337 LYS B CA 1
ATOM 6753 C C . LYS B 1 337 ? 2.717 -32.594 3.252 1 82.25 337 LYS B C 1
ATOM 6755 O O . LYS B 1 337 ? 1.978 -31.703 2.818 1 82.25 337 LYS B O 1
ATOM 6760 N N . GLY B 1 338 ? 3.99 -32.406 3.158 1 87.38 338 GLY B N 1
ATOM 6761 C CA . GLY B 1 338 ? 4.602 -31.453 2.262 1 87.38 338 GLY B CA 1
ATOM 6762 C C . GLY B 1 338 ? 4.402 -31.781 0.795 1 87.38 338 GLY B C 1
ATOM 6763 O O . GLY B 1 338 ? 4.621 -32.938 0.378 1 87.38 338 GLY B O 1
ATOM 6764 N N . LEU B 1 339 ? 3.855 -30.797 0.061 1 92.38 339 LEU B N 1
ATOM 6765 C CA . LEU B 1 339 ? 3.602 -31.016 -1.357 1 92.38 339 LEU B CA 1
ATOM 6766 C C . LEU B 1 339 ? 4.797 -30.578 -2.199 1 92.38 339 LEU B C 1
ATOM 6768 O O . LEU B 1 339 ? 4.895 -30.938 -3.377 1 92.38 339 LEU B O 1
ATOM 6772 N N . PHE B 1 340 ? 5.703 -29.844 -1.586 1 92.62 340 PHE B N 1
ATOM 6773 C CA . PHE B 1 340 ? 6.832 -29.297 -2.326 1 92.62 340 PHE B CA 1
ATOM 6774 C C . PHE B 1 340 ? 8.125 -29.484 -1.548 1 92.62 340 PHE B C 1
ATOM 6776 O O . PHE B 1 340 ? 8.148 -29.359 -0.321 1 92.62 340 PHE B O 1
ATOM 6783 N N . GLN B 1 341 ? 9.195 -29.734 -2.268 1 88.94 341 GLN B N 1
ATOM 6784 C CA . GLN B 1 341 ? 10.508 -29.938 -1.663 1 88.94 341 GLN B CA 1
ATOM 6785 C C . GLN B 1 341 ? 11.547 -29 -2.293 1 88.94 341 GLN B C 1
ATOM 6787 O O . GLN B 1 341 ? 11.625 -28.891 -3.518 1 88.94 341 GLN B O 1
ATOM 6792 N N . HIS B 1 342 ? 12.258 -28.359 -1.455 1 88.5 342 HIS B N 1
ATOM 6793 C CA . HIS B 1 342 ? 13.359 -27.516 -1.908 1 88.5 342 HIS B CA 1
ATOM 6794 C C . HIS B 1 342 ? 14.523 -28.359 -2.428 1 88.5 342 HIS B C 1
ATOM 6796 O O . HIS B 1 342 ? 14.953 -29.297 -1.771 1 88.5 342 HIS B O 1
ATOM 6802 N N . ILE B 1 343 ? 15.062 -28.016 -3.543 1 83.75 343 ILE B N 1
ATOM 6803 C CA . ILE B 1 343 ? 16.141 -28.797 -4.133 1 83.75 343 ILE B CA 1
ATOM 6804 C C . ILE B 1 343 ? 17.359 -27.906 -4.359 1 83.75 343 ILE B C 1
ATOM 6806 O O . ILE B 1 343 ? 18.406 -28.391 -4.777 1 83.75 343 ILE B O 1
ATOM 6810 N N . GLY B 1 344 ? 17.156 -26.641 -4.152 1 80.19 344 GLY B N 1
ATOM 6811 C CA . GLY B 1 344 ? 18.266 -25.734 -4.387 1 80.19 344 GLY B CA 1
ATOM 6812 C C . GLY B 1 344 ? 19.391 -25.891 -3.383 1 80.19 344 GLY B C 1
ATOM 6813 O O . GLY B 1 344 ? 19.188 -25.703 -2.182 1 80.19 344 GLY B O 1
ATOM 6814 N N . LYS B 1 345 ? 20.469 -26.266 -3.887 1 76.75 345 LYS B N 1
ATOM 6815 C CA . LYS B 1 345 ? 21.656 -26.391 -3.023 1 76.75 345 LYS B CA 1
ATOM 6816 C C . LYS B 1 345 ? 22.422 -25.078 -2.973 1 76.75 345 LYS B C 1
ATOM 6818 O O . LYS B 1 345 ? 23.016 -24.734 -1.946 1 76.75 345 LYS B O 1
ATOM 6823 N N . MET B 1 346 ? 22.359 -24.344 -4.086 1 73.44 346 MET B N 1
ATOM 6824 C CA . MET B 1 346 ? 23.031 -23.062 -4.152 1 73.44 346 MET B CA 1
ATOM 6825 C C . MET B 1 346 ? 22.031 -21.906 -4.082 1 73.44 346 MET B C 1
ATOM 6827 O O . MET B 1 346 ? 21.109 -21.828 -4.902 1 73.44 346 MET B O 1
ATOM 6831 N N . SER B 1 347 ? 22.281 -21.062 -3.061 1 75.56 347 SER B N 1
ATOM 6832 C CA . SER B 1 347 ? 21.422 -19.891 -2.908 1 75.56 347 SER B CA 1
ATOM 6833 C C . SER B 1 347 ? 21.703 -18.844 -3.98 1 75.56 347 SER B C 1
ATOM 6835 O O . SER B 1 347 ? 22.781 -18.844 -4.586 1 75.56 347 SER B O 1
ATOM 6837 N N . SER B 1 348 ? 20.703 -18.016 -4.258 1 75.31 348 SER B N 1
ATOM 6838 C CA . SER B 1 348 ? 20.906 -16.891 -5.176 1 75.31 348 SER B CA 1
ATOM 6839 C C . SER B 1 348 ? 21.781 -15.812 -4.555 1 75.31 348 SER B C 1
ATOM 6841 O O . SER B 1 348 ? 22.266 -14.922 -5.254 1 75.31 348 SER B O 1
ATOM 6843 N N . LEU B 1 349 ? 21.828 -15.875 -3.266 1 73.88 349 LEU B N 1
ATOM 6844 C CA . LEU B 1 349 ? 22.828 -15.039 -2.604 1 73.88 349 LEU B CA 1
ATOM 6845 C C . LEU B 1 349 ? 24.219 -15.641 -2.736 1 73.88 349 LEU B C 1
ATOM 6847 O O . LEU B 1 349 ? 24.453 -16.781 -2.32 1 73.88 349 LEU B O 1
ATOM 6851 N N . ALA B 1 350 ? 25.078 -14.859 -3.307 1 72 350 ALA B N 1
ATOM 6852 C CA . ALA B 1 350 ? 26.406 -15.367 -3.607 1 72 350 ALA B CA 1
ATOM 6853 C C . ALA B 1 350 ? 27.078 -15.938 -2.357 1 72 350 ALA B C 1
ATOM 6855 O O . ALA B 1 350 ? 27.078 -15.289 -1.305 1 72 350 ALA B O 1
ATOM 6856 N N . GLY B 1 351 ? 27.5 -17.141 -2.48 1 69.75 351 GLY B N 1
ATOM 6857 C CA . GLY B 1 351 ? 28.281 -17.766 -1.426 1 69.75 351 GLY B CA 1
ATOM 6858 C C . GLY B 1 351 ? 27.422 -18.5 -0.406 1 69.75 351 GLY B C 1
ATOM 6859 O O . GLY B 1 351 ? 27.953 -19.188 0.463 1 69.75 351 GLY B O 1
ATOM 6860 N N . LYS B 1 352 ? 26.031 -18.438 -0.5 1 70 352 LYS B N 1
ATOM 6861 C CA . LYS B 1 352 ? 25.172 -19.078 0.488 1 70 352 LYS B CA 1
ATOM 6862 C C . LYS B 1 352 ? 24.656 -20.422 -0.012 1 70 352 LYS B C 1
ATOM 6864 O O . LYS B 1 352 ? 24.156 -20.531 -1.133 1 70 352 LYS B O 1
ATOM 6869 N N . LYS B 1 353 ? 25 -21.453 0.822 1 70.62 353 LYS B N 1
ATOM 6870 C CA . LYS B 1 353 ? 24.484 -22.781 0.539 1 70.62 353 LYS B CA 1
ATOM 6871 C C . LYS B 1 353 ? 23.312 -23.125 1.464 1 70.62 353 LYS B C 1
ATOM 6873 O O . LYS B 1 353 ? 23.344 -22.797 2.65 1 70.62 353 LYS B O 1
ATOM 6878 N N . GLN B 1 354 ? 22.203 -23.531 0.948 1 66.88 354 GLN B N 1
ATOM 6879 C CA . GLN B 1 354 ? 21.047 -23.922 1.745 1 66.88 354 GLN B CA 1
ATOM 6880 C C . GLN B 1 354 ? 20.688 -25.391 1.525 1 66.88 354 GLN B C 1
ATOM 6882 O O . GLN B 1 354 ? 20.297 -25.781 0.425 1 66.88 354 GLN B O 1
ATOM 6887 N N . LEU B 1 355 ? 20.844 -26.172 2.541 1 67.25 355 LEU B N 1
ATOM 6888 C CA . LEU B 1 355 ? 20.625 -27.609 2.426 1 67.25 355 LEU B CA 1
ATOM 6889 C C . LEU B 1 355 ? 19.312 -28.016 3.105 1 67.25 355 LEU B C 1
ATOM 6891 O O . LEU B 1 355 ? 19 -29.203 3.199 1 67.25 355 LEU B O 1
ATOM 6895 N N . ILE B 1 356 ? 18.531 -27.031 3.357 1 67.94 356 ILE B N 1
ATOM 6896 C CA . ILE B 1 356 ? 17.344 -27.344 4.148 1 67.94 356 ILE B CA 1
ATOM 6897 C C . ILE B 1 356 ? 16.281 -27.984 3.26 1 67.94 356 ILE B C 1
ATOM 6899 O O . ILE B 1 356 ? 16.062 -27.547 2.133 1 67.94 356 ILE B O 1
ATOM 6903 N N . THR B 1 357 ? 15.836 -29.188 3.656 1 71.38 357 THR B N 1
ATOM 6904 C CA . THR B 1 357 ? 14.758 -29.891 2.977 1 71.38 357 THR B CA 1
ATOM 6905 C C . THR B 1 357 ? 13.555 -30.062 3.902 1 71.38 357 THR B C 1
ATOM 6907 O O . THR B 1 357 ? 13.688 -29.953 5.121 1 71.38 357 THR B O 1
ATOM 6910 N N . ASP B 1 358 ? 12.422 -30.094 3.34 1 73.56 358 ASP B N 1
ATOM 6911 C CA . ASP B 1 358 ? 11.211 -30.375 4.102 1 73.56 358 ASP B CA 1
ATOM 6912 C C . ASP B 1 358 ? 11.156 -31.859 4.508 1 73.56 358 ASP B C 1
ATOM 6914 O O . ASP B 1 358 ? 11.039 -32.719 3.65 1 73.56 358 ASP B O 1
ATOM 6918 N N . THR B 1 359 ? 11.188 -32.031 5.742 1 69.25 359 THR B N 1
ATOM 6919 C CA . THR B 1 359 ? 11.195 -33.375 6.254 1 69.25 359 THR B CA 1
ATOM 6920 C C . THR B 1 359 ? 9.828 -34.031 6.082 1 69.25 359 THR B C 1
ATOM 6922 O O . THR B 1 359 ? 9.711 -35.281 6.129 1 69.25 359 THR B O 1
ATOM 6925 N N . LYS B 1 360 ? 8.836 -33.281 5.793 1 69.19 360 LYS B N 1
ATOM 6926 C CA . LYS B 1 360 ? 7.48 -33.812 5.668 1 69.19 360 LYS B CA 1
ATOM 6927 C C . LYS B 1 360 ? 7.117 -34.062 4.207 1 69.19 360 LYS B C 1
ATOM 6929 O O . LYS B 1 360 ? 5.996 -34.469 3.902 1 69.19 360 LYS B O 1
ATOM 6934 N N . PHE B 1 361 ? 8.086 -33.875 3.357 1 73.62 361 PHE B N 1
ATOM 6935 C CA . PHE B 1 361 ? 7.844 -34.094 1.939 1 73.62 361 PHE B CA 1
ATOM 6936 C C . PHE B 1 361 ? 7.754 -35.594 1.651 1 73.62 361 PHE B C 1
ATOM 6938 O O . PHE B 1 361 ? 8.609 -36.375 2.08 1 73.62 361 PHE B O 1
ATOM 6945 N N . SER B 1 362 ? 6.574 -36 1.189 1 67.31 362 SER B N 1
ATOM 6946 C CA . SER B 1 362 ? 6.402 -37.375 0.755 1 67.31 362 SER B CA 1
ATOM 6947 C C . SER B 1 362 ? 6.387 -37.469 -0.766 1 67.31 362 SER B C 1
ATOM 6949 O O . SER B 1 362 ? 5.598 -36.812 -1.432 1 67.31 362 SER B O 1
ATOM 6951 N N . ARG B 1 363 ? 7.176 -38.312 -1.235 1 69.62 363 ARG B N 1
ATOM 6952 C CA . ARG B 1 363 ? 7.246 -38.5 -2.682 1 69.62 363 ARG B CA 1
ATOM 6953 C C . ARG B 1 363 ? 6.027 -39.281 -3.193 1 69.62 363 ARG B C 1
ATOM 6955 O O . ARG B 1 363 ? 5.711 -39.219 -4.383 1 69.62 363 ARG B O 1
ATOM 6962 N N . GLU B 1 364 ? 5.359 -39.875 -2.256 1 70.44 364 GLU B N 1
ATOM 6963 C CA . GLU B 1 364 ? 4.188 -40.625 -2.678 1 70.44 364 GLU B CA 1
ATOM 6964 C C . GLU B 1 364 ? 3.021 -39.719 -3.016 1 70.44 364 GLU B C 1
ATOM 6966 O O . GLU B 1 364 ? 2.791 -38.719 -2.326 1 70.44 364 GLU B O 1
ATOM 6971 N N . PRO B 1 365 ? 2.404 -40.188 -4.129 1 72.12 365 PRO B N 1
ATOM 6972 C CA . PRO B 1 365 ? 1.241 -39.344 -4.48 1 72.12 365 PRO B CA 1
ATOM 6973 C C . PRO B 1 365 ? 0.216 -39.281 -3.352 1 72.12 365 PRO B C 1
ATOM 6975 O O . PRO B 1 365 ? -0.096 -40.281 -2.721 1 72.12 365 PRO B O 1
ATOM 6978 N N . GLN B 1 366 ? -0.197 -38.094 -3.121 1 70.31 366 GLN B N 1
ATOM 6979 C CA . GLN B 1 366 ? -1.109 -37.906 -2.002 1 70.31 366 GLN B CA 1
ATOM 6980 C C . GLN B 1 366 ? -2.562 -37.938 -2.465 1 70.31 366 GLN B C 1
ATOM 6982 O O . GLN B 1 366 ? -3.469 -38.156 -1.665 1 70.31 366 GLN B O 1
ATOM 6987 N N . ALA B 1 367 ? -2.771 -37.688 -3.785 1 78.88 367 ALA B N 1
ATOM 6988 C CA . ALA B 1 367 ? -4.133 -37.688 -4.32 1 78.88 367 ALA B CA 1
ATOM 6989 C C . ALA B 1 367 ? -4.219 -38.531 -5.59 1 78.88 367 ALA B C 1
ATOM 6991 O O . ALA B 1 367 ? -3.277 -38.594 -6.383 1 78.88 367 ALA B O 1
ATOM 6992 N N . THR B 1 368 ? -5.348 -39.188 -5.648 1 80.75 368 THR B N 1
ATOM 6993 C CA . THR B 1 368 ? -5.566 -40.031 -6.805 1 80.75 368 THR B CA 1
ATOM 6994 C C . THR B 1 368 ? -5.961 -39.219 -8.023 1 80.75 368 THR B C 1
ATOM 6996 O O . THR B 1 368 ? -6.492 -38.125 -7.887 1 80.75 368 THR B O 1
ATOM 6999 N N . ASN B 1 369 ? -5.664 -39.75 -9.164 1 86.38 369 ASN B N 1
ATOM 7000 C CA . ASN B 1 369 ? -6.113 -39.156 -10.422 1 86.38 369 ASN B CA 1
ATOM 7001 C C . ASN B 1 369 ? -7.629 -39.219 -10.57 1 86.38 369 ASN B C 1
ATOM 7003 O O . ASN B 1 369 ? -8.203 -40.312 -10.555 1 86.38 369 ASN B O 1
ATOM 7007 N N . PRO B 1 370 ? -8.234 -38.094 -10.734 1 87.06 370 PRO B N 1
ATOM 7008 C CA . PRO B 1 370 ? -9.695 -38.125 -10.844 1 87.06 370 PRO B CA 1
ATOM 7009 C C . PRO B 1 370 ? -10.172 -38.531 -12.242 1 87.06 370 PRO B C 1
ATOM 7011 O O . PRO B 1 370 ? -11.367 -38.812 -12.438 1 87.06 370 PRO B O 1
ATOM 7014 N N . HIS B 1 371 ? -9.266 -38.656 -13.148 1 90.44 371 HIS B N 1
ATOM 7015 C CA . HIS B 1 371 ? -9.641 -38.875 -14.539 1 90.44 371 HIS B CA 1
ATOM 7016 C C . HIS B 1 371 ? -9.508 -40.344 -14.922 1 90.44 371 HIS B C 1
ATOM 7018 O O . HIS B 1 371 ? -8.555 -41.031 -14.508 1 90.44 371 HIS B O 1
ATOM 7024 N N . VAL B 1 372 ? -10.531 -40.781 -15.672 1 90.69 372 VAL B N 1
ATOM 7025 C CA . VAL B 1 372 ? -10.492 -42.125 -16.281 1 90.69 372 VAL B CA 1
ATOM 7026 C C . VAL B 1 372 ? -10.766 -42 -17.781 1 90.69 372 VAL B C 1
ATOM 7028 O O . VAL B 1 372 ? -11.781 -41.438 -18.203 1 90.69 372 VAL B O 1
ATOM 7031 N N . ASN B 1 373 ? -9.82 -42.562 -18.547 1 94.69 373 ASN B N 1
ATOM 7032 C CA . ASN B 1 373 ? -10.031 -42.562 -20 1 94.69 373 ASN B CA 1
ATOM 7033 C C . ASN B 1 373 ? -11.273 -43.375 -20.375 1 94.69 373 ASN B C 1
ATOM 7035 O O . ASN B 1 373 ? -11.719 -44.219 -19.609 1 94.69 373 ASN B O 1
ATOM 7039 N N . ILE B 1 374 ? -11.766 -43.062 -21.547 1 94.25 374 ILE B N 1
ATOM 7040 C CA . ILE B 1 374 ? -12.906 -43.781 -22.094 1 94.25 374 ILE B CA 1
ATOM 7041 C C . ILE B 1 374 ? -12.562 -45.281 -22.203 1 94.25 374 ILE B C 1
ATOM 7043 O O . ILE B 1 374 ? -11.453 -45.625 -22.594 1 94.25 374 ILE B O 1
ATOM 7047 N N . LYS B 1 375 ? -13.578 -46.094 -21.844 1 94.62 375 LYS B N 1
ATOM 7048 C CA . LYS B 1 375 ? -13.367 -47.531 -21.953 1 94.62 375 LYS B CA 1
ATOM 7049 C C . LYS B 1 375 ? -13.078 -47.938 -23.406 1 94.62 375 LYS B C 1
ATOM 7051 O O . LYS B 1 375 ? -13.812 -47.531 -24.312 1 94.62 375 LYS B O 1
ATOM 7056 N N . ALA B 1 376 ? -11.969 -48.719 -23.531 1 96.56 376 ALA B N 1
ATOM 7057 C CA . ALA B 1 376 ? -11.547 -49.062 -24.891 1 96.56 376 ALA B CA 1
ATOM 7058 C C . ALA B 1 376 ? -10.742 -50.344 -24.906 1 96.56 376 ALA B C 1
ATOM 7060 O O . ALA B 1 376 ? -10.312 -50.844 -23.859 1 96.56 376 ALA B O 1
ATOM 7061 N N . GLU B 1 377 ? -10.688 -50.906 -26.109 1 96.31 377 GLU B N 1
ATOM 7062 C CA . GLU B 1 377 ? -9.742 -51.969 -26.391 1 96.31 377 GLU B CA 1
ATOM 7063 C C . GLU B 1 377 ? -8.453 -51.438 -27 1 96.31 377 GLU B C 1
ATOM 7065 O O . GLU B 1 377 ? -8.492 -50.719 -28 1 96.31 377 GLU B O 1
ATOM 7070 N N . VAL B 1 378 ? -7.34 -51.812 -26.344 1 97.75 378 VAL B N 1
ATOM 7071 C CA . VAL B 1 378 ? -6.051 -51.312 -26.812 1 97.75 378 VAL B CA 1
ATOM 7072 C C . VAL B 1 378 ? -5.262 -52.469 -27.453 1 97.75 378 VAL B C 1
ATOM 7074 O O . VAL B 1 378 ? -5.098 -53.531 -26.859 1 97.75 378 VAL B O 1
ATOM 7077 N N . SER B 1 379 ? -4.875 -52.25 -28.688 1 96.81 379 SER B N 1
ATOM 7078 C CA . SER B 1 379 ? -4.012 -53.188 -29.406 1 96.81 379 SER B CA 1
ATOM 7079 C C . SER B 1 379 ? -2.762 -52.5 -29.922 1 96.81 379 SER B C 1
ATOM 7081 O O . SER B 1 379 ? -2.754 -51.25 -30.109 1 96.81 379 SER B O 1
ATOM 7083 N N . THR B 1 380 ? -1.654 -53.219 -30.062 1 97.69 380 THR B N 1
ATOM 7084 C CA . THR B 1 380 ? -0.426 -52.594 -30.547 1 97.69 380 THR B CA 1
ATOM 7085 C C . THR B 1 380 ? 0.415 -53.594 -31.344 1 97.69 380 THR B C 1
ATOM 7087 O O . THR B 1 380 ? 0.298 -54.812 -31.141 1 97.69 380 THR B O 1
ATOM 7090 N N . THR B 1 381 ? 1.122 -53.062 -32.312 1 97.19 381 THR B N 1
ATOM 7091 C CA . THR B 1 381 ? 2.098 -53.875 -33.031 1 97.19 381 THR B CA 1
ATOM 7092 C C . THR B 1 381 ? 3.484 -53.719 -32.406 1 97.19 381 THR B C 1
ATOM 7094 O O . THR B 1 381 ? 4.441 -54.344 -32.875 1 97.19 381 THR B O 1
ATOM 7097 N N . LEU B 1 382 ? 3.582 -52.938 -31.391 1 96.06 382 LEU B N 1
ATOM 7098 C CA . LEU B 1 382 ? 4.863 -52.688 -30.734 1 96.06 382 LEU B CA 1
ATOM 7099 C C . LEU B 1 382 ? 5.215 -53.812 -29.766 1 96.06 382 LEU B C 1
ATOM 7101 O O . LEU B 1 382 ? 4.324 -54.406 -29.156 1 96.06 382 LEU B O 1
ATOM 7105 N N . THR B 1 383 ? 6.465 -54.031 -29.672 1 95 383 THR B N 1
ATOM 7106 C CA . THR B 1 383 ? 6.941 -55.031 -28.734 1 95 383 THR B CA 1
ATOM 7107 C C . THR B 1 383 ? 7.449 -54.375 -27.453 1 95 383 THR B C 1
ATOM 7109 O O . THR B 1 383 ? 8.281 -53.469 -27.5 1 95 383 THR B O 1
ATOM 7112 N N . SER B 1 384 ? 6.953 -54.844 -26.391 1 95.12 384 SER B N 1
ATOM 7113 C CA . SER B 1 384 ? 7.371 -54.344 -25.094 1 95.12 384 SER B CA 1
ATOM 7114 C C . SER B 1 384 ? 8.781 -54.781 -24.734 1 95.12 384 SER B C 1
ATOM 7116 O O . SER B 1 384 ? 9.164 -55.938 -25.016 1 95.12 384 SER B O 1
ATOM 7118 N N . ALA B 1 385 ? 9.516 -53.906 -24.203 1 93.81 385 ALA B N 1
ATOM 7119 C CA . ALA B 1 385 ? 10.875 -54.219 -23.766 1 93.81 385 ALA B CA 1
ATOM 7120 C C . ALA B 1 385 ? 10.883 -54.719 -22.328 1 93.81 385 ALA B C 1
ATOM 7122 O O . ALA B 1 385 ? 11.906 -55.188 -21.844 1 93.81 385 ALA B O 1
ATOM 7123 N N . ASP B 1 386 ? 9.758 -54.656 -21.625 1 93.62 386 ASP B N 1
ATOM 7124 C CA . ASP B 1 386 ? 9.625 -55.156 -20.266 1 93.62 386 ASP B CA 1
ATOM 7125 C C . ASP B 1 386 ? 8.242 -55.75 -20.031 1 93.62 386 ASP B C 1
ATOM 7127 O O . ASP B 1 386 ? 7.664 -56.375 -20.922 1 93.62 386 ASP B O 1
ATOM 7131 N N . LEU B 1 387 ? 7.695 -55.625 -18.812 1 93.81 387 LEU B N 1
ATOM 7132 C CA . LEU B 1 387 ? 6.402 -56.219 -18.5 1 93.81 387 LEU B CA 1
ATOM 7133 C C . LEU B 1 387 ? 5.273 -55.219 -18.719 1 93.81 387 LEU B C 1
ATOM 7135 O O . LEU B 1 387 ? 4.102 -55.562 -18.516 1 93.81 387 LEU B O 1
ATOM 7139 N N . SER B 1 388 ? 5.625 -54 -19.188 1 93.69 388 SER B N 1
ATOM 7140 C CA . SER B 1 388 ? 4.613 -52.969 -19.359 1 93.69 388 SER B CA 1
ATOM 7141 C C . SER B 1 388 ? 3.779 -53.219 -20.609 1 93.69 388 SER B C 1
ATOM 7143 O O . SER B 1 388 ? 4.246 -53.875 -21.562 1 93.69 388 SER B O 1
ATOM 7145 N N . THR B 1 389 ? 2.514 -52.812 -20.609 1 95.81 389 THR B N 1
ATOM 7146 C CA . THR B 1 389 ? 1.64 -52.969 -21.766 1 95.81 389 THR B CA 1
ATOM 7147 C C . THR B 1 389 ? 0.99 -51.625 -22.125 1 95.81 389 THR B C 1
ATOM 7149 O O . THR B 1 389 ? 0.81 -50.75 -21.266 1 95.81 389 THR B O 1
ATOM 7152 N N . ALA B 1 390 ? 0.68 -51.562 -23.359 1 96.38 390 ALA B N 1
ATOM 7153 C CA . ALA B 1 390 ? -0.037 -50.375 -23.828 1 96.38 390 ALA B CA 1
ATOM 7154 C C . ALA B 1 390 ? -1.388 -50.25 -23.125 1 96.38 390 ALA B C 1
ATOM 7156 O O . ALA B 1 390 ? -1.843 -49.125 -22.859 1 96.38 390 ALA B O 1
ATOM 7157 N N . ASN B 1 391 ? -1.989 -51.312 -22.891 1 95.69 391 ASN B N 1
ATOM 7158 C CA . ASN B 1 391 ? -3.295 -51.312 -22.234 1 95.69 391 ASN B CA 1
ATOM 7159 C C . ASN B 1 391 ? -3.223 -50.75 -20.828 1 95.69 391 ASN B C 1
ATOM 7161 O O . ASN B 1 391 ? -4.07 -49.938 -20.422 1 95.69 391 ASN B O 1
ATOM 7165 N N . GLU B 1 392 ? -2.254 -51.219 -20.078 1 94.62 392 GLU B N 1
ATOM 7166 C CA . GLU B 1 392 ? -2.084 -50.719 -18.703 1 94.62 392 GLU B CA 1
ATOM 7167 C C . GLU B 1 392 ? -1.805 -49.219 -18.703 1 94.62 392 GLU B C 1
ATOM 7169 O O . GLU B 1 392 ? -2.301 -48.469 -17.844 1 94.62 392 GLU B O 1
ATOM 7174 N N . LEU B 1 393 ? -1.012 -48.75 -19.609 1 94.56 393 LEU B N 1
ATOM 7175 C CA . LEU B 1 393 ? -0.724 -47.312 -19.734 1 94.56 393 LEU B CA 1
ATOM 7176 C C . LEU B 1 393 ? -1.995 -46.531 -20.031 1 94.56 393 LEU B C 1
ATOM 7178 O O . LEU B 1 393 ? -2.24 -45.5 -19.422 1 94.56 393 LEU B O 1
ATOM 7182 N N . TYR B 1 394 ? -2.773 -47.031 -20.938 1 95.62 394 TYR B N 1
ATOM 7183 C CA . TYR B 1 394 ? -4.012 -46.344 -21.328 1 95.62 394 TYR B CA 1
ATOM 7184 C C . TYR B 1 394 ? -4.973 -46.25 -20.141 1 95.62 394 TYR B C 1
ATOM 7186 O O . TYR B 1 394 ? -5.559 -45.188 -19.906 1 95.62 394 TYR B O 1
ATOM 7194 N N . ILE B 1 395 ? -5.152 -47.344 -19.406 1 92.12 395 ILE B N 1
ATOM 7195 C CA . ILE B 1 395 ? -6.082 -47.406 -18.297 1 92.12 395 ILE B CA 1
ATOM 7196 C C . ILE B 1 395 ? -5.613 -46.469 -17.172 1 92.12 395 ILE B C 1
ATOM 7198 O O . ILE B 1 395 ? -6.434 -45.844 -16.5 1 92.12 395 ILE B O 1
ATOM 7202 N N . ASP B 1 396 ? -4.297 -46.344 -17 1 88.31 396 ASP B N 1
ATOM 7203 C CA . ASP B 1 396 ? -3.705 -45.469 -15.984 1 88.31 396 ASP B CA 1
ATOM 7204 C C . ASP B 1 396 ? -4.117 -44.031 -16.203 1 88.31 396 ASP B C 1
ATOM 7206 O O . ASP B 1 396 ? -4.34 -43.281 -15.234 1 88.31 396 ASP B O 1
ATOM 7210 N N . SER B 1 397 ? -4.266 -43.562 -17.406 1 87.5 397 SER B N 1
ATOM 7211 C CA . SER B 1 397 ? -4.68 -42.219 -17.812 1 87.5 397 SER B CA 1
ATOM 7212 C C . SER B 1 397 ? -3.852 -41.125 -17.109 1 87.5 397 SER B C 1
ATOM 7214 O O . SER B 1 397 ? -4.371 -40.094 -16.75 1 87.5 397 SER B O 1
ATOM 7216 N N . GLY B 1 398 ? -2.57 -41.5 -16.609 1 77.12 398 GLY B N 1
ATOM 7217 C CA . GLY B 1 398 ? -1.658 -40.562 -15.961 1 77.12 398 GLY B CA 1
ATOM 7218 C C . GLY B 1 398 ? -1.778 -40.594 -14.445 1 77.12 398 GLY B C 1
ATOM 7219 O O . GLY B 1 398 ? -1.26 -39.688 -13.773 1 77.12 398 GLY B O 1
ATOM 7220 N N . GLY B 1 399 ? -2.379 -41.625 -13.82 1 73.38 399 GLY B N 1
ATOM 7221 C CA . GLY B 1 399 ? -2.682 -41.625 -12.398 1 73.38 399 GLY B CA 1
ATOM 7222 C C . GLY B 1 399 ? -1.646 -42.375 -11.57 1 73.38 399 GLY B C 1
ATOM 7223 O O . GLY B 1 399 ? -1.376 -42 -10.43 1 73.38 399 GLY B O 1
ATOM 7224 N N . MET B 1 400 ? -1.129 -43.5 -11.977 1 68.44 400 MET B N 1
ATOM 7225 C CA . MET B 1 400 ? -0.273 -44.375 -11.195 1 68.44 400 MET B CA 1
ATOM 7226 C C . MET B 1 400 ? 1.122 -44.469 -11.805 1 68.44 400 MET B C 1
ATOM 7228 O O . MET B 1 400 ? 1.908 -45.344 -11.445 1 68.44 400 MET B O 1
ATOM 7232 N N . ASN B 1 401 ? 1.383 -43.625 -12.688 1 74.62 401 ASN B N 1
ATOM 7233 C CA . ASN B 1 401 ? 2.686 -43.594 -13.344 1 74.62 401 ASN B CA 1
ATOM 7234 C C . ASN B 1 401 ? 2.992 -44.906 -14.047 1 74.62 401 ASN B C 1
ATOM 7236 O O . ASN B 1 401 ? 4.082 -45.469 -13.891 1 74.62 401 ASN B O 1
ATOM 7240 N N . LYS B 1 402 ? 2.006 -45.531 -14.586 1 85.56 402 LYS B N 1
ATOM 7241 C CA . LYS B 1 402 ? 2.27 -46.656 -15.469 1 85.56 402 LYS B CA 1
ATOM 7242 C C . LYS B 1 402 ? 2.932 -46.188 -16.766 1 85.56 402 LYS B C 1
ATOM 7244 O O . LYS B 1 402 ? 2.771 -45.062 -17.188 1 85.56 402 LYS B O 1
ATOM 7249 N N . HIS B 1 403 ? 3.74 -47.125 -17.25 1 89.19 403 HIS B N 1
ATOM 7250 C CA . HIS B 1 403 ? 4.449 -46.812 -18.484 1 89.19 403 HIS B CA 1
ATOM 7251 C C . HIS B 1 403 ? 4.312 -47.938 -19.5 1 89.19 403 HIS B C 1
ATOM 7253 O O . HIS B 1 403 ? 3.756 -49 -19.188 1 89.19 403 HIS B O 1
ATOM 7259 N N . PHE B 1 404 ? 4.637 -47.688 -20.781 1 94.31 404 PHE B N 1
ATOM 7260 C CA . PHE B 1 404 ? 4.816 -48.656 -21.844 1 94.31 404 PHE B CA 1
ATOM 7261 C C . PHE B 1 404 ? 6.176 -48.5 -22.516 1 94.31 404 PHE B C 1
ATOM 7263 O O . PHE B 1 404 ? 6.375 -47.562 -23.297 1 94.31 404 PHE B O 1
ATOM 7270 N N . LEU B 1 405 ? 7.082 -49.406 -22.094 1 93.31 405 LEU B N 1
ATOM 7271 C CA . LEU B 1 405 ? 8.422 -49.375 -22.656 1 93.31 405 LEU B CA 1
ATOM 7272 C C . LEU B 1 405 ? 8.508 -50.25 -23.906 1 93.31 405 LEU B C 1
ATOM 7274 O O . LEU B 1 405 ? 8.266 -51.438 -23.859 1 93.31 405 LEU B O 1
ATOM 7278 N N . VAL B 1 406 ? 8.891 -49.625 -24.984 1 94.75 406 VAL B N 1
ATOM 7279 C CA . VAL B 1 406 ? 8.953 -50.312 -26.281 1 94.75 406 VAL B CA 1
ATOM 7280 C C . VAL B 1 406 ? 10.414 -50.5 -26.688 1 94.75 406 VAL B C 1
ATOM 7282 O O . VAL B 1 406 ? 11.242 -49.625 -26.484 1 94.75 406 VAL B O 1
ATOM 7285 N N . SER B 1 407 ? 10.727 -51.656 -27.266 1 92.88 407 SER B N 1
ATOM 7286 C CA . SER B 1 407 ? 12.094 -52 -27.641 1 92.88 407 SER B CA 1
ATOM 7287 C C . SER B 1 407 ? 12.562 -51.188 -28.844 1 92.88 407 SER B C 1
ATOM 7289 O O . SER B 1 407 ? 13.672 -50.656 -28.844 1 92.88 407 SER B O 1
ATOM 7291 N N . LYS B 1 408 ? 11.82 -51.156 -29.828 1 92.75 408 LYS B N 1
ATOM 7292 C CA . LYS B 1 408 ? 12.086 -50.375 -31.031 1 92.75 408 LYS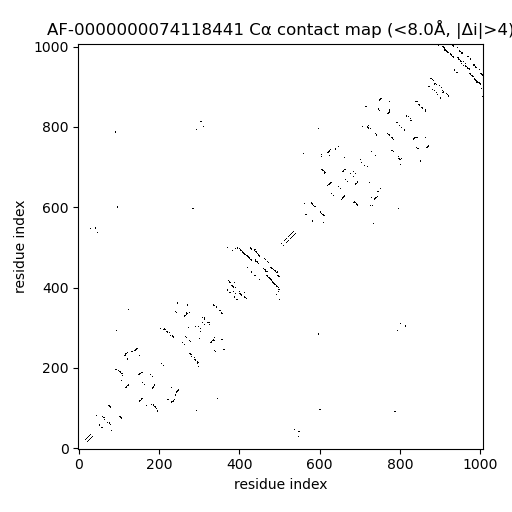 B CA 1
ATOM 7293 C C . LYS B 1 408 ? 10.781 -50 -31.734 1 92.75 408 LYS B C 1
ATOM 7295 O O . LYS B 1 408 ? 9.742 -50.594 -31.5 1 92.75 408 LYS B O 1
ATOM 7300 N N . LEU B 1 409 ? 10.93 -48.969 -32.438 1 93.62 409 LEU B N 1
ATOM 7301 C CA . LEU B 1 409 ? 9.797 -48.531 -33.25 1 93.62 409 LEU B CA 1
ATOM 7302 C C . LEU B 1 409 ? 10.102 -48.719 -34.75 1 93.62 409 LEU B C 1
ATOM 7304 O O . LEU B 1 409 ? 11.188 -48.375 -35.188 1 93.62 409 LEU B O 1
ATOM 7308 N N . GLN B 1 410 ? 9.203 -49.344 -35.375 1 95 410 GLN B N 1
ATOM 7309 C CA . GLN B 1 410 ? 9.273 -49.438 -36.844 1 95 410 GLN B CA 1
ATOM 7310 C C . GLN B 1 410 ? 8.211 -48.562 -37.5 1 95 410 GLN B C 1
ATOM 7312 O O . GLN B 1 410 ? 7.207 -48.219 -36.875 1 95 410 GLN B O 1
ATOM 7317 N N . THR B 1 411 ? 8.523 -48.25 -38.719 1 95.69 411 THR B N 1
ATOM 7318 C CA . THR B 1 411 ? 7.539 -47.469 -39.438 1 95.69 411 THR B CA 1
ATOM 7319 C C . THR B 1 411 ? 6.203 -48.188 -39.5 1 95.69 411 THR B C 1
ATOM 7321 O O . THR B 1 411 ? 6.164 -49.406 -39.781 1 95.69 411 THR B O 1
ATOM 7324 N N . ASP B 1 412 ? 5.141 -47.5 -39.156 1 94.69 412 ASP B N 1
ATOM 7325 C CA . ASP B 1 412 ? 3.752 -47.938 -39.219 1 94.69 412 ASP B CA 1
ATOM 7326 C C . ASP B 1 412 ? 3.383 -48.844 -38.062 1 94.69 412 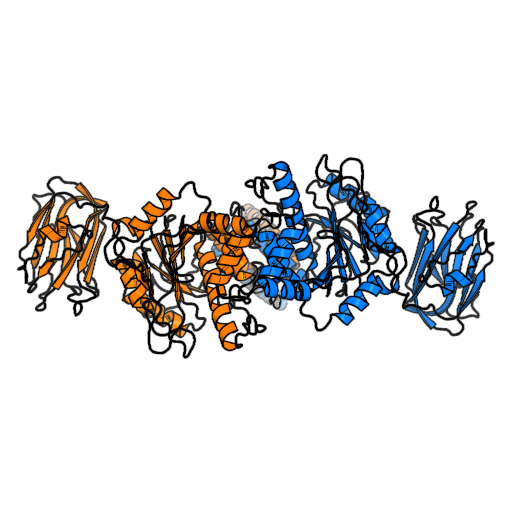ASP B C 1
ATOM 7328 O O . ASP B 1 412 ? 2.314 -49.469 -38.031 1 94.69 412 ASP B O 1
ATOM 7332 N N . ASP B 1 413 ? 4.367 -48.938 -37.156 1 96.44 413 ASP B N 1
ATOM 7333 C CA . ASP B 1 413 ? 3.938 -49.531 -35.875 1 96.44 413 ASP B CA 1
ATOM 7334 C C . ASP B 1 413 ? 2.83 -48.688 -35.25 1 96.44 413 ASP B C 1
ATOM 7336 O O . ASP B 1 413 ? 2.832 -47.438 -35.344 1 96.44 413 ASP B O 1
ATOM 7340 N N . VAL B 1 414 ? 1.881 -49.344 -34.5 1 97 414 VAL B N 1
ATOM 7341 C CA . VAL B 1 414 ? 0.74 -48.562 -34.031 1 97 414 VAL B CA 1
ATOM 7342 C C . VAL B 1 414 ? 0.373 -49 -32.625 1 97 414 VAL B C 1
ATOM 7344 O O . VAL B 1 414 ? 0.63 -50.156 -32.219 1 97 414 VAL B O 1
ATOM 7347 N N . ILE B 1 415 ? -0.032 -48.125 -31.828 1 97.31 415 ILE B N 1
ATOM 7348 C CA . ILE B 1 415 ? -0.919 -48.344 -30.688 1 97.31 415 ILE B CA 1
ATOM 7349 C C . ILE B 1 415 ? -2.342 -47.938 -31.062 1 97.31 415 ILE B C 1
ATOM 7351 O O . ILE B 1 415 ? -2.613 -46.75 -31.297 1 97.31 415 ILE B O 1
ATOM 7355 N N . LYS B 1 416 ? -3.211 -48.844 -31.109 1 97.38 416 LYS B N 1
ATOM 7356 C CA . LYS B 1 416 ? -4.582 -48.594 -31.547 1 97.38 416 LYS B CA 1
ATOM 7357 C C . LYS B 1 416 ? -5.551 -48.656 -30.359 1 97.38 416 LYS B C 1
ATOM 7359 O O . LYS B 1 416 ? -5.5 -49.625 -29.578 1 97.38 416 LYS B O 1
ATOM 7364 N N . VAL B 1 417 ? -6.383 -47.719 -30.219 1 97.5 417 VAL B N 1
ATOM 7365 C CA . VAL B 1 417 ? -7.398 -47.625 -29.172 1 97.5 417 VAL B CA 1
ATOM 7366 C C . VAL B 1 417 ? -8.789 -47.625 -29.797 1 97.5 417 VAL B C 1
ATOM 7368 O O . VAL B 1 417 ? -9.141 -46.656 -30.516 1 97.5 417 VAL B O 1
ATOM 7371 N N . LEU B 1 418 ? -9.531 -48.562 -29.562 1 97.06 418 LEU B N 1
ATOM 7372 C CA . LEU B 1 418 ? -10.891 -48.688 -30.062 1 97.06 418 LEU B CA 1
ATOM 7373 C C . LEU B 1 418 ? -11.906 -48.594 -28.922 1 97.06 418 LEU B C 1
ATOM 7375 O O . LEU B 1 418 ? -11.93 -49.438 -28.031 1 97.06 418 LEU B O 1
ATOM 7379 N N . PHE B 1 419 ? -12.766 -47.625 -29.062 1 96.94 419 PHE B N 1
ATOM 7380 C CA . PHE B 1 419 ? -13.734 -47.375 -28 1 96.94 419 PHE B CA 1
ATOM 7381 C C . PHE B 1 419 ? -14.836 -48.438 -28.031 1 96.94 419 PHE B C 1
ATOM 7383 O O . PHE B 1 419 ? -15.18 -48.969 -29.109 1 96.94 419 PHE B O 1
ATOM 7390 N N . SER B 1 420 ? -15.344 -48.688 -26.828 1 93.62 420 SER B N 1
ATOM 7391 C CA . SER B 1 420 ? -16.5 -49.594 -26.766 1 93.62 420 SER B CA 1
ATOM 7392 C C . SER B 1 420 ? -17.719 -48.969 -27.422 1 93.62 420 SER B C 1
ATOM 7394 O O . SER B 1 420 ? -18.547 -49.656 -28 1 93.62 420 SER B O 1
ATOM 7396 N N . THR B 1 421 ? -17.875 -47.656 -27.172 1 94.56 421 THR B N 1
ATOM 7397 C CA . THR B 1 421 ? -18.906 -46.844 -27.797 1 94.56 421 THR B CA 1
ATOM 7398 C C . THR B 1 421 ? -18.328 -45.5 -28.281 1 94.56 421 THR B C 1
ATOM 7400 O O . THR B 1 421 ? -17.5 -44.906 -27.594 1 94.56 421 THR B O 1
ATOM 7403 N N . PRO B 1 422 ? -18.766 -45.281 -29.516 1 95.38 422 PRO B N 1
ATOM 7404 C CA . PRO B 1 422 ? -18.312 -43.938 -29.938 1 95.38 422 PRO B CA 1
ATOM 7405 C C . PRO B 1 422 ? -18.547 -42.875 -28.875 1 95.38 422 PRO B C 1
ATOM 7407 O O . PRO B 1 422 ? -19.594 -42.875 -28.203 1 95.38 422 PRO B O 1
ATOM 7410 N N . SER B 1 423 ? -17.562 -42.062 -28.656 1 95.94 423 SER B N 1
ATOM 7411 C CA . SER B 1 423 ? -17.609 -41.094 -27.562 1 95.94 423 SER B CA 1
ATOM 7412 C C . SER B 1 423 ? -17.062 -39.75 -28 1 95.94 423 SER B C 1
ATOM 7414 O O . SER B 1 423 ? -16.25 -39.656 -28.922 1 95.94 423 SER B O 1
ATOM 7416 N N . TYR B 1 424 ? -17.609 -38.719 -27.406 1 95.44 424 TYR B N 1
ATOM 7417 C CA . TYR B 1 424 ? -17.109 -37.375 -27.656 1 95.44 424 TYR B CA 1
ATOM 7418 C C . TYR B 1 424 ? -15.742 -37.188 -27.016 1 95.44 424 TYR B C 1
ATOM 7420 O O . TYR B 1 424 ? -15.578 -37.406 -25.812 1 95.44 424 TYR B O 1
ATOM 7428 N N . VAL B 1 425 ? -14.719 -36.875 -27.844 1 94.31 425 VAL B N 1
ATOM 7429 C CA . VAL B 1 425 ? -13.359 -36.625 -27.375 1 94.31 425 VAL B CA 1
ATOM 7430 C C . VAL B 1 425 ? -12.953 -35.188 -27.688 1 94.31 425 VAL B C 1
ATOM 7432 O O . VAL B 1 425 ? -13.055 -34.75 -28.844 1 94.31 425 VAL B O 1
ATOM 7435 N N . GLN B 1 426 ? -12.547 -34.469 -26.672 1 89.94 426 GLN B N 1
ATOM 7436 C CA . GLN B 1 426 ? -12.086 -33.094 -26.875 1 89.94 426 GLN B CA 1
ATOM 7437 C C . GLN B 1 426 ? -10.625 -33.062 -27.328 1 89.94 426 GLN B C 1
ATOM 7439 O O . GLN B 1 426 ? -10.281 -32.406 -28.297 1 89.94 426 GLN B O 1
ATOM 7444 N N . TYR B 1 427 ? -9.836 -33.75 -26.578 1 90.06 427 TYR B N 1
ATOM 7445 C CA . TYR B 1 427 ? -8.422 -33.75 -26.938 1 90.06 427 TYR B CA 1
ATOM 7446 C C . TYR B 1 427 ? -7.738 -35.031 -26.453 1 90.06 427 TYR B C 1
ATOM 7448 O O . TYR B 1 427 ? -8.227 -35.688 -25.531 1 90.06 427 TYR B O 1
ATOM 7456 N N . ILE B 1 428 ? -6.648 -35.438 -27.094 1 93.5 428 ILE B N 1
ATOM 7457 C CA . ILE B 1 428 ? -5.785 -36.562 -26.75 1 93.5 428 ILE B CA 1
ATOM 7458 C C . ILE B 1 428 ? -4.367 -36.031 -26.5 1 93.5 428 ILE B C 1
ATOM 7460 O O . ILE B 1 428 ? -3.873 -35.156 -27.203 1 93.5 428 ILE B O 1
ATOM 7464 N N . LEU B 1 429 ? -3.773 -36.5 -25.406 1 92.69 429 LEU B N 1
ATOM 7465 C CA . LEU B 1 429 ? -2.395 -36.188 -25.062 1 92.69 429 LEU B CA 1
ATOM 7466 C C . LEU B 1 429 ? -1.56 -37.438 -24.875 1 92.69 429 LEU B C 1
ATOM 7468 O O . LEU B 1 429 ? -1.966 -38.344 -24.156 1 92.69 429 LEU B O 1
ATOM 7472 N N . VAL B 1 430 ? -0.483 -37.5 -25.594 1 92.12 430 VAL B N 1
ATOM 7473 C CA . VAL B 1 430 ? 0.469 -38.594 -25.438 1 92.12 430 VAL B CA 1
ATOM 7474 C C . VAL B 1 430 ? 1.845 -38.062 -25.078 1 92.12 430 VAL B C 1
ATOM 7476 O O . VAL B 1 430 ? 2.316 -37.094 -25.688 1 92.12 430 VAL B O 1
ATOM 7479 N N . LYS B 1 431 ? 2.402 -38.594 -24.047 1 87.75 431 LYS B N 1
ATOM 7480 C CA . LYS B 1 431 ? 3.746 -38.188 -23.641 1 87.75 431 LYS B CA 1
ATOM 7481 C C . LYS B 1 431 ? 4.688 -39.375 -23.578 1 87.75 431 LYS B C 1
ATOM 7483 O O . LYS B 1 431 ? 4.289 -40.469 -23.188 1 87.75 431 LYS B O 1
ATOM 7488 N N . THR B 1 432 ? 5.875 -39.125 -24.094 1 87.81 432 THR B N 1
ATOM 7489 C CA . THR B 1 432 ? 6.93 -40.125 -23.984 1 87.81 432 THR B CA 1
ATOM 7490 C C . THR B 1 432 ? 8.117 -39.562 -23.203 1 87.81 432 THR B C 1
ATOM 7492 O O . THR B 1 432 ? 8.203 -38.344 -22.969 1 87.81 432 THR B O 1
ATOM 7495 N N . GLY B 1 433 ? 8.859 -40.438 -22.734 1 80.69 433 GLY B N 1
ATOM 7496 C CA . GLY B 1 433 ? 10.062 -40.031 -22.031 1 80.69 433 GLY B CA 1
ATOM 7497 C C . GLY B 1 433 ? 9.938 -40.188 -20.516 1 80.69 433 GLY B C 1
ATOM 7498 O O . GLY B 1 433 ? 8.828 -40.219 -19.984 1 80.69 433 GLY B O 1
ATOM 7499 N N . ASN B 1 434 ? 11.047 -40.469 -19.859 1 68.31 434 ASN B N 1
ATOM 7500 C CA . ASN B 1 434 ? 11.156 -40.531 -18.406 1 68.31 434 ASN B CA 1
ATOM 7501 C C . ASN B 1 434 ? 12.328 -39.688 -17.891 1 68.31 434 ASN B C 1
ATOM 7503 O O . ASN B 1 434 ? 13.445 -39.812 -18.406 1 68.31 434 ASN B O 1
ATOM 7507 N N . ALA B 1 435 ? 11.977 -38.531 -17.109 1 56.56 435 ALA B N 1
ATOM 7508 C CA . ALA B 1 435 ? 13.023 -37.625 -16.609 1 56.56 435 ALA B CA 1
ATOM 7509 C C . ALA B 1 435 ? 14.195 -38.406 -16.047 1 56.56 435 ALA B C 1
ATOM 7511 O O . ALA B 1 435 ? 15.352 -38 -16.156 1 56.56 435 ALA B O 1
ATOM 7512 N N . ASP B 1 436 ? 13.922 -39.469 -15.289 1 53.12 436 ASP B N 1
ATOM 7513 C CA . ASP B 1 436 ? 14.969 -40.188 -14.578 1 53.12 436 ASP B CA 1
ATOM 7514 C C . ASP B 1 436 ? 15.766 -41.062 -15.547 1 53.12 436 ASP B C 1
ATOM 7516 O O . ASP B 1 436 ? 16.875 -41.5 -15.219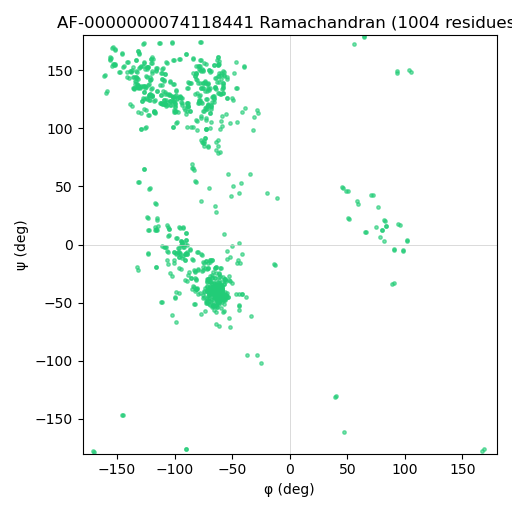 1 53.12 436 ASP B O 1
ATOM 7520 N N . MET B 1 437 ? 15.125 -41.375 -16.641 1 49.47 437 MET B N 1
ATOM 7521 C CA . MET B 1 437 ? 15.789 -42.312 -17.516 1 49.47 437 MET B CA 1
ATOM 7522 C C . MET B 1 437 ? 16.297 -41.625 -18.781 1 49.47 437 MET B C 1
ATOM 7524 O O . MET B 1 437 ? 15.766 -40.594 -19.188 1 49.47 437 MET B O 1
ATOM 7528 N N . GLN B 1 438 ? 17.703 -41.625 -19.203 1 52.56 438 GLN B N 1
ATOM 7529 C CA . GLN B 1 438 ? 18.375 -41.125 -20.406 1 52.56 438 GLN B CA 1
ATOM 7530 C C . GLN B 1 438 ? 17.375 -40.75 -21.484 1 52.56 438 GLN B C 1
ATOM 7532 O O . GLN B 1 438 ? 17.656 -40.875 -22.672 1 52.56 438 GLN B O 1
ATOM 7537 N N . LEU B 1 439 ? 16.156 -40.125 -21.469 1 60.78 439 LEU B N 1
ATOM 7538 C CA . LEU B 1 439 ? 15.258 -39.281 -22.266 1 60.78 439 LEU B CA 1
ATOM 7539 C C . LEU B 1 439 ? 14.562 -40.094 -23.344 1 60.78 439 LEU B C 1
ATOM 7541 O O . LEU B 1 439 ? 14.938 -40.031 -24.516 1 60.78 439 LEU B O 1
ATOM 7545 N N . ARG B 1 440 ? 14.234 -41.344 -23.219 1 68.12 440 ARG B N 1
ATOM 7546 C CA . ARG B 1 440 ? 13.672 -42.25 -24.219 1 68.12 440 ARG B CA 1
ATOM 7547 C C . ARG B 1 440 ? 12.414 -41.656 -24.844 1 68.12 440 ARG B C 1
ATOM 7549 O O . ARG B 1 440 ? 11.359 -42.281 -24.859 1 68.12 440 ARG B O 1
ATOM 7556 N N . TYR B 1 441 ? 12.742 -40.5 -25.453 1 75.75 441 TYR B N 1
ATOM 7557 C CA . TYR B 1 441 ? 11.656 -39.75 -26.062 1 75.75 441 TYR B CA 1
ATOM 7558 C C . TYR B 1 441 ? 11.406 -40.219 -27.5 1 75.75 441 TYR B C 1
ATOM 7560 O O . TYR B 1 441 ? 12.336 -40.656 -28.188 1 75.75 441 TYR B O 1
ATOM 7568 N N . CYS B 1 442 ? 10.133 -40.312 -27.828 1 81.06 442 CYS B N 1
ATOM 7569 C CA . CYS B 1 442 ? 9.773 -40.344 -29.234 1 81.06 442 CYS B CA 1
ATOM 7570 C C . CYS B 1 442 ? 9.891 -38.969 -29.891 1 81.06 442 CYS B C 1
ATOM 7572 O O . CYS B 1 442 ? 8.906 -38.25 -29.969 1 81.06 442 CYS B O 1
ATOM 7574 N N . THR B 1 443 ? 11.109 -38.688 -30.375 1 83.94 443 THR B N 1
ATOM 7575 C CA . THR B 1 443 ? 11.328 -37.406 -30.984 1 83.94 443 THR B CA 1
ATOM 7576 C C . THR B 1 443 ? 10.828 -37.375 -32.438 1 83.94 443 THR B C 1
ATOM 7578 O O . THR B 1 443 ? 11.477 -37.906 -33.344 1 83.94 443 THR B O 1
ATOM 7581 N N . GLU B 1 444 ? 9.68 -36.656 -32.656 1 86 444 GLU B N 1
ATOM 7582 C CA . GLU B 1 444 ? 9.086 -36.531 -33.969 1 86 444 GLU B CA 1
ATOM 7583 C C . GLU B 1 444 ? 8.945 -37.875 -34.656 1 86 444 GLU B C 1
ATOM 7585 O O . GLU B 1 444 ? 9.297 -38 -35.844 1 86 444 GLU B O 1
ATOM 7590 N N . CYS B 1 445 ? 8.461 -38.781 -33.906 1 88.31 445 CYS B N 1
ATOM 7591 C CA . CYS B 1 445 ? 8.562 -40.156 -34.406 1 88.31 445 CYS B CA 1
ATOM 7592 C C . CYS B 1 445 ? 7.191 -40.656 -34.844 1 88.31 445 CYS B C 1
ATOM 7594 O O . CYS B 1 445 ? 7.082 -41.781 -35.375 1 88.31 445 CYS B O 1
ATOM 7596 N N . GLY B 1 446 ? 6.184 -39.875 -34.688 1 92.88 446 GLY B N 1
ATOM 7597 C CA . GLY B 1 446 ? 4.879 -40.438 -35 1 92.88 446 GLY B CA 1
ATOM 7598 C C . GLY B 1 446 ? 3.771 -39.406 -35 1 92.88 446 GLY B C 1
ATOM 7599 O O . GLY B 1 446 ? 4.039 -38.188 -34.906 1 92.88 446 GLY B O 1
ATOM 7600 N N . LEU B 1 447 ? 2.543 -39.969 -35.25 1 94.62 447 LEU B N 1
ATOM 7601 C CA . LEU B 1 447 ? 1.353 -39.125 -35.375 1 94.62 447 LEU B CA 1
ATOM 7602 C C . LEU B 1 447 ? 0.177 -39.781 -34.625 1 94.62 447 LEU B C 1
ATOM 7604 O O . LEU B 1 447 ? 0.141 -41 -34.438 1 94.62 447 LEU B O 1
ATOM 7608 N N . ILE B 1 448 ? -0.683 -38.906 -34.156 1 95.88 448 ILE B N 1
ATOM 7609 C CA . ILE B 1 448 ? -1.984 -39.344 -33.656 1 95.88 448 ILE B CA 1
ATOM 7610 C C . ILE B 1 448 ? -3.023 -39.219 -34.781 1 95.88 448 ILE B C 1
ATOM 7612 O O . ILE B 1 448 ? -3.154 -38.188 -35.406 1 95.88 448 ILE B O 1
ATOM 7616 N N . GLU B 1 449 ? -3.725 -40.312 -35.031 1 96.69 449 GLU B N 1
ATOM 7617 C CA . GLU B 1 449 ? -4.805 -40.375 -36.031 1 96.69 449 GLU B CA 1
ATOM 7618 C C . GLU B 1 449 ? -6.09 -40.906 -35.406 1 96.69 449 GLU B C 1
ATOM 7620 O O . GLU B 1 449 ? -6.047 -41.812 -34.562 1 96.69 449 GLU B O 1
ATOM 7625 N N . TYR B 1 450 ? -7.172 -40.25 -35.75 1 96.12 450 TYR B N 1
ATOM 7626 C CA . TYR B 1 450 ? -8.43 -40.75 -35.188 1 96.12 450 TYR B CA 1
ATOM 7627 C C . TYR B 1 450 ? -9.391 -41.156 -36.312 1 96.12 450 TYR B C 1
ATOM 7629 O O . TYR B 1 450 ? -9.188 -40.812 -37.469 1 96.12 450 TYR B O 1
ATOM 7637 N N . PHE B 1 451 ? -10.359 -41.969 -36 1 96.12 451 PHE B N 1
ATOM 7638 C CA . PHE B 1 451 ? -11.398 -42.438 -36.906 1 96.12 451 PHE B CA 1
ATOM 7639 C C . PHE B 1 451 ? -12.773 -42.312 -36.281 1 96.12 451 PHE B C 1
ATOM 7641 O O . PHE B 1 451 ? -12.938 -42.562 -35.094 1 96.12 451 PHE B O 1
ATOM 7648 N N . VAL B 1 452 ? -13.664 -41.812 -37.094 1 94.56 452 VAL B N 1
ATOM 7649 C CA . VAL B 1 452 ? -15.023 -41.562 -36.625 1 94.56 452 VAL B CA 1
ATOM 7650 C C . VAL B 1 452 ? -15.844 -42.844 -36.625 1 94.56 452 VAL B C 1
ATOM 7652 O O . VAL B 1 452 ? -16.672 -43.062 -35.719 1 94.56 452 VAL B O 1
ATOM 7655 N N . ASP B 1 453 ? -15.555 -43.625 -37.656 1 92.81 453 ASP B N 1
ATOM 7656 C CA . ASP B 1 453 ? -16.297 -44.875 -37.781 1 92.81 453 ASP B CA 1
ATOM 7657 C C . ASP B 1 453 ? -15.367 -46.062 -37.781 1 92.81 453 ASP B C 1
ATOM 7659 O O . ASP B 1 453 ? -14.281 -46.031 -38.344 1 92.81 453 ASP B O 1
ATOM 7663 N N . VAL B 1 454 ? -15.875 -47.156 -37.156 1 90.5 454 VAL B N 1
ATOM 7664 C CA . VAL B 1 454 ? -15.07 -48.344 -37 1 90.5 454 VAL B CA 1
ATOM 7665 C C . VAL B 1 454 ? -14.789 -48.969 -38.375 1 90.5 454 VAL B C 1
ATOM 7667 O O . VAL B 1 454 ? -13.797 -49.688 -38.531 1 90.5 454 VAL B O 1
ATOM 7670 N N . SER B 1 455 ? -15.602 -48.688 -39.25 1 89.81 455 SER B N 1
ATOM 7671 C CA . SER B 1 455 ? -15.477 -49.281 -40.594 1 89.81 455 SER B CA 1
ATOM 7672 C C . SER B 1 455 ? -14.367 -48.594 -41.375 1 89.81 455 SER B C 1
ATOM 7674 O O . SER B 1 455 ? -13.922 -49.125 -42.406 1 89.81 455 SER B O 1
ATOM 7676 N N . GLN B 1 456 ? -13.914 -47.562 -40.812 1 88.44 456 GLN B N 1
ATOM 7677 C CA . GLN B 1 456 ? -12.867 -46.844 -41.531 1 88.44 456 GLN B CA 1
ATOM 7678 C C . GLN B 1 456 ? -11.57 -47.656 -41.562 1 88.44 456 GLN B C 1
ATOM 7680 O O . GLN B 1 456 ? -11.281 -48.406 -40.656 1 88.44 456 GLN B O 1
ATOM 7685 N N . THR B 1 457 ? -10.852 -47.406 -42.719 1 89 457 THR B N 1
ATOM 7686 C CA . THR B 1 457 ? -9.531 -48 -42.844 1 89 457 THR B CA 1
ATOM 7687 C C . THR B 1 457 ? -8.43 -47 -42.531 1 89 457 THR B C 1
ATOM 7689 O O . THR B 1 457 ? -8.664 -45.781 -42.562 1 89 457 THR B O 1
ATOM 7692 N N . PRO B 1 458 ? -7.262 -47.5 -42.188 1 88.56 458 PRO B N 1
ATOM 7693 C CA . PRO B 1 458 ? -6.172 -46.625 -41.781 1 88.56 458 PRO B CA 1
ATOM 7694 C C . PRO B 1 458 ? -5.895 -45.5 -42.781 1 88.56 458 PRO B C 1
ATOM 7696 O O . PRO B 1 458 ? -5.477 -44.406 -42.406 1 88.56 458 PRO B O 1
ATOM 7699 N N . SER B 1 459 ? -6.125 -45.75 -44 1 85.62 459 SER B N 1
ATOM 7700 C CA . SER B 1 459 ? -5.867 -44.75 -45.031 1 85.62 459 SER B CA 1
ATOM 7701 C C . SER B 1 459 ? -6.844 -43.594 -44.938 1 85.62 459 SER B C 1
ATOM 7703 O O . SER B 1 459 ? -6.578 -42.5 -45.438 1 85.62 459 SER B O 1
ATOM 7705 N N . THR B 1 460 ? -7.859 -43.781 -44.188 1 90.06 460 THR B N 1
ATOM 7706 C CA . THR B 1 460 ? -8.875 -42.75 -44.094 1 90.06 460 THR B CA 1
ATOM 7707 C C . THR B 1 460 ? -8.859 -42.062 -42.719 1 90.06 460 THR B C 1
ATOM 7709 O O . THR B 1 460 ? -9.68 -41.188 -42.438 1 90.06 460 THR B O 1
ATOM 7712 N N . TYR B 1 461 ? -8.008 -42.562 -41.938 1 94.81 461 TYR B N 1
ATOM 7713 C CA . TYR B 1 461 ? -7.926 -41.938 -40.625 1 94.81 461 TYR B CA 1
ATOM 7714 C C . TYR B 1 461 ? -7.523 -40.469 -40.719 1 94.81 461 TYR B C 1
ATOM 7716 O O . TYR B 1 461 ? -6.777 -40.094 -41.625 1 94.81 461 TYR B O 1
ATOM 7724 N N . GLN B 1 462 ? -8.039 -39.656 -39.875 1 94.38 462 GLN B N 1
ATOM 7725 C CA . GLN B 1 462 ? -7.719 -38.219 -39.844 1 94.38 462 GLN B CA 1
ATOM 7726 C C . GLN B 1 462 ? -6.508 -37.938 -38.969 1 94.38 462 GLN B C 1
ATOM 7728 O O . GLN B 1 462 ? -6.516 -38.281 -37.781 1 94.38 462 GLN B O 1
ATOM 7733 N N . GLN B 1 463 ? -5.516 -37.406 -39.562 1 93.56 463 GLN B N 1
ATOM 7734 C CA . GLN B 1 463 ? -4.34 -37 -38.781 1 93.56 463 GLN B CA 1
ATOM 7735 C C . GLN B 1 463 ? -4.625 -35.781 -37.938 1 93.56 463 GLN B C 1
ATOM 7737 O O . GLN B 1 463 ? -5.27 -34.812 -38.375 1 93.56 463 GLN B O 1
ATOM 7742 N N . CYS B 1 464 ? -4.246 -35.844 -36.625 1 90.75 464 CYS B N 1
ATOM 7743 C CA . CYS B 1 464 ? -4.688 -34.75 -35.781 1 90.75 464 CYS B CA 1
ATOM 7744 C C . CYS B 1 464 ? -3.529 -34.219 -34.938 1 90.75 464 CYS B C 1
ATOM 7746 O O . CYS B 1 464 ? -3.604 -33.125 -34.406 1 90.75 464 CYS B O 1
ATOM 7748 N N . GLY B 1 465 ? -2.439 -34.938 -34.719 1 91.06 465 GLY B N 1
ATOM 7749 C CA . GLY B 1 465 ? -1.311 -34.469 -33.938 1 91.06 465 GLY B CA 1
ATOM 7750 C C . GLY B 1 465 ? -0.037 -35.25 -34.188 1 91.06 465 GLY B C 1
ATOM 7751 O O . GLY B 1 465 ? -0.082 -36.438 -34.438 1 91.06 465 GLY B O 1
ATOM 7752 N N . ALA B 1 466 ? 1.109 -34.5 -34.125 1 90.81 466 ALA B N 1
ATOM 7753 C CA . ALA B 1 466 ? 2.41 -35.125 -34.312 1 90.81 466 ALA B CA 1
ATOM 7754 C C . ALA B 1 466 ? 3.287 -34.969 -33.094 1 90.81 466 ALA B C 1
ATOM 7756 O O . ALA B 1 466 ? 3.127 -34.031 -32.312 1 90.81 466 ALA B O 1
ATOM 7757 N N . PHE B 1 467 ? 4.121 -35.969 -32.875 1 89.5 467 PHE B N 1
ATOM 7758 C CA . PHE B 1 467 ? 5.078 -35.875 -31.797 1 89.5 467 PHE B CA 1
ATOM 7759 C C . PHE B 1 467 ? 6.07 -34.75 -32.031 1 89.5 467 PHE B C 1
ATOM 7761 O O . PHE B 1 467 ? 6.574 -34.594 -33.156 1 89.5 467 PHE B O 1
ATOM 7768 N N . ASP B 1 468 ? 6.289 -34 -31.047 1 79.88 468 ASP B N 1
ATOM 7769 C CA . ASP B 1 468 ? 7.258 -32.906 -31.141 1 79.88 468 ASP B CA 1
ATOM 7770 C C . ASP B 1 468 ? 8.648 -33.375 -30.734 1 79.88 468 ASP B C 1
ATOM 7772 O O . ASP B 1 468 ? 8.891 -34.562 -30.594 1 79.88 468 ASP B O 1
ATOM 7776 N N . ARG B 1 469 ? 9.586 -32.438 -30.703 1 76.56 469 ARG B N 1
ATOM 7777 C CA . ARG B 1 469 ? 10.977 -32.781 -30.406 1 76.56 469 ARG B CA 1
ATOM 7778 C C . ARG B 1 469 ? 11.141 -33.25 -28.969 1 76.56 469 ARG B C 1
ATOM 7780 O O . ARG B 1 469 ? 12.156 -33.844 -28.625 1 76.56 469 ARG B O 1
ATOM 7787 N N . HIS B 1 470 ? 10.141 -33.031 -28.172 1 74.12 470 HIS B N 1
ATOM 7788 C CA . HIS B 1 470 ? 10.234 -33.406 -26.766 1 74.12 470 HIS B CA 1
ATOM 7789 C C . HIS B 1 470 ? 9.422 -34.656 -26.453 1 74.12 470 HIS B C 1
ATOM 7791 O O . HIS B 1 470 ? 9.25 -35 -25.297 1 74.12 470 HIS B O 1
ATOM 7797 N N . GLY B 1 471 ? 8.938 -35.25 -27.484 1 81.31 471 GLY B N 1
ATOM 7798 C CA . GLY B 1 471 ? 8.289 -36.531 -27.344 1 81.31 471 GLY B CA 1
ATOM 7799 C C . GLY B 1 471 ? 6.836 -36.438 -26.938 1 81.31 471 GLY B C 1
ATOM 7800 O O . GLY B 1 471 ? 6.281 -37.406 -26.375 1 81.31 471 GLY B O 1
ATOM 7801 N N . SER B 1 472 ? 6.258 -35.344 -27.062 1 85.06 472 SER B N 1
ATOM 7802 C CA . SER B 1 472 ? 4.84 -35.188 -26.75 1 85.06 472 SER B CA 1
ATOM 7803 C C . SER B 1 472 ? 4.012 -34.938 -28 1 85.06 472 SER B C 1
ATOM 7805 O O . SER B 1 472 ? 4.504 -34.344 -28.969 1 85.06 472 SER B O 1
ATOM 7807 N N . ALA B 1 473 ? 2.834 -35.5 -28.047 1 89.06 473 ALA B N 1
ATOM 7808 C CA . ALA B 1 473 ? 1.869 -35.25 -29.125 1 89.06 473 ALA B CA 1
ATOM 7809 C C . ALA B 1 473 ? 0.485 -34.938 -28.547 1 89.06 473 ALA B C 1
ATOM 7811 O O . ALA B 1 473 ? 0.069 -35.562 -27.562 1 89.06 473 ALA B O 1
ATOM 7812 N N . HIS B 1 474 ? -0.108 -33.969 -29.078 1 88.62 474 HIS B N 1
ATOM 7813 C CA . HIS B 1 474 ? -1.47 -33.656 -28.656 1 88.62 474 HIS B CA 1
ATOM 7814 C C . HIS B 1 474 ? -2.379 -33.406 -29.859 1 88.62 474 HIS B C 1
ATOM 7816 O O . HIS B 1 474 ? -1.908 -33.031 -30.922 1 88.62 474 HIS B O 1
ATOM 7822 N N . CYS B 1 475 ? -3.65 -33.719 -29.719 1 88.94 475 CYS B N 1
ATOM 7823 C CA . CYS B 1 475 ? -4.656 -33.625 -30.781 1 88.94 475 CYS B CA 1
ATOM 7824 C C . CYS B 1 475 ? -5.965 -33.062 -30.234 1 88.94 475 CYS B C 1
ATOM 7826 O O . CYS B 1 475 ? -6.539 -33.625 -29.297 1 88.94 475 CYS B O 1
ATOM 7828 N N . VAL B 1 476 ? -6.355 -31.938 -30.828 1 87.19 476 VAL B N 1
ATOM 7829 C CA . VAL B 1 476 ? -7.676 -31.422 -30.5 1 87.19 476 VAL B CA 1
ATOM 7830 C C . VAL B 1 476 ? -8.703 -31.938 -31.516 1 87.19 476 VAL B C 1
ATOM 7832 O O . VAL B 1 476 ? -8.578 -31.688 -32.719 1 87.19 476 VAL B O 1
ATOM 7835 N N . ILE B 1 477 ? -9.695 -32.656 -31.047 1 89.69 477 ILE B N 1
ATOM 7836 C CA . ILE B 1 477 ? -10.641 -33.312 -31.938 1 89.69 477 ILE B CA 1
ATOM 7837 C C . ILE B 1 477 ? -12.016 -32.656 -31.812 1 89.69 477 ILE B C 1
ATOM 7839 O O . ILE B 1 477 ? -12.602 -32.25 -32.812 1 89.69 477 ILE B O 1
ATOM 7843 N N . ASN B 1 478 ? -12.547 -32.469 -30.609 1 90.56 478 ASN B N 1
ATOM 7844 C CA . ASN B 1 478 ? -13.867 -31.922 -30.328 1 90.56 478 ASN B CA 1
ATOM 7845 C C . ASN B 1 478 ? -14.945 -32.562 -31.203 1 90.56 478 ASN B C 1
ATOM 7847 O O . ASN B 1 478 ? -15.727 -31.859 -31.844 1 90.56 478 ASN B O 1
ATOM 7851 N N . HIS B 1 479 ? -14.938 -33.812 -31.266 1 92.19 479 HIS B N 1
ATOM 7852 C CA . HIS B 1 479 ? -15.867 -34.594 -32.094 1 92.19 479 HIS B CA 1
ATOM 7853 C C . HIS B 1 479 ? -16.094 -35.969 -31.5 1 92.19 479 HIS B C 1
ATOM 7855 O O . HIS B 1 479 ? -15.266 -36.469 -30.734 1 92.19 479 HIS B O 1
ATOM 7861 N N . GLN B 1 480 ? -17.266 -36.5 -31.844 1 95.62 480 GLN B N 1
ATOM 7862 C CA . GLN B 1 480 ? -17.5 -37.906 -31.516 1 95.62 480 GLN B CA 1
ATOM 7863 C C . GLN B 1 480 ? -16.672 -38.812 -32.406 1 95.62 480 GLN B C 1
ATOM 7865 O O . GLN B 1 480 ? -16.734 -38.719 -33.625 1 95.62 480 GLN B O 1
ATOM 7870 N N . ILE B 1 481 ? -15.898 -39.656 -31.797 1 96.38 481 ILE B N 1
ATOM 7871 C CA . ILE B 1 481 ? -15.078 -40.594 -32.562 1 96.38 481 ILE B CA 1
ATOM 7872 C C . ILE B 1 481 ? -15.219 -42 -32.031 1 96.38 481 ILE B C 1
ATOM 7874 O O . ILE B 1 481 ? -15.75 -42.188 -30.922 1 96.38 481 ILE B O 1
ATOM 7878 N N . SER B 1 482 ? -14.734 -42.969 -32.844 1 97 482 SER B N 1
ATOM 7879 C CA . SER B 1 482 ? -14.812 -44.344 -32.438 1 97 482 SER B CA 1
ATOM 7880 C C . SER B 1 482 ? -13.477 -44.844 -31.891 1 97 482 SER B C 1
ATOM 7882 O O . SER B 1 482 ? -13.414 -45.875 -31.234 1 97 482 SER B O 1
ATOM 7884 N N . GLY B 1 483 ? -12.5 -44.125 -32.156 1 97 483 GLY B N 1
ATOM 7885 C CA . GLY B 1 483 ? -11.18 -44.469 -31.656 1 97 483 GLY B CA 1
ATOM 7886 C C . GLY B 1 483 ? -10.062 -43.656 -32.281 1 97 483 GLY B C 1
ATOM 7887 O O . GLY B 1 483 ? -10.312 -42.688 -33 1 97 483 GLY B O 1
ATOM 7888 N N . PHE B 1 484 ? -8.828 -44.031 -31.891 1 97.06 484 PHE B N 1
ATOM 7889 C CA . PHE B 1 484 ? -7.645 -43.375 -32.438 1 97.06 484 PHE B CA 1
ATOM 7890 C C . PHE B 1 484 ? -6.453 -44.344 -32.438 1 97.06 484 PHE B C 1
ATOM 7892 O O . PHE B 1 484 ? -6.539 -45.438 -31.906 1 97.06 484 PHE B O 1
ATOM 7899 N N . GLN B 1 485 ? -5.422 -44 -33.094 1 96.75 485 GLN B N 1
ATOM 7900 C CA . GLN B 1 485 ? -4.18 -44.781 -33.031 1 96.75 485 GLN B CA 1
ATOM 7901 C C . GLN B 1 485 ? -2.969 -43.844 -33.031 1 96.75 485 GLN B C 1
ATOM 7903 O O . GLN B 1 485 ? -3.049 -42.688 -33.5 1 96.75 485 GLN B O 1
ATOM 7908 N N . ILE B 1 486 ? -1.994 -44.25 -32.406 1 96.62 486 ILE B N 1
ATOM 7909 C CA . ILE B 1 486 ? -0.66 -43.688 -32.469 1 96.62 486 ILE B CA 1
ATOM 7910 C C . ILE B 1 486 ? 0.21 -44.469 -33.438 1 96.62 486 ILE B C 1
ATOM 7912 O O . ILE B 1 486 ? 0.496 -45.656 -33.188 1 96.62 486 ILE B O 1
ATOM 7916 N N . ARG B 1 487 ? 0.599 -43.781 -34.531 1 97.06 487 ARG B N 1
ATOM 7917 C CA . ARG B 1 487 ? 1.347 -44.469 -35.562 1 97.06 487 ARG B CA 1
ATOM 7918 C C . ARG B 1 487 ? 2.756 -43.906 -35.688 1 97.06 487 ARG B C 1
ATOM 7920 O O . ARG B 1 487 ? 2.936 -42.688 -35.812 1 97.06 487 ARG B O 1
ATOM 7927 N N . ASN B 1 488 ? 3.664 -44.781 -35.719 1 96.06 488 ASN B N 1
ATOM 7928 C CA . ASN B 1 488 ? 5.051 -44.406 -35.938 1 96.06 488 ASN B CA 1
ATOM 7929 C C . ASN B 1 488 ? 5.328 -44.094 -37.406 1 96.06 488 ASN B C 1
ATOM 7931 O O . ASN B 1 488 ? 4.891 -44.844 -38.281 1 96.06 488 ASN B O 1
ATOM 7935 N N . THR B 1 489 ? 6.031 -43 -37.656 1 94.75 489 THR B N 1
ATOM 7936 C CA . THR B 1 489 ? 6.27 -42.562 -39.031 1 94.75 489 THR B CA 1
ATOM 7937 C C . THR B 1 489 ? 7.715 -42.844 -39.438 1 94.75 489 THR B C 1
ATOM 7939 O O . THR B 1 489 ? 8.062 -42.781 -40.625 1 94.75 489 THR B O 1
ATOM 7942 N N . LYS B 1 490 ? 8.633 -43.094 -38.5 1 93.94 490 LYS B N 1
ATOM 7943 C CA . LYS B 1 490 ? 10.031 -43.406 -38.781 1 93.94 490 LYS B CA 1
ATOM 7944 C C . LYS B 1 490 ? 10.578 -44.438 -37.781 1 93.94 490 LYS B C 1
ATOM 7946 O O . LYS B 1 490 ? 10.062 -44.562 -36.688 1 93.94 490 LYS B O 1
ATOM 7951 N N . PRO B 1 491 ? 11.555 -45.156 -38.25 1 92.94 491 PRO B N 1
ATOM 7952 C CA . PRO B 1 491 ? 12.133 -46.125 -37.312 1 92.94 491 PRO B CA 1
ATOM 7953 C C . PRO B 1 491 ? 12.938 -45.469 -36.188 1 92.94 491 PRO B C 1
ATOM 7955 O O . PRO B 1 491 ? 13.602 -44.438 -36.406 1 92.94 491 PRO B O 1
ATOM 7958 N N . VAL B 1 492 ? 12.758 -45.969 -35.031 1 92.81 492 VAL B N 1
ATOM 7959 C CA . VAL B 1 492 ? 13.539 -45.594 -33.875 1 92.81 492 VAL B CA 1
ATOM 7960 C C . VAL B 1 492 ? 14.156 -46.844 -33.25 1 92.81 492 VAL B C 1
ATOM 7962 O O . VAL B 1 492 ? 13.445 -47.688 -32.688 1 92.81 492 VAL B O 1
ATOM 7965 N N . ASP B 1 493 ? 15.461 -46.875 -33.281 1 89.75 493 ASP B N 1
ATOM 7966 C CA . ASP B 1 493 ? 16.156 -48.094 -32.844 1 89.75 493 ASP B CA 1
ATOM 7967 C C . ASP B 1 493 ? 16.297 -48.125 -31.328 1 89.75 493 ASP B C 1
ATOM 7969 O O . ASP B 1 493 ? 16.469 -49.219 -30.75 1 89.75 493 ASP B O 1
ATOM 7973 N N . SER B 1 494 ? 16.25 -47 -30.734 1 88.88 494 SER B N 1
ATOM 7974 C CA . SER B 1 494 ? 16.375 -46.969 -29.281 1 88.88 494 SER B CA 1
ATOM 7975 C C . SER B 1 494 ? 15.031 -47.219 -28.609 1 88.88 494 SER B C 1
ATOM 7977 O O . SER B 1 494 ? 13.977 -47.094 -29.234 1 88.88 494 SER B O 1
ATOM 7979 N N . GLN B 1 495 ? 15.102 -47.625 -27.344 1 90.88 495 GLN B N 1
ATOM 7980 C CA . GLN B 1 495 ? 13.883 -47.844 -26.578 1 90.88 495 GLN B CA 1
ATOM 7981 C C . GLN B 1 495 ? 13.109 -46.531 -26.406 1 90.88 495 GLN B C 1
ATOM 7983 O O . GLN B 1 495 ? 13.719 -45.469 -26.281 1 90.88 495 GLN B O 1
ATOM 7988 N N . VAL B 1 496 ? 11.82 -46.625 -26.438 1 91.81 496 VAL B N 1
ATOM 7989 C CA . VAL B 1 496 ? 10.961 -45.469 -26.234 1 91.81 496 VAL B CA 1
ATOM 7990 C C . VAL B 1 496 ? 10.039 -45.719 -25.031 1 91.81 496 VAL B C 1
ATOM 7992 O O . VAL B 1 496 ? 9.422 -46.781 -24.938 1 91.81 496 VAL B O 1
ATOM 7995 N N . TRP B 1 497 ? 10.047 -44.75 -24.172 1 91.25 497 TRP B N 1
ATOM 7996 C CA . TRP B 1 497 ? 9.219 -44.812 -22.984 1 91.25 497 TRP B CA 1
ATOM 7997 C C . TRP B 1 497 ? 7.93 -44.031 -23.156 1 91.25 497 TRP B C 1
ATOM 7999 O O . TRP B 1 497 ? 7.945 -42.812 -23.156 1 91.25 497 TRP B O 1
ATOM 8009 N N . PHE B 1 498 ? 6.781 -44.75 -23.344 1 91.75 498 PHE B N 1
ATOM 8010 C CA . PHE B 1 498 ? 5.5 -44.062 -23.312 1 91.75 498 PHE B CA 1
ATOM 8011 C C . PHE B 1 498 ? 5.059 -43.812 -21.875 1 91.75 498 PHE B C 1
ATOM 8013 O O . PHE B 1 498 ? 4.855 -44.75 -21.094 1 91.75 498 PHE B O 1
ATOM 8020 N N . ASP B 1 499 ? 4.867 -42.562 -21.625 1 88.38 499 ASP B N 1
ATOM 8021 C CA . ASP B 1 499 ? 4.645 -42.125 -20.25 1 88.38 499 ASP B CA 1
ATOM 8022 C C . ASP B 1 499 ? 3.168 -41.844 -19.984 1 88.38 499 ASP B C 1
ATOM 8024 O O . ASP B 1 499 ? 2.709 -41.906 -18.844 1 88.38 499 ASP B O 1
ATOM 8028 N N . LEU B 1 500 ? 2.473 -41.5 -21.031 1 91.12 500 LEU B N 1
ATOM 8029 C CA . LEU B 1 500 ? 1.105 -41.031 -20.797 1 91.12 500 LEU B CA 1
ATOM 8030 C C . LEU B 1 500 ? 0.273 -41.156 -22.078 1 91.12 500 LEU B C 1
ATOM 8032 O O . LEU B 1 500 ? 0.75 -40.844 -23.172 1 91.12 500 LEU B O 1
ATOM 8036 N N . ILE B 1 501 ? -0.857 -41.719 -22 1 94.06 501 ILE B N 1
ATOM 8037 C CA . ILE B 1 501 ? -1.952 -41.562 -22.953 1 94.06 501 ILE B CA 1
ATOM 8038 C C . ILE B 1 501 ? -3.197 -41.062 -22.25 1 94.06 501 ILE B C 1
ATOM 8040 O O . ILE B 1 501 ? -3.801 -41.75 -21.422 1 94.06 501 ILE B O 1
ATOM 8044 N N . TYR B 1 502 ? -3.533 -39.844 -22.562 1 93.62 502 TYR B N 1
ATOM 8045 C CA . TYR B 1 502 ? -4.617 -39.156 -21.891 1 93.62 502 TYR B CA 1
ATOM 8046 C C . TYR B 1 502 ? -5.652 -38.656 -22.875 1 93.62 502 TYR B C 1
ATOM 8048 O O . TYR B 1 502 ? -5.305 -38.188 -23.969 1 93.62 502 TYR B O 1
ATOM 8056 N N . MET B 1 503 ? -6.977 -38.875 -22.516 1 91.38 503 MET B N 1
ATOM 8057 C CA . MET B 1 503 ? -8.086 -38.375 -23.328 1 91.38 503 MET B CA 1
ATOM 8058 C C . MET B 1 503 ? -9.094 -37.625 -22.484 1 91.38 503 MET B C 1
ATOM 8060 O O . MET B 1 503 ? -9.391 -38 -21.359 1 91.38 503 MET B O 1
ATOM 8064 N N . GLN B 1 504 ? -9.523 -36.5 -22.969 1 87.25 504 GLN B N 1
ATOM 8065 C CA . GLN B 1 504 ? -10.586 -35.75 -22.328 1 87.25 504 GLN B CA 1
ATOM 8066 C C . GLN B 1 504 ? -11.867 -35.781 -23.156 1 87.25 504 GLN B C 1
ATOM 8068 O O . GLN B 1 504 ? -11.852 -35.5 -24.359 1 87.25 504 GLN B O 1
#

pLDDT: mean 78.75, std 21.55, range [27.44, 98.69]

Nearest PDB structures (foldseek):
  7xtl-assembly2_B  TM=8.586E-01  e=1.573E-09  Homo sapiens
  7xtm-assembly1_A  TM=8.557E-01  e=1.396E-09  Bombyx mori
  7vmt-assembly6_F  TM=8.465E-01  e=2.247E-09  Mus musculus
  7xtn-assembly1_A  TM=8.309E-01  e=1.240E-09  Bombyx mandarina
  7vmt-assembly5_E  TM=8.207E-01  e=1.880E-09  Mus musculus

Radius of gyration: 37.21 Å; Cα contacts (8 Å, |Δi|>4): 2069; chains: 2; bounding box: 54×120×99 Å